Protein 3PVJ (pdb70)

Structure (mmCIF, N/CA/C/O backbone):
data_3PVJ
#
_entry.id   3PVJ
#
_cell.length_a   75.249
_cell.length_b   105.339
_cell.length_c   171.430
_cell.angle_alpha   90.00
_cell.angle_beta   90.00
_cell.angle_gamma   90.00
#
_symmetry.space_group_name_H-M   'P 21 21 21'
#
loop_
_entity.id
_entity.type
_entity.pdbx_description
1 polymer 'Alpha-ketoglutarate-dependent taurine dioxygenase'
2 non-polymer 'CHLORIDE ION'
3 water water
#
loop_
_atom_site.group_PDB
_atom_site.id
_atom_site.type_symbol
_atom_site.label_atom_id
_atom_site.label_alt_id
_atom_site.label_comp_id
_atom_site.label_asym_id
_atom_site.label_entity_id
_atom_site.label_seq_id
_atom_site.pdbx_PDB_ins_code
_atom_site.Cartn_x
_atom_site.Cartn_y
_atom_site.Cartn_z
_atom_site.occupancy
_atom_site.B_iso_or_equiv
_atom_site.auth_seq_id
_atom_site.auth_comp_id
_atom_site.auth_asym_id
_atom_site.auth_atom_id
_atom_site.pdbx_PDB_model_num
ATOM 1 N N . LEU A 1 3 ? 19.640 22.269 52.223 1.00 43.95 3 LEU A N 1
ATOM 2 C CA . LEU A 1 3 ? 19.298 23.595 52.744 1.00 44.19 3 LEU A CA 1
ATOM 3 C C . LEU A 1 3 ? 17.787 23.831 52.714 1.00 39.20 3 LEU A C 1
ATOM 4 O O . LEU A 1 3 ? 17.168 23.779 51.660 1.00 42.26 3 LEU A O 1
ATOM 19 N N . THR A 1 4 ? 17.197 24.079 53.881 1.00 27.10 4 THR A N 1
ATOM 20 C CA . THR A 1 4 ? 15.751 24.257 54.009 1.00 24.67 4 THR A CA 1
ATOM 21 C C . THR A 1 4 ? 15.433 25.662 54.491 1.00 28.16 4 THR A C 1
ATOM 22 O O . THR A 1 4 ? 16.120 26.198 55.358 1.00 26.37 4 THR A O 1
ATOM 33 N N . ILE A 1 5 ? 14.381 26.252 53.947 1.00 30.00 5 ILE A N 1
ATOM 34 C CA . ILE A 1 5 ? 13.990 27.604 54.325 1.00 32.99 5 ILE A CA 1
ATOM 35 C C . ILE A 1 5 ? 12.566 27.592 54.853 1.00 31.46 5 ILE A C 1
ATOM 36 O O . ILE A 1 5 ? 11.634 27.279 54.117 1.00 37.17 5 ILE A O 1
ATOM 52 N N . THR A 1 6 ? 12.393 27.920 56.133 1.00 16.23 6 THR A N 1
ATOM 53 C CA . THR A 1 6 ? 11.068 27.912 56.749 1.00 17.39 6 THR A CA 1
ATOM 54 C C . THR A 1 6 ? 10.582 29.301 57.164 1.00 27.69 6 THR A C 1
ATOM 55 O O . THR A 1 6 ? 11.156 29.916 58.065 1.00 22.50 6 THR A O 1
ATOM 66 N N . PRO A 1 7 ? 9.501 29.795 56.534 1.00 26.09 7 PRO A N 1
ATOM 67 C CA . PRO A 1 7 ? 9.013 31.134 56.868 1.00 27.51 7 PRO A CA 1
ATOM 68 C C . PRO A 1 7 ? 8.393 31.221 58.258 1.00 29.61 7 PRO A C 1
ATOM 69 O O . PRO A 1 7 ? 7.653 30.340 58.678 1.00 29.55 7 PRO A O 1
ATOM 80 N N . LEU A 1 8 ? 8.685 32.305 58.959 1.00 27.07 8 LEU A N 1
ATOM 81 C CA . LEU A 1 8 ? 8.203 32.498 60.312 1.00 30.76 8 LEU A CA 1
ATOM 82 C C . LEU A 1 8 ? 6.957 33.377 60.369 1.00 30.16 8 LEU A C 1
ATOM 83 O O . LEU A 1 8 ? 6.187 33.315 61.316 1.00 31.47 8 LEU A O 1
ATOM 99 N N A SER A 1 9 ? 6.763 34.198 59.344 0.50 17.73 9 SER A N 1
ATOM 100 N N B SER A 1 9 ? 6.772 34.208 59.353 0.50 17.79 9 SER A N 1
ATOM 101 C CA A SER A 1 9 ? 5.662 35.151 59.329 0.50 19.05 9 SER A CA 1
ATOM 102 C CA B SER A 1 9 ? 5.627 35.101 59.312 0.50 17.20 9 SER A CA 1
ATOM 103 C C A SER A 1 9 ? 5.461 35.646 57.910 0.50 16.54 9 SER A C 1
ATOM 104 C C B SER A 1 9 ? 5.443 35.587 57.894 0.50 16.51 9 SER A C 1
ATOM 105 O O A SER A 1 9 ? 6.417 35.725 57.151 0.50 17.15 9 SER A O 1
ATOM 106 O O B SER A 1 9 ? 6.390 35.605 57.120 0.50 17.69 9 SER A O 1
ATOM 121 N N . PRO A 1 10 ? 4.219 35.982 57.547 1.00 23.45 10 PRO A N 1
ATOM 122 C CA . PRO A 1 10 ? 3.966 36.481 56.195 1.00 22.05 10 PRO A CA 1
ATOM 123 C C . PRO A 1 10 ? 4.781 37.725 55.847 1.00 18.95 10 PRO A C 1
ATOM 124 O O . PRO A 1 10 ? 5.190 37.885 54.701 1.00 21.25 10 PRO A O 1
ATOM 135 N N . ALA A 1 11 ? 4.977 38.626 56.799 1.00 17.33 11 ALA A N 1
ATOM 136 C CA . ALA A 1 11 ? 5.614 39.906 56.479 1.00 16.95 11 ALA A CA 1
ATOM 137 C C . ALA A 1 11 ? 7.115 39.773 56.301 1.00 16.39 11 ALA A C 1
ATOM 138 O O . ALA A 1 11 ? 7.704 40.469 55.467 1.00 12.17 11 ALA A O 1
ATOM 145 N N . LEU A 1 12 ? 7.741 38.942 57.136 1.00 13.67 12 LEU A N 1
ATOM 146 C CA . LEU A 1 12 ? 9.186 38.784 57.121 1.00 14.46 12 LEU A CA 1
ATOM 147 C C . LEU A 1 12 ? 9.614 37.650 58.037 1.00 13.82 12 LEU A C 1
ATOM 148 O O . LEU A 1 12 ? 8.843 37.174 58.863 1.00 14.04 12 LEU A O 1
ATOM 164 N N . GLY A 1 13 ? 10.851 37.208 57.864 1.00 12.37 13 GLY A N 1
ATOM 165 C CA . GLY A 1 13 ? 11.433 36.235 58.768 1.00 13.09 13 GLY A CA 1
ATOM 166 C C . GLY A 1 13 ? 11.391 34.833 58.204 1.00 13.85 13 GLY A C 1
ATOM 167 O O . GLY A 1 13 ? 10.349 34.366 57.770 1.00 15.34 13 GLY A O 1
ATOM 171 N N . ALA A 1 14 ? 12.537 34.166 58.219 1.00 12.73 14 ALA A N 1
ATOM 172 C CA . ALA A 1 14 ? 12.585 32.758 57.899 1.00 16.51 14 ALA A CA 1
ATOM 173 C C . ALA A 1 14 ? 13.726 32.107 58.673 1.00 19.04 14 ALA A C 1
ATOM 174 O O . ALA A 1 14 ? 14.727 32.749 58.973 1.00 16.17 14 ALA A O 1
ATOM 181 N N . GLN A 1 15 ? 13.541 30.843 59.026 1.00 15.36 15 GLN A N 1
ATOM 182 C CA . GLN A 1 15 ? 14.590 30.044 59.630 1.00 16.22 15 GLN A CA 1
ATOM 183 C C . GLN A 1 15 ? 15.248 29.170 58.562 1.00 25.18 15 GLN A C 1
ATOM 184 O O . GLN A 1 15 ? 14.572 28.539 57.748 1.00 25.52 15 GLN A O 1
ATOM 198 N N . ILE A 1 16 ? 16.573 29.158 58.558 1.00 17.72 16 ILE A N 1
ATOM 199 C CA . ILE A 1 16 ? 17.361 28.346 57.630 1.00 20.72 16 ILE A CA 1
ATOM 200 C C . ILE A 1 16 ? 17.947 27.145 58.364 1.00 19.79 16 ILE A C 1
ATOM 201 O O . ILE A 1 16 ? 18.461 27.287 59.461 1.00 22.68 16 ILE A O 1
ATOM 217 N N . SER A 1 17 ? 17.882 25.964 57.763 1.00 18.39 17 SER A N 1
ATOM 218 C CA . SER A 1 17 ? 18.535 24.800 58.353 1.00 17.81 17 SER A CA 1
ATOM 219 C C . SER A 1 17 ? 19.126 23.944 57.241 1.00 23.63 17 SER A C 1
ATOM 220 O O . SER A 1 17 ? 18.869 24.191 56.064 1.00 21.42 17 SER A O 1
ATOM 228 N N . GLY A 1 18 ? 19.933 22.955 57.605 1.00 24.99 18 GLY A N 1
ATOM 229 C CA . GLY A 1 18 ? 20.485 22.039 56.617 1.00 30.87 18 GLY A CA 1
ATOM 230 C C . GLY A 1 18 ? 21.693 22.592 55.881 1.00 38.24 18 GLY A C 1
ATOM 231 O O . GLY A 1 18 ? 22.057 22.107 54.808 1.00 33.98 18 GLY A O 1
ATOM 235 N N . VAL A 1 19 ? 22.320 23.616 56.450 1.00 29.01 19 VAL A N 1
ATOM 236 C CA . VAL A 1 19 ? 23.571 24.134 55.912 1.00 25.48 19 VAL A CA 1
ATOM 237 C C . VAL A 1 19 ? 24.476 24.546 57.073 1.00 30.07 19 VAL A C 1
ATOM 238 O O . VAL A 1 19 ? 24.051 25.275 57.967 1.00 30.56 19 VAL A O 1
ATOM 251 N N . ASP A 1 20 ? 25.709 24.043 57.069 1.00 28.70 20 ASP A N 1
ATOM 252 C CA . ASP A 1 20 ? 26.671 24.314 58.135 1.00 24.55 20 ASP A CA 1
ATOM 253 C C . ASP A 1 20 ? 27.485 25.549 57.787 1.00 24.21 20 ASP A C 1
ATOM 254 O O . ASP A 1 20 ? 28.401 25.482 56.979 1.00 25.60 20 ASP A O 1
ATOM 263 N N . ILE A 1 21 ? 27.161 26.688 58.383 1.00 25.03 21 ILE A N 1
ATOM 264 C CA . ILE A 1 21 ? 27.823 27.919 57.959 1.00 22.11 21 ILE A CA 1
ATOM 265 C C . ILE A 1 21 ? 29.126 28.160 58.701 1.00 27.84 21 ILE A C 1
ATOM 266 O O . ILE A 1 21 ? 29.811 29.148 58.451 1.00 25.53 21 ILE A O 1
ATOM 282 N N . SER A 1 22 ? 29.493 27.246 59.591 1.00 23.57 22 SER A N 1
ATOM 283 C CA . SER A 1 22 ? 30.836 27.275 60.165 1.00 28.77 22 SER A CA 1
ATOM 284 C C . SER A 1 22 ? 31.881 26.790 59.152 1.00 26.96 22 SER A C 1
ATOM 285 O O . SER A 1 22 ? 33.065 26.939 59.379 1.00 26.23 22 SER A O 1
ATOM 293 N N . ARG A 1 23 ? 31.438 26.217 58.034 1.00 24.36 23 ARG A N 1
ATOM 294 C CA . ARG A 1 23 ? 32.359 25.857 56.950 1.00 28.09 23 ARG A CA 1
ATOM 295 C C . ARG A 1 23 ? 32.046 26.690 55.716 1.00 26.09 23 ARG A C 1
ATOM 296 O O . ARG A 1 23 ? 31.034 27.364 55.673 1.00 18.99 23 ARG A O 1
ATOM 317 N N . ASP A 1 24 ? 32.909 26.644 54.708 1.00 22.27 24 ASP A N 1
ATOM 318 C CA . ASP A 1 24 ? 32.663 27.395 53.486 1.00 27.12 24 ASP A CA 1
ATOM 319 C C . ASP A 1 24 ? 31.430 26.812 52.806 1.00 33.08 24 ASP A C 1
ATOM 320 O O . ASP A 1 24 ? 31.229 25.603 52.803 1.00 24.92 24 ASP A O 1
ATOM 329 N N . ILE A 1 25 ? 30.572 27.674 52.274 1.00 27.49 25 ILE A N 1
ATOM 330 C CA . ILE A 1 25 ? 29.361 27.198 51.618 1.00 21.92 25 ILE A CA 1
ATOM 331 C C . ILE A 1 25 ? 29.564 27.247 50.104 1.00 18.92 25 ILE A C 1
ATOM 332 O O . ILE A 1 25 ? 30.411 27.990 49.615 1.00 17.25 25 ILE A O 1
ATOM 348 N N . SER A 1 26 ? 28.800 26.448 49.368 1.00 21.34 26 SER A N 1
ATOM 349 C CA . SER A 1 26 ? 28.916 26.415 47.909 1.00 18.17 26 SER A CA 1
ATOM 350 C C . SER A 1 26 ? 28.341 27.686 47.291 1.00 19.73 26 SER A C 1
ATOM 351 O O . SER A 1 26 ? 27.636 28.442 47.955 1.00 16.61 26 SER A O 1
ATOM 359 N N . ALA A 1 27 ? 28.621 27.904 46.011 1.00 16.93 27 ALA A N 1
ATOM 360 C CA . ALA A 1 27 ? 28.055 29.042 45.299 1.00 17.96 27 ALA A CA 1
ATOM 361 C C . ALA A 1 27 ? 26.538 28.937 45.315 1.00 18.08 27 ALA A C 1
ATOM 362 O O . ALA A 1 27 ? 25.845 29.930 45.508 1.00 17.92 27 ALA A O 1
ATOM 369 N N . GLU A 1 28 ? 26.024 27.728 45.100 1.00 18.81 28 GLU A N 1
ATOM 370 C CA . GLU A 1 28 ? 24.574 27.522 45.081 1.00 18.25 28 GLU A CA 1
ATOM 371 C C . GLU A 1 28 ? 23.936 27.790 46.454 1.00 17.89 28 GLU A C 1
ATOM 372 O O . GLU A 1 28 ? 22.875 28.423 46.557 1.00 16.33 28 GLU A O 1
ATOM 384 N N . GLU A 1 29 ? 24.574 27.308 47.511 1.00 14.79 29 GLU A N 1
ATOM 385 C CA . GLU A 1 29 ? 24.095 27.598 48.861 1.00 17.66 29 GLU A CA 1
ATOM 386 C C . GLU A 1 29 ? 24.122 29.099 49.157 1.00 17.37 29 GLU A C 1
ATOM 387 O O . GLU A 1 29 ? 23.182 29.642 49.758 1.00 15.05 29 GLU A O 1
ATOM 399 N N . ARG A 1 30 ? 25.200 29.768 48.759 1.00 16.82 30 ARG A N 1
ATOM 400 C CA . ARG A 1 30 ? 25.292 31.219 48.960 1.00 16.35 30 ARG A CA 1
ATOM 401 C C . ARG A 1 30 ? 24.144 31.912 48.234 1.00 13.83 30 ARG A C 1
ATOM 402 O O . ARG A 1 30 ? 23.456 32.749 48.796 1.00 12.97 30 ARG A O 1
ATOM 423 N N . ASP A 1 31 ? 23.919 31.558 46.972 1.00 12.52 31 ASP A N 1
ATOM 424 C CA . ASP A 1 31 ? 22.861 32.213 46.210 1.00 14.01 31 ASP A CA 1
ATOM 425 C C . ASP A 1 31 ? 21.451 31.878 46.733 1.00 14.52 31 ASP A C 1
ATOM 426 O O . ASP A 1 31 ? 20.539 32.716 46.642 1.00 13.31 31 ASP A O 1
ATOM 435 N N . ALA A 1 32 ? 21.281 30.695 47.318 1.00 11.35 32 ALA A N 1
ATOM 436 C CA . ALA A 1 32 ? 20.004 30.314 47.913 1.00 13.50 32 ALA A CA 1
ATOM 437 C C . ALA A 1 32 ? 19.728 31.167 49.150 1.00 17.60 32 ALA A C 1
ATOM 438 O O . ALA A 1 32 ? 18.592 31.589 49.401 1.00 12.04 32 ALA A O 1
ATOM 445 N N . ILE A 1 33 ? 20.770 31.380 49.945 1.00 14.02 33 ILE A N 1
ATOM 446 C CA . ILE A 1 33 ? 20.641 32.221 51.134 1.00 15.07 33 ILE A CA 1
ATOM 447 C C . ILE A 1 33 ? 20.392 33.667 50.699 1.00 18.32 33 ILE A C 1
ATOM 448 O O . ILE A 1 33 ? 19.534 34.359 51.261 1.00 14.13 33 ILE A O 1
ATOM 464 N N . GLU A 1 34 ? 21.108 34.133 49.684 1.00 12.70 34 GLU A N 1
ATOM 465 C CA . GLU A 1 34 ? 20.844 35.485 49.171 1.00 12.79 34 GLU A CA 1
ATOM 466 C C . GLU A 1 34 ? 19.377 35.640 48.733 1.00 14.61 34 GLU A C 1
ATOM 467 O O . GLU A 1 34 ? 18.752 36.664 49.007 1.00 13.17 34 GLU A O 1
ATOM 479 N N . GLN A 1 35 ? 18.825 34.646 48.042 1.00 10.85 35 GLN A N 1
ATOM 480 C CA . GLN A 1 35 ? 17.438 34.750 47.602 1.00 13.41 35 GLN A CA 1
ATOM 481 C C . GLN A 1 35 ? 16.513 34.789 48.813 1.00 12.88 35 GLN A C 1
ATOM 482 O O . GLN A 1 35 ? 15.505 35.516 48.824 1.00 12.70 35 GLN A O 1
ATOM 496 N N . ALA A 1 36 ? 16.824 33.970 49.816 1.00 12.02 36 ALA A N 1
ATOM 497 C CA . ALA A 1 36 ? 16.009 33.937 51.027 1.00 15.71 36 ALA A CA 1
ATOM 498 C C . ALA A 1 36 ? 16.058 35.291 51.748 1.00 15.19 36 ALA A C 1
ATOM 499 O O . ALA A 1 36 ? 15.058 35.746 52.300 1.00 13.00 36 ALA A O 1
ATOM 506 N N . LEU A 1 37 ? 17.213 35.946 51.704 1.00 11.63 37 LEU A N 1
ATOM 507 C CA . LEU A 1 37 ? 17.374 37.254 52.324 1.00 12.16 37 LEU A CA 1
ATOM 508 C C . LEU A 1 37 ? 16.507 38.263 51.588 1.00 15.52 37 LEU A C 1
ATOM 509 O O . LEU A 1 37 ? 15.807 39.086 52.194 1.00 11.11 37 LEU A O 1
ATOM 525 N N . LEU A 1 38 ? 16.539 38.194 50.260 1.00 10.95 38 LEU A N 1
ATOM 526 C CA . LEU A 1 38 ? 15.747 39.125 49.458 1.00 10.88 38 LEU A CA 1
ATOM 527 C C . LEU A 1 38 ? 14.242 38.909 49.614 1.00 15.82 38 LEU A C 1
ATOM 528 O O . LEU A 1 38 ? 13.458 39.859 49.495 1.00 15.52 38 LEU A O 1
ATOM 544 N N . GLN A 1 39 ? 13.820 37.672 49.880 1.00 13.51 39 GLN A N 1
ATOM 545 C CA . GLN A 1 39 ? 12.393 37.429 50.111 1.00 12.88 39 GLN A CA 1
ATOM 546 C C . GLN A 1 39 ? 11.984 37.742 51.556 1.00 15.93 39 GLN A C 1
ATOM 547 O O . GLN A 1 39 ? 11.047 38.521 51.803 1.00 13.68 39 GLN A O 1
ATOM 561 N N . HIS A 1 40 ? 12.692 37.139 52.510 1.00 11.73 40 HIS A N 1
ATOM 562 C CA . HIS A 1 40 ? 12.241 37.138 53.903 1.00 10.35 40 HIS A CA 1
ATOM 563 C C . HIS A 1 40 ? 12.916 38.194 54.757 1.00 11.64 40 HIS A C 1
ATOM 564 O O . HIS A 1 40 ? 12.489 38.404 55.873 1.00 11.76 40 HIS A O 1
ATOM 579 N N . GLN A 1 41 ? 13.977 38.825 54.244 1.00 9.36 41 GLN A N 1
ATOM 580 C CA . GLN A 1 41 ? 14.591 40.010 54.876 1.00 10.64 41 GLN A CA 1
ATOM 581 C C . GLN A 1 41 ? 15.378 39.809 56.169 1.00 10.04 41 GLN A C 1
ATOM 582 O O . GLN A 1 41 ? 16.330 40.551 56.417 1.00 10.94 41 GLN A O 1
ATOM 596 N N . VAL A 1 42 ? 14.965 38.859 56.998 1.00 10.75 42 VAL A N 1
ATOM 597 C CA A VAL A 1 42 ? 15.701 38.483 58.208 0.50 12.17 42 VAL A CA 1
ATOM 598 C CA B VAL A 1 42 ? 15.749 38.477 58.176 0.50 10.08 42 VAL A CA 1
ATOM 599 C C . VAL A 1 42 ? 15.727 36.957 58.301 1.00 12.85 42 VAL A C 1
ATOM 600 O O . VAL A 1 42 ? 14.680 36.327 58.217 1.00 11.98 42 VAL A O 1
ATOM 625 N N . LEU A 1 43 ? 16.917 36.372 58.476 1.00 11.51 43 LEU A N 1
ATOM 626 C CA . LEU A 1 43 ? 17.086 34.927 58.455 1.00 12.68 43 LEU A CA 1
ATOM 627 C C . LEU A 1 43 ? 17.702 34.478 59.761 1.00 13.80 43 LEU A C 1
ATOM 628 O O . LEU A 1 43 ? 18.593 35.152 60.285 1.00 13.14 43 LEU A O 1
ATOM 644 N N . PHE A 1 44 ? 17.239 33.345 60.274 1.00 11.10 44 PHE A N 1
ATOM 645 C CA . PHE A 1 44 ? 17.777 32.821 61.526 1.00 10.40 44 PHE A CA 1
ATOM 646 C C . PHE A 1 44 ? 18.240 31.411 61.325 1.00 16.34 44 PHE A C 1
ATOM 647 O O . PHE A 1 44 ? 17.577 30.633 60.639 1.00 16.73 44 PHE A O 1
ATOM 664 N N . LEU A 1 45 ? 19.350 31.083 61.971 1.00 12.49 45 LEU A N 1
ATOM 665 C CA . LEU A 1 45 ? 19.809 29.703 62.080 1.00 20.70 45 LEU A CA 1
ATOM 666 C C . LEU A 1 45 ? 19.958 29.382 63.554 1.00 18.81 45 LEU A C 1
ATOM 667 O O . LEU A 1 45 ? 20.556 30.165 64.303 1.00 22.69 45 LEU A O 1
ATOM 683 N N . ARG A 1 46 ? 19.407 28.259 63.995 1.00 15.83 46 ARG A N 1
ATOM 684 C CA . ARG A 1 46 ? 19.655 27.826 65.372 1.00 19.91 46 ARG A CA 1
ATOM 685 C C . ARG A 1 46 ? 20.681 26.709 65.435 1.00 19.77 46 ARG A C 1
ATOM 686 O O . ARG A 1 46 ? 20.921 26.020 64.447 1.00 20.74 46 ARG A O 1
ATOM 707 N N . ASP A 1 47 ? 21.260 26.520 66.622 1.00 16.88 47 ASP A N 1
ATOM 708 C CA . ASP A 1 47 ? 22.237 25.470 66.841 1.00 25.87 47 ASP A CA 1
ATOM 709 C C . ASP A 1 47 ? 23.347 25.561 65.803 1.00 24.20 47 ASP A C 1
ATOM 710 O O . ASP A 1 47 ? 23.695 24.576 65.160 1.00 23.50 47 ASP A O 1
ATOM 719 N N . GLN A 1 48 ? 23.897 26.764 65.660 1.00 20.55 48 GLN A N 1
ATOM 720 C CA . GLN A 1 48 ? 24.967 27.043 64.717 1.00 21.64 48 GLN A CA 1
ATOM 721 C C . GLN A 1 48 ? 26.140 27.721 65.429 1.00 25.08 48 GLN A C 1
ATOM 722 O O . GLN A 1 48 ? 26.404 28.911 65.230 1.00 21.17 48 GLN A O 1
ATOM 736 N N . PRO A 1 49 ? 26.855 26.967 66.268 1.00 25.94 49 PRO A N 1
ATOM 737 C CA . PRO A 1 49 ? 28.053 27.566 66.856 1.00 24.83 49 PRO A CA 1
ATOM 738 C C . PRO A 1 49 ? 29.007 27.956 65.745 1.00 22.08 49 PRO A C 1
ATOM 739 O O . PRO A 1 49 ? 29.133 27.242 64.746 1.00 22.67 49 PRO A O 1
ATOM 750 N N . ILE A 1 50 ? 29.657 29.096 65.905 1.00 21.04 50 ILE A N 1
ATOM 751 C CA A ILE A 1 50 ? 30.603 29.590 64.921 0.50 18.57 50 ILE A CA 1
ATOM 752 C CA B ILE A 1 50 ? 30.650 29.546 64.935 0.50 16.63 50 ILE A CA 1
ATOM 753 C C . ILE A 1 50 ? 31.684 30.379 65.657 1.00 25.02 50 ILE A C 1
ATOM 754 O O . ILE A 1 50 ? 31.422 30.925 66.721 1.00 25.00 50 ILE A O 1
ATOM 785 N N . ASN A 1 51 ? 32.896 30.432 65.116 1.00 20.34 51 ASN A N 1
ATOM 786 C CA . ASN A 1 51 ? 33.904 31.296 65.710 1.00 17.68 51 ASN A CA 1
ATOM 787 C C . ASN A 1 51 ? 34.034 32.552 64.863 1.00 18.69 51 ASN A C 1
ATOM 788 O O . ASN A 1 51 ? 33.405 32.657 63.826 1.00 17.77 51 ASN A O 1
ATOM 799 N N . PRO A 1 52 ? 34.794 33.544 65.338 1.00 19.20 52 PRO A N 1
ATOM 800 C CA . PRO A 1 52 ? 34.862 34.809 64.592 1.00 20.41 52 PRO A CA 1
ATOM 801 C C . PRO A 1 52 ? 35.370 34.665 63.160 1.00 22.79 52 PRO A C 1
ATOM 802 O O . PRO A 1 52 ? 34.842 35.328 62.280 1.00 19.46 52 PRO A O 1
ATOM 813 N N . GLU A 1 53 ? 36.389 33.840 62.929 1.00 15.83 53 GLU A N 1
ATOM 814 C CA . GLU A 1 53 ? 36.914 33.705 61.584 1.00 17.01 53 GLU A CA 1
ATOM 815 C C . GLU A 1 53 ? 35.822 33.157 60.648 1.00 14.86 53 GLU A C 1
ATOM 816 O O . GLU A 1 53 ? 35.674 33.610 59.519 1.00 18.32 53 GLU A O 1
ATOM 828 N N . GLN A 1 54 ? 35.064 32.185 61.133 1.00 16.74 54 GLN A N 1
ATOM 829 C CA . GLN A 1 54 ? 34.022 31.541 60.333 1.00 17.00 54 GLN A CA 1
ATOM 830 C C . GLN A 1 54 ? 32.869 32.496 60.090 1.00 17.31 54 GLN A C 1
ATOM 831 O O . GLN A 1 54 ? 32.255 32.500 59.017 1.00 14.55 54 GLN A O 1
ATOM 845 N N . GLN A 1 55 ? 32.557 33.295 61.103 1.00 14.29 55 GLN A N 1
ATOM 846 C CA . GLN A 1 55 ? 31.478 34.268 60.980 1.00 14.32 55 GLN A CA 1
ATOM 847 C C . GLN A 1 55 ? 31.835 35.319 59.931 1.00 14.83 55 GLN A C 1
ATOM 848 O O . GLN A 1 55 ? 30.998 35.679 59.121 1.00 15.77 55 GLN A O 1
ATOM 862 N N . ALA A 1 56 ? 33.069 35.825 59.963 1.00 13.01 56 ALA A N 1
ATOM 863 C CA . ALA A 1 56 ? 33.512 36.801 58.972 1.00 13.13 56 ALA A CA 1
ATOM 864 C C . ALA A 1 56 ? 33.541 36.168 57.573 1.00 20.46 56 ALA A C 1
ATOM 865 O O . ALA A 1 56 ? 33.165 36.797 56.587 1.00 17.62 56 ALA A O 1
ATOM 872 N N . ARG A 1 57 ? 34.021 34.935 57.477 1.00 16.84 57 ARG A N 1
ATOM 873 C CA . ARG A 1 57 ? 34.060 34.270 56.158 1.00 18.04 57 ARG A CA 1
ATOM 874 C C . ARG A 1 57 ? 32.672 34.113 55.551 1.00 20.07 57 ARG A C 1
ATOM 875 O O . ARG A 1 57 ? 32.489 34.298 54.342 1.00 18.72 57 ARG A O 1
ATOM 896 N N . PHE A 1 58 ? 31.700 33.779 56.392 1.00 15.40 58 PHE A N 1
ATOM 897 C CA . PHE A 1 58 ? 30.314 33.645 55.956 1.00 16.72 58 PHE A CA 1
ATOM 898 C C . PHE A 1 58 ? 29.738 35.007 55.561 1.00 14.03 58 PHE A C 1
ATOM 899 O O . PHE A 1 58 ? 29.191 35.173 54.473 1.00 13.83 58 PHE A O 1
ATOM 916 N N . ALA A 1 59 ? 29.878 35.998 56.432 1.00 13.41 59 ALA A N 1
ATOM 917 C CA . ALA A 1 59 ? 29.288 37.308 56.156 1.00 15.22 59 ALA A CA 1
ATOM 918 C C . ALA A 1 59 ? 29.889 37.926 54.886 1.00 13.83 59 ALA A C 1
ATOM 919 O O . ALA A 1 59 ? 29.190 38.589 54.100 1.00 15.15 59 ALA A O 1
ATOM 926 N N . ALA A 1 60 ? 31.179 37.683 54.671 1.00 12.56 60 ALA A N 1
ATOM 927 C CA . ALA A 1 60 ? 31.901 38.252 53.522 1.00 14.33 60 ALA A CA 1
ATOM 928 C C . ALA A 1 60 ? 31.401 37.712 52.186 1.00 17.53 60 ALA A C 1
ATOM 929 O O . ALA A 1 60 ? 31.699 38.282 51.133 1.00 14.68 60 ALA A O 1
ATOM 936 N N . ARG A 1 61 ? 30.636 36.628 52.220 1.00 13.05 61 ARG A N 1
ATOM 937 C CA . ARG A 1 61 ? 30.072 36.062 50.971 1.00 12.77 61 ARG A CA 1
ATOM 938 C C . ARG A 1 61 ? 28.938 36.957 50.466 1.00 17.02 61 ARG A C 1
ATOM 939 O O . ARG A 1 61 ? 28.506 36.850 49.316 1.00 14.60 61 ARG A O 1
ATOM 960 N N . PHE A 1 62 ? 28.466 37.848 51.325 1.00 12.64 62 PHE A N 1
ATOM 961 C CA . PHE A 1 62 ? 27.292 38.665 51.016 1.00 10.86 62 PHE A CA 1
ATOM 962 C C . PHE A 1 62 ? 27.597 40.141 50.851 1.00 15.54 62 PHE A C 1
ATOM 963 O O . PHE A 1 62 ? 26.684 40.953 50.676 1.00 13.64 62 PHE A O 1
ATOM 980 N N . GLY A 1 63 ? 28.887 40.470 50.862 1.00 16.06 63 GLY A N 1
ATOM 981 C CA . GLY A 1 63 ? 29.348 41.838 50.675 1.00 14.22 63 GLY A CA 1
ATOM 982 C C . GLY A 1 63 ? 30.654 42.077 51.427 1.00 16.77 63 GLY A C 1
ATOM 983 O O . GLY A 1 63 ? 31.106 41.212 52.168 1.00 16.33 63 GLY A O 1
ATOM 987 N N . ASP A 1 64 ? 31.256 43.248 51.239 1.00 14.77 64 ASP A N 1
ATOM 988 C CA . ASP A 1 64 ? 32.468 43.598 51.956 1.00 14.70 64 ASP A CA 1
ATOM 989 C C . ASP A 1 64 ? 32.145 43.977 53.388 1.00 17.60 64 ASP A C 1
ATOM 990 O O . ASP A 1 64 ? 31.098 44.571 53.657 1.00 18.09 64 ASP A O 1
ATOM 999 N N . LEU A 1 65 ? 33.060 43.680 54.307 1.00 13.72 65 LEU A N 1
ATOM 1000 C CA . LEU A 1 65 ? 32.769 43.871 55.733 1.00 14.54 65 LEU A CA 1
ATOM 1001 C C . LEU A 1 65 ? 33.409 45.152 56.265 1.00 18.70 65 LEU A C 1
ATOM 1002 O O . LEU A 1 65 ? 34.519 45.507 55.890 1.00 17.82 65 LEU A O 1
ATOM 1018 N N . HIS A 1 66 ? 32.696 45.818 57.160 1.00 13.27 66 HIS A N 1
ATOM 1019 C CA . HIS A 1 66 ? 33.172 47.037 57.807 1.00 11.21 66 HIS A CA 1
ATOM 1020 C C . HIS A 1 66 ? 33.931 46.698 59.076 1.00 17.33 66 HIS A C 1
ATOM 1021 O O . HIS A 1 66 ? 33.523 45.812 59.818 1.00 19.19 66 HIS A O 1
ATOM 1036 N N . ILE A 1 67 ? 35.014 47.421 59.352 1.00 17.42 67 ILE A N 1
ATOM 1037 C CA . ILE A 1 67 ? 35.661 47.329 60.664 1.00 22.12 67 ILE A CA 1
ATOM 1038 C C . ILE A 1 67 ? 35.333 48.603 61.436 1.00 30.63 67 ILE A C 1
ATOM 1039 O O . ILE A 1 67 ? 35.703 49.696 60.995 1.00 24.68 67 ILE A O 1
ATOM 1055 N N . HIS A 1 68 ? 34.612 48.472 62.552 1.00 20.59 68 HIS A N 1
ATOM 1056 C CA . HIS A 1 68 ? 34.143 49.639 63.291 1.00 22.24 68 HIS A CA 1
ATOM 1057 C C . HIS A 1 68 ? 35.320 50.321 63.978 1.00 32.68 68 HIS A C 1
ATOM 1058 O O . HIS A 1 68 ? 36.180 49.650 64.554 1.00 30.43 68 HIS A O 1
ATOM 1073 N N . PRO A 1 69 ? 35.375 51.662 63.906 1.00 29.00 69 PRO A N 1
ATOM 1074 C CA . PRO A 1 69 ? 36.515 52.398 64.490 1.00 34.62 69 PRO A CA 1
ATOM 1075 C C . PRO A 1 69 ? 36.509 52.528 66.020 1.00 43.71 69 PRO A C 1
ATOM 1076 O O . PRO A 1 69 ? 37.523 52.914 66.596 1.00 50.23 69 PRO A O 1
ATOM 1087 N N . ILE A 1 70 ? 35.395 52.207 66.666 1.00 39.27 70 ILE A N 1
ATOM 1088 C CA . ILE A 1 70 ? 35.239 52.469 68.096 1.00 39.24 70 ILE A CA 1
ATOM 1089 C C . ILE A 1 70 ? 35.010 51.213 68.940 1.00 36.59 70 ILE A C 1
ATOM 1090 O O . ILE A 1 70 ? 35.708 50.983 69.928 1.00 31.65 70 ILE A O 1
ATOM 1106 N N . TYR A 1 71 ? 34.026 50.404 68.563 1.00 32.01 71 TYR A N 1
ATOM 1107 C CA . TYR A 1 71 ? 33.618 49.284 69.403 1.00 31.13 71 TYR A CA 1
ATOM 1108 C C . TYR A 1 71 ? 34.652 48.170 69.436 1.00 25.87 71 TYR A C 1
ATOM 1109 O O . TYR A 1 71 ? 35.400 47.980 68.475 1.00 27.53 71 TYR A O 1
ATOM 1127 N N . PRO A 1 72 ? 34.687 47.420 70.550 1.00 28.91 72 PRO A N 1
ATOM 1128 C CA . PRO A 1 72 ? 35.645 46.321 70.703 1.00 28.47 72 PRO A CA 1
ATOM 1129 C C . PRO A 1 72 ? 35.489 45.315 69.571 1.00 23.92 72 PRO A C 1
ATOM 1130 O O . PRO A 1 72 ? 34.371 45.128 69.076 1.00 19.78 72 PRO A O 1
ATOM 1141 N N . ASN A 1 73 ? 36.574 44.675 69.157 1.00 20.02 73 ASN A N 1
ATOM 1142 C CA . ASN A 1 73 ? 36.460 43.640 68.132 1.00 24.86 73 ASN A CA 1
ATOM 1143 C C . ASN A 1 73 ? 37.379 42.489 68.458 1.00 25.21 73 ASN A C 1
ATOM 1144 O O . ASN A 1 73 ? 38.154 42.556 69.407 1.00 21.94 73 ASN A O 1
ATOM 1155 N N . VAL A 1 74 ? 37.282 41.426 67.678 1.00 22.05 74 VAL A N 1
ATOM 1156 C CA . VAL A 1 74 ? 38.178 40.282 67.811 1.00 19.83 74 VAL A CA 1
ATOM 1157 C C . VAL A 1 74 ? 39.482 40.648 67.086 1.00 20.06 74 VAL A C 1
ATOM 1158 O O . VAL A 1 74 ? 39.473 40.862 65.872 1.00 22.16 74 VAL A O 1
ATOM 1171 N N . PRO A 1 75 ? 40.607 40.752 67.820 1.00 27.75 75 PRO A N 1
ATOM 1172 C CA . PRO A 1 75 ? 41.815 41.285 67.159 1.00 33.15 75 PRO A CA 1
ATOM 1173 C C . PRO A 1 75 ? 42.284 40.478 65.929 1.00 28.31 75 PRO A C 1
ATOM 1174 O O . PRO A 1 75 ? 42.704 41.082 64.939 1.00 27.14 75 PRO A O 1
ATOM 1185 N N . ASP A 1 76 ? 42.201 39.151 65.983 1.00 20.77 76 ASP A N 1
ATOM 1186 C CA . ASP A 1 76 ? 42.569 38.315 64.835 1.00 24.83 76 ASP A CA 1
ATOM 1187 C C . ASP A 1 76 ? 41.554 38.370 63.686 1.00 25.59 76 ASP A C 1
ATOM 1188 O O . ASP A 1 76 ? 41.873 37.983 62.552 1.00 24.12 76 ASP A O 1
ATOM 1197 N N . THR A 1 77 ? 40.336 38.823 63.984 1.00 24.92 77 THR A N 1
ATOM 1198 C CA . THR A 1 77 ? 39.272 38.937 62.975 1.00 21.35 77 THR A CA 1
ATOM 1199 C C . THR A 1 77 ? 38.515 40.214 63.276 1.00 20.56 77 THR A C 1
ATOM 1200 O O . THR A 1 77 ? 37.410 40.173 63.793 1.00 23.58 77 THR A O 1
ATOM 1211 N N . PRO A 1 78 ? 39.137 41.368 62.990 1.00 20.41 78 PRO A N 1
ATOM 1212 C CA . PRO A 1 78 ? 38.613 42.645 63.486 1.00 18.10 78 PRO A CA 1
ATOM 1213 C C . PRO A 1 78 ? 37.307 43.051 62.813 1.00 18.01 78 PRO A C 1
ATOM 1214 O O . PRO A 1 78 ? 36.676 44.021 63.240 1.00 17.08 78 PRO A O 1
ATOM 1225 N N . GLN A 1 79 ? 36.892 42.309 61.787 1.00 20.23 79 GLN A N 1
ATOM 1226 C CA . GLN A 1 79 ? 35.580 42.511 61.179 1.00 16.08 79 GLN A CA 1
ATOM 1227 C C . GLN A 1 79 ? 34.464 42.067 62.133 1.00 21.76 79 GLN A C 1
ATOM 1228 O O . GLN A 1 79 ? 33.291 42.418 61.960 1.00 18.76 79 GLN A O 1
ATOM 1242 N N . VAL A 1 80 ? 34.822 41.285 63.144 1.00 13.11 80 VAL A N 1
ATOM 1243 C CA . VAL A 1 80 ? 33.831 40.815 64.103 1.00 17.68 80 VAL A CA 1
ATOM 1244 C C . VAL A 1 80 ? 33.889 41.683 65.352 1.00 22.46 80 VAL A C 1
ATOM 1245 O O . VAL A 1 80 ? 34.872 41.713 66.081 1.00 19.00 80 VAL A O 1
ATOM 1258 N N . LEU A 1 81 ? 32.809 42.411 65.549 1.00 14.11 81 LEU A N 1
ATOM 1259 C CA . LEU A 1 81 ? 32.648 43.348 66.644 1.00 14.32 81 LEU A CA 1
ATOM 1260 C C . LEU A 1 81 ? 32.049 42.590 67.833 1.00 18.34 81 LEU A C 1
ATOM 1261 O O . LEU A 1 81 ? 31.135 41.789 67.667 1.00 17.83 81 LEU A O 1
ATOM 1277 N N . VAL A 1 82 ? 32.578 42.821 69.030 1.00 18.08 82 VAL A N 1
ATOM 1278 C CA . VAL A 1 82 ? 32.083 42.117 70.216 1.00 21.17 82 VAL A CA 1
ATOM 1279 C C . VAL A 1 82 ? 31.163 43.044 71.006 1.00 20.12 82 VAL A C 1
ATOM 1280 O O . VAL A 1 82 ? 31.566 44.122 71.414 1.00 14.86 82 VAL A O 1
ATOM 1293 N N . LEU A 1 83 ? 29.922 42.622 71.195 1.00 14.70 83 LEU A N 1
ATOM 1294 C CA . LEU A 1 83 ? 28.968 43.369 72.003 1.00 15.41 83 LEU A CA 1
ATOM 1295 C C . LEU A 1 83 ? 28.704 42.596 73.283 1.00 19.59 83 LEU A C 1
ATOM 1296 O O . LEU A 1 83 ? 27.866 41.694 73.318 1.00 16.12 83 LEU A O 1
ATOM 1312 N N . ASP A 1 84 ? 29.411 42.983 74.328 1.00 13.22 84 ASP A N 1
ATOM 1313 C CA . ASP A 1 84 ? 29.425 42.247 75.601 1.00 15.33 84 ASP A CA 1
ATOM 1314 C C . ASP A 1 84 ? 28.934 43.223 76.652 1.00 17.17 84 ASP A C 1
ATOM 1315 O O . ASP A 1 84 ? 29.628 44.189 76.947 1.00 20.07 84 ASP A O 1
ATOM 1324 N N . THR A 1 85 ? 27.728 43.025 77.180 1.00 18.72 85 THR A N 1
ATOM 1325 C CA . THR A 1 85 ? 27.156 44.032 78.077 1.00 21.40 85 THR A CA 1
ATOM 1326 C C . THR A 1 85 ? 27.932 44.207 79.382 1.00 26.84 85 THR A C 1
ATOM 1327 O O . THR A 1 85 ? 27.622 45.117 80.145 1.00 26.88 85 THR A O 1
ATOM 1338 N N . ALA A 1 86 ? 28.934 43.367 79.664 1.00 20.34 86 ALA A N 1
ATOM 1339 C CA . ALA A 1 86 ? 29.759 43.624 80.857 1.00 28.39 86 ALA A CA 1
ATOM 1340 C C . ALA A 1 86 ? 30.747 44.747 80.560 1.00 33.74 86 ALA A C 1
ATOM 1341 O O . ALA A 1 86 ? 31.354 45.314 81.469 1.00 28.52 86 ALA A O 1
ATOM 1348 N N . VAL A 1 87 ? 30.894 45.072 79.278 1.00 23.29 87 VAL A N 1
ATOM 1349 C CA . VAL A 1 87 ? 31.884 46.055 78.828 1.00 27.36 87 VAL A CA 1
ATOM 1350 C C . VAL A 1 87 ? 31.246 47.231 78.091 1.00 32.64 87 VAL A C 1
ATOM 1351 O O . VAL A 1 87 ? 31.695 48.370 78.218 1.00 30.73 87 VAL A O 1
ATOM 1364 N N . THR A 1 88 ? 30.203 46.943 77.322 1.00 28.77 88 THR A N 1
ATOM 1365 C CA . THR A 1 88 ? 29.634 47.887 76.365 1.00 28.62 88 THR A CA 1
ATOM 1366 C C . THR A 1 88 ? 28.132 48.038 76.596 1.00 30.21 88 THR A C 1
ATOM 1367 O O . THR A 1 88 ? 27.387 47.044 76.644 1.00 30.02 88 THR A O 1
ATOM 1378 N N . ASP A 1 89 ? 27.677 49.277 76.722 1.00 28.79 89 ASP A N 1
ATOM 1379 C CA . ASP A 1 89 ? 26.257 49.532 76.926 1.00 27.16 89 ASP A CA 1
ATOM 1380 C C . ASP A 1 89 ? 25.521 49.484 75.590 1.00 22.51 89 ASP A C 1
ATOM 1381 O O . ASP A 1 89 ? 25.897 50.159 74.641 1.00 24.85 89 ASP A O 1
ATOM 1390 N N . VAL A 1 90 ? 24.480 48.667 75.512 1.00 21.16 90 VAL A N 1
ATOM 1391 C CA . VAL A 1 90 ? 23.725 48.524 74.266 1.00 25.12 90 VAL A CA 1
ATOM 1392 C C . VAL A 1 90 ? 22.285 49.017 74.408 1.00 25.60 90 VAL A C 1
ATOM 1393 O O . VAL A 1 90 ? 21.409 48.646 73.630 1.00 26.66 90 VAL A O 1
ATOM 1406 N N . ARG A 1 91 ? 22.031 49.861 75.403 1.00 27.56 91 ARG A N 1
ATOM 1407 C CA . ARG A 1 91 ? 20.691 50.434 75.563 1.00 30.24 91 ARG A CA 1
ATOM 1408 C C . ARG A 1 91 ? 20.230 51.205 74.313 1.00 33.58 91 ARG A C 1
ATOM 1409 O O . ARG A 1 91 ? 19.032 51.317 74.057 1.00 35.71 91 ARG A O 1
ATOM 1430 N N . ASP A 1 92 ? 21.175 51.723 73.530 1.00 31.52 92 ASP A N 1
ATOM 1431 C CA . ASP A 1 92 ? 20.849 52.434 72.293 1.00 35.91 92 ASP A CA 1
ATOM 1432 C C . ASP A 1 92 ? 20.061 51.569 71.318 1.00 35.72 92 ASP A C 1
ATOM 1433 O O . ASP A 1 92 ? 19.325 52.083 70.483 1.00 30.69 92 ASP A O 1
ATOM 1442 N N . ASN A 1 93 ? 20.251 50.257 71.396 1.00 25.05 93 ASN A N 1
ATOM 1443 C CA . ASN A 1 93 ? 19.585 49.338 70.478 1.00 20.81 93 ASN A CA 1
ATOM 1444 C C . ASN A 1 93 ? 18.087 49.219 70.772 1.00 21.24 93 ASN A C 1
ATOM 1445 O O . ASN A 1 93 ? 17.345 48.647 69.977 1.00 19.50 93 ASN A O 1
ATOM 1456 N N . ALA A 1 94 ? 17.649 49.756 71.907 1.00 19.16 94 ALA A N 1
ATOM 1457 C CA . ALA A 1 94 ? 16.246 49.632 72.333 1.00 27.32 94 ALA A CA 1
ATOM 1458 C C . ALA A 1 94 ? 15.389 50.803 71.853 1.00 25.23 94 ALA A C 1
ATOM 1459 O O . ALA A 1 94 ? 14.665 51.437 72.627 1.00 19.80 94 ALA A O 1
ATOM 1466 N N . VAL A 1 95 ? 15.494 51.088 70.563 1.00 18.51 95 VAL A N 1
ATOM 1467 C CA . VAL A 1 95 ? 14.651 52.085 69.900 1.00 20.75 95 VAL A CA 1
ATOM 1468 C C . VAL A 1 95 ? 14.498 51.591 68.472 1.00 16.75 95 VAL A C 1
ATOM 1469 O O . VAL A 1 95 ? 15.417 50.953 67.944 1.00 17.80 95 VAL A O 1
ATOM 1482 N N . TRP A 1 96 ? 13.353 51.810 67.830 1.00 15.64 96 TRP A N 1
ATOM 1483 C CA . TRP A 1 96 ? 13.236 51.308 66.457 1.00 14.94 96 TRP A CA 1
ATOM 1484 C C . TRP A 1 96 ? 14.186 52.087 65.563 1.00 17.83 96 TRP A C 1
ATOM 1485 O O . TRP A 1 96 ? 14.095 53.303 65.484 1.00 15.23 96 TRP A O 1
ATOM 1506 N N . HIS A 1 97 ? 15.105 51.396 64.895 1.00 13.08 97 HIS A N 1
ATOM 1507 C CA . HIS A 1 97 ? 16.025 52.091 64.011 1.00 15.50 97 HIS A CA 1
ATOM 1508 C C . HIS A 1 97 ? 16.457 51.223 62.839 1.00 18.30 97 HIS A C 1
ATOM 1509 O O . HIS A 1 97 ? 16.281 50.004 62.850 1.00 14.14 97 HIS A O 1
ATOM 1524 N N . THR A 1 98 ? 16.990 51.883 61.820 1.00 13.16 98 THR A N 1
ATOM 1525 C CA . THR A 1 98 ? 17.708 51.213 60.752 1.00 11.66 98 THR A CA 1
ATOM 1526 C C . THR A 1 98 ? 19.155 51.675 60.900 1.00 14.73 98 THR A C 1
ATOM 1527 O O . THR A 1 98 ? 19.405 52.833 61.238 1.00 10.43 98 THR A O 1
ATOM 1538 N N . ASP A 1 99 ? 20.110 50.761 60.744 1.00 10.75 99 ASP A N 1
ATOM 1539 C CA . ASP A 1 99 ? 21.466 51.074 61.138 1.00 11.36 99 ASP A CA 1
ATOM 1540 C C . ASP A 1 99 ? 22.070 52.146 60.261 1.00 10.35 99 ASP A C 1
ATOM 1541 O O . ASP A 1 99 ? 21.951 52.107 59.034 1.00 10.46 99 ASP A O 1
ATOM 1550 N N . VAL A 1 100 ? 22.709 53.091 60.948 1.00 11.83 100 VAL A N 1
ATOM 1551 C CA . VAL A 1 100 ? 23.492 54.174 60.362 1.00 14.31 100 VAL A CA 1
ATOM 1552 C C . VAL A 1 100 ? 22.879 54.817 59.112 1.00 16.74 100 VAL A C 1
ATOM 1553 O O . VAL A 1 100 ? 23.581 55.086 58.149 1.00 12.11 100 VAL A O 1
ATOM 1566 N N . THR A 1 101 ? 21.590 55.145 59.151 1.00 12.13 101 THR A N 1
ATOM 1567 C CA . THR A 1 101 ? 20.987 55.753 57.952 1.00 11.06 101 THR A CA 1
ATOM 1568 C C . THR A 1 101 ? 21.397 57.230 57.767 1.00 12.63 101 THR A C 1
ATOM 1569 O O . THR A 1 101 ? 21.118 57.812 56.730 1.00 11.77 101 THR A O 1
ATOM 1580 N N . PHE A 1 102 ? 22.049 57.820 58.775 1.00 14.98 102 PHE A N 1
ATOM 1581 C CA . PHE A 1 102 ? 22.610 59.165 58.652 1.00 15.05 102 PHE A CA 1
ATOM 1582 C C . PHE A 1 102 ? 23.859 59.169 57.763 1.00 15.41 102 PHE A C 1
ATOM 1583 O O . PHE A 1 102 ? 24.408 60.229 57.465 1.00 17.27 102 PHE A O 1
ATOM 1600 N N . LEU A 1 103 ? 24.326 57.988 57.360 1.00 14.24 103 LEU A N 1
ATOM 1601 C CA . LEU A 1 103 ? 25.427 57.891 56.395 1.00 15.56 103 LEU A CA 1
ATOM 1602 C C . LEU A 1 103 ? 24.922 57.911 54.949 1.00 11.68 103 LEU A C 1
ATOM 1603 O O . LEU A 1 103 ? 23.794 57.497 54.671 1.00 14.09 103 LEU A O 1
ATOM 1619 N N . PRO A 1 104 ? 25.759 58.383 54.022 1.00 12.54 104 PRO A N 1
ATOM 1620 C CA . PRO A 1 104 ? 25.369 58.327 52.599 1.00 15.40 104 PRO A CA 1
ATOM 1621 C C . PRO A 1 104 ? 25.166 56.911 52.101 1.00 17.89 104 PRO A C 1
ATOM 1622 O O . PRO A 1 104 ? 24.355 56.702 51.197 1.00 14.07 104 PRO A O 1
ATOM 1633 N N . THR A 1 105 ? 25.889 55.957 52.679 1.00 13.84 105 THR A N 1
ATOM 1634 C CA . THR A 1 105 ? 25.747 54.565 52.279 1.00 15.98 105 THR A CA 1
ATOM 1635 C C . THR A 1 105 ? 25.536 53.703 53.530 1.00 15.40 105 THR A C 1
ATOM 1636 O O . THR A 1 105 ? 26.481 53.081 54.029 1.00 16.93 105 THR A O 1
ATOM 1647 N N . PRO A 1 106 ? 24.297 53.660 54.035 1.00 13.49 106 PRO A N 1
ATOM 1648 C CA . PRO A 1 106 ? 24.034 52.850 55.242 1.00 12.87 106 PRO A CA 1
ATOM 1649 C C . PRO A 1 106 ? 24.355 51.372 55.043 1.00 13.85 106 PRO A C 1
ATOM 1650 O O . PRO A 1 106 ? 24.310 50.866 53.917 1.00 11.93 106 PRO A O 1
ATOM 1661 N N . ALA A 1 107 ? 24.642 50.676 56.141 1.00 13.06 107 ALA A N 1
ATOM 1662 C CA . ALA A 1 107 ? 25.019 49.271 56.065 1.00 12.29 107 ALA A CA 1
ATOM 1663 C C . ALA A 1 107 ? 24.033 48.446 55.237 1.00 15.44 107 ALA A C 1
ATOM 1664 O O . ALA A 1 107 ? 22.831 48.667 55.278 1.00 11.92 107 ALA A O 1
ATOM 1671 N N . LEU A 1 108 ? 24.564 47.484 54.486 1.00 9.85 108 LEU A N 1
ATOM 1672 C CA . LEU A 1 108 ? 23.720 46.550 53.749 1.00 9.03 108 LEU A CA 1
ATOM 1673 C C . LEU A 1 108 ? 22.943 45.668 54.711 1.00 10.57 108 LEU A C 1
ATOM 1674 O O . LEU A 1 108 ? 21.762 45.388 54.510 1.00 9.74 108 LEU A O 1
ATOM 1690 N N . GLY A 1 109 ? 23.605 45.241 55.779 1.00 12.10 109 GLY A N 1
ATOM 1691 C CA . GLY A 1 109 ? 23.003 44.254 56.666 1.00 13.31 109 GLY A CA 1
ATOM 1692 C C . GLY A 1 109 ? 24.044 43.813 57.678 1.00 15.47 109 GLY A C 1
ATOM 1693 O O . GLY A 1 109 ? 25.122 44.389 57.772 1.00 13.45 109 GLY A O 1
ATOM 1697 N N . ALA A 1 110 ? 23.723 42.777 58.431 1.00 13.75 110 ALA A N 1
ATOM 1698 C CA . ALA A 1 110 ? 24.616 42.340 59.472 1.00 11.92 110 ALA A CA 1
ATOM 1699 C C . ALA A 1 110 ? 24.341 40.892 59.812 1.00 12.88 110 ALA A C 1
ATOM 1700 O O . ALA A 1 110 ? 23.252 40.396 59.563 1.00 12.05 110 ALA A O 1
ATOM 1707 N N . VAL A 1 111 ? 25.343 40.226 60.378 1.00 12.90 111 VAL A N 1
ATOM 1708 C CA . VAL A 1 111 ? 25.199 38.874 60.883 1.00 12.20 111 VAL A CA 1
ATOM 1709 C C . VAL A 1 111 ? 25.563 38.884 62.355 1.00 16.74 111 VAL A C 1
ATOM 1710 O O . VAL A 1 111 ? 26.672 39.288 62.707 1.00 14.06 111 VAL A O 1
ATOM 1723 N N . LEU A 1 112 ? 24.642 38.439 63.206 1.00 13.77 112 LEU A N 1
ATOM 1724 C CA . LEU A 1 112 ? 24.883 38.362 64.653 1.00 13.97 112 LEU A CA 1
ATOM 1725 C C . LEU A 1 112 ? 24.972 36.909 65.100 1.00 15.30 112 LEU A C 1
ATOM 1726 O O . LEU A 1 112 ? 24.214 36.073 64.634 1.00 18.38 112 LEU A O 1
ATOM 1742 N N . SER A 1 113 ? 25.884 36.611 66.024 1.00 14.96 113 SER A N 1
ATOM 1743 C CA . SER A 1 113 ? 25.988 35.275 66.591 1.00 11.77 113 SER A CA 1
ATOM 1744 C C . SER A 1 113 ? 25.810 35.429 68.113 1.00 15.27 113 SER A C 1
ATOM 1745 O O . SER A 1 113 ? 26.456 36.278 68.713 1.00 15.73 113 SER A O 1
ATOM 1753 N N . ALA A 1 114 ? 24.936 34.638 68.727 1.00 13.83 114 ALA A N 1
ATOM 1754 C CA . ALA A 1 114 ? 24.653 34.801 70.148 1.00 17.16 114 ALA A CA 1
ATOM 1755 C C . ALA A 1 114 ? 25.587 33.902 70.960 1.00 19.05 114 ALA A C 1
ATOM 1756 O O . ALA A 1 114 ? 25.534 32.689 70.827 1.00 15.80 114 ALA A O 1
ATOM 1763 N N . LYS A 1 115 ? 26.456 34.499 71.775 1.00 15.13 115 LYS A N 1
ATOM 1764 C CA . LYS A 1 115 ? 27.473 33.753 72.500 1.00 14.78 115 LYS A CA 1
ATOM 1765 C C . LYS A 1 115 ? 27.052 33.429 73.905 1.00 21.42 115 LYS A C 1
ATOM 1766 O O . LYS A 1 115 ? 27.382 32.375 74.424 1.00 19.07 115 LYS A O 1
ATOM 1785 N N . GLN A 1 116 ? 26.368 34.366 74.546 1.00 14.60 116 GLN A N 1
ATOM 1786 C CA . GLN A 1 116 ? 26.040 34.211 75.960 1.00 15.87 116 GLN A CA 1
ATOM 1787 C C . GLN A 1 116 ? 24.792 35.019 76.218 1.00 18.70 116 GLN A C 1
ATOM 1788 O O . GLN A 1 116 ? 24.738 36.197 75.886 1.00 17.52 116 GLN A O 1
ATOM 1802 N N . LEU A 1 117 ? 23.796 34.396 76.834 1.00 17.51 117 LEU A N 1
ATOM 1803 C CA . LEU A 1 117 ? 22.492 35.034 76.976 1.00 17.31 117 LEU A CA 1
ATOM 1804 C C . LEU A 1 117 ? 21.960 34.892 78.389 1.00 20.00 117 LEU A C 1
ATOM 1805 O O . LEU A 1 117 ? 22.213 33.896 79.046 1.00 21.06 117 LEU A O 1
ATOM 1821 N N . PRO A 1 118 ? 21.213 35.896 78.851 1.00 16.26 118 PRO A N 1
ATOM 1822 C CA . PRO A 1 118 ? 20.390 35.767 80.059 1.00 26.06 118 PRO A CA 1
ATOM 1823 C C . PRO A 1 118 ? 19.346 34.660 79.873 1.00 25.21 118 PRO A C 1
ATOM 1824 O O . PRO A 1 118 ? 19.000 34.353 78.736 1.00 19.39 118 PRO A O 1
ATOM 1835 N N . ALA A 1 119 ? 18.834 34.090 80.965 1.00 26.96 119 ALA A N 1
ATOM 1836 C CA . ALA A 1 119 ? 17.881 32.985 80.866 1.00 33.39 119 ALA A CA 1
ATOM 1837 C C . ALA A 1 119 ? 16.650 33.378 80.063 1.00 35.65 119 ALA A C 1
ATOM 1838 O O . ALA A 1 119 ? 16.102 32.565 79.315 1.00 32.49 119 ALA A O 1
ATOM 1845 N N . TYR A 1 120 ? 16.207 34.624 80.229 1.00 29.83 120 TYR A N 1
ATOM 1846 C CA . TYR A 1 120 ? 15.170 35.186 79.369 1.00 27.98 120 TYR A CA 1
ATOM 1847 C C . TYR A 1 120 ? 15.297 36.720 79.335 1.00 19.76 120 TYR A C 1
ATOM 1848 O O . TYR A 1 120 ? 16.156 37.302 80.012 1.00 21.87 120 TYR A O 1
ATOM 1866 N N . GLY A 1 121 ? 14.462 37.375 78.543 1.00 20.05 121 GLY A N 1
ATOM 1867 C CA . GLY A 1 121 ? 14.650 38.782 78.263 1.00 17.72 121 GLY A CA 1
ATOM 1868 C C . GLY A 1 121 ? 15.645 38.926 77.114 1.00 21.61 121 GLY A C 1
ATOM 1869 O O . GLY A 1 121 ? 16.296 37.955 76.719 1.00 22.76 121 GLY A O 1
ATOM 1873 N N . GLY A 1 122 ? 15.738 40.128 76.568 1.00 18.58 122 GLY A N 1
ATOM 1874 C CA . GLY A 1 122 ? 16.687 40.437 75.506 1.00 18.44 122 GLY A CA 1
ATOM 1875 C C . GLY A 1 122 ? 16.199 40.078 74.103 1.00 20.87 122 GLY A C 1
ATOM 1876 O O . GLY A 1 122 ? 17.002 39.947 73.183 1.00 16.66 122 GLY A O 1
ATOM 1880 N N . ASP A 1 123 ? 14.895 39.906 73.918 1.00 15.62 123 ASP A N 1
ATOM 1881 C CA . ASP A 1 123 ? 14.388 39.616 72.569 1.00 15.47 123 ASP A CA 1
ATOM 1882 C C . ASP A 1 123 ? 14.777 40.730 71.588 1.00 16.81 123 ASP A C 1
ATOM 1883 O O . ASP A 1 123 ? 14.973 41.873 71.976 1.00 12.39 123 ASP A O 1
ATOM 1892 N N . THR A 1 124 ? 14.828 40.402 70.306 1.00 12.98 124 THR A N 1
ATOM 1893 C CA . THR A 1 124 ? 15.067 41.425 69.288 1.00 15.48 124 THR A CA 1
ATOM 1894 C C . THR A 1 124 ? 13.939 41.327 68.291 1.00 14.06 124 THR A C 1
ATOM 1895 O O . THR A 1 124 ? 13.553 40.224 67.906 1.00 13.42 124 THR A O 1
ATOM 1906 N N . LEU A 1 125 ? 13.370 42.477 67.934 1.00 13.29 125 LEU A N 1
ATOM 1907 C CA . LEU A 1 125 ? 12.285 42.546 66.963 1.00 11.52 125 LEU A CA 1
ATOM 1908 C C . LEU A 1 125 ? 12.831 43.101 65.640 1.00 12.93 125 LEU A C 1
ATOM 1909 O O . LEU A 1 125 ? 13.775 43.902 65.633 1.00 12.06 125 LEU A O 1
ATOM 1925 N N . TRP A 1 126 ? 12.247 42.665 64.523 1.00 10.38 126 TRP A N 1
ATOM 1926 C CA . TRP A 1 126 ? 12.541 43.294 63.241 1.00 11.97 126 TRP A CA 1
ATOM 1927 C C . TRP A 1 126 ? 11.214 43.722 62.606 1.00 12.09 126 TRP A C 1
ATOM 1928 O O . TRP A 1 126 ? 10.192 43.110 62.840 1.00 9.25 126 TRP A O 1
ATOM 1949 N N . ALA A 1 127 ? 11.240 44.762 61.785 1.00 11.78 127 ALA A N 1
ATOM 1950 C CA . ALA A 1 127 ? 10.040 45.181 61.068 1.00 13.03 127 ALA A CA 1
ATOM 1951 C C . ALA A 1 127 ? 10.368 45.352 59.587 1.00 13.32 127 ALA A C 1
ATOM 1952 O O . ALA A 1 127 ? 11.463 45.790 59.245 1.00 11.58 127 ALA A O 1
ATOM 1959 N N . SER A 1 128 ? 9.430 44.988 58.721 1.00 10.00 128 SER A N 1
ATOM 1960 C CA . SER A 1 128 ? 9.665 45.025 57.270 1.00 11.93 128 SER A CA 1
ATOM 1961 C C . SER A 1 128 ? 9.174 46.329 56.644 1.00 13.82 128 SER A C 1
ATOM 1962 O O . SER A 1 128 ? 7.987 46.602 56.645 1.00 10.46 128 SER A O 1
ATOM 1970 N N . GLY A 1 129 ? 10.082 47.118 56.076 1.00 11.56 129 GLY A N 1
ATOM 1971 C CA . GLY A 1 129 ? 9.671 48.292 55.324 1.00 10.77 129 GLY A CA 1
ATOM 1972 C C . GLY A 1 129 ? 8.897 47.945 54.055 1.00 13.30 129 GLY A C 1
ATOM 1973 O O . GLY A 1 129 ? 8.094 48.738 53.557 1.00 10.22 129 GLY A O 1
ATOM 1977 N N . ILE A 1 130 ? 9.155 46.770 53.503 1.00 11.66 130 ILE A N 1
ATOM 1978 C CA . ILE A 1 130 ? 8.428 46.339 52.312 1.00 13.79 130 ILE A CA 1
ATOM 1979 C C . ILE A 1 130 ? 6.976 46.058 52.658 1.00 10.27 130 ILE A C 1
ATOM 1980 O O . ILE A 1 130 ? 6.076 46.641 52.073 1.00 12.85 130 ILE A O 1
ATOM 1996 N N . ALA A 1 131 ? 6.729 45.191 53.625 1.00 9.32 131 ALA A N 1
ATOM 1997 C CA . ALA A 1 131 ? 5.350 44.900 54.026 1.00 12.41 131 ALA A CA 1
ATOM 1998 C C . ALA A 1 131 ? 4.625 46.182 54.467 1.00 17.30 131 ALA A C 1
ATOM 1999 O O . ALA A 1 131 ? 3.452 46.394 54.137 1.00 10.60 131 ALA A O 1
ATOM 2006 N N . ALA A 1 132 ? 5.318 47.056 55.194 1.00 13.28 132 ALA A N 1
ATOM 2007 C CA . ALA A 1 132 ? 4.676 48.289 55.651 1.00 14.78 132 ALA A CA 1
ATOM 2008 C C . ALA A 1 132 ? 4.334 49.221 54.480 1.00 13.49 132 ALA A C 1
ATOM 2009 O O . ALA A 1 132 ? 3.271 49.825 54.461 1.00 11.60 132 ALA A O 1
ATOM 2016 N N . PHE A 1 133 ? 5.245 49.377 53.528 1.00 10.91 133 PHE A N 1
ATOM 2017 C CA . PHE A 1 133 ? 4.924 50.203 52.344 1.00 10.14 133 PHE A CA 1
ATOM 2018 C C . PHE A 1 133 ? 3.690 49.652 51.613 1.00 16.95 133 PHE A C 1
ATOM 2019 O O . PHE A 1 133 ? 2.748 50.386 51.279 1.00 13.34 133 PHE A O 1
ATOM 2036 N N . GLU A 1 134 ? 3.679 48.349 51.375 1.00 16.60 134 GLU A N 1
ATOM 2037 C CA . GLU A 1 134 ? 2.604 47.756 50.564 1.00 14.66 134 GLU A CA 1
ATOM 2038 C C . GLU A 1 134 ? 1.236 47.845 51.241 1.00 16.84 134 GLU A C 1
ATOM 2039 O O . GLU A 1 134 ? 0.202 47.875 50.565 1.00 15.44 134 GLU A O 1
ATOM 2051 N N . ALA A 1 135 ? 1.240 47.955 52.566 1.00 15.81 135 ALA A N 1
ATOM 2052 C CA . ALA A 1 135 ? 0.009 48.040 53.348 1.00 17.81 135 ALA A CA 1
ATOM 2053 C C . ALA A 1 135 ? -0.555 49.458 53.397 1.00 18.30 135 ALA A C 1
ATOM 2054 O O . ALA A 1 135 ? -1.688 49.632 53.769 1.00 15.50 135 ALA A O 1
ATOM 2061 N N . LEU A 1 136 ? 0.227 50.475 53.063 1.00 14.97 136 LEU A N 1
ATOM 2062 C CA . LEU A 1 136 ? -0.334 51.827 52.990 1.00 18.62 136 LEU A CA 1
ATOM 2063 C C . LEU A 1 136 ? -1.383 51.902 51.883 1.00 19.55 136 LEU A C 1
ATOM 2064 O O . LEU A 1 136 ? -1.259 51.191 50.870 1.00 15.27 136 LEU A O 1
ATOM 2080 N N . SER A 1 137 ? -2.400 52.757 52.054 1.00 14.78 137 SER A N 1
ATOM 2081 C CA A SER A 1 137 ? -3.395 52.966 51.009 0.50 14.28 137 SER A CA 1
ATOM 2082 C CA B SER A 1 137 ? -3.400 52.985 51.011 0.50 14.58 137 SER A CA 1
ATOM 2083 C C . SER A 1 137 ? -2.734 53.562 49.775 1.00 15.00 137 SER A C 1
ATOM 2084 O O . SER A 1 137 ? -1.696 54.212 49.868 1.00 13.08 137 SER A O 1
ATOM 2099 N N . ALA A 1 138 ? -3.344 53.345 48.611 1.00 14.82 138 ALA A N 1
ATOM 2100 C CA . ALA A 1 138 ? -2.721 53.782 47.372 1.00 15.57 138 ALA A CA 1
ATOM 2101 C C . ALA A 1 138 ? -2.424 55.289 47.308 1.00 19.60 138 ALA A C 1
ATOM 2102 O O . ALA A 1 138 ? -1.394 55.690 46.804 1.00 16.70 138 ALA A O 1
ATOM 2109 N N . PRO A 1 139 ? -3.322 56.136 47.819 1.00 16.41 139 PRO A N 1
ATOM 2110 C CA . PRO A 1 139 ? -3.003 57.572 47.735 1.00 17.95 139 PRO A CA 1
ATOM 2111 C C . PRO A 1 139 ? -1.767 57.953 48.519 1.00 17.24 139 PRO A C 1
ATOM 2112 O O . PRO A 1 139 ? -1.002 58.834 48.112 1.00 14.02 139 PRO A O 1
ATOM 2123 N N . LEU A 1 140 ? -1.569 57.292 49.656 1.00 15.52 140 LEU A N 1
ATOM 2124 C CA . LEU A 1 140 ? -0.433 57.588 50.501 1.00 20.97 140 LEU A CA 1
ATOM 2125 C C . LEU A 1 140 ? 0.851 57.027 49.898 1.00 16.95 140 LEU A C 1
ATOM 2126 O O . LEU A 1 140 ? 1.884 57.696 49.916 1.00 13.41 140 LEU A O 1
ATOM 2142 N N . ARG A 1 141 ? 0.796 55.814 49.336 1.00 12.35 141 ARG A N 1
ATOM 2143 C CA . ARG A 1 141 ? 1.958 55.273 48.633 1.00 14.86 141 ARG A CA 1
ATOM 2144 C C . ARG A 1 141 ? 2.366 56.226 47.502 1.00 18.43 141 ARG A C 1
ATOM 2145 O O . ARG A 1 141 ? 3.548 56.524 47.323 1.00 15.22 141 ARG A O 1
ATOM 2166 N N . GLU A 1 142 ? 1.383 56.710 46.749 1.00 14.42 142 GLU A N 1
ATOM 2167 C CA A GLU A 1 142 ? 1.663 57.563 45.595 0.50 15.98 142 GLU A CA 1
ATOM 2168 C CA B GLU A 1 142 ? 1.668 57.555 45.595 0.50 16.01 142 GLU A CA 1
ATOM 2169 C C . GLU A 1 142 ? 2.275 58.892 46.033 1.00 19.01 142 GLU A C 1
ATOM 2170 O O . GLU A 1 142 ? 3.198 59.401 45.405 1.00 16.49 142 GLU A O 1
ATOM 2193 N N . MET A 1 143 ? 1.770 59.461 47.119 1.00 12.05 143 MET A N 1
ATOM 2194 C CA . MET A 1 143 ? 2.355 60.705 47.611 1.00 13.01 143 MET A CA 1
ATOM 2195 C C . MET A 1 143 ? 3.809 60.515 48.090 1.00 12.99 143 MET A C 1
ATOM 2196 O O . MET A 1 143 ? 4.667 61.372 47.838 1.00 15.39 143 MET A O 1
ATOM 2210 N N . LEU A 1 144 ? 4.074 59.436 48.831 1.00 11.78 144 LEU A N 1
ATOM 2211 C CA . LEU A 1 144 ? 5.395 59.271 49.480 1.00 13.08 144 LEU A CA 1
ATOM 2212 C C . LEU A 1 144 ? 6.473 58.825 48.508 1.00 17.19 144 LEU A C 1
ATOM 2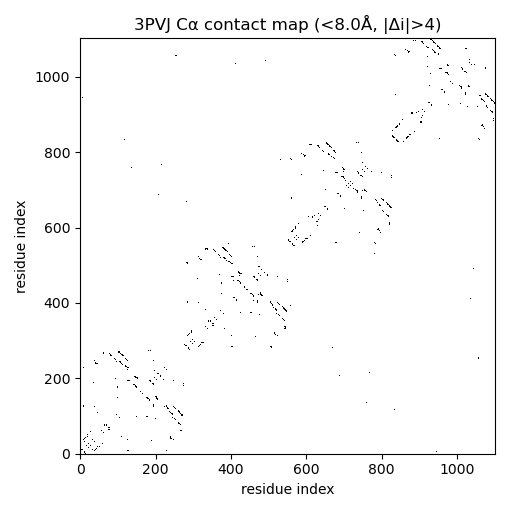213 O O . LEU A 1 144 ? 7.653 59.174 48.664 1.00 11.69 144 LEU A O 1
ATOM 2229 N N . ASP A 1 145 ? 6.078 58.051 47.499 1.00 12.01 145 ASP A N 1
ATOM 2230 C CA . ASP A 1 145 ? 7.053 57.497 46.558 1.00 13.25 145 ASP A CA 1
ATOM 2231 C C . ASP A 1 145 ? 7.619 58.615 45.682 1.00 17.77 145 ASP A C 1
ATOM 2232 O O . ASP A 1 145 ? 6.920 59.193 44.850 1.00 18.89 145 ASP A O 1
ATOM 2241 N N . GLY A 1 146 ? 8.886 58.931 45.884 1.00 14.71 146 GLY A N 1
ATOM 2242 C CA . GLY A 1 146 ? 9.488 60.076 45.238 1.00 16.14 146 GLY A CA 1
ATOM 2243 C C . GLY A 1 146 ? 9.941 61.156 46.218 1.00 23.38 146 GLY A C 1
ATOM 2244 O O . GLY A 1 146 ? 10.774 61.963 45.860 1.00 18.90 146 GLY A O 1
ATOM 2248 N N . LEU A 1 147 ? 9.384 61.203 47.431 1.00 15.21 147 LEU A N 1
ATOM 2249 C CA . LEU A 1 147 ? 9.830 62.187 48.431 1.00 14.23 147 LEU A CA 1
ATOM 2250 C C . LEU A 1 147 ? 11.159 61.762 49.072 1.00 14.95 147 LEU A C 1
ATOM 2251 O O . LEU A 1 147 ? 11.581 60.619 48.937 1.00 14.03 147 LEU A O 1
ATOM 2267 N N . THR A 1 148 ? 11.816 62.689 49.763 1.00 15.24 148 THR A N 1
ATOM 2268 C CA . THR A 1 148 ? 13.070 62.391 50.426 1.00 15.49 148 THR A CA 1
ATOM 2269 C C . THR A 1 148 ? 12.986 62.873 51.869 1.00 15.40 148 THR A C 1
ATOM 2270 O O . THR A 1 148 ? 12.143 63.692 52.202 1.00 12.84 148 THR A O 1
ATOM 2281 N N . ALA A 1 149 ? 13.846 62.345 52.723 1.00 10.23 149 ALA A N 1
ATOM 2282 C CA . ALA A 1 149 ? 13.830 62.724 54.145 1.00 11.71 149 ALA A CA 1
ATOM 2283 C C . ALA A 1 149 ? 15.258 62.888 54.649 1.00 15.80 149 ALA A C 1
ATOM 2284 O O . ALA A 1 149 ? 16.165 62.181 54.205 1.00 13.08 149 ALA A O 1
ATOM 2291 N N . THR A 1 150 ? 15.446 63.816 55.586 1.00 13.62 150 THR A N 1
ATOM 2292 C CA . THR A 1 150 ? 16.725 64.018 56.229 1.00 14.74 150 THR A CA 1
ATOM 2293 C C . THR A 1 150 ? 16.942 62.992 57.344 1.00 15.11 150 THR A C 1
ATOM 2294 O O . THR A 1 150 ? 16.030 62.697 58.125 1.00 15.40 150 THR A O 1
ATOM 2305 N N . HIS A 1 151 ? 18.156 62.461 57.402 1.00 11.19 151 HIS A N 1
ATOM 2306 C CA . HIS A 1 151 ? 18.577 61.578 58.494 1.00 13.72 151 HIS A CA 1
ATOM 2307 C C . HIS A 1 151 ? 19.730 62.251 59.185 1.00 16.76 151 HIS A C 1
ATOM 2308 O O . HIS A 1 151 ? 20.565 62.849 58.529 1.00 13.44 151 HIS A O 1
ATOM 2323 N N . ASP A 1 152 ? 19.782 62.170 60.511 1.00 15.21 152 ASP A N 1
ATOM 2324 C CA . ASP A 1 152 ? 20.724 63.009 61.253 1.00 17.18 152 ASP A CA 1
ATOM 2325 C C . ASP A 1 152 ? 21.151 62.218 62.465 1.00 19.72 152 ASP A C 1
ATOM 2326 O O . ASP A 1 152 ? 20.304 61.846 63.262 1.00 15.65 152 ASP A O 1
ATOM 2335 N N . PHE A 1 153 ? 22.447 61.935 62.606 1.00 17.25 153 PHE A N 1
ATOM 2336 C CA . PHE A 1 153 ? 22.901 61.134 63.745 1.00 19.99 153 PHE A CA 1
ATOM 2337 C C . PHE A 1 153 ? 22.560 61.817 65.063 1.00 15.94 153 PHE A C 1
ATOM 2338 O O . PHE A 1 153 ? 22.382 61.146 66.072 1.00 19.55 153 PHE A O 1
ATOM 2355 N N . THR A 1 154 ? 22.464 63.145 65.050 1.00 16.81 154 THR A N 1
ATOM 2356 C CA . THR A 1 154 ? 22.212 63.868 66.298 1.00 20.29 154 THR A CA 1
ATOM 2357 C C . THR A 1 154 ? 20.811 63.590 66.838 1.00 24.16 154 THR A C 1
ATOM 2358 O O . THR A 1 154 ? 20.545 63.846 68.003 1.00 25.63 154 THR A O 1
ATOM 2369 N N . LYS A 1 155 ? 19.919 63.039 66.019 1.00 16.94 155 LYS A N 1
ATOM 2370 C CA . LYS A 1 155 ? 18.611 62.684 66.546 1.00 16.22 155 LYS A CA 1
ATOM 2371 C C . LYS A 1 155 ? 18.756 61.625 67.645 1.00 21.48 155 LYS A C 1
ATOM 2372 O O . LYS A 1 155 ? 18.044 61.664 68.642 1.00 24.81 155 LYS A O 1
ATOM 2391 N N . SER A 1 156 ? 19.666 60.675 67.468 1.00 25.82 156 SER A N 1
ATOM 2392 C CA . SER A 1 156 ? 19.885 59.670 68.512 1.00 29.81 156 SER A CA 1
ATOM 2393 C C . SER A 1 156 ? 21.059 60.038 69.436 1.00 30.06 156 SER A C 1
ATOM 2394 O O . SER A 1 156 ? 21.183 59.496 70.525 1.00 31.92 156 SER A O 1
ATOM 2402 N N . PHE A 1 157 ? 21.905 60.967 69.006 1.00 23.43 157 PHE A N 1
ATOM 2403 C CA . PHE A 1 157 ? 23.062 61.368 69.808 1.00 30.85 157 PHE A CA 1
ATOM 2404 C C . PHE A 1 157 ? 23.150 62.877 69.937 1.00 22.25 157 PHE A C 1
ATOM 2405 O O . PHE A 1 157 ? 23.990 63.509 69.307 1.00 25.24 157 PHE A O 1
ATOM 2422 N N . PRO A 1 158 ? 22.261 63.465 70.747 1.00 27.88 158 PRO A N 1
ATOM 2423 C CA . PRO A 1 158 ? 22.243 64.922 70.902 1.00 32.29 158 PRO A CA 1
ATOM 2424 C C . PRO A 1 158 ? 23.408 65.380 71.778 1.00 31.58 158 PRO A C 1
ATOM 2425 O O . PRO A 1 158 ? 24.064 64.548 72.400 1.00 27.04 158 PRO A O 1
ATOM 2436 N N . LEU A 1 159 ? 23.660 66.681 71.815 1.00 26.67 159 LEU A N 1
ATOM 2437 C CA . LEU A 1 159 ? 24.795 67.212 72.559 1.00 42.92 159 LEU A CA 1
ATOM 2438 C C . LEU A 1 159 ? 24.869 66.611 73.960 1.00 43.36 159 LEU A C 1
ATOM 2439 O O . LEU A 1 159 ? 25.917 66.130 74.378 1.00 37.81 159 LEU A O 1
ATOM 2455 N N . GLU A 1 160 ? 23.747 66.622 74.669 1.00 38.37 160 GLU A N 1
ATOM 2456 C CA . GLU A 1 160 ? 23.727 66.201 76.065 1.00 52.18 160 GLU A CA 1
ATOM 2457 C C . GLU A 1 160 ? 24.236 64.771 76.224 1.00 48.71 160 GLU A C 1
ATOM 2458 O O . GLU A 1 160 ? 24.653 64.370 77.303 1.00 44.30 160 GLU A O 1
ATOM 2470 N N . ARG A 1 161 ? 24.203 64.004 75.145 1.00 52.57 161 ARG A N 1
ATOM 2471 C CA . ARG A 1 161 ? 24.660 62.622 75.181 1.00 58.06 161 ARG A CA 1
ATOM 2472 C C . ARG A 1 161 ? 26.184 62.506 75.061 1.00 53.05 161 ARG A C 1
ATOM 2473 O O . ARG A 1 161 ? 26.755 61.448 75.313 1.00 49.70 161 ARG A O 1
ATOM 2494 N N . PHE A 1 162 ? 26.840 63.588 74.655 1.00 37.18 162 PHE A N 1
ATOM 2495 C CA . PHE A 1 162 ? 28.294 63.602 74.574 1.00 36.98 162 PHE A CA 1
ATOM 2496 C C . PHE A 1 162 ? 28.902 64.124 75.878 1.00 40.92 162 PHE A C 1
ATOM 2497 O O . PHE A 1 162 ? 30.018 63.758 76.238 1.00 42.61 162 PHE A O 1
ATOM 2514 N N . GLY A 1 163 ? 28.162 64.976 76.580 1.00 35.91 163 GLY A N 1
ATOM 2515 C CA . GLY A 1 163 ? 28.632 65.543 77.831 1.00 32.46 163 GLY A CA 1
ATOM 2516 C C . GLY A 1 163 ? 28.417 67.043 77.875 1.00 47.24 163 GLY A C 1
ATOM 2517 O O . GLY A 1 163 ? 27.870 67.628 76.946 1.00 42.36 163 GLY A O 1
ATOM 2521 N N . THR A 1 164 ? 28.862 67.677 78.953 1.00 50.56 164 THR A N 1
ATOM 2522 C CA . THR A 1 164 ? 28.649 69.105 79.120 1.00 55.17 164 THR A CA 1
ATOM 2523 C C . THR A 1 164 ? 29.948 69.899 79.146 1.00 48.76 164 THR A C 1
ATOM 2524 O O . THR A 1 164 ? 29.914 71.121 79.257 1.00 46.16 164 THR A O 1
ATOM 2535 N N . THR A 1 165 ? 31.088 69.220 79.048 1.00 42.33 165 THR A N 1
ATOM 2536 C CA . THR A 1 165 ? 32.367 69.925 79.087 1.00 37.93 165 THR A CA 1
ATOM 2537 C C . THR A 1 165 ? 32.693 70.503 77.716 1.00 36.94 165 THR A C 1
ATOM 2538 O O . THR A 1 165 ? 32.118 70.095 76.710 1.00 30.13 165 THR A O 1
ATOM 2549 N N . PRO A 1 166 ? 33.609 71.474 77.672 1.00 31.71 166 PRO A N 1
ATOM 2550 C CA . PRO A 1 166 ? 33.985 72.060 76.383 1.00 31.00 166 PRO A CA 1
ATOM 2551 C C . PRO A 1 166 ? 34.664 71.044 75.480 1.00 29.24 166 PRO A C 1
ATOM 2552 O O . PRO A 1 166 ? 34.583 71.159 74.258 1.00 32.00 166 PRO A O 1
ATOM 2563 N N . GLN 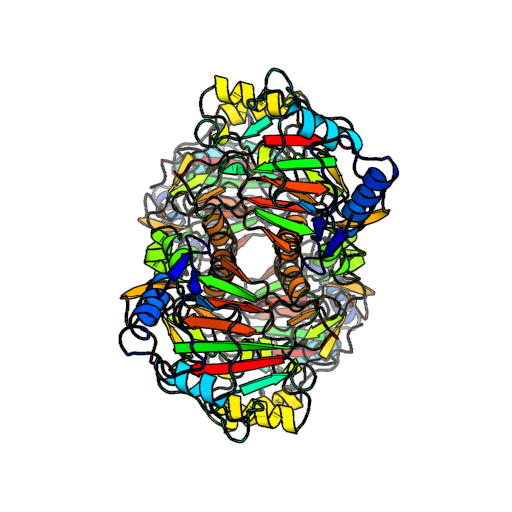A 1 167 ? 35.329 70.064 76.082 1.00 29.00 167 GLN A N 1
ATOM 2564 C CA . GLN A 1 167 ? 35.957 68.968 75.342 1.00 35.44 167 GLN A CA 1
ATOM 2565 C C . GLN A 1 167 ? 34.877 68.096 74.704 1.00 36.33 167 GLN A C 1
ATOM 2566 O O . GLN A 1 167 ? 35.018 67.640 73.565 1.00 30.97 167 GLN A O 1
ATOM 2580 N N . ASP A 1 168 ? 33.787 67.873 75.430 1.00 32.82 168 ASP A N 1
ATOM 2581 C CA . ASP A 1 168 ? 32.665 67.110 74.882 1.00 34.30 168 ASP A CA 1
ATOM 2582 C C . ASP A 1 168 ? 31.999 67.884 73.749 1.00 31.51 168 ASP A C 1
ATOM 2583 O O . ASP A 1 168 ? 31.660 67.317 72.703 1.00 31.73 168 ASP A O 1
ATOM 2592 N N . LEU A 1 169 ? 31.792 69.179 73.957 1.00 31.05 169 LEU A N 1
ATOM 2593 C CA . LEU A 1 169 ? 31.221 70.021 72.910 1.00 30.87 169 LEU A CA 1
ATOM 2594 C C . LEU A 1 169 ? 32.066 69.940 71.627 1.00 46.89 169 LEU A C 1
ATOM 2595 O O . LEU A 1 169 ? 31.531 69.794 70.522 1.00 38.60 169 LEU A O 1
ATOM 2611 N N . ALA A 1 170 ? 33.386 70.012 71.775 1.00 43.76 170 ALA A N 1
ATOM 2612 C CA . ALA A 1 170 ? 34.271 70.042 70.616 1.00 40.90 170 ALA A CA 1
ATOM 2613 C C . ALA A 1 170 ? 34.200 68.726 69.856 1.00 39.57 170 ALA A C 1
ATOM 2614 O O . ALA A 1 170 ? 34.119 68.721 68.632 1.00 38.94 170 ALA A O 1
ATOM 2621 N N . ARG A 1 171 ? 34.224 67.612 70.579 1.00 32.11 171 ARG A N 1
ATOM 2622 C CA . ARG A 1 171 ? 34.138 66.305 69.942 1.00 34.63 171 ARG A CA 1
ATOM 2623 C C . ARG A 1 171 ? 32.814 66.144 69.209 1.00 38.71 171 ARG A C 1
ATOM 2624 O O . ARG A 1 171 ? 32.764 65.573 68.129 1.00 30.13 171 ARG A O 1
ATOM 2645 N N . TRP A 1 172 ? 31.739 66.638 69.803 1.00 37.94 172 TRP A N 1
ATOM 2646 C CA . TRP A 1 172 ? 30.417 66.501 69.212 1.00 40.74 172 TRP A CA 1
ATOM 2647 C C . TRP A 1 172 ? 30.351 67.332 67.935 1.00 37.63 172 TRP A C 1
ATOM 2648 O O . TRP A 1 172 ? 29.808 66.898 66.918 1.00 27.27 172 TRP A O 1
ATOM 2669 N N . GLU A 1 173 ? 30.947 68.516 67.975 1.00 33.63 173 GLU A N 1
ATOM 2670 C CA . GLU A 1 173 ? 30.913 69.409 66.828 1.00 42.86 173 GLU A CA 1
ATOM 2671 C C . GLU A 1 173 ? 31.725 68.844 65.671 1.00 40.48 173 GLU A C 1
ATOM 2672 O O . GLU A 1 173 ? 31.315 68.955 64.516 1.00 31.40 173 GLU A O 1
ATOM 2684 N N . ALA A 1 174 ? 32.858 68.220 65.983 1.00 32.68 174 ALA A N 1
ATOM 2685 C CA . ALA A 1 174 ? 33.641 67.532 64.967 1.00 38.00 174 ALA A CA 1
ATOM 2686 C C . ALA A 1 174 ? 32.850 66.360 64.399 1.00 35.67 174 ALA A C 1
ATOM 2687 O O . ALA A 1 174 ? 32.910 66.087 63.204 1.00 30.85 174 ALA A O 1
ATOM 2694 N N . THR A 1 175 ? 32.108 65.655 65.247 1.00 24.40 175 THR A N 1
ATOM 2695 C CA . THR A 1 175 ? 31.356 64.503 64.761 1.00 27.03 175 THR A CA 1
ATOM 2696 C C . THR A 1 175 ? 30.229 64.975 63.844 1.00 28.84 175 THR A C 1
ATOM 2697 O O . THR A 1 175 ? 29.929 64.340 62.828 1.00 31.34 175 THR A O 1
ATOM 2708 N N . ARG A 1 176 ? 29.617 66.099 64.184 1.00 19.78 176 ARG A N 1
ATOM 2709 C CA . ARG A 1 176 ? 28.622 66.707 63.314 1.00 28.82 176 ARG A CA 1
ATOM 2710 C C . ARG A 1 176 ? 29.211 67.044 61.955 1.00 35.31 176 ARG A C 1
ATOM 2711 O O . ARG A 1 176 ? 28.613 66.731 60.926 1.00 29.99 176 ARG A O 1
ATOM 2732 N N . ARG A 1 177 ? 30.369 67.700 61.945 1.00 26.89 177 ARG A N 1
ATOM 2733 C CA . ARG A 1 177 ? 30.986 68.106 60.680 1.00 31.28 177 ARG A CA 1
ATOM 2734 C C . ARG A 1 177 ? 31.302 66.888 59.825 1.00 28.90 177 ARG A C 1
ATOM 2735 O O . ARG A 1 177 ? 31.174 66.925 58.592 1.00 28.59 177 ARG A O 1
ATOM 2756 N N . ASN A 1 178 ? 31.704 65.800 60.471 1.00 24.78 178 ASN A N 1
ATOM 2757 C CA . ASN A 1 178 ? 32.030 64.577 59.739 1.00 29.75 178 ASN A CA 1
ATOM 2758 C C . ASN A 1 178 ? 30.789 63.797 59.308 1.00 30.85 178 ASN A C 1
ATOM 2759 O O . ASN A 1 178 ? 30.853 63.017 58.361 1.00 24.43 178 ASN A O 1
ATOM 2770 N N . ASN A 1 179 ? 29.670 64.012 59.997 1.00 22.27 179 ASN A N 1
ATOM 2771 C CA . ASN A 1 179 ? 28.428 63.282 59.707 1.00 23.74 179 ASN A CA 1
ATOM 2772 C C . ASN A 1 179 ? 27.262 64.241 59.633 1.00 22.15 179 ASN A C 1
ATOM 2773 O O . ASN A 1 179 ? 26.389 64.234 60.499 1.00 21.70 179 ASN A O 1
ATOM 2784 N N . PRO A 1 180 ? 27.243 65.083 58.600 1.00 20.76 180 PRO A N 1
ATOM 2785 C CA . PRO A 1 180 ? 26.198 66.101 58.559 1.00 19.52 180 PRO A CA 1
ATOM 2786 C C . PRO A 1 180 ? 24.871 65.471 58.188 1.00 21.11 180 PRO A C 1
ATOM 2787 O O . PRO A 1 180 ? 24.863 64.383 57.622 1.00 21.52 180 PRO A O 1
ATOM 2798 N N . PRO A 1 181 ? 23.765 66.160 58.481 1.00 21.78 181 PRO A N 1
ATOM 2799 C CA . PRO A 1 181 ? 22.461 65.677 58.026 1.00 19.53 181 PRO A CA 1
ATOM 2800 C C . PRO A 1 181 ? 22.486 65.492 56.509 1.00 22.64 181 PRO A C 1
ATOM 2801 O O . PRO A 1 181 ? 23.118 66.271 55.786 1.00 18.21 181 PRO A O 1
ATOM 2812 N N . LEU A 1 182 ? 21.827 64.453 56.028 1.00 16.33 182 LEU A N 1
ATOM 2813 C CA . LEU A 1 182 ? 21.756 64.236 54.594 1.00 19.29 182 LEU A CA 1
ATOM 2814 C C . LEU A 1 182 ? 20.440 63.557 54.264 1.00 16.91 182 LEU A C 1
ATOM 2815 O O . LEU A 1 182 ? 19.678 63.227 55.152 1.00 15.08 182 LEU A O 1
ATOM 2831 N N . SER A 1 183 ? 20.185 63.319 52.985 1.00 12.93 183 SER A N 1
ATOM 2832 C CA . SER A 1 183 ? 18.877 62.834 52.584 1.00 16.04 183 SER A CA 1
ATOM 2833 C C . SER A 1 183 ? 18.881 61.458 51.934 1.00 15.50 183 SER A C 1
ATOM 2834 O O . SER A 1 183 ? 19.822 61.087 51.243 1.00 12.52 183 SER A O 1
ATOM 2842 N N . HIS A 1 184 ? 17.777 60.737 52.125 1.00 11.57 184 HIS A N 1
ATOM 2843 C CA . HIS A 1 184 ? 17.520 59.481 51.418 1.00 14.12 184 HIS A CA 1
ATOM 2844 C C . HIS A 1 184 ? 16.062 59.453 50.967 1.00 11.07 184 HIS A C 1
ATOM 2845 O O . HIS A 1 184 ? 15.212 60.142 51.537 1.00 12.95 184 HIS A O 1
ATOM 2860 N N . PRO A 1 185 ? 15.770 58.648 49.939 1.00 13.04 185 PRO A N 1
ATOM 2861 C CA . PRO A 1 185 ? 14.383 58.509 49.488 1.00 14.52 185 PRO A CA 1
ATOM 2862 C C . PRO A 1 185 ? 13.520 58.037 50.652 1.00 15.82 185 PRO A C 1
ATOM 2863 O O . PRO A 1 185 ? 13.963 57.202 51.426 1.00 12.14 185 PRO A O 1
ATOM 2874 N N . VAL A 1 186 ? 12.312 58.571 50.779 1.00 10.92 186 VAL A N 1
ATOM 2875 C CA . VAL A 1 186 ? 11.356 58.042 51.735 1.00 13.04 186 VAL A CA 1
ATOM 2876 C C . VAL A 1 186 ? 10.937 56.627 51.356 1.00 16.93 186 VAL A C 1
ATOM 2877 O O . VAL A 1 186 ? 10.714 55.780 52.210 1.00 12.44 186 VAL A O 1
ATOM 2890 N N . VAL A 1 187 ? 10.822 56.378 50.061 1.00 13.48 187 VAL A N 1
ATOM 2891 C CA . VAL A 1 187 ? 10.477 55.036 49.607 1.00 14.36 187 VAL A CA 1
ATOM 2892 C C . VAL A 1 187 ? 11.676 54.510 48.843 1.00 18.29 187 VAL A C 1
ATOM 2893 O O . VAL A 1 187 ? 11.995 55.011 47.769 1.00 12.02 187 VAL A O 1
ATOM 2906 N N . ARG A 1 188 ? 12.372 53.536 49.417 1.00 10.42 188 ARG A N 1
ATOM 2907 C CA . ARG A 1 188 ? 13.604 53.045 48.828 1.00 10.88 188 ARG A CA 1
ATOM 2908 C C . ARG A 1 188 ? 13.347 51.864 47.914 1.00 13.21 188 ARG A C 1
ATOM 2909 O O . ARG A 1 188 ? 12.593 50.968 48.246 1.00 11.67 188 ARG A O 1
ATOM 2930 N N . THR A 1 189 ? 13.969 51.877 46.750 1.00 13.01 189 THR A N 1
ATOM 2931 C CA . THR A 1 189 ? 13.924 50.731 45.853 1.00 12.88 189 THR A CA 1
ATOM 2932 C C . THR A 1 189 ? 15.120 49.845 46.205 1.00 11.60 189 THR A C 1
ATOM 2933 O O . THR A 1 189 ? 16.267 50.277 46.135 1.00 15.00 189 THR A O 1
ATOM 2944 N N . HIS A 1 190 ? 14.841 48.618 46.621 1.00 10.61 190 HIS A N 1
ATOM 2945 C CA . HIS A 1 190 ? 15.908 47.700 47.043 1.00 12.99 190 HIS A CA 1
ATOM 2946 C C . HIS A 1 190 ? 16.851 47.496 45.843 1.00 13.50 190 HIS A C 1
ATOM 2947 O O . HIS A 1 190 ? 16.404 47.191 44.742 1.00 15.07 190 HIS A O 1
ATOM 2962 N N . PRO A 1 191 ? 18.152 47.706 46.044 1.00 14.74 191 PRO A N 1
ATOM 2963 C CA . PRO A 1 191 ? 19.069 47.789 44.888 1.00 18.36 191 PRO A CA 1
ATOM 2964 C C . PRO A 1 191 ? 19.275 46.443 44.188 1.00 21.49 191 PRO A C 1
ATOM 2965 O O . PRO A 1 191 ? 19.834 46.395 43.093 1.00 18.38 191 PRO A O 1
ATOM 2976 N N . VAL A 1 192 ? 18.842 45.357 44.822 1.00 12.19 192 VAL A N 1
ATOM 2977 C CA . VAL A 1 192 ? 19.003 44.025 44.232 1.00 13.05 192 VAL A CA 1
ATOM 2978 C C . VAL A 1 192 ? 17.673 43.419 43.770 1.00 18.20 192 VAL A C 1
ATOM 2979 O O . VAL A 1 192 ? 17.570 42.923 42.648 1.00 18.10 192 VAL A O 1
ATOM 2992 N N . SER A 1 193 ? 16.662 43.453 44.632 1.00 15.96 193 SER A N 1
ATOM 2993 C CA . SER A 1 193 ? 15.372 42.828 44.337 1.00 15.45 193 SER A CA 1
ATOM 2994 C C . SER A 1 193 ? 14.382 43.789 43.682 1.00 14.77 193 SER A C 1
ATOM 2995 O O . SER A 1 193 ? 13.376 43.346 43.142 1.00 15.18 193 SER A O 1
ATOM 3003 N N . GLY A 1 194 ? 14.644 45.086 43.800 1.00 12.55 194 GLY A N 1
ATOM 3004 C CA . GLY A 1 194 ? 13.764 46.121 43.283 1.00 12.39 194 GLY A CA 1
ATOM 3005 C C . GLY A 1 194 ? 12.482 46.316 44.077 1.00 16.62 194 GLY A C 1
ATOM 3006 O O . GLY A 1 194 ? 11.599 47.098 43.686 1.00 14.49 194 GLY A O 1
ATOM 3010 N N . ARG A 1 195 ? 12.346 45.615 45.197 1.00 13.43 195 ARG A N 1
ATOM 3011 C CA . ARG A 1 195 ? 11.115 45.731 45.995 1.00 15.95 195 ARG A CA 1
ATOM 3012 C C . ARG A 1 195 ? 11.128 47.077 46.710 1.00 15.46 195 ARG A C 1
ATOM 3013 O O . ARG A 1 195 ? 12.149 47.487 47.235 1.00 14.26 195 ARG A O 1
ATOM 3034 N N . LYS A 1 196 ? 10.000 47.771 46.736 1.00 12.72 196 LYS A N 1
ATOM 3035 C CA . LYS A 1 196 ? 9.985 49.082 47.396 1.00 13.33 196 LYS A CA 1
ATOM 3036 C C . LYS A 1 196 ? 9.651 48.955 48.876 1.00 11.91 196 LYS A C 1
ATOM 3037 O O . LYS A 1 196 ? 8.808 48.143 49.280 1.00 10.99 196 LYS A O 1
ATOM 3056 N N . ALA A 1 197 ? 10.304 49.790 49.672 1.00 9.61 197 ALA A N 1
ATOM 3057 C CA . ALA A 1 197 ? 10.150 49.761 51.119 1.00 12.28 197 ALA A CA 1
ATOM 3058 C C . ALA A 1 197 ? 10.098 51.182 51.690 1.00 9.30 197 ALA A C 1
ATOM 3059 O O . ALA A 1 197 ? 10.767 52.096 51.186 1.00 10.94 197 ALA A O 1
ATOM 3066 N N . LEU A 1 198 ? 9.324 51.365 52.759 1.00 12.38 198 LEU A N 1
ATOM 3067 C CA . LEU A 1 198 ? 9.465 52.581 53.540 1.00 9.64 198 LEU A CA 1
ATOM 3068 C C . LEU A 1 198 ? 10.877 52.590 54.075 1.00 15.49 198 LEU A C 1
ATOM 3069 O O . LEU A 1 198 ? 11.396 51.552 54.497 1.00 13.96 198 LEU A O 1
ATOM 3085 N N . PHE A 1 199 ? 11.497 53.760 54.074 1.00 11.22 199 PHE A N 1
ATOM 3086 C CA . PHE A 1 199 ? 12.886 53.858 54.475 1.00 10.61 199 PHE A CA 1
ATOM 3087 C C . PHE A 1 199 ? 13.050 55.067 55.382 1.00 15.94 199 PHE A C 1
ATOM 3088 O O . PHE A 1 199 ? 13.931 55.888 55.183 1.00 13.25 199 PHE A O 1
ATOM 3105 N N . VAL A 1 200 ? 12.171 55.173 56.371 1.00 10.52 200 VAL A N 1
ATOM 3106 C CA . VAL A 1 200 ? 12.368 56.142 57.460 1.00 12.02 200 VAL A CA 1
ATOM 3107 C C . VAL A 1 200 ? 12.454 55.364 58.782 1.00 14.74 200 VAL A C 1
ATOM 3108 O O . VAL A 1 200 ? 11.964 54.245 58.883 1.00 14.70 200 VAL A O 1
ATOM 3121 N N . ASN A 1 201 ? 13.070 55.941 59.804 1.00 13.07 201 ASN A N 1
ATOM 3122 C CA . ASN A 1 201 ? 13.103 55.255 61.095 1.00 10.65 201 ASN A CA 1
ATOM 3123 C C . ASN A 1 201 ? 13.165 56.270 62.225 1.00 11.15 201 ASN A C 1
ATOM 3124 O O . ASN A 1 201 ? 13.727 57.330 62.072 1.00 11.28 201 ASN A O 1
ATOM 3135 N N . GLU A 1 202 ? 12.578 55.929 63.365 1.00 11.37 202 GLU A N 1
ATOM 3136 C CA . GLU A 1 202 ? 12.501 56.894 64.457 1.00 13.32 202 GLU A CA 1
ATOM 3137 C C . GLU A 1 202 ? 13.892 57.259 64.975 1.00 17.31 202 GLU A C 1
ATOM 3138 O O . GLU A 1 202 ? 14.104 58.351 65.448 1.00 17.27 202 GLU A O 1
ATOM 3150 N N . GLY A 1 203 ? 14.840 56.341 64.892 1.00 15.66 203 GLY A N 1
ATOM 3151 C CA . GLY A 1 203 ? 16.182 56.625 65.376 1.00 12.11 203 GLY A CA 1
ATOM 3152 C C . GLY A 1 203 ? 16.889 57.807 64.716 1.00 17.99 203 GLY A C 1
ATOM 3153 O O . GLY A 1 203 ? 17.587 58.561 65.392 1.00 15.15 203 GLY A O 1
ATOM 3157 N N . PHE A 1 204 ? 16.739 57.973 63.403 1.00 12.62 204 PHE A N 1
ATOM 3158 C CA . PHE A 1 204 ? 17.532 58.978 62.684 1.00 10.63 204 PHE A CA 1
ATOM 3159 C C . PHE A 1 204 ? 16.772 59.944 61.776 1.00 12.00 204 PHE A C 1
ATOM 3160 O O . PHE A 1 204 ? 17.323 60.974 61.406 1.00 12.83 204 PHE A O 1
ATOM 3177 N N . THR A 1 205 ? 15.536 59.623 61.411 1.00 12.77 205 THR A N 1
ATOM 3178 C CA . THR A 1 205 ? 14.825 60.447 60.418 1.00 14.96 205 THR A CA 1
ATOM 3179 C C . THR A 1 205 ? 14.142 61.630 61.080 1.00 14.54 205 THR A C 1
ATOM 3180 O O . THR A 1 205 ? 13.302 61.436 61.952 1.00 15.37 205 THR A O 1
ATOM 3191 N N . THR A 1 206 ? 14.499 62.845 60.662 1.00 14.05 206 THR A N 1
ATOM 3192 C CA . THR A 1 206 ? 14.021 64.065 61.315 1.00 15.80 206 THR A CA 1
ATOM 3193 C C . THR A 1 206 ? 12.980 64.846 60.519 1.00 17.39 206 THR A C 1
ATOM 3194 O O . THR A 1 206 ? 12.203 65.618 61.085 1.00 15.00 206 THR A O 1
ATOM 3205 N N . ARG A 1 207 ? 12.960 64.665 59.207 1.00 11.63 207 ARG A N 1
ATOM 3206 C CA . ARG A 1 207 ? 12.171 65.565 58.364 1.00 13.87 207 ARG A CA 1
ATOM 3207 C C . ARG A 1 207 ? 11.944 64.947 56.990 1.00 13.77 207 ARG A C 1
ATOM 3208 O O . ARG A 1 207 ? 12.866 64.410 56.387 1.00 17.01 207 ARG A O 1
ATOM 3229 N N . ILE A 1 208 ? 10.707 64.994 56.517 1.00 9.89 208 ILE A N 1
ATOM 3230 C CA . ILE A 1 208 ? 10.415 64.735 55.098 1.00 11.37 208 ILE A CA 1
ATOM 3231 C C . ILE A 1 208 ? 10.552 66.087 54.406 1.00 15.70 208 ILE A C 1
ATOM 3232 O O . ILE A 1 208 ? 9.867 67.043 54.751 1.00 15.84 208 ILE A O 1
ATOM 3248 N N . ASN A 1 209 ? 11.471 66.163 53.453 1.00 11.79 209 ASN A N 1
ATOM 3249 C CA . ASN A 1 209 ? 11.983 67.442 52.981 1.00 15.39 209 ASN A CA 1
ATOM 3250 C C . ASN A 1 209 ? 10.994 68.255 52.175 1.00 19.51 209 ASN A C 1
ATOM 3251 O O . ASN A 1 209 ? 11.022 69.479 52.224 1.00 16.32 209 ASN A O 1
ATOM 3262 N N . GLU A 1 210 ? 10.136 67.581 51.419 1.00 12.68 210 GLU A N 1
ATOM 3263 C CA . GLU A 1 210 ? 9.231 68.311 50.525 1.00 15.22 210 GLU A CA 1
ATOM 3264 C C . GLU A 1 210 ? 7.919 68.708 51.214 1.00 22.63 210 GLU A C 1
ATOM 3265 O O . GLU A 1 210 ? 7.066 69.368 50.612 1.00 18.74 210 GLU A O 1
ATOM 3277 N N . LEU A 1 211 ? 7.756 68.307 52.471 1.00 18.05 211 LEU A N 1
ATOM 3278 C CA . LEU A 1 211 ? 6.604 68.737 53.268 1.00 16.19 211 LEU A CA 1
ATOM 3279 C C . LEU A 1 211 ? 7.017 69.850 54.215 1.00 20.39 211 LEU A C 1
ATOM 3280 O O . LEU A 1 211 ? 8.186 70.003 54.498 1.00 18.18 211 LEU A O 1
ATOM 3296 N N . SER A 1 212 ? 6.061 70.629 54.719 1.00 17.59 212 SER A N 1
ATOM 3297 C CA . SER A 1 212 ? 6.368 71.634 55.729 1.00 19.32 212 SER A CA 1
ATOM 3298 C C . SER A 1 212 ? 6.735 70.938 57.025 1.00 21.16 212 SER A C 1
ATOM 3299 O O . SER A 1 212 ? 6.510 69.750 57.167 1.00 15.03 212 SER A O 1
ATOM 3307 N N . GLU A 1 213 ? 7.278 71.675 57.984 1.00 24.28 213 GLU A N 1
ATOM 3308 C CA . GLU A 1 213 ? 7.636 71.070 59.258 1.00 27.48 213 GLU A CA 1
ATOM 3309 C C . GLU A 1 213 ? 6.405 70.484 59.950 1.00 19.23 213 GLU A C 1
ATOM 3310 O O . GLU A 1 213 ? 6.467 69.386 60.492 1.00 16.22 213 GLU A O 1
ATOM 3322 N N . LEU A 1 214 ? 5.284 71.199 59.922 1.00 17.25 214 LEU A N 1
ATOM 3323 C CA . LEU A 1 214 ? 4.062 70.700 60.573 1.00 20.51 214 LEU A CA 1
ATOM 3324 C C . LEU A 1 214 ? 3.579 69.410 59.903 1.00 16.84 214 LEU A C 1
ATOM 3325 O O . LEU A 1 214 ? 3.195 68.437 60.575 1.00 15.44 214 LEU A O 1
ATOM 3341 N N . GLU A 1 215 ? 3.547 69.425 58.578 1.00 15.09 215 GLU A N 1
ATOM 3342 C CA . GLU A 1 215 ? 3.071 68.283 57.801 1.00 10.59 215 GLU A CA 1
ATOM 3343 C C . GLU A 1 215 ? 3.994 67.096 58.003 1.00 14.22 215 GLU A C 1
ATOM 3344 O O . GLU A 1 215 ? 3.548 65.958 58.154 1.00 10.70 215 GLU A O 1
ATOM 3356 N N . SER A 1 216 ? 5.290 67.371 57.977 1.00 12.79 216 SER A N 1
ATOM 3357 C CA . SER A 1 216 ? 6.297 66.320 58.099 1.00 15.69 216 SER A CA 1
ATOM 3358 C C . SER A 1 216 ? 6.177 65.682 59.447 1.00 15.01 216 SER A C 1
ATOM 3359 O O . SER A 1 216 ? 6.251 64.475 59.579 1.00 15.15 216 SER A O 1
ATOM 3367 N N . ASP A 1 217 ? 6.015 66.508 60.474 1.00 13.11 217 ASP A N 1
ATOM 3368 C CA . ASP A 1 217 ? 5.924 65.974 61.829 1.00 12.43 217 ASP A CA 1
ATOM 3369 C C . ASP A 1 217 ? 4.771 64.978 61.908 1.00 15.48 217 ASP A C 1
ATOM 3370 O O . ASP A 1 217 ? 4.928 63.884 62.433 1.00 15.64 217 ASP A O 1
ATOM 3379 N N . ALA A 1 218 ? 3.612 65.358 61.385 1.00 11.74 218 ALA A N 1
ATOM 3380 C CA . ALA A 1 218 ? 2.449 64.480 61.420 1.00 14.69 218 ALA A CA 1
ATOM 3381 C C . ALA A 1 218 ? 2.666 63.205 60.586 1.00 17.31 218 ALA A C 1
ATOM 3382 O O . ALA A 1 218 ? 2.289 62.106 61.003 1.00 14.28 218 ALA A O 1
ATOM 3389 N N . LEU A 1 219 ? 3.240 63.347 59.393 1.00 13.59 219 LEU A N 1
ATOM 3390 C CA . LEU A 1 219 ? 3.396 62.190 58.527 1.00 13.17 219 LEU A CA 1
ATOM 3391 C C . LEU A 1 219 ? 4.416 61.216 59.110 1.00 11.81 219 LEU A C 1
ATOM 3392 O O . LEU A 1 219 ? 4.235 60.017 59.033 1.00 12.14 219 LEU A O 1
ATOM 3408 N N . LEU A 1 220 ? 5.514 61.729 59.655 1.00 14.17 220 LEU A N 1
ATOM 3409 C CA . LEU A 1 220 ? 6.519 60.841 60.245 1.00 14.04 220 LEU A CA 1
ATOM 3410 C C . LEU A 1 220 ? 5.946 60.123 61.466 1.00 16.16 220 LEU A C 1
ATOM 3411 O O . LEU A 1 220 ? 6.189 58.943 61.653 1.00 13.43 220 LEU A O 1
ATOM 3427 N N . ARG A 1 221 ? 5.201 60.819 62.310 1.00 12.92 221 ARG A N 1
ATOM 3428 C CA A ARG A 1 221 ? 4.593 60.158 63.461 0.20 15.70 221 ARG A CA 1
ATOM 3429 C CA B ARG A 1 221 ? 4.581 60.159 63.466 0.80 13.45 221 ARG A CA 1
ATOM 3430 C C . ARG A 1 221 ? 3.663 59.025 63.006 1.00 15.03 221 ARG A C 1
ATOM 3431 O O . ARG A 1 221 ? 3.645 57.943 63.608 1.00 13.90 221 ARG A O 1
ATOM 3471 N N . LEU A 1 222 ? 2.914 59.254 61.924 1.00 14.50 222 LEU A N 1
ATOM 3472 C CA . LEU A 1 222 ? 2.054 58.212 61.368 1.00 12.71 222 LEU A CA 1
ATOM 3473 C C . LEU A 1 222 ? 2.908 57.037 60.875 1.00 12.12 222 LEU A C 1
ATOM 3474 O O . LEU A 1 222 ? 2.608 55.887 61.165 1.00 11.30 222 LEU A O 1
ATOM 3490 N N . LEU A 1 223 ? 3.949 57.341 60.106 1.00 12.40 223 LEU A N 1
ATOM 3491 C CA . LEU A 1 223 ? 4.776 56.302 59.507 1.00 15.08 223 LEU A CA 1
ATOM 3492 C C . LEU A 1 223 ? 5.567 55.524 60.564 1.00 16.52 223 LEU A C 1
ATOM 3493 O O . LEU A 1 223 ? 5.735 54.332 60.447 1.00 12.45 223 LEU A O 1
ATOM 3509 N N . PHE A 1 224 ? 6.080 56.201 61.581 1.00 13.57 224 PHE A N 1
ATOM 3510 C CA . PHE A 1 224 ? 6.817 55.488 62.610 1.00 12.91 224 PHE A CA 1
ATOM 3511 C C . PHE A 1 224 ? 5.875 54.493 63.298 1.00 14.08 224 PHE A C 1
ATOM 3512 O O . PHE A 1 224 ? 6.260 53.350 63.548 1.00 13.42 224 PHE A O 1
ATOM 3529 N N . ALA A 1 225 ? 4.660 54.931 63.619 1.00 12.88 225 ALA A N 1
ATOM 3530 C CA . ALA A 1 225 ? 3.676 54.024 64.237 1.00 19.63 225 ALA A CA 1
ATOM 3531 C C . ALA A 1 225 ? 3.250 52.903 63.286 1.00 18.20 225 ALA A C 1
ATOM 3532 O O . ALA A 1 225 ? 3.228 51.719 63.657 1.00 16.38 225 ALA A O 1
ATOM 3539 N N . HIS A 1 226 ? 2.922 53.271 62.053 1.00 14.38 226 HIS A N 1
ATOM 3540 C CA . HIS A 1 226 ? 2.465 52.297 61.066 1.00 15.07 226 HIS A CA 1
ATOM 3541 C C . HIS A 1 226 ? 3.514 51.197 60.849 1.00 17.64 226 HIS A C 1
ATOM 3542 O O . HIS A 1 226 ? 3.203 50.012 60.848 1.00 15.33 226 HIS A O 1
ATOM 3557 N N . ALA A 1 227 ? 4.756 51.606 60.628 1.00 14.14 227 ALA A N 1
ATOM 3558 C CA . ALA A 1 227 ? 5.791 50.675 60.196 1.00 11.19 227 ALA A CA 1
ATOM 3559 C C . ALA A 1 227 ? 6.125 49.644 61.279 1.00 13.03 227 ALA A C 1
ATOM 3560 O O . ALA A 1 227 ? 6.717 48.616 60.984 1.00 14.71 227 ALA A O 1
ATOM 3567 N N . THR A 1 228 ? 5.752 49.928 62.521 1.00 14.39 228 THR A N 1
ATOM 3568 C CA . THR A 1 228 ? 6.136 49.079 63.646 1.00 12.68 228 THR A CA 1
ATOM 3569 C C . THR A 1 228 ? 4.940 48.335 64.236 1.00 17.72 228 THR A C 1
ATOM 3570 O O . THR A 1 228 ? 5.030 47.750 65.322 1.00 16.98 228 THR A O 1
ATOM 3581 N N . ARG A 1 229 ? 3.825 48.336 63.512 1.00 15.15 229 ARG A N 1
ATOM 3582 C CA . ARG A 1 229 ? 2.676 47.522 63.909 1.00 15.99 229 ARG A CA 1
ATOM 3583 C C . ARG A 1 229 ? 3.028 46.046 63.877 1.00 13.11 229 ARG A C 1
ATOM 3584 O O . ARG A 1 229 ? 3.911 45.629 63.126 1.00 15.49 229 ARG A O 1
ATOM 3605 N N . PRO A 1 230 ? 2.294 45.236 64.656 1.00 16.42 230 PRO A N 1
ATOM 3606 C CA . PRO A 1 230 ? 2.568 43.797 64.741 1.00 15.98 230 PRO A CA 1
ATOM 3607 C C . PRO A 1 230 ? 2.485 43.112 63.388 1.00 16.79 230 PRO A C 1
ATOM 3608 O O . PRO A 1 230 ? 3.250 42.178 63.162 1.00 12.17 230 PRO A O 1
ATOM 3619 N N . GLU A 1 231 ? 1.592 43.577 62.508 1.00 14.38 231 GLU A N 1
ATOM 3620 C CA . GLU A 1 231 ? 1.437 42.974 61.187 1.00 17.11 231 GLU A CA 1
ATOM 3621 C C . GLU A 1 231 ? 2.750 42.942 60.404 1.00 15.57 231 GLU A C 1
ATOM 3622 O O . GLU A 1 231 ? 2.910 42.103 59.523 1.00 16.45 231 GLU A O 1
ATOM 3634 N N . PHE A 1 232 ? 3.651 43.892 60.658 1.00 14.19 232 PHE A N 1
ATOM 3635 C CA . PHE A 1 232 ? 4.852 44.002 59.833 1.00 13.06 232 PHE A CA 1
ATOM 3636 C C . PHE A 1 232 ? 6.114 43.593 60.572 1.00 17.69 232 PHE A C 1
ATOM 3637 O O . PHE A 1 232 ? 7.206 43.847 60.088 1.00 11.22 232 PHE A O 1
ATOM 3654 N N . SER A 1 233 ? 5.974 42.958 61.732 1.00 15.83 233 SER A N 1
ATOM 3655 C CA . SER A 1 233 ? 7.150 42.678 62.528 1.00 14.19 233 SER A CA 1
ATOM 3656 C C . SER A 1 233 ? 7.205 41.238 62.995 1.00 12.31 233 SER A C 1
ATOM 3657 O O . SER A 1 233 ? 6.235 40.478 62.870 1.00 11.38 233 SER A O 1
ATOM 3665 N N . ILE A 1 234 ? 8.365 40.866 63.522 1.00 15.04 234 ILE A N 1
ATOM 3666 C CA . ILE A 1 234 ? 8.546 39.580 64.176 1.00 12.77 234 ILE A CA 1
ATOM 3667 C C . ILE A 1 234 ? 9.356 39.801 65.445 1.00 17.16 234 ILE A C 1
ATOM 3668 O O . ILE A 1 234 ? 10.029 40.815 65.599 1.00 16.09 234 ILE A O 1
ATOM 3684 N N . ARG A 1 235 ? 9.299 38.845 66.355 1.00 13.91 235 ARG A N 1
ATOM 3685 C CA . ARG A 1 235 ? 10.012 38.998 67.614 1.00 11.50 235 ARG A CA 1
ATOM 3686 C C . ARG A 1 235 ? 10.827 37.729 67.868 1.00 12.63 235 ARG A C 1
ATOM 3687 O O . ARG A 1 235 ? 10.269 36.652 68.001 1.00 14.07 235 ARG A O 1
ATOM 3708 N N . TRP A 1 236 ? 12.142 37.851 67.946 1.00 12.02 236 TRP A N 1
ATOM 3709 C CA . TRP A 1 236 ? 12.984 36.656 68.105 1.00 10.50 236 TRP A CA 1
ATOM 3710 C C . TRP A 1 236 ? 13.369 36.488 69.560 1.00 15.76 236 TRP A C 1
ATOM 3711 O O . TRP A 1 236 ? 13.832 37.426 70.181 1.00 15.65 236 TRP A O 1
ATOM 3732 N N . ARG A 1 237 ? 13.176 35.278 70.085 1.00 14.08 237 ARG A N 1
ATOM 3733 C CA A ARG A 1 237 ? 13.641 34.918 71.417 0.50 16.26 237 ARG A CA 1
ATOM 3734 C CA B ARG A 1 237 ? 13.650 34.933 71.420 0.50 15.96 237 ARG A CA 1
ATOM 3735 C C . ARG A 1 237 ? 14.932 34.131 71.254 1.00 17.14 237 ARG A C 1
ATOM 3736 O O . ARG A 1 237 ? 14.923 33.034 70.703 1.00 19.85 237 ARG A O 1
ATOM 3777 N N . TRP A 1 238 ? 16.044 34.711 71.692 1.00 16.72 238 TRP A N 1
ATOM 3778 C CA . TRP A 1 238 ? 17.348 34.139 71.407 1.00 17.82 238 TRP A CA 1
ATOM 3779 C C . TRP A 1 238 ? 17.675 32.873 72.183 1.00 20.33 238 TRP A C 1
ATOM 3780 O O . TRP A 1 238 ? 17.246 32.691 73.318 1.00 18.09 238 TRP A O 1
ATOM 3801 N N . GLN A 1 239 ? 18.486 32.035 71.548 1.00 17.53 239 GLN A N 1
ATOM 3802 C CA A GLN A 1 239 ? 19.082 30.860 72.168 0.50 22.43 239 GLN A CA 1
ATOM 3803 C CA B GLN A 1 239 ? 19.106 30.904 72.226 0.50 22.14 239 GLN A CA 1
ATOM 3804 C C . GLN A 1 239 ? 20.577 30.889 71.846 1.00 22.12 239 GLN A C 1
ATOM 3805 O O . GLN A 1 239 ? 20.967 31.329 70.765 1.00 16.48 239 GLN A O 1
ATOM 3832 N N . GLU A 1 240 ? 21.419 30.418 72.753 1.00 17.60 240 GLU A N 1
ATOM 3833 C CA . GLU A 1 240 ? 22.848 30.398 72.471 1.00 15.97 240 GLU A CA 1
ATOM 3834 C C . GLU A 1 240 ? 23.160 29.630 71.171 1.00 17.49 240 GLU A C 1
ATOM 3835 O O . GLU A 1 240 ? 22.543 28.622 70.868 1.00 16.83 240 GLU A O 1
ATOM 3847 N N . ASN A 1 241 ? 24.099 30.171 70.399 1.00 17.07 241 ASN A N 1
ATOM 3848 C CA . ASN A 1 241 ? 24.469 29.651 69.084 1.00 15.07 241 ASN A CA 1
ATOM 3849 C C . ASN A 1 241 ? 23.461 29.928 67.979 1.00 12.67 241 ASN A C 1
ATOM 3850 O O . ASN A 1 241 ? 23.563 29.362 66.900 1.00 16.68 241 ASN A O 1
ATOM 3861 N N . ASP A 1 242 ? 22.499 30.811 68.221 1.00 11.47 242 ASP A N 1
ATOM 3862 C CA . ASP A 1 242 ? 21.692 31.320 67.117 1.00 13.34 242 ASP A CA 1
ATOM 3863 C C . ASP A 1 242 ? 22.567 32.198 66.218 1.00 12.88 242 ASP A C 1
ATOM 3864 O O . ASP A 1 242 ? 23.558 32.780 66.668 1.00 13.87 242 ASP A O 1
ATOM 3873 N N . VAL A 1 243 ? 22.160 32.339 64.958 1.00 12.93 243 VAL A N 1
ATOM 3874 C CA . VAL A 1 243 ? 22.757 33.339 64.082 1.00 16.02 243 VAL A CA 1
ATOM 3875 C C . VAL A 1 243 ? 21.590 34.098 63.461 1.00 16.10 243 VAL A C 1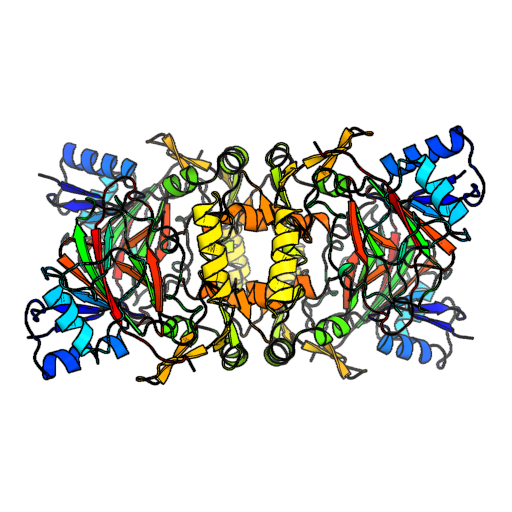
ATOM 3876 O O . VAL A 1 243 ? 20.577 33.494 63.071 1.00 15.54 243 VAL A O 1
ATOM 3889 N N . ALA A 1 244 ? 21.686 35.419 63.412 1.00 12.90 244 ALA A N 1
ATOM 3890 C CA . ALA A 1 244 ? 20.714 36.193 62.646 1.00 13.31 244 ALA A CA 1
ATOM 3891 C C . ALA A 1 244 ? 21.469 36.941 61.555 1.00 12.69 244 ALA A C 1
ATOM 3892 O O . ALA A 1 244 ? 22.545 37.475 61.796 1.00 14.13 244 ALA A O 1
ATOM 3899 N N . PHE A 1 245 ? 20.902 36.930 60.355 1.00 12.61 245 PHE A N 1
ATOM 3900 C CA . PHE A 1 245 ? 21.455 37.601 59.191 1.00 11.70 245 PHE A CA 1
ATOM 3901 C C . PHE A 1 245 ? 20.301 38.424 58.620 1.00 11.46 245 PHE A C 1
ATOM 3902 O O . PHE A 1 245 ? 19.304 37.854 58.177 1.00 11.68 245 PHE A O 1
ATOM 3919 N N . TRP A 1 246 ? 20.403 39.747 58.640 1.00 13.59 246 TRP A N 1
ATOM 3920 C CA . TRP A 1 246 ? 19.289 40.547 58.114 1.00 15.25 246 TRP A CA 1
ATOM 3921 C C . TRP A 1 246 ? 19.739 41.636 57.175 1.00 11.64 246 TRP A C 1
ATOM 3922 O O . TRP A 1 246 ? 20.912 42.000 57.158 1.00 9.34 246 TRP A O 1
ATOM 3943 N N . ASP A 1 247 ? 18.771 42.117 56.397 1.00 10.08 247 ASP A N 1
ATOM 3944 C CA . ASP A 1 247 ? 18.971 43.091 55.335 1.00 12.91 247 ASP A CA 1
ATOM 3945 C C . ASP A 1 247 ? 18.563 44.460 55.884 1.00 11.30 247 ASP A C 1
ATOM 3946 O O . ASP A 1 247 ? 17.385 44.741 56.054 1.00 11.83 247 ASP A O 1
ATOM 3955 N N . ASN A 1 248 ? 19.561 45.278 56.188 1.00 7.77 248 ASN A N 1
ATOM 3956 C CA . ASN A 1 248 ? 19.377 46.604 56.759 1.00 14.21 248 ASN A CA 1
ATOM 3957 C C . ASN A 1 248 ? 18.894 47.618 55.720 1.00 17.73 248 ASN A C 1
ATOM 3958 O O . ASN A 1 248 ? 18.691 48.784 56.036 1.00 11.61 248 ASN A O 1
ATOM 3969 N N . ARG A 1 249 ? 18.700 47.183 54.479 1.00 12.18 249 ARG A N 1
ATOM 3970 C CA . ARG A 1 249 ? 18.258 48.126 53.450 1.00 12.55 249 ARG A CA 1
ATOM 3971 C C . ARG A 1 249 ? 16.748 48.366 53.484 1.00 13.07 249 ARG A C 1
ATOM 3972 O O . ARG A 1 249 ? 16.265 49.349 52.931 1.00 12.34 249 ARG A O 1
ATOM 3993 N N . VAL A 1 250 ? 16.006 47.465 54.121 1.00 9.76 250 VAL A N 1
ATOM 3994 C CA . VAL A 1 250 ? 14.544 47.507 54.058 1.00 9.65 250 VAL A CA 1
ATOM 3995 C C . VAL A 1 250 ? 13.892 47.019 55.351 1.00 11.25 250 VAL A C 1
ATOM 3996 O O . VAL A 1 250 ? 12.720 46.632 55.351 1.00 11.22 250 VAL A O 1
ATOM 4009 N N . THR A 1 251 ? 14.638 47.072 56.452 1.00 11.79 251 THR A N 1
ATOM 4010 C CA . THR A 1 251 ? 14.068 46.700 57.751 1.00 10.02 251 THR A CA 1
ATOM 4011 C C . THR A 1 251 ? 14.469 47.694 58.821 1.00 11.59 251 THR A C 1
ATOM 4012 O O . THR A 1 251 ? 15.352 48.534 58.628 1.00 11.90 251 THR A O 1
ATOM 4023 N N . GLN A 1 252 ? 13.806 47.576 59.957 1.00 8.87 252 GLN A N 1
ATOM 4024 C CA . GLN A 1 252 ? 14.236 48.226 61.185 1.00 9.40 252 GLN A CA 1
ATOM 4025 C C . GLN A 1 252 ? 14.339 47.130 62.218 1.00 11.44 252 GLN A C 1
ATOM 4026 O O . GLN A 1 252 ? 13.769 46.045 62.032 1.00 10.89 252 GLN A O 1
ATOM 4040 N N . HIS A 1 253 ? 15.019 47.412 63.328 1.00 9.44 253 HIS A N 1
ATOM 4041 C CA . HIS A 1 253 ? 15.026 46.440 64.423 1.00 10.20 253 HIS A CA 1
ATOM 4042 C C . HIS A 1 253 ? 15.056 47.150 65.766 1.00 18.46 253 HIS A C 1
ATOM 4043 O O . HIS A 1 253 ? 15.295 48.360 65.839 1.00 12.39 253 HIS A O 1
ATOM 4058 N N . PHE A 1 254 ? 14.798 46.384 66.822 1.00 13.76 254 PHE A N 1
ATOM 4059 C CA . PHE A 1 254 ? 14.576 46.943 68.166 1.00 14.14 254 PHE A CA 1
ATOM 4060 C C . PHE A 1 254 ? 15.043 45.854 69.095 1.00 12.97 254 PHE A C 1
ATOM 4061 O O . PHE A 1 254 ? 14.506 44.748 69.062 1.00 13.00 254 PHE A O 1
ATOM 4078 N N . ALA A 1 255 ? 16.045 46.143 69.914 1.00 16.18 255 ALA A N 1
ATOM 4079 C CA . ALA A 1 255 ? 16.531 45.150 70.856 1.00 17.10 255 ALA A CA 1
ATOM 4080 C C . ALA A 1 255 ? 16.071 45.543 72.249 1.00 16.10 255 ALA A C 1
ATOM 4081 O O . ALA A 1 255 ? 16.458 46.588 72.776 1.00 18.80 255 ALA A O 1
ATOM 4088 N N . VAL A 1 256 ? 15.233 44.699 72.823 1.00 15.02 256 VAL A N 1
ATOM 4089 C CA . VAL A 1 256 ? 14.591 44.980 74.111 1.00 15.11 256 VAL A CA 1
ATOM 4090 C C . VAL A 1 256 ? 15.616 44.971 75.231 1.00 16.21 256 VAL A C 1
ATOM 4091 O O . VAL A 1 256 ? 16.389 44.026 75.372 1.00 15.57 256 VAL A O 1
ATOM 4104 N N . ASP A 1 257 ? 15.598 46.017 76.046 1.00 15.86 257 ASP A N 1
ATOM 4105 C CA . ASP A 1 257 ? 16.583 46.165 77.104 1.00 20.25 257 ASP A CA 1
ATOM 4106 C C . ASP A 1 257 ? 15.935 45.851 78.457 1.00 22.80 257 ASP A C 1
ATOM 4107 O O . ASP A 1 257 ? 15.664 46.751 79.254 1.00 21.95 257 ASP A O 1
ATOM 4116 N N . ASP A 1 258 ? 15.683 44.569 78.703 1.00 18.97 258 ASP A N 1
ATOM 4117 C CA . ASP A 1 258 ? 14.888 44.164 79.867 1.00 21.96 258 ASP A CA 1
ATOM 4118 C C . ASP A 1 258 ? 15.574 43.088 80.694 1.00 27.03 258 ASP A C 1
ATOM 4119 O O . ASP A 1 258 ? 14.916 42.380 81.456 1.00 25.14 258 ASP A O 1
ATOM 4128 N N . TYR A 1 259 ? 16.895 42.968 80.573 1.00 18.05 259 TYR A N 1
ATOM 4129 C CA . TYR A 1 259 ? 17.589 41.840 81.204 1.00 19.66 259 TYR A CA 1
ATOM 4130 C C . TYR A 1 259 ? 18.748 42.277 82.100 1.00 22.82 259 TYR A C 1
ATOM 4131 O O . TYR A 1 259 ? 19.421 41.436 82.685 1.00 21.28 259 TYR A O 1
ATOM 4149 N N . ARG A 1 260 ? 19.011 43.578 82.199 1.00 23.09 260 ARG A N 1
ATOM 4150 C CA . ARG A 1 260 ? 20.150 44.023 82.992 1.00 27.57 260 ARG A CA 1
ATOM 4151 C C . ARG A 1 260 ? 19.886 43.622 84.445 1.00 26.65 260 ARG A C 1
ATOM 4152 O O . ARG A 1 260 ? 18.731 43.587 84.874 1.00 24.93 260 ARG A O 1
ATOM 4173 N N . PRO A 1 261 ? 20.944 43.275 85.197 1.00 29.43 261 PRO A N 1
ATOM 4174 C CA . PRO A 1 261 ? 22.354 43.344 84.812 1.00 24.00 261 PRO A CA 1
ATOM 4175 C C . PRO A 1 261 ? 22.923 42.033 84.267 1.00 27.21 261 PRO A C 1
ATOM 4176 O O . PRO A 1 261 ? 24.143 41.909 84.173 1.00 32.08 261 PRO A O 1
ATOM 4187 N N . ASN A 1 262 ? 22.079 41.066 83.928 1.00 25.95 262 ASN A N 1
ATOM 4188 C CA . ASN A 1 262 ? 22.574 39.810 83.363 1.00 25.41 262 ASN A CA 1
ATOM 4189 C C . ASN A 1 262 ? 23.467 40.041 82.140 1.00 24.43 262 ASN A C 1
ATOM 4190 O O . ASN A 1 262 ? 23.164 40.863 81.283 1.00 20.21 262 ASN A O 1
ATOM 4201 N N . ARG A 1 263 ? 24.546 39.281 82.041 1.00 18.69 263 ARG A N 1
ATOM 4202 C CA . ARG A 1 263 ? 25.517 39.488 80.961 1.00 21.51 263 ARG A CA 1
ATOM 4203 C C . ARG A 1 263 ? 24.968 38.932 79.649 1.00 20.85 263 ARG A C 1
ATOM 4204 O O . ARG A 1 263 ? 24.340 37.872 79.623 1.00 17.31 263 ARG A O 1
ATOM 4225 N N . ARG A 1 264 ? 25.183 39.661 78.564 1.00 14.06 264 ARG A N 1
ATOM 4226 C CA . ARG A 1 264 ? 24.704 39.229 77.250 1.00 16.74 264 ARG A CA 1
ATOM 4227 C C . ARG A 1 264 ? 25.805 39.545 76.275 1.00 16.33 264 ARG A C 1
ATOM 4228 O O . ARG A 1 264 ? 26.348 40.652 76.313 1.00 17.55 264 ARG A O 1
ATOM 4249 N N . VAL A 1 265 ? 26.185 38.572 75.447 1.00 16.98 265 VAL A N 1
ATOM 4250 C CA . VAL A 1 265 ? 27.331 38.745 74.550 1.00 16.11 265 VAL A CA 1
ATOM 4251 C C . VAL A 1 265 ? 26.946 38.284 73.142 1.00 15.37 265 VAL A C 1
ATOM 4252 O O . VAL A 1 265 ? 26.528 37.134 72.956 1.00 15.88 265 VAL A O 1
ATOM 4265 N N A MET A 1 266 ? 27.071 39.198 72.179 0.50 14.89 266 MET A N 1
ATOM 4266 N N B MET A 1 266 ? 27.077 39.183 72.169 0.50 15.08 266 MET A N 1
ATOM 4267 C CA A MET A 1 266 ? 26.854 38.923 70.753 0.50 13.93 266 MET A CA 1
ATOM 4268 C CA B MET A 1 266 ? 26.853 38.860 70.757 0.50 13.73 266 MET A CA 1
ATOM 4269 C C A MET A 1 266 ? 28.136 39.229 69.982 0.50 16.76 266 MET A C 1
ATOM 4270 C C B MET A 1 266 ? 28.093 39.253 69.957 0.50 16.73 266 MET A C 1
ATOM 4271 O O A MET A 1 266 ? 28.922 40.083 70.395 0.50 16.00 266 MET A O 1
ATOM 4272 O O B MET A 1 266 ? 28.808 40.182 70.329 0.50 16.48 266 MET A O 1
ATOM 4299 N N . HIS A 1 267 ? 28.341 38.552 68.857 1.00 15.76 267 HIS A N 1
ATOM 4300 C CA . HIS A 1 267 ? 29.403 38.923 67.931 1.00 12.26 267 HIS A CA 1
ATOM 4301 C C . HIS A 1 267 ? 28.709 39.377 66.659 1.00 13.94 267 HIS A C 1
ATOM 4302 O O . HIS A 1 267 ? 27.779 38.713 66.199 1.00 12.04 267 HIS A O 1
ATOM 4318 N N . ARG A 1 268 ? 29.195 40.460 66.062 1.00 13.57 268 ARG A N 1
ATOM 4319 C CA . ARG A 1 268 ? 28.509 41.055 64.909 1.00 13.42 268 ARG A CA 1
ATOM 4320 C C . ARG A 1 268 ? 29.449 41.321 63.748 1.00 12.19 268 ARG A C 1
ATOM 4321 O O . ARG A 1 268 ? 30.516 41.889 63.921 1.00 15.75 268 ARG A O 1
ATOM 4342 N N . ALA A 1 269 ? 29.043 40.910 62.554 1.00 12.44 269 ALA A N 1
ATOM 4343 C CA . ALA A 1 269 ? 29.739 41.319 61.342 1.00 15.04 269 ALA A CA 1
ATOM 4344 C C . ALA A 1 269 ? 28.802 42.250 60.588 1.00 14.91 269 ALA A C 1
ATOM 4345 O O . ALA A 1 269 ? 27.605 41.988 60.499 1.00 18.40 269 ALA A O 1
ATOM 4352 N N . THR A 1 270 ? 29.332 43.353 60.077 1.00 12.81 270 THR A N 1
ATOM 4353 C CA . THR A 1 270 ? 28.499 44.357 59.424 1.00 13.97 270 THR A CA 1
ATOM 4354 C C . THR A 1 270 ? 28.933 44.506 57.972 1.00 14.85 270 THR A C 1
ATOM 4355 O O . THR A 1 270 ? 30.117 44.680 57.691 1.00 15.95 270 THR A O 1
ATOM 4366 N N . ILE A 1 271 ? 27.970 44.408 57.057 1.00 12.65 271 ILE A N 1
ATOM 4367 C CA . ILE A 1 271 ? 28.253 44.409 55.628 1.00 14.33 271 ILE A CA 1
ATOM 4368 C C . ILE A 1 271 ? 28.031 45.814 55.055 1.00 12.85 271 ILE A C 1
ATOM 4369 O O . ILE A 1 271 ? 27.013 46.425 55.316 1.00 10.60 271 ILE A O 1
ATOM 4385 N N . LEU A 1 272 ? 28.975 46.302 54.264 1.00 12.81 272 LEU A N 1
ATOM 4386 C CA . LEU A 1 272 ? 28.912 47.659 53.723 1.00 12.99 272 LEU A CA 1
ATOM 4387 C C . LEU A 1 272 ? 27.816 47.788 52.685 1.00 15.72 272 LEU A C 1
ATOM 4388 O O . LEU A 1 272 ? 27.656 46.910 51.842 1.00 15.66 272 LEU A O 1
ATOM 4404 N N . GLY A 1 273 ? 27.090 48.901 52.719 1.00 16.31 273 GLY A N 1
ATOM 4405 C CA . GLY A 1 273 ? 26.016 49.112 51.754 1.00 15.93 273 GLY A CA 1
ATOM 4406 C C . GLY A 1 273 ? 26.358 50.168 50.719 1.00 17.10 273 GLY A C 1
ATOM 4407 O O . GLY A 1 273 ? 27.455 50.738 50.728 1.00 13.31 273 GLY A O 1
ATOM 4411 N N . ASP A 1 274 ? 25.404 50.445 49.841 1.00 15.18 274 ASP A N 1
ATOM 4412 C CA . ASP A 1 274 ? 25.577 51.445 48.791 1.00 16.29 274 ASP A CA 1
ATOM 4413 C C . ASP A 1 274 ? 24.585 52.592 48.981 1.00 15.23 274 ASP A C 1
ATOM 4414 O O . ASP A 1 274 ? 23.872 52.631 49.976 1.00 15.21 274 ASP A O 1
ATOM 4423 N N . ALA A 1 275 ? 24.555 53.538 48.046 1.00 13.31 275 ALA A N 1
ATOM 4424 C CA . ALA A 1 275 ? 23.688 54.716 48.190 1.00 13.04 275 ALA A CA 1
ATOM 4425 C C . ALA A 1 275 ? 22.232 54.330 47.945 1.00 16.41 275 ALA A C 1
ATOM 4426 O O . ALA A 1 275 ? 21.900 53.793 46.892 1.00 13.17 275 ALA A O 1
ATOM 4433 N N . PRO A 1 276 ? 21.342 54.608 48.912 1.00 14.87 276 PRO A N 1
ATOM 4434 C CA . PRO A 1 276 ? 19.919 54.310 48.677 1.00 12.97 276 PRO A CA 1
ATOM 4435 C C . PRO A 1 276 ? 19.328 55.165 47.538 1.00 15.09 276 PRO A C 1
ATOM 4436 O O . PRO A 1 276 ? 19.731 56.316 47.361 1.00 12.28 276 PRO A O 1
ATOM 4447 N N . PHE A 1 277 ? 18.397 54.592 46.784 1.00 13.94 277 PHE A N 1
ATOM 4448 C CA . PHE A 1 277 ? 17.690 55.332 45.740 1.00 14.45 277 PHE A CA 1
ATOM 4449 C C . PHE A 1 277 ? 16.273 54.796 45.669 1.00 18.26 277 PHE A C 1
ATOM 4450 O O . PHE A 1 277 ? 15.939 53.803 46.345 1.00 11.68 277 PHE A O 1
ATOM 4468 N N . SER B 1 2 ? -8.194 111.309 82.980 1.00 66.60 2 SER B N 1
ATOM 4469 C CA . SER B 1 2 ? -9.199 110.671 82.137 1.00 66.74 2 SER B CA 1
ATOM 4470 C C . SER B 1 2 ? -8.673 109.355 81.547 1.00 54.01 2 SER B C 1
ATOM 4471 O O . SER B 1 2 ? -9.127 108.911 80.492 1.00 47.54 2 SER B O 1
ATOM 4478 N N . LEU B 1 3 ? -7.722 108.731 82.237 1.00 58.82 3 LEU B N 1
ATOM 4479 C CA . LEU B 1 3 ? -7.163 107.452 81.795 1.00 57.04 3 LEU B CA 1
ATOM 4480 C C . LEU B 1 3 ? -8.216 106.343 81.857 1.00 55.85 3 LEU B C 1
ATOM 4481 O O . LEU B 1 3 ? -8.763 106.058 82.919 1.00 62.44 3 LEU B O 1
ATOM 4497 N N . THR B 1 4 ? -8.476 105.711 80.716 1.00 39.13 4 THR B N 1
ATOM 4498 C CA . THR B 1 4 ? -9.575 104.760 80.569 1.00 42.32 4 THR B CA 1
ATOM 4499 C C . THR B 1 4 ? -9.064 103.387 80.126 1.00 41.37 4 THR B C 1
ATOM 4500 O O . THR B 1 4 ? -8.334 103.287 79.141 1.00 33.65 4 THR B O 1
ATOM 4511 N N . ILE B 1 5 ? -9.470 102.340 80.842 1.00 37.24 5 ILE B N 1
ATOM 4512 C CA . ILE B 1 5 ? -9.041 100.971 80.551 1.00 36.19 5 ILE B CA 1
ATOM 4513 C C . ILE B 1 5 ? -10.233 100.127 80.111 1.00 33.75 5 ILE B C 1
ATOM 4514 O O . ILE B 1 5 ? -11.185 99.953 80.864 1.00 42.63 5 ILE B O 1
ATOM 4530 N N . THR B 1 6 ? -10.186 99.613 78.888 1.00 31.90 6 THR B N 1
ATOM 4531 C CA . THR B 1 6 ? -11.291 98.838 78.327 1.00 41.89 6 THR B CA 1
ATOM 4532 C C . THR B 1 6 ? -10.880 97.391 78.020 1.00 40.01 6 THR B C 1
ATOM 4533 O O . THR B 1 6 ? -10.180 97.120 77.051 1.00 29.48 6 THR B O 1
ATOM 4544 N N . PRO B 1 7 ? -11.336 96.445 78.835 1.00 35.54 7 PRO B N 1
ATOM 4545 C CA . PRO B 1 7 ? -10.927 95.065 78.577 1.00 28.55 7 PRO B CA 1
ATOM 4546 C C . PRO B 1 7 ? -11.376 94.602 77.200 1.00 32.91 7 PRO B C 1
ATOM 4547 O O . PRO B 1 7 ? -12.472 94.928 76.767 1.00 41.28 7 PRO B O 1
ATOM 4558 N N . LEU B 1 8 ? -10.535 93.841 76.522 1.00 26.73 8 LEU B N 1
ATOM 4559 C CA . LEU B 1 8 ? -10.844 93.397 75.178 1.00 32.87 8 LEU B CA 1
ATOM 4560 C C . LEU B 1 8 ? -11.401 91.991 75.188 1.00 32.13 8 LEU B C 1
ATOM 4561 O O . LEU B 1 8 ? -12.104 91.583 74.266 1.00 27.69 8 LEU B O 1
ATOM 4577 N N . SER B 1 9 ? -11.086 91.246 76.239 1.00 22.20 9 SER B N 1
ATOM 4578 C CA . SER B 1 9 ? -11.434 89.846 76.285 1.00 20.23 9 SER B CA 1
ATOM 4579 C C . SER B 1 9 ? -11.355 89.355 77.698 1.00 19.74 9 SER B C 1
ATOM 4580 O O . SER B 1 9 ? -10.553 89.853 78.474 1.00 23.31 9 SER B O 1
ATOM 4588 N N . PRO B 1 10 ? -12.168 88.353 78.031 1.00 20.62 10 PRO B N 1
ATOM 4589 C CA . PRO B 1 10 ? -12.167 87.834 79.395 1.00 23.26 10 PRO B CA 1
ATOM 4590 C C . PRO B 1 10 ? -10.802 87.277 79.801 1.00 26.90 10 PRO B C 1
ATOM 4591 O O . PRO B 1 10 ? -10.405 87.457 80.947 1.00 22.02 10 PRO B O 1
ATOM 4602 N N . ALA B 1 11 ? -10.085 86.632 78.884 1.00 21.51 11 ALA B N 1
ATOM 4603 C CA . ALA B 1 11 ? -8.821 85.982 79.234 1.00 26.98 11 ALA B CA 1
ATOM 4604 C C . ALA B 1 11 ? -7.668 86.984 79.431 1.00 22.63 11 ALA B C 1
ATOM 4605 O O . ALA B 1 11 ? -6.828 86.816 80.324 1.00 18.31 11 ALA B O 1
ATOM 4612 N N . LEU B 1 12 ? -7.611 88.003 78.574 1.00 17.03 12 LEU B N 1
ATOM 4613 C CA . LEU B 1 12 ? -6.520 88.967 78.614 1.00 18.61 12 LEU B CA 1
ATOM 4614 C C . LEU B 1 12 ? -6.765 90.108 77.641 1.00 20.85 12 LEU B C 1
ATOM 4615 O O . LEU B 1 12 ? -7.611 90.015 76.762 1.00 18.13 12 LEU B O 1
ATOM 4631 N N . GLY B 1 13 ? -6.025 91.193 77.830 1.00 17.00 13 GLY B N 1
ATOM 4632 C CA . GLY B 1 13 ? -5.997 92.285 76.875 1.00 18.07 13 GLY B CA 1
ATOM 4633 C C . GLY B 1 13 ? -6.839 93.458 77.343 1.00 22.10 13 GLY B C 1
ATOM 4634 O O . GLY B 1 13 ? -7.954 93.277 77.795 1.00 22.09 13 GLY B O 1
ATOM 4638 N N . ALA B 1 14 ? -6.298 94.662 77.251 1.00 22.89 14 ALA B N 1
ATOM 4639 C CA . ALA B 1 14 ? -7.102 95.855 77.476 1.00 24.22 14 ALA B CA 1
ATOM 4640 C C . ALA B 1 14 ? -6.566 96.976 76.615 1.00 25.61 14 ALA B C 1
ATOM 4641 O O . ALA B 1 14 ? -5.386 96.996 76.278 1.00 20.38 14 ALA B O 1
ATOM 4648 N N . GLN B 1 15 ? -7.436 97.908 76.257 1.00 28.18 15 GLN B N 1
ATOM 4649 C CA . GLN B 1 15 ? -7.015 99.088 75.534 1.00 31.85 15 GLN B CA 1
ATOM 4650 C C . GLN B 1 15 ? -7.051 100.273 76.473 1.00 31.94 15 GLN B C 1
ATOM 4651 O O . GLN B 1 15 ? -8.031 100.484 77.181 1.00 34.50 15 GLN B O 1
ATOM 4665 N N . ILE B 1 16 ? -5.967 101.038 76.481 1.00 25.36 16 ILE B N 1
ATOM 4666 C CA . ILE B 1 16 ? -5.865 102.231 77.301 1.00 31.54 16 ILE B CA 1
ATOM 4667 C C . ILE B 1 16 ? -6.011 103.486 76.441 1.00 34.57 16 ILE B C 1
ATOM 4668 O O . ILE B 1 16 ? -5.435 103.588 75.365 1.00 29.88 16 ILE B O 1
ATOM 4684 N N . SER B 1 17 ? -6.796 104.440 76.920 1.00 35.53 17 SER B N 1
ATOM 4685 C CA . SER B 1 17 ? -6.916 105.729 76.255 1.00 31.50 17 SER B CA 1
ATOM 4686 C C . SER B 1 17 ? -6.966 106.813 77.318 1.00 34.76 17 SER B C 1
ATOM 4687 O O . SER B 1 17 ? -7.063 106.512 78.497 1.00 33.88 17 SER B O 1
ATOM 4695 N N . GLY B 1 18 ? -6.895 108.072 76.904 1.00 40.07 18 GLY B N 1
ATOM 4696 C CA . GLY B 1 18 ? -6.983 109.171 77.845 1.00 49.26 18 GLY B CA 1
ATOM 4697 C C . GLY B 1 18 ? -5.653 109.482 78.503 1.00 51.90 18 GLY B C 1
ATOM 4698 O O . GLY B 1 18 ? -5.598 110.192 79.508 1.00 48.59 18 GLY B O 1
ATOM 4702 N N . VAL B 1 19 ? -4.576 108.948 77.939 1.00 46.18 19 VAL B N 1
ATOM 4703 C CA . VAL B 1 19 ? -3.238 109.256 78.428 1.00 43.76 19 VAL B CA 1
ATOM 4704 C C . VAL B 1 19 ? -2.304 109.471 77.252 1.00 44.09 19 VAL B C 1
ATOM 4705 O O . VAL B 1 19 ? -2.387 108.767 76.250 1.00 49.42 19 VAL B O 1
ATOM 4718 N N . ASP B 1 20 ? -1.417 110.449 77.382 1.00 41.12 20 ASP B N 1
ATOM 4719 C CA . ASP B 1 20 ? -0.452 110.765 76.337 1.00 40.41 20 ASP B CA 1
ATOM 4720 C C . ASP B 1 20 ? 0.942 110.345 76.805 1.00 43.12 20 ASP B C 1
ATOM 4721 O O . ASP B 1 20 ? 1.516 110.940 77.713 1.00 42.69 20 ASP B O 1
ATOM 4730 N N . ILE B 1 21 ? 1.483 109.302 76.191 1.00 42.69 21 ILE B N 1
ATOM 4731 C CA . ILE B 1 21 ? 2.770 108.767 76.614 1.00 36.52 21 ILE B CA 1
ATOM 4732 C C . ILE B 1 21 ? 3.932 109.305 75.785 1.00 41.47 21 ILE B C 1
ATOM 4733 O O . ILE B 1 21 ? 5.052 108.815 75.901 1.00 48.60 21 ILE B O 1
ATOM 4749 N N . SER B 1 22 ? 3.672 110.305 74.949 1.00 48.34 22 SER B N 1
ATOM 4750 C CA . SER B 1 22 ? 4.757 111.012 74.283 1.00 51.51 22 SER B CA 1
ATOM 4751 C C . SER B 1 22 ? 5.476 111.889 75.312 1.00 56.22 22 SER B C 1
ATOM 4752 O O . SER B 1 22 ? 6.608 112.320 75.093 1.00 60.28 22 SER B O 1
ATOM 4760 N N . ARG B 1 23 ? 4.811 112.139 76.438 1.00 42.35 23 ARG B N 1
ATOM 4761 C CA . ARG B 1 23 ? 5.420 112.874 77.542 1.00 50.94 23 ARG B CA 1
ATOM 4762 C C . ARG B 1 23 ? 5.407 112.041 78.818 1.00 50.46 23 ARG B C 1
ATOM 4763 O O . ARG B 1 23 ? 4.798 110.966 78.870 1.00 40.43 23 ARG B O 1
ATOM 4784 N N . ASP B 1 24 ? 6.086 112.534 79.847 1.00 48.47 24 ASP B N 1
ATOM 4785 C CA . ASP B 1 24 ? 6.198 111.789 81.100 1.00 46.42 24 ASP B CA 1
ATOM 4786 C C . ASP B 1 24 ? 4.835 111.629 81.745 1.00 49.89 24 ASP B C 1
ATOM 4787 O O . ASP B 1 24 ? 4.104 112.605 81.905 1.00 53.71 24 ASP B O 1
ATOM 4796 N N . ILE B 1 25 ? 4.483 110.399 82.109 1.00 39.77 25 ILE B N 1
ATOM 4797 C CA . ILE B 1 25 ? 3.185 110.169 82.723 1.00 38.92 25 ILE B CA 1
ATOM 4798 C C . ILE B 1 25 ? 3.265 110.458 84.211 1.00 39.40 25 ILE B C 1
ATOM 4799 O O . ILE B 1 25 ? 4.344 110.451 84.800 1.00 40.23 25 ILE B O 1
ATOM 4815 N N . SER B 1 26 ? 2.117 110.732 84.812 1.00 47.95 26 SER B N 1
ATOM 4816 C CA . SER B 1 26 ? 2.065 111.057 86.228 1.00 50.79 26 SER B CA 1
ATOM 4817 C C . SER B 1 26 ? 2.278 109.787 87.040 1.00 50.98 26 SER B C 1
ATOM 4818 O O . SER B 1 26 ? 2.213 108.679 86.506 1.00 45.39 26 SER B O 1
ATOM 4826 N N . ALA B 1 27 ? 2.540 109.954 88.329 1.00 40.77 27 ALA B N 1
ATOM 4827 C CA . ALA B 1 27 ? 2.718 108.824 89.225 1.00 44.00 27 ALA B CA 1
ATOM 4828 C C . ALA B 1 27 ? 1.451 107.975 89.266 1.00 39.86 27 ALA B C 1
ATOM 4829 O O . ALA B 1 27 ? 1.517 106.748 89.354 1.00 40.28 27 ALA B O 1
ATOM 4836 N N . GLU B 1 28 ? 0.300 108.638 89.204 1.00 43.53 28 GLU B N 1
ATOM 4837 C CA . GLU B 1 28 ? -0.992 107.960 89.279 1.00 48.24 28 GLU B CA 1
ATOM 4838 C C . GLU B 1 28 ? -1.280 107.173 88.003 1.00 44.07 28 GLU B C 1
ATOM 4839 O O . GLU B 1 28 ? -1.833 106.075 88.052 1.00 36.09 28 GLU B O 1
ATOM 4851 N N . GLU B 1 29 ? -0.929 107.761 86.865 1.00 41.81 29 GLU B N 1
ATOM 4852 C CA . GLU B 1 29 ? -1.124 107.115 85.577 1.00 38.49 29 GLU B CA 1
ATOM 4853 C C . GLU B 1 29 ? -0.232 105.881 85.496 1.00 37.48 29 GLU B C 1
ATOM 4854 O O . GLU B 1 29 ? -0.637 104.829 84.996 1.00 32.83 29 GLU B O 1
ATOM 4866 N N . ARG B 1 30 ? 0.984 106.017 86.008 1.00 34.78 30 ARG B N 1
ATOM 4867 C CA . ARG B 1 30 ? 1.953 104.932 85.966 1.00 35.18 30 ARG B CA 1
ATOM 4868 C C . ARG B 1 30 ? 1.485 103.752 86.811 1.00 33.76 30 ARG B C 1
ATOM 4869 O O . ARG B 1 30 ? 1.611 102.590 86.410 1.00 33.86 30 ARG B O 1
ATOM 4890 N N . ASP B 1 31 ? 0.951 104.044 87.991 1.00 31.00 31 ASP B N 1
ATOM 4891 C CA . ASP B 1 31 ? 0.452 102.986 88.856 1.00 34.25 31 ASP B CA 1
ATOM 4892 C C . ASP B 1 31 ? -0.796 102.352 88.260 1.00 34.06 31 ASP B C 1
ATOM 4893 O O . ASP B 1 31 ? -1.026 101.161 88.435 1.00 33.71 31 ASP B O 1
ATOM 4902 N N . ALA B 1 32 ? -1.593 103.146 87.549 1.00 34.81 32 ALA B N 1
ATOM 4903 C CA . ALA B 1 32 ? -2.819 102.641 86.943 1.00 35.73 32 ALA B CA 1
ATOM 4904 C C . ALA B 1 32 ? -2.473 101.691 85.800 1.00 33.45 32 ALA B C 1
ATOM 4905 O O . ALA B 1 32 ? -3.145 100.687 85.590 1.00 28.32 32 ALA B O 1
ATOM 4912 N N . ILE B 1 33 ? -1.420 102.014 85.061 1.00 27.32 33 ILE B N 1
ATOM 4913 C CA . ILE B 1 33 ? -1.022 101.180 83.931 1.00 27.33 33 ILE B CA 1
ATOM 4914 C C . ILE B 1 33 ? -0.377 99.887 84.426 1.00 29.09 33 ILE B C 1
ATOM 4915 O O . ILE B 1 33 ? -0.671 98.817 83.917 1.00 27.87 33 ILE B O 1
ATOM 4931 N N . GLU B 1 34 ? 0.481 99.991 85.437 1.00 24.94 34 GLU B N 1
ATOM 4932 C CA . GLU B 1 34 ? 1.045 98.814 86.087 1.00 24.21 34 GLU B CA 1
ATOM 4933 C C . GLU B 1 34 ? -0.057 97.858 86.583 1.00 25.07 34 GLU B C 1
ATOM 4934 O O . GLU B 1 34 ? 0.011 96.652 86.360 1.00 21.66 34 GLU B O 1
ATOM 4946 N N A GLN B 1 35 ? -1.058 98.403 87.268 0.50 27.83 35 GLN B N 1
ATOM 4947 N N B GLN B 1 35 ? -1.071 98.396 87.253 0.50 27.83 35 GLN B N 1
ATOM 4948 C CA A GLN B 1 35 ? -2.186 97.603 87.731 0.50 27.76 35 GLN B CA 1
ATOM 4949 C CA B GLN B 1 35 ? -2.175 97.570 87.738 0.50 26.27 35 GLN B CA 1
ATOM 4950 C C A GLN B 1 35 ? -2.858 96.930 86.541 0.50 22.54 35 GLN B C 1
ATOM 4951 C C B GLN B 1 35 ? -2.951 96.952 86.575 0.50 22.71 35 GLN B C 1
ATOM 4952 O O A GLN B 1 35 ? -3.144 95.736 86.576 0.50 21.90 35 GLN B O 1
ATOM 4953 O O B GLN B 1 35 ? -3.408 95.815 86.667 0.50 21.08 35 GLN B O 1
ATOM 4980 N N . ALA B 1 36 ? -3.109 97.707 85.489 1.00 24.62 36 ALA B N 1
ATOM 4981 C CA . ALA B 1 36 ? -3.715 97.180 84.272 1.00 25.52 36 ALA B CA 1
ATOM 4982 C C . ALA B 1 36 ? -2.853 96.059 83.695 1.00 21.09 36 ALA B C 1
ATOM 4983 O O . ALA B 1 36 ? -3.360 95.071 83.193 1.00 21.65 36 ALA B O 1
ATOM 4991 N N . LEU B 1 37 ? -1.543 96.214 83.741 1.00 19.12 37 LEU B N 1
ATOM 4992 C CA . LEU B 1 37 ? -0.677 95.129 83.268 1.00 21.28 37 LEU B CA 1
ATOM 4993 C C . LEU B 1 37 ? -0.868 93.861 84.091 1.00 23.33 37 LEU B C 1
ATOM 4994 O O . LEU B 1 37 ? -0.937 92.763 83.543 1.00 18.32 37 LEU B O 1
ATOM 5010 N N . LEU B 1 38 ? -0.937 94.014 85.410 1.00 21.37 38 LEU B N 1
ATOM 5011 C CA . LEU B 1 38 ? -1.038 92.863 86.306 1.00 22.93 38 LEU B CA 1
ATOM 5012 C C . LEU B 1 38 ? -2.366 92.130 86.119 1.00 22.18 38 LEU B C 1
ATOM 5013 O O . LEU B 1 38 ? -2.429 90.916 86.268 1.00 21.98 38 LEU B O 1
ATOM 5029 N N . GLN B 1 39 ? -3.422 92.866 85.784 1.00 22.82 39 GLN B N 1
ATOM 5030 C CA . GLN B 1 39 ? -4.734 92.257 85.595 1.00 23.86 39 GLN B CA 1
ATOM 5031 C C . GLN B 1 39 ? -4.924 91.754 84.177 1.00 20.28 39 GLN B C 1
ATOM 5032 O O . GLN B 1 39 ? -5.409 90.648 83.978 1.00 23.51 39 GLN B O 1
ATOM 5046 N N . HIS B 1 40 ? -4.543 92.565 83.189 1.00 17.86 40 HIS B N 1
ATOM 5047 C CA . HIS B 1 40 ? -4.912 92.282 81.797 1.00 17.77 40 HIS B CA 1
ATOM 5048 C C . HIS B 1 40 ? -3.784 91.736 80.903 1.00 19.53 40 HIS B C 1
ATOM 5049 O O . HIS B 1 40 ? -4.050 91.263 79.800 1.00 17.26 40 HIS B O 1
ATOM 5064 N N . GLN B 1 41 ? -2.541 91.865 81.361 1.00 19.11 41 GLN B N 1
ATOM 5065 C CA . GLN B 1 41 ? -1.390 91.152 80.792 1.00 16.93 41 GLN B CA 1
ATOM 5066 C C . GLN B 1 41 ? -0.844 91.720 79.494 1.00 18.62 41 GLN B C 1
ATOM 5067 O O . GLN B 1 41 ? 0.359 91.679 79.266 1.00 18.19 41 GLN B O 1
ATOM 5081 N N . VAL B 1 42 ? -1.713 92.226 78.631 1.00 16.95 42 VAL B N 1
ATOM 5082 C CA . VAL B 1 42 ? -1.243 92.901 77.430 1.00 15.52 42 VAL B CA 1
ATOM 5083 C C . VAL B 1 42 ? -2.104 94.122 77.196 1.00 23.77 42 VAL B C 1
ATOM 5084 O O . VAL B 1 42 ? -3.328 94.036 77.228 1.00 21.14 42 VAL B O 1
ATOM 5097 N N . LEU B 1 43 ? -1.448 95.258 76.975 1.00 19.85 43 LEU B N 1
ATOM 5098 C CA . LEU B 1 43 ? -2.137 96.556 76.915 1.00 17.24 43 LEU B CA 1
ATOM 5099 C C . LEU B 1 43 ? -1.853 97.212 75.576 1.00 22.35 43 LEU B C 1
ATOM 5100 O O . LEU B 1 43 ? -0.742 97.109 75.073 1.00 20.87 43 LEU B O 1
ATOM 5116 N N . PHE B 1 44 ? -2.853 97.892 75.014 1.00 19.22 44 PHE B N 1
ATOM 5117 C CA . PHE B 1 44 ? -2.711 98.530 73.705 1.00 17.82 44 PHE B CA 1
ATOM 5118 C C . PHE B 1 44 ? -3.127 99.975 73.812 1.00 23.22 44 PHE B C 1
ATOM 5119 O O . PHE B 1 44 ? -4.125 100.277 74.451 1.00 23.27 44 PHE B O 1
ATOM 5136 N N . LEU B 1 45 ? -2.356 100.865 73.198 1.00 21.77 45 LEU B N 1
ATOM 5137 C CA . LEU B 1 45 ? -2.766 102.254 73.047 1.00 26.11 45 LEU B CA 1
ATOM 5138 C C . LEU B 1 45 ? -2.804 102.548 71.558 1.00 24.78 45 LEU B C 1
ATOM 5139 O O . LEU B 1 45 ? -1.893 102.159 70.833 1.00 31.90 45 LEU B O 1
ATOM 5155 N N . ARG B 1 46 ? -3.874 103.177 71.086 1.00 27.81 46 ARG B N 1
ATOM 5156 C CA . ARG B 1 46 ? -3.941 103.589 69.683 1.00 30.01 46 ARG B CA 1
ATOM 5157 C C . ARG B 1 46 ? -3.674 105.083 69.567 1.00 29.69 46 ARG B C 1
ATOM 5158 O O . ARG B 1 46 ? -3.807 105.813 70.543 1.00 29.36 46 ARG B O 1
ATOM 5179 N N . ASP B 1 47 ? -3.300 105.516 68.369 1.00 26.76 47 ASP B N 1
ATOM 5180 C CA . ASP B 1 47 ? -3.093 106.929 68.067 1.00 31.46 47 ASP B CA 1
ATOM 5181 C C . ASP B 1 47 ? -2.162 107.541 69.092 1.00 34.00 47 ASP B C 1
ATOM 5182 O O . ASP B 1 47 ? -2.464 108.566 69.692 1.00 33.42 47 ASP B O 1
ATOM 5191 N N . GLN B 1 48 ? -1.027 106.886 69.286 1.00 30.12 48 GLN B N 1
ATOM 5192 C CA . GLN B 1 48 ? -0.025 107.336 70.227 1.00 30.08 48 GLN B CA 1
ATOM 5193 C C . GLN B 1 48 ? 1.325 107.440 69.513 1.00 34.76 48 GLN B C 1
ATOM 5194 O O . GLN B 1 48 ? 2.216 106.618 69.721 1.00 31.33 48 GLN B O 1
ATOM 5208 N N . PRO B 1 49 ? 1.478 108.447 68.640 1.00 41.55 49 PRO B N 1
ATOM 5209 C CA . PRO B 1 49 ? 2.792 108.628 68.018 1.00 34.10 49 PRO B CA 1
ATOM 5210 C C . PRO B 1 49 ? 3.833 108.925 69.085 1.00 40.26 49 PRO B C 1
ATOM 5211 O O . PRO B 1 49 ? 3.525 109.635 70.041 1.00 43.68 49 PRO B O 1
ATOM 5222 N N . ILE B 1 50 ? 5.032 108.374 68.936 1.00 38.39 50 ILE B N 1
ATOM 5223 C CA . ILE B 1 50 ? 6.106 108.581 69.908 1.00 36.11 50 ILE B CA 1
ATOM 5224 C C . ILE B 1 50 ? 7.449 108.410 69.218 1.00 42.95 50 ILE B C 1
ATOM 5225 O O . ILE B 1 50 ? 7.536 107.746 68.191 1.00 38.84 50 ILE B O 1
ATOM 5241 N N . ASN B 1 51 ? 8.501 109.009 69.765 1.00 37.13 51 ASN B N 1
ATOM 5242 C CA . ASN B 1 51 ? 9.833 108.759 69.232 1.00 35.83 51 ASN B CA 1
ATOM 5243 C C . ASN B 1 51 ? 10.572 107.828 70.175 1.00 30.77 51 ASN B C 1
ATOM 5244 O O . ASN B 1 51 ? 10.070 107.516 71.267 1.00 34.66 51 ASN B O 1
ATOM 5255 N N . PRO B 1 52 ? 11.749 107.339 69.755 1.00 37.36 52 PRO B N 1
ATOM 5256 C CA . PRO B 1 52 ? 12.491 106.409 70.609 1.00 34.57 52 PRO B CA 1
ATOM 5257 C C . PRO B 1 52 ? 12.752 106.919 72.024 1.00 39.89 52 PRO B C 1
ATOM 5258 O O . PRO B 1 52 ? 12.607 106.138 72.967 1.00 33.34 52 PRO B O 1
ATOM 5269 N N . GLU B 1 53 ? 13.129 108.185 72.188 1.00 31.30 53 GLU B N 1
ATOM 5270 C CA . GLU B 1 53 ? 13.450 108.666 73.528 1.00 36.11 53 GLU B CA 1
ATOM 5271 C C . GLU B 1 53 ? 12.213 108.613 74.413 1.00 29.00 53 GLU B C 1
ATOM 5272 O O . GLU B 1 53 ? 12.298 108.240 75.576 1.00 32.78 53 GLU B O 1
ATOM 5284 N N . GLN B 1 54 ? 11.060 108.970 73.851 1.00 33.48 54 GLN B N 1
ATOM 5285 C CA . GLN B 1 54 ? 9.816 108.959 74.612 1.00 36.87 54 GLN B CA 1
ATOM 5286 C C . GLN B 1 54 ? 9.388 107.536 74.923 1.00 30.25 54 GLN B C 1
ATOM 5287 O O . GLN B 1 54 ? 8.868 107.258 76.002 1.00 30.01 54 GLN B O 1
ATOM 5301 N N . GLN B 1 55 ? 9.602 106.636 73.973 1.00 31.41 55 GLN B N 1
ATOM 5302 C CA . GLN B 1 55 ? 9.239 105.238 74.162 1.00 32.21 55 GLN B CA 1
ATOM 5303 C C . GLN B 1 55 ? 10.054 104.657 75.306 1.00 34.06 55 GLN B C 1
ATOM 5304 O O . GLN B 1 55 ? 9.539 103.917 76.146 1.00 27.77 55 GLN B O 1
ATOM 5318 N N . ALA B 1 56 ? 11.329 105.019 75.345 1.00 34.86 56 ALA B N 1
ATOM 5319 C CA . ALA B 1 56 ? 12.237 104.510 76.360 1.00 39.76 56 ALA B CA 1
ATOM 5320 C C . ALA B 1 56 ? 11.871 105.069 77.733 1.00 35.64 56 ALA B C 1
ATOM 5321 O O . ALA B 1 56 ? 11.832 104.340 78.713 1.00 30.51 56 ALA B O 1
ATOM 5328 N N . ARG B 1 57 ? 11.605 106.367 77.805 1.00 33.27 57 ARG B N 1
ATOM 5329 C CA . ARG B 1 57 ? 11.263 106.975 79.080 1.00 36.30 57 ARG B CA 1
ATOM 5330 C C . ARG B 1 57 ? 9.976 106.350 79.626 1.00 32.11 57 ARG B C 1
ATOM 5331 O O . ARG B 1 57 ? 9.853 106.124 80.827 1.00 35.28 57 ARG B O 1
ATOM 5352 N N . PHE B 1 58 ? 9.028 106.050 78.742 1.00 31.93 58 PHE B N 1
ATOM 5353 C CA . PHE B 1 58 ? 7.791 105.404 79.172 1.00 28.81 58 PHE B CA 1
ATOM 5354 C C . PHE B 1 58 ? 8.052 103.985 79.688 1.00 28.23 58 PHE B C 1
ATOM 5355 O O . PHE B 1 58 ? 7.613 103.620 80.779 1.00 28.32 58 PHE B O 1
ATOM 5372 N N . ALA B 1 59 ? 8.756 103.182 78.899 1.00 29.56 59 ALA B N 1
ATOM 5373 C CA . ALA B 1 59 ? 9.021 101.790 79.267 1.00 30.40 59 ALA B CA 1
ATOM 5374 C C . ALA B 1 59 ? 9.823 101.705 80.569 1.00 33.24 59 ALA B C 1
ATOM 5375 O O . ALA B 1 59 ? 9.615 100.802 81.382 1.00 27.37 59 ALA B O 1
ATOM 5382 N N . ALA B 1 60 ? 10.726 102.658 80.770 1.00 33.77 60 ALA B N 1
ATOM 5383 C CA . ALA B 1 60 ? 11.618 102.628 81.928 1.00 35.28 60 ALA B CA 1
ATOM 5384 C C . ALA B 1 60 ? 10.871 102.894 83.236 1.00 35.30 60 ALA B C 1
ATOM 5385 O O . ALA B 1 60 ? 11.409 102.677 84.331 1.00 33.13 60 ALA B O 1
ATOM 5392 N N . ARG B 1 61 ? 9.637 103.380 83.134 1.00 28.82 61 ARG B N 1
ATOM 5393 C CA . ARG B 1 61 ? 8.816 103.567 84.325 1.00 36.00 61 ARG B CA 1
ATOM 5394 C C . ARG B 1 61 ? 8.345 102.221 84.898 1.00 34.39 61 ARG B C 1
ATOM 5395 O O . ARG B 1 61 ? 7.806 102.158 86.008 1.00 28.86 61 ARG B O 1
ATOM 5416 N N . PHE B 1 62 ? 8.573 101.136 84.166 1.00 31.67 62 PHE B N 1
ATOM 5417 C CA . PHE B 1 62 ? 8.028 99.843 84.573 1.00 30.48 62 PHE B CA 1
ATOM 5418 C C . PHE B 1 62 ? 9.112 98.817 84.882 1.00 34.15 62 PHE B C 1
ATOM 5419 O O . PHE B 1 62 ? 8.812 97.677 85.224 1.00 30.11 62 PHE B O 1
ATOM 5436 N N . GLY B 1 63 ? 10.371 99.246 84.804 1.00 30.74 63 GLY B N 1
ATOM 5437 C CA . GLY B 1 63 ? 11.508 98.376 85.067 1.00 25.62 63 GLY B CA 1
ATOM 5438 C C . GLY B 1 63 ? 12.756 98.898 84.377 1.00 29.68 63 GLY B C 1
ATOM 5439 O O . GLY B 1 63 ? 12.724 99.967 83.787 1.00 32.62 63 GLY B O 1
ATOM 5443 N N . ASP B 1 64 ? 13.860 98.165 84.474 1.00 31.80 64 ASP B N 1
ATOM 5444 C CA . ASP B 1 64 ? 15.094 98.547 83.788 1.00 34.82 64 ASP B CA 1
ATOM 5445 C C . ASP B 1 64 ? 15.076 98.022 82.361 1.00 33.46 64 ASP B C 1
ATOM 5446 O O . ASP B 1 64 ? 14.479 96.986 82.097 1.00 28.89 64 ASP B O 1
ATOM 5455 N N . LEU B 1 65 ? 15.741 98.729 81.451 1.00 25.67 65 LEU B N 1
ATOM 5456 C CA . LEU B 1 65 ? 15.694 98.378 80.040 1.00 31.04 65 LEU B CA 1
ATOM 5457 C C . LEU B 1 65 ? 16.948 97.642 79.586 1.00 30.17 65 LEU B C 1
ATOM 5458 O O . LEU B 1 65 ? 18.045 97.907 80.051 1.00 32.98 65 LEU B O 1
ATOM 5474 N N . HIS B 1 66 ? 16.755 96.710 78.663 1.00 27.67 66 HIS B N 1
ATOM 5475 C CA . HIS B 1 66 ? 17.842 95.960 78.059 1.00 36.02 66 HIS B CA 1
ATOM 5476 C C . HIS B 1 66 ? 18.421 96.748 76.895 1.00 45.54 66 HIS B C 1
ATOM 5477 O O . HIS B 1 66 ? 17.688 97.420 76.168 1.00 49.01 66 HIS B O 1
ATOM 5492 N N . ILE B 1 67 ? 19.733 96.663 76.716 1.00 46.09 67 ILE B N 1
ATOM 5493 C CA . ILE B 1 67 ? 20.360 97.132 75.484 1.00 58.29 67 ILE B CA 1
ATOM 5494 C C . ILE B 1 67 ? 20.909 95.932 74.717 1.00 62.52 67 ILE B C 1
ATOM 5495 O O . ILE B 1 67 ? 21.870 95.298 75.144 1.00 57.83 67 ILE B O 1
ATOM 5511 N N . HIS B 1 68 ? 20.280 95.609 73.593 1.00 82.75 68 HIS B N 1
ATOM 5512 C CA . HIS B 1 68 ? 20.708 94.472 72.791 1.00 94.87 68 HIS B CA 1
ATOM 5513 C C . HIS B 1 68 ? 22.079 94.749 72.175 1.00 104.64 68 HIS B C 1
ATOM 5514 O O . HIS B 1 68 ? 22.337 95.857 71.705 1.00 107.11 68 HIS B O 1
ATOM 5529 N N . PRO B 1 69 ? 22.973 93.747 72.194 1.00 105.40 69 PRO B N 1
ATOM 5530 C CA . PRO B 1 69 ? 24.309 93.924 71.612 1.00 109.29 69 PRO B CA 1
ATOM 5531 C C . PRO B 1 69 ? 24.360 93.689 70.101 1.00 112.98 69 PRO B C 1
ATOM 5532 O O . PRO B 1 69 ? 25.281 94.177 69.446 1.00 113.52 69 PRO B O 1
ATOM 5543 N N . ILE B 1 70 ? 23.388 92.960 69.560 1.00 116.43 70 ILE B N 1
ATOM 5544 C CA . ILE B 1 70 ? 23.451 92.508 68.170 1.00 115.67 70 ILE B CA 1
ATOM 5545 C C . ILE B 1 70 ? 22.409 93.165 67.262 1.00 112.07 70 ILE B C 1
ATOM 5546 O O . ILE B 1 70 ? 22.741 93.636 66.175 1.00 121.23 70 ILE B O 1
ATOM 5562 N N . TYR B 1 71 ? 21.155 93.197 67.702 1.00 91.44 71 TYR B N 1
ATOM 5563 C CA . TYR B 1 71 ? 20.073 93.733 66.879 1.00 77.08 71 TYR B CA 1
ATOM 5564 C C . TYR B 1 71 ? 20.247 95.224 66.590 1.00 61.64 71 TYR B C 1
ATOM 5565 O O . TYR B 1 71 ? 20.755 95.969 67.433 1.00 47.20 71 TYR B O 1
ATOM 5583 N N . PRO B 1 72 ? 19.805 95.667 65.397 1.00 55.32 72 PRO B N 1
ATOM 5584 C CA . PRO B 1 72 ? 19.863 97.082 65.007 1.00 57.32 72 PRO B CA 1
ATOM 5585 C C . PRO B 1 72 ? 19.172 97.981 66.021 1.00 54.50 72 PRO B C 1
ATOM 5586 O O . PRO B 1 72 ? 18.136 97.623 66.583 1.00 52.85 72 PRO B O 1
ATOM 5597 N N . ASN B 1 73 ? 19.735 99.163 66.212 1.00 47.28 73 ASN B N 1
ATOM 5598 C CA . ASN B 1 73 ? 19.416 100.000 67.352 1.00 57.05 73 ASN B CA 1
ATOM 5599 C C . ASN B 1 73 ? 19.196 101.463 66.959 1.00 55.75 73 ASN B C 1
ATOM 5600 O O . ASN B 1 73 ? 19.665 101.906 65.914 1.00 54.40 73 ASN B O 1
ATOM 5611 N N . VAL B 1 74 ? 18.480 102.211 67.794 1.00 54.12 74 VAL B N 1
ATOM 5612 C CA . VAL B 1 74 ? 18.374 103.654 67.606 1.00 61.39 74 VAL B CA 1
ATOM 5613 C C . VAL B 1 74 ? 19.575 104.306 68.300 1.00 71.94 74 VAL B C 1
ATOM 5614 O O . VAL B 1 74 ? 19.663 104.297 69.525 1.00 60.67 74 VAL B O 1
ATOM 5627 N N . PRO B 1 75 ? 20.509 104.865 67.513 1.00 81.17 75 PRO B N 1
ATOM 5628 C CA . PRO B 1 75 ? 21.798 105.374 68.008 1.00 84.60 75 PRO B CA 1
ATOM 5629 C C . PRO B 1 75 ? 21.724 106.252 69.266 1.00 70.88 75 PRO B C 1
ATOM 5630 O O . PRO B 1 75 ? 22.501 106.028 70.197 1.00 60.54 75 PRO B O 1
ATOM 5641 N N . ASP B 1 76 ? 20.820 107.228 69.291 1.00 73.51 76 ASP B N 1
ATOM 5642 C CA . ASP B 1 76 ? 20.717 108.149 70.423 1.00 81.03 76 ASP B CA 1
ATOM 5643 C C . ASP B 1 76 ? 19.922 107.563 71.590 1.00 66.37 76 ASP B C 1
ATOM 5644 O O . ASP B 1 76 ? 19.982 108.067 72.712 1.00 51.08 76 ASP B O 1
ATOM 5653 N N . THR B 1 77 ? 19.168 106.506 71.316 1.00 73.58 77 THR B N 1
ATOM 5654 C CA . THR B 1 77 ? 18.392 105.825 72.338 1.00 64.67 77 THR B CA 1
ATOM 5655 C C . THR B 1 77 ? 18.584 104.328 72.156 1.00 58.46 77 THR B C 1
ATOM 5656 O O . THR B 1 77 ? 17.745 103.662 71.563 1.00 51.32 77 THR B O 1
ATOM 5667 N N . PRO B 1 78 ? 19.710 103.797 72.652 1.00 51.38 78 PRO B N 1
ATOM 5668 C CA . PRO B 1 78 ? 20.083 102.405 72.394 1.00 56.15 78 PRO B CA 1
ATOM 5669 C C . PRO B 1 78 ? 19.168 101.376 73.075 1.00 43.78 78 PRO B C 1
ATOM 5670 O O . PRO B 1 78 ? 19.268 100.182 72.789 1.00 35.91 78 PRO B O 1
ATOM 5681 N N . GLN B 1 79 ? 18.278 101.836 73.946 1.00 40.79 79 GLN B N 1
ATOM 5682 C CA . GLN B 1 79 ? 17.293 100.957 74.556 1.00 39.88 79 GLN B CA 1
ATOM 5683 C C . GLN B 1 79 ? 16.189 100.589 73.556 1.00 34.77 79 GLN B C 1
ATOM 5684 O O . GLN B 1 79 ? 15.435 99.648 73.783 1.00 28.69 79 GLN B O 1
ATOM 5698 N N . VAL B 1 80 ? 16.098 101.325 72.448 1.00 28.45 80 VAL B N 1
ATOM 5699 C CA . VAL B 1 80 ? 15.067 101.061 71.445 1.00 33.23 80 VAL B CA 1
ATOM 5700 C C . VAL B 1 80 ? 15.625 100.352 70.218 1.00 29.56 80 VAL B C 1
ATOM 5701 O O . VAL B 1 80 ? 16.422 100.897 69.469 1.00 34.73 80 VAL B O 1
ATOM 5714 N N . LEU B 1 81 ? 15.164 99.128 70.024 1.00 29.82 81 LEU B N 1
ATOM 5715 C CA . LEU B 1 81 ? 15.622 98.249 68.971 1.00 44.12 81 LEU B CA 1
ATOM 5716 C C . LEU B 1 81 ? 14.745 98.487 67.755 1.00 37.61 81 LEU B C 1
ATOM 5717 O O . LEU B 1 81 ? 13.532 98.573 67.879 1.00 29.58 81 LEU B O 1
ATOM 5733 N N . VAL B 1 82 ? 15.355 98.624 66.584 1.00 30.63 82 VAL B N 1
ATOM 5734 C CA . VAL B 1 82 ? 14.609 98.838 65.348 1.00 38.27 82 VAL B CA 1
ATOM 5735 C C . VAL B 1 82 ? 14.403 97.520 64.613 1.00 37.36 82 VAL B C 1
ATOM 5736 O O . VAL B 1 82 ? 15.361 96.831 64.277 1.00 35.78 82 VAL B O 1
ATOM 5749 N N . LEU B 1 83 ? 13.143 97.168 64.389 1.00 34.92 83 LEU B N 1
ATOM 5750 C CA . LEU B 1 83 ? 12.774 95.927 63.711 1.00 34.21 83 LEU B CA 1
ATOM 5751 C C . LEU B 1 83 ? 12.186 96.247 62.342 1.00 39.12 83 LEU B C 1
ATOM 5752 O O . LEU B 1 83 ? 10.984 96.458 62.207 1.00 31.51 83 LEU B O 1
ATOM 5768 N N . ASP B 1 84 ? 13.051 96.269 61.332 1.00 34.09 84 ASP B N 1
ATOM 5769 C CA . ASP B 1 84 ? 12.689 96.702 59.986 1.00 43.94 84 ASP B CA 1
ATOM 5770 C C . ASP B 1 84 ? 12.872 95.521 59.045 1.00 37.42 84 ASP B C 1
ATOM 5771 O O . ASP B 1 84 ? 13.993 95.076 58.833 1.00 37.76 84 ASP B O 1
ATOM 5780 N N . THR B 1 85 ? 11.771 95.006 58.505 1.00 36.16 85 THR B N 1
ATOM 5781 C CA . THR B 1 85 ? 11.798 93.783 57.704 1.00 41.70 85 THR B CA 1
ATOM 5782 C C . THR B 1 85 ? 12.658 93.900 56.441 1.00 51.03 85 THR B C 1
ATOM 5783 O O . THR B 1 85 ? 13.079 92.890 55.883 1.00 60.92 85 THR B O 1
ATOM 5794 N N . ALA B 1 86 ? 12.916 95.126 55.995 1.00 42.57 86 ALA B N 1
ATOM 5795 C CA . ALA B 1 86 ? 13.786 95.357 54.843 1.00 51.67 86 ALA B CA 1
ATOM 5796 C C . ALA B 1 86 ? 15.247 95.098 55.191 1.00 67.46 86 ALA B C 1
ATOM 5797 O O . ALA B 1 86 ? 16.098 95.010 54.306 1.00 79.05 86 ALA B O 1
ATOM 5804 N N . VAL B 1 87 ? 15.526 94.979 56.486 1.00 59.13 87 VAL B N 1
ATOM 5805 C CA . VAL B 1 87 ? 16.891 94.938 56.989 1.00 57.73 87 VAL B CA 1
ATOM 5806 C C . VAL B 1 87 ? 17.185 93.672 57.781 1.00 61.42 87 VAL B C 1
ATOM 5807 O O . VAL B 1 87 ? 18.307 93.170 57.752 1.00 68.46 87 VAL B O 1
ATOM 5820 N N . THR B 1 88 ? 16.184 93.152 58.485 1.00 63.94 88 THR B N 1
ATOM 5821 C CA . THR B 1 88 ? 16.423 92.089 59.455 1.00 70.38 88 THR B CA 1
ATOM 5822 C C . THR B 1 88 ? 15.483 90.890 59.310 1.00 79.92 88 THR B C 1
ATOM 5823 O O . THR B 1 88 ? 14.311 91.031 58.956 1.00 67.95 88 THR B O 1
ATOM 5834 N N . ASP B 1 89 ? 16.018 89.709 59.599 1.00 108.81 89 ASP B N 1
ATOM 5835 C CA . ASP B 1 89 ? 15.233 88.483 59.629 1.00 126.05 89 ASP B CA 1
ATOM 5836 C C . ASP B 1 89 ? 14.283 88.525 60.821 1.00 125.17 89 ASP B C 1
ATOM 5837 O O . ASP B 1 89 ? 14.595 89.135 61.844 1.00 129.95 89 ASP B O 1
ATOM 5846 N N . VAL B 1 90 ? 13.127 87.878 60.694 1.00 118.38 90 VAL B N 1
ATOM 5847 C CA . VAL B 1 90 ? 12.124 87.902 61.755 1.00 109.35 90 VAL B CA 1
ATOM 5848 C C . VAL B 1 90 ? 11.526 86.517 62.038 1.00 99.67 90 VAL B C 1
ATOM 5849 O O . VAL B 1 90 ? 10.601 86.386 62.835 1.00 95.66 90 VAL B O 1
ATOM 5862 N N . ARG B 1 91 ? 12.084 85.486 61.410 1.00 92.65 91 ARG B N 1
ATOM 5863 C CA . ARG B 1 91 ? 11.490 84.145 61.420 1.00 83.37 91 ARG B CA 1
ATOM 5864 C C . ARG B 1 91 ? 11.011 83.651 62.786 1.00 66.62 91 ARG B C 1
ATOM 5865 O O . ARG B 1 91 ? 9.931 83.058 62.892 1.00 53.29 91 ARG B O 1
ATOM 5886 N N . ASP B 1 92 ? 11.804 83.890 63.825 1.00 55.88 92 ASP B N 1
ATOM 5887 C CA . ASP B 1 92 ? 11.493 83.371 65.155 1.00 63.88 92 ASP B CA 1
ATOM 5888 C C . ASP B 1 92 ? 10.152 83.877 65.696 1.00 60.53 92 ASP B C 1
ATOM 5889 O O . ASP B 1 92 ? 9.688 83.416 66.745 1.00 52.02 92 ASP B O 1
ATOM 5898 N N . ASN B 1 93 ? 9.524 84.806 64.979 1.00 56.63 93 ASN B N 1
ATOM 5899 C CA . ASN B 1 93 ? 8.304 85.444 65.462 1.00 50.99 93 ASN B CA 1
ATOM 5900 C C . ASN B 1 93 ? 7.018 84.712 65.066 1.00 41.09 93 ASN B C 1
ATOM 5901 O O . ASN B 1 93 ? 6.034 84.732 65.829 1.00 35.21 93 ASN B O 1
ATOM 5912 N N . ALA B 1 94 ? 7.032 84.048 63.908 1.00 40.92 94 ALA B N 1
ATOM 5913 C CA . ALA B 1 94 ? 5.853 83.317 63.403 1.00 49.53 94 ALA B CA 1
ATOM 5914 C C . ALA B 1 94 ? 5.676 81.899 63.995 1.00 46.48 94 ALA B C 1
ATOM 5915 O O . ALA B 1 94 ? 5.341 80.942 63.291 1.00 40.04 94 ALA B O 1
ATOM 5922 N N . VAL B 1 95 ? 5.895 81.776 65.296 1.00 34.70 95 VAL B N 1
ATOM 5923 C CA . VAL B 1 95 ? 5.660 80.528 66.017 1.00 26.70 95 VAL B CA 1
ATOM 5924 C C . VAL B 1 95 ? 5.326 80.982 67.415 1.00 17.57 95 VAL B C 1
ATOM 5925 O O . VAL B 1 95 ? 5.829 82.010 67.841 1.00 21.86 95 VAL B O 1
ATOM 5938 N N . TRP B 1 96 ? 4.462 80.257 68.133 1.00 20.43 96 TRP B N 1
ATOM 5939 C CA . TRP B 1 96 ? 4.098 80.702 69.477 1.00 15.70 96 TRP B CA 1
ATOM 5940 C C . TRP B 1 96 ? 5.318 80.645 70.386 1.00 20.16 96 TRP B C 1
ATOM 5941 O O . TRP B 1 96 ? 5.959 79.597 70.529 1.00 16.07 96 TRP B O 1
ATOM 5962 N N . HIS B 1 97 ? 5.650 81.766 71.014 1.00 19.28 97 HIS B N 1
ATOM 5963 C CA . HIS B 1 97 ? 6.802 81.779 71.905 1.00 19.85 97 HIS B CA 1
ATOM 5964 C C . HIS B 1 97 ? 6.651 82.784 73.030 1.00 17.10 97 HIS B C 1
ATOM 5965 O O . HIS B 1 97 ? 5.817 83.700 72.980 1.00 16.32 97 HIS B O 1
ATOM 5980 N N . THR B 1 98 ? 7.439 82.566 74.067 1.00 14.45 98 THR B N 1
ATOM 5981 C CA . THR B 1 98 ? 7.613 83.560 75.108 1.00 18.27 98 THR B CA 1
ATOM 5982 C C . THR B 1 98 ? 9.044 84.015 74.920 1.00 16.38 98 THR B C 1
ATOM 5983 O O . THR B 1 98 ? 9.918 83.185 74.634 1.00 17.83 98 THR B O 1
ATOM 5994 N N . ASP B 1 99 ? 9.288 85.318 75.023 1.00 14.48 99 ASP B N 1
ATOM 5995 C CA . ASP B 1 99 ? 10.606 85.870 74.665 1.00 16.36 99 ASP B CA 1
ATOM 5996 C C . ASP B 1 99 ? 11.717 85.343 75.542 1.00 18.76 99 ASP B C 1
ATOM 5997 O O . ASP B 1 99 ? 11.597 85.318 76.764 1.00 16.71 99 ASP B O 1
ATOM 6006 N N . VAL B 1 100 ? 12.782 84.897 74.882 1.00 17.33 100 VAL B N 1
ATOM 6007 C CA . VAL B 1 100 ? 14.046 84.477 75.508 1.00 16.38 100 VAL B CA 1
ATOM 6008 C C . VAL B 1 100 ? 13.898 83.641 76.784 1.00 17.43 100 VAL B C 1
ATOM 6009 O O . VAL B 1 100 ? 14.635 83.847 77.758 1.00 17.39 100 VAL B O 1
ATOM 6022 N N . THR B 1 101 ? 12.990 82.668 76.776 1.00 15.19 101 THR B N 1
ATOM 6023 C CA . THR B 1 101 ? 12.849 81.816 77.968 1.00 14.47 101 THR B CA 1
ATOM 6024 C C . THR B 1 101 ? 14.025 80.857 78.144 1.00 17.17 101 THR B C 1
ATOM 6025 O O . THR B 1 101 ? 14.153 80.233 79.192 1.00 16.02 101 THR B O 1
ATOM 6036 N N . PHE B 1 102 ? 14.891 80.756 77.135 1.00 17.63 102 PHE B N 1
ATOM 6037 C CA . PHE B 1 102 ? 16.135 79.999 77.286 1.00 15.78 102 PHE B CA 1
ATOM 6038 C C . PHE B 1 102 ? 17.132 80.714 78.208 1.00 22.01 102 PHE B C 1
ATOM 6039 O O . PHE B 1 102 ? 18.147 80.137 78.570 1.00 22.17 102 PHE B O 1
ATOM 6056 N N . LEU B 1 103 ? 16.831 81.953 78.600 1.00 20.41 103 LEU B N 1
ATOM 6057 C CA . LEU B 1 103 ? 17.688 82.702 79.539 1.00 22.04 103 LEU B CA 1
ATOM 6058 C C . LEU B 1 103 ? 17.328 82.378 80.986 1.00 21.86 103 LEU B C 1
ATOM 6059 O O . LEU B 1 103 ? 16.188 82.020 81.274 1.00 18.10 103 LEU B O 1
ATOM 6075 N N . PRO B 1 104 ? 18.290 82.528 81.906 1.00 21.61 104 PRO B N 1
ATOM 6076 C CA . PRO B 1 104 ? 17.957 82.344 83.324 1.00 21.23 104 PRO B CA 1
ATOM 6077 C C . PRO B 1 104 ? 16.954 83.384 83.799 1.00 19.59 104 PRO B C 1
ATOM 6078 O O . PRO B 1 104 ? 16.164 83.084 84.671 1.00 20.39 104 PRO B O 1
ATOM 6089 N N . THR B 1 105 ? 16.984 84.583 83.225 1.00 16.66 105 THR B N 1
ATOM 6090 C CA . THR B 1 105 ? 16.042 85.629 83.618 1.00 18.65 105 THR B CA 1
ATOM 6091 C C . THR B 1 105 ? 15.368 86.228 82.377 1.00 22.16 105 THR B C 1
ATOM 6092 O O . THR B 1 105 ? 15.796 87.280 81.879 1.00 22.17 105 THR B O 1
ATOM 6103 N N . PRO B 1 106 ? 14.323 85.547 81.858 1.00 17.64 106 PRO B N 1
ATOM 6104 C CA . PRO B 1 106 ? 13.697 86.021 80.619 1.00 14.84 106 PRO B CA 1
ATOM 6105 C C . PRO B 1 106 ? 13.090 87.414 80.791 1.00 18.56 106 PRO B C 1
ATOM 6106 O O . PRO B 1 106 ? 12.825 87.837 81.918 1.00 18.24 106 PRO B O 1
ATOM 6117 N N . ALA B 1 107 ? 12.876 88.115 79.686 1.00 18.49 107 ALA B N 1
ATOM 6118 C CA . ALA B 1 107 ? 12.396 89.487 79.761 1.00 22.63 107 ALA B CA 1
ATOM 6119 C C . ALA B 1 107 ? 11.127 89.572 80.577 1.00 19.21 107 ALA B C 1
ATOM 6120 O O . ALA B 1 107 ? 10.251 88.692 80.508 1.00 15.78 107 ALA B O 1
ATOM 6127 N N . LEU B 1 108 ? 11.028 90.644 81.347 1.00 19.43 108 LEU B N 1
ATOM 6128 C CA . LEU B 1 108 ? 9.782 91.001 82.016 1.00 21.30 108 LEU B CA 1
ATOM 6129 C C . LEU B 1 108 ? 8.661 91.230 81.002 1.00 23.98 108 LEU B C 1
ATOM 6130 O O . LEU B 1 108 ? 7.550 90.771 81.181 1.00 14.00 108 LEU B O 1
ATOM 6146 N N . GLY B 1 109 ? 8.959 91.967 79.944 1.00 19.23 109 GLY B N 1
ATOM 6147 C CA . GLY B 1 109 ? 7.969 92.273 78.925 1.00 21.91 109 GLY B CA 1
ATOM 6148 C C . GLY B 1 109 ? 8.541 93.310 77.977 1.00 21.07 109 GLY B C 1
ATOM 6149 O O . GLY B 1 109 ? 9.743 93.503 77.941 1.00 19.96 109 GLY B O 1
ATOM 6153 N N . ALA B 1 110 ? 7.692 93.971 77.200 1.00 18.44 110 ALA B N 1
ATOM 6154 C CA . ALA B 1 110 ? 8.198 94.847 76.155 1.00 19.64 110 ALA B CA 1
ATOM 6155 C C . ALA B 1 110 ? 7.166 95.891 75.799 1.00 19.80 110 ALA B C 1
ATOM 6156 O O . ALA B 1 110 ? 5.973 95.682 75.994 1.00 18.40 110 ALA B O 1
ATOM 6163 N N . VAL B 1 111 ? 7.650 96.999 75.248 1.00 19.61 111 VAL B N 1
ATOM 6164 C CA . VAL B 1 111 ? 6.817 98.050 74.693 1.00 21.92 111 VAL B CA 1
ATOM 6165 C C . VAL B 1 111 ? 7.156 98.160 73.199 1.00 19.04 111 VAL B C 1
ATOM 6166 O O . VAL B 1 111 ? 8.294 98.408 72.845 1.00 23.84 111 VAL B O 1
ATOM 6179 N N . LEU B 1 112 ? 6.174 97.873 72.345 1.00 23.06 112 LEU B N 1
ATOM 6180 C CA . LEU B 1 112 ? 6.334 97.890 70.889 1.00 23.04 112 LEU B CA 1
ATOM 6181 C C . LEU B 1 112 ? 5.579 99.074 70.322 1.00 22.41 112 LEU B C 1
ATOM 6182 O O . LEU B 1 112 ? 4.430 99.294 70.679 1.00 29.56 112 LEU B O 1
ATOM 6198 N N . SER B 1 113 ? 6.209 99.804 69.410 1.00 23.29 113 SER B N 1
ATOM 6199 C CA . SER B 1 113 ? 5.588 100.942 68.738 1.00 26.48 113 SER B CA 1
ATOM 6200 C C . SER B 1 113 ? 5.540 100.630 67.234 1.00 27.81 113 SER B C 1
ATOM 6201 O O . SER B 1 113 ? 6.546 100.221 66.660 1.00 28.51 113 SER B O 1
ATOM 6209 N N . ALA B 1 114 ? 4.374 100.778 66.611 1.00 27.88 114 ALA B N 1
ATOM 6210 C CA . ALA B 1 114 ? 4.219 100.472 65.181 1.00 27.26 114 ALA B CA 1
ATOM 6211 C C . ALA B 1 114 ? 4.501 101.718 64.353 1.00 26.18 114 ALA B C 1
ATOM 6212 O O . ALA B 1 114 ? 3.781 102.705 64.457 1.00 26.34 114 ALA B O 1
ATOM 6219 N N . LYS B 1 115 ? 5.555 101.668 63.541 1.00 22.90 115 LYS B N 1
ATOM 6220 C CA . LYS B 1 115 ? 6.021 102.850 62.794 1.00 34.09 115 LYS B CA 1
ATOM 6221 C C . LYS B 1 115 ? 5.518 102.893 61.352 1.00 46.01 115 LYS B C 1
ATOM 6222 O O . LYS B 1 115 ? 4.952 103.891 60.915 1.00 47.79 115 LYS B O 1
ATOM 6241 N N . GLN B 1 116 ? 5.761 101.821 60.608 1.00 36.25 116 GLN B N 1
ATOM 6242 C CA . GLN B 1 116 ? 5.341 101.742 59.211 1.00 40.14 116 GLN B CA 1
ATOM 6243 C C . GLN B 1 116 ? 4.750 100.362 58.978 1.00 27.10 116 GLN B C 1
ATOM 6244 O O . GLN B 1 116 ? 5.402 99.361 59.272 1.00 30.24 116 GLN B O 1
ATOM 6258 N N . LEU B 1 117 ? 3.520 100.299 58.477 1.00 29.20 117 LEU B N 1
ATOM 6259 C CA . LEU B 1 117 ? 2.833 99.012 58.309 1.00 31.45 117 LEU B CA 1
ATOM 6260 C C . LEU B 1 117 ? 2.321 98.790 56.899 1.00 35.77 117 LEU B C 1
ATOM 6261 O O . LEU B 1 117 ? 2.015 99.741 56.196 1.00 34.01 117 LEU B O 1
ATOM 6277 N N . PRO B 1 118 ? 2.185 97.523 56.498 1.00 33.75 118 PRO B N 1
ATOM 6278 C CA . PRO B 1 118 ? 1.413 97.223 55.288 1.00 31.76 118 PRO B CA 1
ATOM 6279 C C . PRO B 1 118 ? -0.052 97.607 55.495 1.00 33.93 118 PRO B C 1
ATOM 6280 O O . PRO B 1 118 ? -0.484 97.760 56.642 1.00 29.83 118 PRO B O 1
ATOM 6291 N N . ALA B 1 119 ? -0.812 97.750 54.412 1.00 39.38 119 ALA B N 1
ATOM 6292 C CA . ALA B 1 119 ? -2.226 98.110 54.513 1.00 46.05 119 ALA B CA 1
ATOM 6293 C C . ALA B 1 119 ? -2.973 97.124 55.409 1.00 43.91 119 ALA B C 1
ATOM 6294 O O . ALA B 1 119 ? -3.914 97.490 56.116 1.00 40.25 119 ALA B O 1
ATOM 6301 N N . TYR B 1 120 ? -2.551 95.866 55.362 1.00 38.54 120 TYR B N 1
ATOM 6302 C CA . TYR B 1 120 ? -3.074 94.839 56.255 1.00 35.01 120 TYR B CA 1
ATOM 6303 C C . TYR B 1 120 ? -2.144 93.617 56.255 1.00 27.74 120 TYR B C 1
ATOM 6304 O O . TYR B 1 120 ? -1.127 93.589 55.550 1.00 27.76 120 TYR B O 1
ATOM 6322 N N . GLY B 1 121 ? -2.499 92.608 57.043 1.00 27.07 121 GLY B N 1
ATOM 6323 C CA . GLY B 1 121 ? -1.607 91.496 57.301 1.00 22.19 121 GLY B CA 1
ATOM 6324 C C . GLY B 1 121 ? -0.722 91.823 58.496 1.00 25.94 121 GLY B C 1
ATOM 6325 O O . GLY B 1 121 ? -0.618 92.971 58.889 1.00 24.18 121 GLY B O 1
ATOM 6329 N N . GLY B 1 122 ? -0.120 90.807 59.102 1.00 20.83 122 GLY B N 1
ATOM 6330 C CA . GLY B 1 122 ? 0.883 91.020 60.133 1.00 20.26 122 GLY B CA 1
ATOM 6331 C C . GLY B 1 122 ? 0.288 91.185 61.515 1.00 20.68 122 GLY B C 1
ATOM 6332 O O . GLY B 1 122 ? 0.897 91.822 62.378 1.00 17.98 122 GLY B O 1
ATOM 6336 N N . ASP B 1 123 ? -0.905 90.635 61.736 1.00 18.83 123 ASP B N 1
ATOM 6337 C CA . ASP B 1 123 ? -1.503 90.679 63.070 1.00 16.64 123 ASP B CA 1
ATOM 6338 C C . ASP B 1 123 ? -0.573 90.013 64.076 1.00 19.19 123 ASP B C 1
ATOM 6339 O O . ASP B 1 123 ? 0.261 89.182 63.717 1.00 14.72 123 ASP B O 1
ATOM 6348 N N . THR B 1 124 ? -0.728 90.361 65.344 1.00 15.36 124 THR B N 1
ATOM 6349 C CA . THR B 1 124 ? 0.020 89.673 66.394 1.00 16.08 124 THR B CA 1
ATOM 6350 C C . THR B 1 124 ? -0.974 89.141 67.405 1.00 17.11 124 THR B C 1
ATOM 6351 O O . THR B 1 124 ? -1.899 89.854 67.798 1.00 17.03 124 THR B O 1
ATOM 6362 N N . LEU B 1 125 ? -0.805 87.881 67.803 1.00 16.11 125 LEU B N 1
ATOM 6363 C CA . LEU B 1 125 ? -1.680 87.277 68.797 1.00 15.61 125 LEU B CA 1
ATOM 6364 C C . LEU B 1 125 ? -0.922 87.118 70.120 1.00 15.12 125 LEU B C 1
ATOM 6365 O O . LEU B 1 125 ? 0.285 86.906 70.124 1.00 14.70 125 LEU B O 1
ATOM 6381 N N . TRP B 1 126 ? -1.638 87.205 71.233 1.00 15.62 126 TRP B N 1
ATOM 6382 C CA . TRP B 1 126 ? -1.058 86.918 72.534 1.00 13.71 126 TRP B CA 1
ATOM 6383 C C . TRP B 1 126 ? -1.939 85.885 73.198 1.00 15.29 126 TRP B C 1
ATOM 6384 O O . TRP B 1 126 ? -3.151 85.888 73.004 1.00 13.86 126 TRP B O 1
ATOM 6405 N N . ALA B 1 127 ? -1.340 85.028 74.012 1.00 13.45 127 ALA B N 1
ATOM 6406 C CA . ALA B 1 127 ? -2.125 84.050 74.762 1.00 16.94 127 ALA B CA 1
ATOM 6407 C C . ALA B 1 127 ? -1.697 84.124 76.211 1.00 19.38 127 ALA B C 1
ATOM 6408 O O . ALA B 1 127 ? -0.522 84.345 76.492 1.00 15.93 127 ALA B O 1
ATOM 6415 N N . SER B 1 128 ? -2.649 83.944 77.123 1.00 12.96 128 SER B N 1
ATOM 6416 C CA . SER B 1 128 ? -2.376 84.021 78.551 1.00 14.34 128 SER B CA 1
ATOM 6417 C C . SER B 1 128 ? -2.123 82.660 79.167 1.00 13.02 128 SER B C 1
ATOM 6418 O O . SER B 1 128 ? -3.005 81.803 79.155 1.00 15.54 128 SER B O 1
ATOM 6426 N N . GLY B 1 129 ? -0.946 82.477 79.750 1.00 16.07 129 GLY B N 1
ATOM 6427 C CA . GLY B 1 129 ? -0.650 81.250 80.464 1.00 13.64 129 GLY B CA 1
ATOM 6428 C C . GLY B 1 129 ? -1.488 81.141 81.735 1.00 15.35 129 GLY B C 1
ATOM 6429 O O . GLY B 1 129 ? -1.683 80.049 82.272 1.00 13.03 129 GLY B O 1
ATOM 6433 N N . ILE B 1 130 ? -1.961 82.277 82.245 1.00 12.60 130 ILE B N 1
ATOM 6434 C CA . ILE B 1 130 ? -2.815 82.255 83.436 1.00 15.72 130 ILE B CA 1
ATOM 6435 C C . ILE B 1 130 ? -4.182 81.643 83.131 1.00 17.03 130 ILE B C 1
ATOM 6436 O O . ILE B 1 130 ? -4.619 80.701 83.796 1.00 11.94 130 ILE B O 1
ATOM 6452 N N . ALA B 1 131 ? -4.878 82.193 82.144 1.00 16.15 131 ALA B N 1
ATOM 6453 C CA . ALA B 1 131 ? -6.180 81.644 81.773 1.00 18.81 131 ALA B CA 1
ATOM 6454 C C . ALA B 1 131 ? -6.042 80.171 81.353 1.00 17.29 131 ALA B C 1
ATOM 6455 O O . ALA B 1 131 ? -6.889 79.337 81.689 1.00 15.15 131 ALA B O 1
ATOM 6462 N N . ALA B 1 132 ? -4.992 79.861 80.599 1.00 15.18 132 ALA B N 1
ATOM 6463 C CA . ALA B 1 132 ? -4.769 78.486 80.145 1.00 15.45 132 ALA B CA 1
ATOM 6464 C C . ALA B 1 132 ? -4.569 77.534 81.330 1.00 16.49 132 ALA B C 1
ATOM 6465 O O . ALA B 1 132 ? -5.147 76.448 81.356 1.00 16.50 132 ALA B O 1
ATOM 6472 N N . PHE B 1 133 ? -3.755 77.928 82.309 1.00 13.08 133 PHE B N 1
ATOM 6473 C CA . PHE B 1 133 ? -3.540 77.055 83.492 1.00 13.39 133 PHE B CA 1
ATOM 6474 C C . PHE B 1 133 ? -4.852 76.816 84.235 1.00 18.16 133 PHE B C 1
ATOM 6475 O O . PHE B 1 133 ? -5.168 75.700 84.665 1.00 16.87 133 PHE B O 1
ATOM 6492 N N . GLU B 1 134 ? -5.623 77.884 84.405 1.00 14.24 134 GLU B N 1
ATOM 6493 C CA . GLU B 1 134 ? -6.853 77.799 85.182 1.00 20.62 134 GLU B CA 1
ATOM 6494 C C . GLU B 1 134 ? -7.868 76.891 84.500 1.00 18.96 134 GLU B C 1
ATOM 6495 O O . GLU B 1 134 ? -8.670 76.236 85.172 1.00 20.65 134 GLU B O 1
ATOM 6507 N N . ALA B 1 135 ? -7.805 76.819 83.174 1.00 16.61 135 ALA B N 1
ATOM 6508 C CA . ALA B 1 135 ? -8.735 75.998 82.407 1.00 18.31 135 ALA B CA 1
ATOM 6509 C C . ALA B 1 135 ? -8.351 74.511 82.334 1.00 17.22 135 ALA B C 1
ATOM 6510 O O . ALA B 1 135 ? -9.177 73.690 81.953 1.00 19.16 135 ALA B O 1
ATOM 6517 N N . LEU B 1 136 ? -7.118 74.157 82.693 1.00 13.18 136 LEU B N 1
ATOM 6518 C CA . LEU B 1 136 ? -6.742 72.738 82.778 1.00 15.63 136 LEU B CA 1
ATOM 6519 C C . LEU B 1 136 ? -7.560 72.050 83.847 1.00 18.54 136 LEU B C 1
ATOM 6520 O O . LEU B 1 136 ? -7.934 72.666 84.853 1.00 17.47 136 LEU B O 1
ATOM 6536 N N . SER B 1 137 ? -7.828 70.767 83.660 1.00 17.07 137 SER B N 1
ATOM 6537 C CA A SER B 1 137 ? -8.545 69.996 84.667 0.50 18.89 137 SER B CA 1
ATOM 6538 C CA B SER B 1 137 ? -8.554 70.015 84.675 0.50 18.45 137 SER B CA 1
ATOM 6539 C C . SER B 1 137 ? -7.687 69.882 85.920 1.00 17.39 137 SER B C 1
ATOM 6540 O O . SER B 1 137 ? -6.460 69.894 85.841 1.00 17.80 137 SER B O 1
ATOM 6555 N N . ALA B 1 138 ? -8.333 69.741 87.074 1.00 16.12 138 ALA B N 1
ATOM 6556 C CA . ALA B 1 138 ? -7.634 69.692 88.343 1.00 18.40 138 ALA B CA 1
ATOM 6557 C C . ALA B 1 138 ? -6.529 68.622 88.404 1.00 17.24 138 ALA B C 1
ATOM 6558 O O . ALA B 1 138 ? -5.451 68.882 88.927 1.00 15.67 138 ALA B O 1
ATOM 6565 N N . PRO B 1 139 ? -6.775 67.415 87.870 1.00 16.88 139 PRO B N 1
ATOM 6566 C CA . PRO B 1 139 ? -5.673 66.434 87.988 1.00 18.75 139 PRO B CA 1
ATOM 6567 C C . PRO B 1 139 ? -4.421 66.844 87.205 1.00 14.33 139 PRO B C 1
ATOM 6568 O O . PRO B 1 139 ? -3.291 66.529 87.599 1.00 15.48 139 PRO B O 1
ATOM 6579 N N . LEU B 1 140 ? -4.617 67.517 86.076 1.00 13.63 140 LEU B N 1
ATOM 6580 C CA . LEU B 1 140 ? -3.485 67.991 85.295 1.00 12.84 140 LEU B CA 1
ATOM 6581 C C . LEU B 1 140 ? -2.796 69.179 85.954 1.00 14.30 140 LEU B C 1
ATOM 6582 O O . LEU B 1 140 ? -1.561 69.271 85.970 1.00 15.96 140 LEU B O 1
ATOM 6598 N N . ARG B 1 141 ? -3.577 70.117 86.469 1.00 13.41 141 ARG B N 1
ATOM 6599 C CA . ARG B 1 141 ? -2.978 71.222 87.212 1.00 16.52 141 ARG B CA 1
ATOM 6600 C C . ARG B 1 141 ? -2.128 70.673 88.343 1.00 15.11 141 ARG B C 1
ATOM 6601 O O . ARG B 1 141 ? -1.008 71.133 88.572 1.00 16.58 141 ARG B O 1
ATOM 6622 N N . GLU B 1 142 ? -2.652 69.676 89.047 1.00 13.14 142 GLU B N 1
ATOM 6623 C CA . GLU B 1 142 ? -1.950 69.141 90.206 1.00 13.42 142 GLU B CA 1
ATOM 6624 C C . GLU B 1 142 ? -0.683 68.411 89.775 1.00 19.22 142 GLU B C 1
ATOM 6625 O O . GLU B 1 142 ? 0.341 68.489 90.441 1.00 15.81 142 GLU B O 1
ATOM 6637 N N . MET B 1 143 ? -0.727 67.715 88.649 1.00 15.22 143 MET B N 1
ATOM 6638 C CA . MET B 1 143 ? 0.480 67.005 88.206 1.00 15.02 143 MET B CA 1
ATOM 6639 C C . MET B 1 143 ? 1.574 67.987 87.774 1.00 13.29 143 MET B C 1
ATOM 6640 O O . MET B 1 143 ? 2.764 67.816 88.091 1.00 13.09 143 MET B O 1
ATOM 6654 N N . LEU B 1 144 ? 1.173 69.012 87.031 1.00 11.40 144 LEU B N 1
ATOM 6655 C CA . LEU B 1 144 ? 2.134 69.882 86.385 1.00 13.95 144 LEU B CA 1
ATOM 6656 C C . LEU B 1 144 ? 2.718 70.913 87.342 1.00 18.13 144 LEU B C 1
ATOM 6657 O O . LEU B 1 144 ? 3.840 71.340 87.179 1.00 13.00 144 LEU B O 1
ATOM 6673 N N . ASP B 1 145 ? 1.950 71.318 88.336 1.00 13.25 145 ASP B N 1
ATOM 6674 C CA . ASP B 1 145 ? 2.409 72.364 89.231 1.00 16.70 145 ASP B CA 1
ATOM 6675 C C . ASP B 1 145 ? 3.513 71.814 90.128 1.00 21.22 145 ASP B C 1
ATOM 6676 O O . ASP B 1 145 ? 3.261 71.024 91.037 1.00 21.01 145 ASP B O 1
ATOM 6685 N N . GLY B 1 146 ? 4.735 72.267 89.891 1.00 15.79 146 GLY B N 1
ATOM 6686 C CA . GLY B 1 146 ? 5.894 71.756 90.588 1.00 19.14 146 GLY B CA 1
ATOM 6687 C C . GLY B 1 146 ? 6.906 71.112 89.650 1.00 20.92 146 GLY B C 1
ATOM 6688 O O . GLY B 1 146 ? 8.073 70.969 90.021 1.00 19.07 146 GLY B O 1
ATOM 6692 N N . LEU B 1 147 ? 6.479 70.718 88.442 1.00 14.36 147 LEU B N 1
ATOM 6693 C CA . LEU B 1 147 ? 7.422 70.134 87.485 1.00 11.85 147 LEU B CA 1
ATOM 6694 C C . LEU B 1 147 ? 8.237 71.239 86.822 1.00 13.66 147 LEU B C 1
ATOM 6695 O O . LEU B 1 147 ? 7.887 72.420 86.884 1.00 14.51 147 LEU B O 1
ATOM 6711 N N . THR B 1 148 ? 9.322 70.843 86.172 1.00 16.18 148 THR B N 1
ATOM 6712 C CA . THR B 1 148 ? 10.204 71.799 85.518 1.00 10.87 148 THR B CA 1
ATOM 6713 C C . THR B 1 148 ? 10.369 71.385 84.058 1.00 14.77 148 THR B C 1
ATOM 6714 O O . THR B 1 148 ? 10.085 70.246 83.693 1.00 13.57 148 THR B O 1
ATOM 6725 N N . ALA B 1 149 ? 10.823 72.311 83.230 1.00 11.82 149 ALA B N 1
ATOM 6726 C CA . ALA B 1 149 ? 10.964 72.030 81.797 1.00 9.73 149 ALA B CA 1
ATOM 6727 C C . ALA B 1 149 ? 12.235 72.701 81.297 1.00 17.05 149 ALA B C 1
ATOM 6728 O O . ALA B 1 149 ? 12.606 73.775 81.767 1.00 13.77 149 ALA B O 1
ATOM 6735 N N . THR B 1 150 ? 12.918 72.043 80.370 1.00 14.97 150 THR B N 1
ATOM 6736 C CA . THR B 1 150 ? 14.123 72.582 79.773 1.00 14.01 150 THR B CA 1
ATOM 6737 C C . THR B 1 150 ? 13.713 73.514 78.647 1.00 18.16 150 THR B C 1
ATOM 6738 O O . THR B 1 150 ? 12.792 73.203 77.895 1.00 14.65 150 THR B O 1
ATOM 6749 N N . HIS B 1 151 ? 14.411 74.644 78.538 1.00 14.08 151 HIS B N 1
ATOM 6750 C CA . HIS B 1 151 ? 14.247 75.596 77.440 1.00 15.66 151 HIS B CA 1
ATOM 6751 C C . HIS B 1 151 ? 15.581 75.722 76.707 1.00 19.52 151 HIS B C 1
ATOM 6752 O O . HIS B 1 151 ? 16.630 75.715 77.333 1.00 17.83 151 HIS B O 1
ATOM 6767 N N . ASP B 1 152 ? 15.543 75.860 75.386 1.00 20.65 152 ASP B N 1
ATOM 6768 C CA . ASP B 1 152 ? 16.751 75.709 74.571 1.00 22.76 152 ASP B CA 1
ATOM 6769 C C . ASP B 1 152 ? 16.619 76.590 73.342 1.00 25.50 152 ASP B C 1
ATOM 6770 O O . ASP B 1 152 ? 15.708 76.422 72.537 1.00 18.35 152 ASP B O 1
ATOM 6779 N N A PHE B 1 153 ? 17.525 77.546 73.175 0.50 24.16 153 PHE B N 1
ATOM 6780 N N B PHE B 1 153 ? 17.547 77.531 73.248 0.50 23.42 153 PHE B N 1
ATOM 6781 C CA A PHE B 1 153 ? 17.396 78.491 72.064 0.50 25.83 153 PHE B CA 1
ATOM 6782 C CA B PHE B 1 153 ? 17.662 78.478 72.150 0.50 27.67 153 PHE B CA 1
ATOM 6783 C C A PHE B 1 153 ? 17.436 77.793 70.712 0.50 23.05 153 PHE B C 1
ATOM 6784 C C B PHE B 1 153 ? 17.543 77.841 70.768 0.50 24.21 153 PHE B C 1
ATOM 6785 O O A PHE B 1 153 ? 16.848 78.281 69.749 0.50 26.30 153 PHE B O 1
ATOM 6786 O O B PHE B 1 153 ? 16.928 78.398 69.859 0.50 25.73 153 PHE B O 1
ATOM 6819 N N . THR B 1 154 ? 18.140 76.668 70.626 1.00 22.42 154 THR B N 1
ATOM 6820 C CA . THR B 1 154 ? 18.296 76.011 69.334 1.00 29.63 154 THR B CA 1
ATOM 6821 C C . THR B 1 154 ? 16.987 75.437 68.818 1.00 34.39 154 THR B C 1
ATOM 6822 O O . THR B 1 154 ? 16.892 75.027 67.661 1.00 29.26 154 THR B O 1
ATOM 6834 N N . LYS B 1 155 ? 15.964 75.420 69.660 1.00 29.20 155 LYS B N 1
ATOM 6835 C CA . LYS B 1 155 ? 14.671 74.968 69.195 1.00 24.35 155 LYS B CA 1
ATOM 6836 C C . LYS B 1 155 ? 14.114 75.951 68.165 1.00 28.81 155 LYS B C 1
ATOM 6837 O O . LYS B 1 155 ? 13.491 75.534 67.202 1.00 29.23 155 LYS B O 1
ATOM 6856 N N . SER B 1 156 ? 14.319 77.251 68.373 1.00 24.34 156 SER B N 1
ATOM 6857 C CA . SER B 1 156 ? 13.815 78.259 67.429 1.00 33.11 156 SER B CA 1
ATOM 6858 C C . SER B 1 156 ? 14.869 78.689 66.418 1.00 43.76 156 SER B C 1
ATOM 6859 O O . SER B 1 156 ? 14.539 79.233 65.372 1.00 41.62 156 SER B O 1
ATOM 6867 N N . PHE B 1 157 ? 16.132 78.449 66.736 1.00 40.04 157 PHE B N 1
ATOM 6868 C CA . PHE B 1 157 ? 17.223 78.855 65.863 1.00 38.14 157 PHE B CA 1
ATOM 6869 C C . PHE B 1 157 ? 18.070 77.636 65.560 1.00 41.58 157 PHE B C 1
ATOM 6870 O O . PHE B 1 157 ? 19.205 77.530 66.033 1.00 38.63 157 PHE B O 1
ATOM 6887 N N . PRO B 1 158 ? 17.496 76.699 64.790 1.00 32.83 158 PRO B N 1
ATOM 6888 C CA . PRO B 1 158 ? 18.123 75.423 64.449 1.00 35.11 158 PRO B CA 1
ATOM 6889 C C . PRO B 1 158 ? 19.315 75.637 63.542 1.00 37.80 158 PRO B C 1
ATOM 6890 O O . PRO B 1 158 ? 19.307 76.552 62.713 1.00 36.55 158 PRO B O 1
ATOM 6901 N N . LEU B 1 159 ? 20.333 74.806 63.716 1.00 33.01 159 LEU B N 1
ATOM 6902 C CA . LEU B 1 159 ? 21.520 74.850 62.874 1.00 51.14 159 LEU B CA 1
ATOM 6903 C C . LEU B 1 159 ? 21.153 74.739 61.394 1.00 56.69 159 LEU B C 1
ATOM 6904 O O . LEU B 1 159 ? 21.937 75.102 60.520 1.00 66.39 159 LEU B O 1
ATOM 6920 N N . GLU B 1 160 ? 19.952 74.240 61.120 1.00 50.82 160 GLU B N 1
ATOM 6921 C CA . GLU B 1 160 ? 19.526 73.967 59.752 1.00 64.25 160 GLU B CA 1
ATOM 6922 C C . GLU B 1 160 ? 19.188 75.243 58.994 1.00 70.73 160 GLU B C 1
ATOM 6923 O O . GLU B 1 160 ? 19.217 75.268 57.764 1.00 73.40 160 GLU B O 1
ATOM 6935 N N . ARG B 1 161 ? 18.868 76.299 59.731 1.00 79.19 161 ARG B N 1
ATOM 6936 C CA . ARG B 1 161 ? 18.455 77.552 59.118 1.00 88.70 161 ARG B CA 1
ATOM 6937 C C . ARG B 1 161 ? 19.436 78.687 59.396 1.00 89.42 161 ARG B C 1
ATOM 6938 O O . ARG B 1 161 ? 19.439 79.692 58.686 1.00 95.44 161 ARG B O 1
ATOM 6959 N N . PHE B 1 162 ? 20.272 78.523 60.417 1.00 80.45 162 PHE B N 1
ATOM 6960 C CA . PHE B 1 162 ? 21.142 79.606 60.869 1.00 74.58 162 PHE B CA 1
ATOM 6961 C C . PHE B 1 162 ? 22.613 79.200 60.874 1.00 74.62 162 PHE B C 1
ATOM 6962 O O . PHE B 1 162 ? 23.449 79.852 61.502 1.00 79.54 162 PHE B O 1
ATOM 6979 N N . GLY B 1 163 ? 22.921 78.120 60.165 1.00 65.39 163 GLY B N 1
ATOM 6980 C CA . GLY B 1 163 ? 24.290 77.676 60.002 1.00 69.79 163 GLY B CA 1
ATOM 6981 C C . GLY B 1 163 ? 24.531 77.198 58.586 1.00 79.73 163 GLY B C 1
ATOM 6982 O O . GLY B 1 163 ? 25.272 76.240 58.363 1.00 90.76 163 GLY B O 1
ATOM 6986 N N . THR B 1 164 ? 23.897 77.867 57.625 1.00 76.01 164 THR B N 1
ATOM 6987 C CA . THR B 1 164 ? 24.031 77.504 56.214 1.00 84.02 164 THR B CA 1
ATOM 6988 C C . THR B 1 164 ? 25.405 77.884 55.664 1.00 83.65 164 THR B C 1
ATOM 6989 O O . THR B 1 164 ? 25.990 77.139 54.882 1.00 85.89 164 THR B O 1
ATOM 7000 N N . THR B 1 165 ? 25.911 79.043 56.078 1.00 80.57 165 THR B N 1
ATOM 7001 C CA . THR B 1 165 ? 27.200 79.540 55.602 1.00 72.75 165 THR B CA 1
ATOM 7002 C C . THR B 1 165 ? 28.216 79.548 56.735 1.00 72.30 165 THR B C 1
ATOM 7003 O O . THR B 1 165 ? 27.863 79.297 57.888 1.00 55.97 165 THR B O 1
ATOM 7014 N N . PRO B 1 166 ? 29.486 79.837 56.412 1.00 94.27 166 PRO B N 1
ATOM 7015 C CA . PRO B 1 166 ? 30.546 79.893 57.425 1.00 88.00 166 PRO B CA 1
ATOM 7016 C C . PRO B 1 166 ? 30.284 80.949 58.496 1.00 61.47 166 PRO B C 1
ATOM 7017 O O . PRO B 1 166 ? 30.385 80.633 59.680 1.00 46.79 166 PRO B O 1
ATOM 7028 N N . GLN B 1 167 ? 29.957 82.173 58.087 1.00 50.62 167 GLN B N 1
ATOM 7029 C CA . GLN B 1 167 ? 29.715 83.259 59.033 1.00 52.85 167 GLN B CA 1
ATOM 7030 C C . GLN B 1 167 ? 28.561 82.910 59.967 1.00 48.23 167 GLN B C 1
ATOM 7031 O O . GLN B 1 167 ? 28.712 82.919 61.193 1.00 46.87 167 GLN B O 1
ATOM 7045 N N . ASP B 1 168 ? 27.401 82.601 59.393 1.00 51.99 168 ASP B N 1
ATOM 7046 C CA . ASP B 1 168 ? 26.244 82.240 60.200 1.00 52.53 168 ASP B CA 1
ATOM 7047 C C . ASP B 1 168 ? 26.560 81.062 61.123 1.00 46.45 168 ASP B C 1
ATOM 7048 O O . ASP B 1 168 ? 26.156 81.045 62.285 1.00 41.90 168 ASP B O 1
ATOM 7057 N N . LEU B 1 169 ? 27.287 80.079 60.601 1.00 61.57 169 LEU B N 1
ATOM 7058 C CA . LEU B 1 169 ? 27.637 78.886 61.369 1.00 68.34 169 LEU B CA 1
ATOM 7059 C C . LEU B 1 169 ? 28.473 79.252 62.589 1.00 54.12 169 LEU B C 1
ATOM 7060 O O . LEU B 1 169 ? 28.208 78.793 63.701 1.00 43.00 169 LEU B O 1
ATOM 7076 N N . ALA B 1 170 ? 29.489 80.076 62.372 1.00 49.66 170 ALA B N 1
ATOM 7077 C CA . ALA B 1 170 ? 30.362 80.505 63.452 1.00 50.30 170 ALA B CA 1
ATOM 7078 C C . ALA B 1 170 ? 29.543 81.267 64.500 1.00 49.37 170 ALA B C 1
ATOM 7079 O O . ALA B 1 170 ? 29.781 81.134 65.699 1.00 43.58 170 ALA B O 1
ATOM 7086 N N . ARG B 1 171 ? 28.554 82.031 64.037 1.00 56.63 171 ARG B N 1
ATOM 7087 C CA . ARG B 1 171 ? 27.647 82.767 64.921 1.00 60.34 171 ARG B CA 1
ATOM 7088 C C . ARG B 1 171 ? 26.829 81.824 65.790 1.00 53.57 171 ARG B C 1
ATOM 7089 O O . ARG B 1 171 ? 26.719 82.009 67.008 1.00 44.71 171 ARG B O 1
ATOM 7110 N N . TRP B 1 172 ? 26.247 80.818 65.146 1.00 53.24 172 TRP B N 1
ATOM 7111 C CA . TRP B 1 172 ? 25.371 79.871 65.821 1.00 48.41 172 TRP B CA 1
ATOM 7112 C C . TRP B 1 172 ? 26.152 79.127 66.898 1.00 44.92 172 TRP B C 1
ATOM 7113 O O . TRP B 1 172 ? 25.750 79.100 68.049 1.00 40.20 172 TRP B O 1
ATOM 7134 N N . GLU B 1 173 ? 27.281 78.536 66.522 1.00 57.36 173 GLU B N 1
ATOM 7135 C CA . GLU B 1 173 ? 28.107 77.795 67.474 1.00 75.50 173 GLU B CA 1
ATOM 7136 C C . GLU B 1 173 ? 28.480 78.646 68.689 1.00 68.05 173 GLU B C 1
ATOM 7137 O O . GLU B 1 173 ? 28.611 78.130 69.803 1.00 58.92 173 GLU B O 1
ATOM 7149 N N . ALA B 1 174 ? 28.647 79.948 68.470 1.00 63.50 174 ALA B N 1
ATOM 7150 C CA . ALA B 1 174 ? 29.014 80.862 69.546 1.00 63.08 174 ALA B CA 1
ATOM 7151 C C . ALA B 1 174 ? 27.835 81.088 70.491 1.00 59.36 174 ALA B C 1
ATOM 7152 O O . ALA B 1 174 ? 28.001 81.108 71.713 1.00 54.83 174 ALA B O 1
ATOM 7159 N N . THR B 1 175 ? 26.645 81.261 69.926 1.00 47.75 175 THR B N 1
ATOM 7160 C CA . THR B 1 175 ? 25.453 81.474 70.735 1.00 52.84 175 THR B CA 1
ATOM 7161 C C . THR B 1 175 ? 25.111 80.202 71.503 1.00 57.22 175 THR B C 1
ATOM 7162 O O . THR B 1 175 ? 24.778 80.248 72.683 1.00 58.86 175 THR B O 1
ATOM 7173 N N . ARG B 1 176 ? 25.199 79.069 70.816 1.00 61.99 176 ARG B N 1
ATOM 7174 C CA . ARG B 1 176 ? 25.053 77.766 71.442 1.00 65.91 176 ARG B CA 1
ATOM 7175 C C . ARG B 1 176 ? 25.943 77.692 72.675 1.00 65.70 176 ARG B C 1
ATOM 7176 O O . ARG B 1 176 ? 25.468 77.421 73.777 1.00 61.36 176 ARG B O 1
ATOM 7197 N N . ARG B 1 177 ? 27.232 77.951 72.484 1.00 53.91 177 ARG B N 1
ATOM 7198 C CA . ARG B 1 177 ? 28.197 77.878 73.571 1.00 54.46 177 ARG B CA 1
ATOM 7199 C C . ARG B 1 177 ? 27.823 78.776 74.741 1.00 47.40 177 ARG B C 1
ATOM 7200 O O . ARG B 1 177 ? 28.070 78.430 75.896 1.00 48.11 177 ARG B O 1
ATOM 7221 N N . ASN B 1 178 ? 27.236 79.932 74.448 1.00 37.27 178 ASN B N 1
ATOM 7222 C CA . ASN B 1 178 ? 26.943 80.899 75.501 1.00 43.07 178 ASN B CA 1
ATOM 7223 C C . ASN B 1 178 ? 25.581 80.714 76.167 1.00 47.07 178 ASN B C 1
ATOM 7224 O O . ASN B 1 178 ? 25.314 81.302 77.214 1.00 46.29 178 ASN B O 1
ATOM 7235 N N . ASN B 1 179 ? 24.723 79.895 75.571 1.00 45.17 179 ASN B N 1
ATOM 7236 C CA . ASN B 1 179 ? 23.398 79.666 76.135 1.00 37.33 179 ASN B CA 1
ATOM 7237 C C . ASN B 1 179 ? 23.048 78.193 76.132 1.00 33.59 179 ASN B C 1
ATOM 7238 O O . ASN B 1 179 ? 22.347 77.715 75.241 1.00 35.78 179 ASN B O 1
ATOM 7249 N N . PRO B 1 180 ? 23.560 77.458 77.118 1.00 32.97 180 PRO B N 1
ATOM 7250 C CA . PRO B 1 180 ? 23.235 76.035 77.216 1.00 31.99 180 PRO B CA 1
ATOM 7251 C C . PRO B 1 180 ? 21.786 75.888 77.637 1.00 27.26 180 PRO B C 1
ATOM 7252 O O . PRO B 1 180 ? 21.220 76.830 78.178 1.00 26.99 180 PRO B O 1
ATOM 7263 N N . PRO B 1 181 ? 21.179 74.729 77.375 1.00 30.75 181 PRO B N 1
ATOM 7264 C CA . PRO B 1 181 ? 19.797 74.586 77.833 1.00 23.67 181 PRO B CA 1
ATOM 7265 C C . PRO B 1 181 ? 19.707 74.741 79.350 1.00 22.96 181 PRO B C 1
ATOM 7266 O O . PRO B 1 181 ? 20.666 74.425 80.048 1.00 20.35 181 PRO B O 1
ATOM 7277 N N . LEU B 1 182 ? 18.578 75.236 79.846 1.00 19.79 182 LEU B N 1
ATOM 7278 C CA . LEU B 1 182 ? 18.371 75.384 81.288 1.00 21.16 182 LEU B CA 1
ATOM 7279 C C . LEU B 1 182 ? 16.90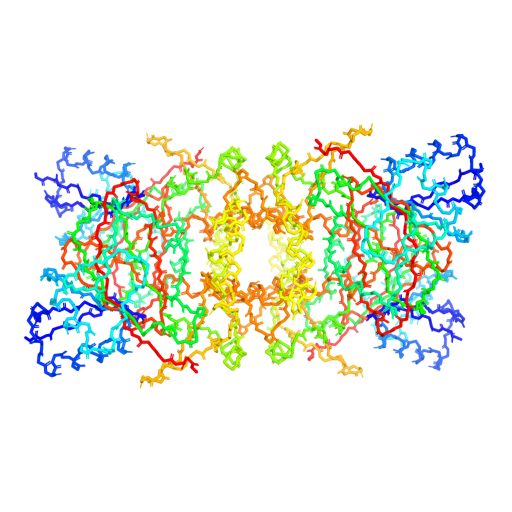2 75.237 81.606 1.00 18.29 182 LEU B C 1
ATOM 7280 O O . LEU B 1 182 ? 16.082 75.149 80.701 1.00 17.75 182 LEU B O 1
ATOM 7296 N N . SER B 1 183 ? 16.554 75.215 82.890 1.00 13.55 183 SER B N 1
ATOM 7297 C CA . SER B 1 183 ? 15.199 74.817 83.259 1.00 13.90 183 SER B CA 1
ATOM 7298 C C . SER B 1 183 ? 14.426 75.917 83.962 1.00 17.89 183 SER B C 1
ATOM 7299 O O . SER B 1 183 ? 15.003 76.725 84.695 1.00 17.00 183 SER B O 1
ATOM 7307 N N . HIS B 1 184 ? 13.112 75.909 83.770 1.00 12.40 184 HIS B N 1
ATOM 7308 C CA . HIS B 1 184 ? 12.199 76.787 84.501 1.00 14.09 184 HIS B CA 1
ATOM 7309 C C . HIS B 1 184 ? 11.020 75.977 84.982 1.00 18.02 184 HIS B C 1
ATOM 7310 O O . HIS B 1 184 ? 10.758 74.884 84.459 1.00 14.37 184 HIS B O 1
ATOM 7325 N N . PRO B 1 185 ? 10.267 76.527 85.939 1.00 14.47 185 PRO B N 1
ATOM 7326 C CA . PRO B 1 185 ? 9.066 75.824 86.389 1.00 10.95 185 PRO B CA 1
ATOM 7327 C C . PRO B 1 185 ? 8.079 75.704 85.232 1.00 15.81 185 PRO B C 1
ATOM 7328 O O . PRO B 1 185 ? 7.978 76.624 84.412 1.00 12.88 185 PRO B O 1
ATOM 7339 N N . VAL B 1 186 ? 7.360 74.594 85.168 1.00 15.66 186 VAL B N 1
ATOM 7340 C CA . VAL B 1 186 ? 6.277 74.447 84.205 1.00 14.22 186 VAL B CA 1
ATOM 7341 C C . VAL B 1 186 ? 5.128 75.387 84.564 1.00 19.17 186 VAL B C 1
ATOM 7342 O O . VAL B 1 186 ? 4.439 75.894 83.685 1.00 14.37 186 VAL B O 1
ATOM 7355 N N . VAL B 1 187 ? 4.900 75.592 85.864 1.00 12.18 187 VAL B N 1
ATOM 7356 C CA . VAL B 1 187 ? 3.839 76.499 86.317 1.00 12.82 187 VAL B CA 1
ATOM 7357 C C . VAL B 1 187 ? 4.515 77.627 87.071 1.00 17.62 187 VAL B C 1
ATOM 7358 O O . VAL B 1 187 ? 5.098 77.414 88.125 1.00 14.81 187 VAL B O 1
ATOM 7371 N N . ARG B 1 188 ? 4.469 78.826 86.507 1.00 14.60 188 ARG B N 1
ATOM 7372 C CA . ARG B 1 188 ? 5.181 79.963 87.081 1.00 14.79 188 ARG B CA 1
ATOM 7373 C C . ARG B 1 188 ? 4.250 80.794 87.932 1.00 21.93 188 ARG B C 1
ATOM 7374 O O . ARG B 1 188 ? 3.110 81.061 87.539 1.00 16.96 188 ARG B O 1
ATOM 7395 N N . THR B 1 189 ? 4.727 81.199 89.103 1.00 18.59 189 THR B N 1
ATOM 7396 C CA . THR B 1 189 ? 4.010 82.171 89.930 1.00 17.14 189 THR B CA 1
ATOM 7397 C C . THR B 1 189 ? 4.458 83.583 89.541 1.00 18.32 189 THR B C 1
ATOM 7398 O O . THR B 1 189 ? 5.646 83.919 89.648 1.00 19.34 189 THR B O 1
ATOM 7409 N N . HIS B 1 190 ? 3.522 84.415 89.099 1.00 17.50 190 HIS B N 1
ATOM 7410 C CA . HIS B 1 190 ? 3.878 85.768 88.701 1.00 16.14 190 HIS B CA 1
ATOM 7411 C C . HIS B 1 190 ? 4.544 86.432 89.911 1.00 18.05 190 HIS B C 1
ATOM 7412 O O . HIS B 1 190 ? 4.023 86.352 91.034 1.00 18.97 190 HIS B O 1
ATOM 7427 N N . PRO B 1 191 ? 5.715 87.059 89.708 1.00 16.75 191 PRO B N 1
ATOM 7428 C CA . PRO B 1 191 ? 6.466 87.528 90.889 1.00 23.40 191 PRO B CA 1
ATOM 7429 C C . PRO B 1 191 ? 5.848 88.754 91.584 1.00 30.44 191 PRO B C 1
ATOM 7430 O O . PRO B 1 191 ? 6.295 89.102 92.672 1.00 23.44 191 PRO B O 1
ATOM 7441 N N . VAL B 1 192 ? 4.856 89.397 90.975 1.00 20.10 192 VAL B N 1
ATOM 7442 C CA . VAL B 1 192 ? 4.186 90.544 91.609 1.00 24.02 192 VAL B CA 1
ATOM 7443 C C . VAL B 1 192 ? 2.772 90.203 92.054 1.00 25.68 192 VAL B C 1
ATOM 7444 O O . VAL B 1 192 ? 2.416 90.410 93.214 1.00 23.65 192 VAL B O 1
ATOM 7457 N N . SER B 1 193 ? 1.967 89.668 91.136 1.00 19.96 193 SER B N 1
ATOM 7458 C CA . SER B 1 193 ? 0.556 89.386 91.416 1.00 22.53 193 SER B CA 1
ATOM 7459 C C . SER B 1 193 ? 0.327 88.036 92.069 1.00 21.89 193 SER B C 1
ATOM 7460 O O . SER B 1 193 ? -0.739 87.792 92.647 1.00 23.22 193 SER B O 1
ATOM 7468 N N . GLY B 1 194 ? 1.305 87.143 91.945 1.00 21.21 194 GLY B N 1
ATOM 7469 C CA . GLY B 1 194 ? 1.162 85.777 92.416 1.00 22.29 194 GLY B CA 1
ATOM 7470 C C . GLY B 1 194 ? 0.268 84.884 91.562 1.00 21.93 194 GLY B C 1
ATOM 7471 O O . GLY B 1 194 ? 0.056 83.726 91.906 1.00 18.59 194 GLY B O 1
ATOM 7475 N N . ARG B 1 195 ? -0.263 85.398 90.458 1.00 19.01 195 ARG B N 1
ATOM 7476 C CA . ARG B 1 195 ? -1.137 84.593 89.606 1.00 22.70 195 ARG B CA 1
ATOM 7477 C C . ARG B 1 195 ? -0.314 83.470 88.966 1.00 17.84 195 ARG B C 1
ATOM 7478 O O . ARG B 1 195 ? 0.785 83.713 88.470 1.00 16.60 195 ARG B O 1
ATOM 7499 N N . LYS B 1 196 ? -0.846 82.250 88.963 1.00 15.75 196 LYS B N 1
ATOM 7500 C CA . LYS B 1 196 ? -0.125 81.110 88.378 1.00 16.02 196 LYS B CA 1
ATOM 7501 C C . LYS B 1 196 ? -0.407 80.931 86.887 1.00 15.56 196 LYS B C 1
ATOM 7502 O O . LYS B 1 196 ? -1.555 81.025 86.445 1.00 17.53 196 LYS B O 1
ATOM 7521 N N . ALA B 1 197 ? 0.637 80.623 86.124 1.00 15.93 197 ALA B N 1
ATOM 7522 C CA . ALA B 1 197 ? 0.518 80.563 84.670 1.00 11.48 197 ALA B CA 1
ATOM 7523 C C . ALA B 1 197 ? 1.269 79.369 84.158 1.00 16.50 197 ALA B C 1
ATOM 7524 O O . ALA B 1 197 ? 2.339 79.058 84.650 1.00 13.45 197 ALA B O 1
ATOM 7531 N N . LEU B 1 198 ? 0.741 78.708 83.139 1.00 14.35 198 LEU B N 1
ATOM 7532 C CA . LEU B 1 198 ? 1.583 77.780 82.399 1.00 11.93 198 LEU B CA 1
ATOM 7533 C C . LEU B 1 198 ? 2.743 78.586 81.821 1.00 16.32 198 LEU B C 1
ATOM 7534 O O . LEU B 1 198 ? 2.538 79.698 81.353 1.00 13.82 198 LEU B O 1
ATOM 7550 N N . PHE B 1 199 ? 3.952 78.019 81.841 1.00 8.69 199 PHE B N 1
ATOM 7551 C CA . PHE B 1 199 ? 5.139 78.727 81.387 1.00 11.68 199 PHE B CA 1
ATOM 7552 C C . PHE B 1 199 ? 5.964 77.796 80.498 1.00 14.87 199 PHE B C 1
ATOM 7553 O O . PHE B 1 199 ? 7.170 77.625 80.709 1.00 14.18 199 PHE B O 1
ATOM 7570 N N . VAL B 1 200 ? 5.291 77.170 79.522 1.00 14.12 200 VAL B N 1
ATOM 7571 C CA . VAL B 1 200 ? 5.988 76.465 78.450 1.00 11.42 200 VAL B CA 1
ATOM 7572 C C . VAL B 1 200 ? 5.621 77.143 77.123 1.00 15.55 200 VAL B C 1
ATOM 7573 O O . VAL B 1 200 ? 4.580 77.808 77.003 1.00 15.93 200 VAL B O 1
ATOM 7586 N N . ASN B 1 201 ? 6.490 77.029 76.132 1.00 13.46 201 ASN B N 1
ATOM 7587 C CA . ASN B 1 201 ? 6.136 77.588 74.820 1.00 13.69 201 ASN B CA 1
ATOM 7588 C C . ASN B 1 201 ? 6.798 76.789 73.716 1.00 12.31 201 ASN B C 1
ATOM 7589 O O . ASN B 1 201 ? 7.918 76.301 73.869 1.00 13.85 201 ASN B O 1
ATOM 7600 N N . GLU B 1 202 ? 6.089 76.634 72.606 1.00 15.81 202 GLU B N 1
ATOM 7601 C CA . GLU B 1 202 ? 6.590 75.810 71.511 1.00 17.30 202 GLU B CA 1
ATOM 7602 C C . GLU B 1 202 ? 7.921 76.356 70.978 1.00 12.53 202 GLU B C 1
ATOM 7603 O O . GLU B 1 202 ? 8.757 75.606 70.487 1.00 18.70 202 GLU B O 1
ATOM 7615 N N . GLY B 1 203 ? 8.121 77.660 71.079 1.00 14.90 203 GLY B N 1
ATOM 7616 C CA . GLY B 1 203 ? 9.351 78.271 70.601 1.00 19.52 203 GLY B CA 1
ATOM 7617 C C . GLY B 1 203 ? 10.614 77.712 71.240 1.00 19.63 203 GLY B C 1
ATOM 7618 O O . GLY B 1 203 ? 11.581 77.444 70.543 1.00 16.33 203 GLY B O 1
ATOM 7622 N N . PHE B 1 204 ? 10.611 77.494 72.555 1.00 16.12 204 PHE B N 1
ATOM 7623 C CA . PHE B 1 204 ? 11.853 77.116 73.236 1.00 12.60 204 PHE B CA 1
ATOM 7624 C C . PHE B 1 204 ? 11.805 75.899 74.158 1.00 12.34 204 PHE B C 1
ATOM 7625 O O . PHE B 1 204 ? 12.855 75.397 74.532 1.00 13.09 204 PHE B O 1
ATOM 7642 N N . THR B 1 205 ? 10.624 75.424 74.522 1.00 16.38 205 THR B N 1
ATOM 7643 C CA . THR B 1 205 ? 10.534 74.367 75.532 1.00 17.52 205 THR B CA 1
ATOM 7644 C C . THR B 1 205 ? 10.700 72.995 74.884 1.00 14.12 205 THR B C 1
ATOM 7645 O O . THR B 1 205 ? 9.930 72.620 73.989 1.00 13.22 205 THR B O 1
ATOM 7656 N N . THR B 1 206 ? 11.706 72.238 75.325 1.00 11.36 206 THR B N 1
ATOM 7657 C CA . THR B 1 206 ? 12.020 70.975 74.672 1.00 13.25 206 THR B CA 1
ATOM 7658 C C . THR B 1 206 ? 11.595 69.737 75.450 1.00 15.15 206 THR B C 1
ATOM 7659 O O . THR B 1 206 ? 11.398 68.682 74.852 1.00 13.75 206 THR B O 1
ATOM 7670 N N . ARG B 1 207 ? 11.491 69.849 76.772 1.00 12.87 207 ARG B N 1
ATOM 7671 C CA . ARG B 1 207 ? 11.325 68.658 77.605 1.00 14.27 207 ARG B CA 1
ATOM 7672 C C . ARG B 1 207 ? 10.792 69.004 79.004 1.00 16.86 207 ARG B C 1
ATOM 7673 O O . ARG B 1 207 ? 11.287 69.913 79.656 1.00 16.55 207 ARG B O 1
ATOM 7694 N N . ILE B 1 208 ? 9.776 68.278 79.453 1.00 13.81 208 ILE B N 1
ATOM 7695 C CA . ILE B 1 208 ? 9.365 68.345 80.856 1.00 16.17 208 ILE B CA 1
ATOM 7696 C C . ILE B 1 208 ? 10.260 67.355 81.580 1.00 18.59 208 ILE B C 1
ATOM 7697 O O . ILE B 1 208 ? 10.247 66.181 81.271 1.00 12.96 208 ILE B O 1
ATOM 7713 N N . ASN B 1 209 ? 11.061 67.845 82.518 1.00 14.29 209 ASN B N 1
ATOM 7714 C CA . ASN B 1 209 ? 12.210 67.090 83.002 1.00 14.51 209 ASN B CA 1
ATOM 7715 C C . ASN B 1 209 ? 11.852 65.825 83.760 1.00 17.61 209 ASN B C 1
ATOM 7716 O O . ASN B 1 209 ? 12.577 64.848 83.679 1.00 15.04 209 ASN B O 1
ATOM 7727 N N . GLU B 1 210 ? 10.740 65.844 84.483 1.00 11.17 210 GLU B N 1
ATOM 7728 C CA . GLU B 1 210 ? 10.429 64.750 85.405 1.00 10.11 210 GLU B CA 1
ATOM 7729 C C . GLU B 1 210 ? 9.559 63.685 84.758 1.00 18.10 210 GLU B C 1
ATOM 7730 O O . GLU B 1 210 ? 9.206 62.685 85.395 1.00 17.73 210 GLU B O 1
ATOM 7742 N N . LEU B 1 211 ? 9.237 63.883 83.482 1.00 15.10 211 LEU B N 1
ATOM 7743 C CA . LEU B 1 211 ? 8.529 62.865 82.691 1.00 15.87 211 LEU B CA 1
ATOM 7744 C C . LEU B 1 211 ? 9.534 62.191 81.761 1.00 19.09 211 LEU B C 1
ATOM 7745 O O . LEU B 1 211 ? 10.583 62.748 81.505 1.00 17.37 211 LEU B O 1
ATOM 7761 N N . SER B 1 212 ? 9.230 61.010 81.229 1.00 16.79 212 SER B N 1
ATOM 7762 C CA . SER B 1 212 ? 10.149 60.386 80.268 1.00 21.15 212 SER B CA 1
ATOM 7763 C C . SER B 1 212 ? 10.084 61.146 78.942 1.00 23.99 212 SER B C 1
ATOM 7764 O O . SER B 1 212 ? 9.200 61.968 78.741 1.00 16.64 212 SER B O 1
ATOM 7772 N N . GLU B 1 213 ? 10.995 60.856 78.026 1.00 18.42 213 GLU B N 1
ATOM 7773 C CA . GLU B 1 213 ? 10.935 61.482 76.700 1.00 24.68 213 GLU B CA 1
ATOM 7774 C C . GLU B 1 213 ? 9.559 61.298 76.047 1.00 17.21 213 GLU B C 1
ATOM 7775 O O . GLU B 1 213 ? 9.001 62.250 75.494 1.00 16.14 213 GLU B O 1
ATOM 7787 N N . LEU B 1 214 ? 9.020 60.079 76.092 1.00 19.93 214 LEU B N 1
ATOM 7788 C CA . LEU B 1 214 ? 7.743 59.788 75.406 1.00 16.65 214 LEU B CA 1
ATOM 7789 C C . LEU B 1 214 ? 6.592 60.560 76.058 1.00 13.43 214 LEU B C 1
ATOM 7790 O O . LEU B 1 214 ? 5.731 61.152 75.368 1.00 14.05 214 LEU B O 1
ATOM 7806 N N . GLU B 1 215 ? 6.536 60.519 77.390 1.00 11.98 215 GLU B N 1
ATOM 7807 C CA . GLU B 1 215 ? 5.490 61.216 78.120 1.00 13.03 215 GLU B CA 1
ATOM 7808 C C . GLU B 1 215 ? 5.594 62.707 77.907 1.00 14.10 215 GLU B C 1
ATOM 7809 O O . GLU B 1 215 ? 4.584 63.388 77.717 1.00 11.23 215 GLU B O 1
ATOM 7821 N N . SER B 1 216 ? 6.817 63.227 77.983 1.00 11.43 216 SER B N 1
ATOM 7822 C CA . SER B 1 216 ? 7.022 64.669 77.860 1.00 12.09 216 SER B CA 1
ATOM 7823 C C . SER B 1 216 ? 6.559 65.153 76.502 1.00 14.50 216 SER B C 1
ATOM 7824 O O . SER B 1 216 ? 5.893 66.180 76.376 1.00 12.29 216 SER B O 1
ATOM 7832 N N . ASP B 1 217 ? 6.951 64.423 75.472 1.00 11.75 217 ASP B N 1
ATOM 7833 C CA . ASP B 1 217 ? 6.522 64.767 74.117 1.00 15.97 217 ASP B CA 1
ATOM 7834 C C . ASP B 1 217 ? 5.000 64.877 74.025 1.00 13.92 217 ASP B C 1
ATOM 7835 O O . ASP B 1 217 ? 4.468 65.860 73.507 1.00 11.52 217 ASP B O 1
ATOM 7844 N N . ALA B 1 218 ? 4.287 63.881 74.552 1.00 16.49 218 ALA B N 1
ATOM 7845 C CA . ALA B 1 218 ? 2.825 63.924 74.512 1.00 13.89 218 ALA B CA 1
ATOM 7846 C C . ALA B 1 218 ? 2.246 65.086 75.318 1.00 11.71 218 ALA B C 1
ATOM 7847 O O . ALA B 1 218 ? 1.301 65.765 74.867 1.00 11.70 218 ALA B O 1
ATOM 7854 N N . LEU B 1 219 ? 2.785 65.317 76.513 1.00 11.83 219 LEU B N 1
ATOM 7855 C CA . LEU B 1 219 ? 2.236 66.360 77.383 1.00 12.17 219 LEU B CA 1
ATOM 7856 C C . LEU B 1 219 ? 2.514 67.733 76.805 1.00 13.43 219 LEU B C 1
ATOM 7857 O O . LEU B 1 219 ? 1.664 68.613 76.882 1.00 12.02 219 LEU B O 1
ATOM 7873 N N . LEU B 1 220 ? 3.692 67.927 76.224 1.00 14.19 220 LEU B N 1
ATOM 7874 C CA . LEU B 1 220 ? 4.012 69.230 75.628 1.00 15.92 220 LEU B CA 1
ATOM 7875 C C . LEU B 1 220 ? 3.140 69.489 74.404 1.00 13.03 220 LEU B C 1
ATOM 7876 O O . LEU B 1 220 ? 2.633 70.590 74.235 1.00 14.57 220 LEU B O 1
ATOM 7892 N N . ARG B 1 221 ? 2.949 68.493 73.545 1.00 13.31 221 ARG B N 1
ATOM 7893 C CA A ARG B 1 221 ? 2.072 68.689 72.401 0.80 13.03 221 ARG B CA 1
ATOM 7894 C CA B ARG B 1 221 ? 2.071 68.671 72.396 0.20 15.48 221 ARG B CA 1
ATOM 7895 C C . ARG B 1 221 ? 0.673 69.077 72.866 1.00 19.94 221 ARG B C 1
ATOM 7896 O O . ARG B 1 221 ? 0.013 69.937 72.263 1.00 11.78 221 ARG B O 1
ATOM 7935 N N . LEU B 1 222 ? 0.208 68.456 73.949 1.00 14.43 222 LEU B N 1
ATOM 7936 C CA . LEU B 1 222 ? -1.107 68.799 74.485 1.00 12.66 222 LEU B CA 1
ATOM 7937 C C . LEU B 1 222 ? -1.109 70.244 75.013 1.00 15.04 222 LEU B C 1
ATOM 7938 O O . LEU B 1 222 ? -2.022 71.019 74.713 1.00 14.40 222 LEU B O 1
ATOM 7954 N N . LEU B 1 223 ? -0.101 70.601 75.807 1.00 13.13 223 LEU B N 1
ATOM 7955 C CA . LEU B 1 223 ? -0.043 71.941 76.417 1.00 14.55 223 LEU B CA 1
ATOM 7956 C C . LEU B 1 223 ? 0.136 73.030 75.365 1.00 15.83 223 LEU B C 1
ATOM 7957 O O . LEU B 1 223 ? -0.432 74.108 75.479 1.00 13.90 223 LEU B O 1
ATOM 7973 N N . PHE B 1 224 ? 0.904 72.742 74.326 1.00 13.85 224 PHE B N 1
ATOM 7974 C CA . PHE B 1 224 ? 1.095 73.739 73.271 1.00 13.72 224 PHE B CA 1
ATOM 7975 C C . PHE B 1 224 ? -0.252 74.025 72.587 1.00 15.53 224 PHE B C 1
ATOM 7976 O O . PHE B 1 224 ? -0.581 75.171 72.281 1.00 18.09 224 PHE B O 1
ATOM 7993 N N . ALA B 1 225 ? -1.028 72.978 72.349 1.00 13.36 225 ALA B N 1
ATOM 7994 C CA . ALA B 1 225 ? -2.334 73.146 71.705 1.00 16.73 225 ALA B CA 1
ATOM 7995 C C . ALA B 1 225 ? -3.297 73.831 72.667 1.00 17.74 225 ALA B C 1
ATOM 7996 O O . ALA B 1 225 ? -3.974 74.805 72.318 1.00 16.92 225 ALA B O 1
ATOM 8003 N N . HIS B 1 226 ? -3.379 73.314 73.887 1.00 14.46 226 HIS B N 1
ATOM 8004 C CA . HIS B 1 226 ? -4.297 73.875 74.877 1.00 13.67 226 HIS B CA 1
ATOM 8005 C C . HIS B 1 226 ? -4.066 75.362 75.106 1.00 19.61 226 HIS B C 1
ATOM 8006 O O . HIS B 1 226 ? -4.996 76.148 75.126 1.00 15.61 226 HIS B O 1
ATOM 8021 N N . ALA B 1 227 ? -2.820 75.744 75.325 1.00 14.09 227 ALA B N 1
ATOM 8022 C CA . ALA B 1 227 ? -2.518 77.100 75.760 1.00 13.49 227 ALA B CA 1
ATOM 8023 C C . ALA B 1 227 ? -2.753 78.140 74.654 1.00 13.62 227 ALA B C 1
ATOM 8024 O O . ALA B 1 227 ? -2.822 79.331 74.933 1.00 16.41 227 ALA B O 1
ATOM 8031 N N . THR B 1 228 ? -2.864 77.689 73.414 1.00 10.01 228 THR B N 1
ATOM 8032 C CA . THR B 1 228 ? -3.036 78.616 72.303 1.00 15.29 228 THR B CA 1
ATOM 8033 C C . THR B 1 228 ? -4.441 78.551 71.720 1.00 21.61 228 THR B C 1
ATOM 8034 O O . THR B 1 228 ? -4.686 79.038 70.619 1.00 19.54 228 THR B O 1
ATOM 8045 N N . ARG B 1 229 ? -5.366 77.951 72.457 1.00 13.68 229 ARG B N 1
ATOM 8046 C CA A ARG B 1 229 ? -6.773 77.927 72.053 0.50 19.95 229 ARG B CA 1
ATOM 8047 C CA B ARG B 1 229 ? -6.754 77.933 72.010 0.50 20.58 229 ARG B CA 1
ATOM 8048 C C . ARG B 1 229 ? -7.336 79.345 72.048 1.00 18.69 229 ARG B C 1
ATOM 8049 O O . ARG B 1 229 ? -6.852 80.211 72.781 1.00 17.54 229 ARG B O 1
ATOM 8090 N N . PRO B 1 230 ? -8.380 79.584 71.245 1.00 17.29 230 PRO B N 1
ATOM 8091 C CA . PRO B 1 230 ? -8.974 80.930 71.175 1.00 20.04 230 PRO B CA 1
ATOM 8092 C C . PRO B 1 230 ? -9.465 81.440 72.532 1.00 16.49 230 PRO B C 1
ATOM 8093 O O . PRO B 1 230 ? -9.374 82.639 72.781 1.00 17.16 230 PRO B O 1
ATOM 8104 N N . GLU B 1 231 ? -9.940 80.549 73.404 1.00 14.53 231 GLU B N 1
ATOM 8105 C CA . GLU B 1 231 ? -10.391 80.946 74.736 1.00 19.43 231 GLU B CA 1
ATOM 8106 C C . GLU B 1 231 ? -9.341 81.735 75.527 1.00 19.98 231 GLU B C 1
ATOM 8107 O O . GLU B 1 231 ? -9.680 82.514 76.416 1.00 19.57 231 GLU B O 1
ATOM 8119 N N . PHE B 1 232 ? -8.066 81.515 75.230 1.00 15.21 232 PHE B N 1
ATOM 8120 C CA . PHE B 1 232 ? -7.007 82.098 76.052 1.00 14.82 232 PHE B CA 1
ATOM 8121 C C . PHE B 1 232 ? -6.206 83.136 75.314 1.00 18.21 232 PHE B C 1
ATOM 8122 O O . PHE B 1 232 ? -5.165 83.558 75.798 1.00 17.49 232 PHE B O 1
ATOM 8139 N N . SER B 1 233 ? -6.688 83.562 74.155 1.00 18.88 233 SER B N 1
ATOM 8140 C CA . SER B 1 233 ? -5.895 84.466 73.336 1.00 14.09 233 SER B CA 1
ATOM 8141 C C . SER B 1 233 ? -6.667 85.680 72.808 1.00 16.43 233 SER B C 1
ATOM 8142 O O . SER B 1 233 ? -7.875 85.776 72.948 1.00 14.51 233 SER B O 1
ATOM 8150 N N . ILE B 1 234 ? -5.922 86.632 72.249 1.00 13.67 234 ILE B N 1
ATOM 8151 C CA . ILE B 1 234 ? -6.510 87.780 71.578 1.00 16.19 234 ILE B CA 1
ATOM 8152 C C . ILE B 1 234 ? -5.711 87.994 70.319 1.00 19.63 234 ILE B C 1
ATOM 8153 O O . ILE B 1 234 ? -4.586 87.514 70.203 1.00 17.59 234 ILE B O 1
ATOM 8169 N N . ARG B 1 235 ? -6.285 88.722 69.372 1.00 13.76 235 ARG B N 1
ATOM 8170 C CA . ARG B 1 235 ? -5.594 88.981 68.121 1.00 18.63 235 ARG B CA 1
ATOM 8171 C C . ARG B 1 235 ? -5.646 90.468 67.808 1.00 21.99 235 ARG B C 1
ATOM 8172 O O . ARG B 1 235 ? -6.716 91.037 67.714 1.00 17.43 235 ARG B O 1
ATOM 8193 N N . TRP B 1 236 ? -4.490 91.081 67.629 1.00 17.10 236 TRP B N 1
ATOM 8194 C CA . TRP B 1 236 ? -4.419 92.517 67.402 1.00 17.89 236 TRP B CA 1
ATOM 8195 C C . TRP B 1 236 ? -4.118 92.805 65.942 1.00 18.20 236 TRP B C 1
ATOM 8196 O O . TRP B 1 236 ? -3.127 92.304 65.407 1.00 15.97 236 TRP B O 1
ATOM 8217 N N . ARG B 1 237 ? -4.961 93.623 65.315 1.00 13.21 237 ARG B N 1
ATOM 8218 C CA . ARG B 1 237 ? -4.686 94.144 63.973 1.00 15.26 237 ARG B CA 1
ATOM 8219 C C . ARG B 1 237 ? -4.084 95.543 64.098 1.00 21.02 237 ARG B C 1
ATOM 8220 O O . ARG B 1 237 ? -4.728 96.479 64.568 1.00 19.67 237 ARG B O 1
ATOM 8241 N N . TRP B 1 238 ? -2.837 95.669 63.680 1.00 19.78 238 TRP B N 1
ATOM 8242 C CA . TRP B 1 238 ? -2.059 96.863 63.940 1.00 21.57 238 TRP B CA 1
ATOM 8243 C C . TRP B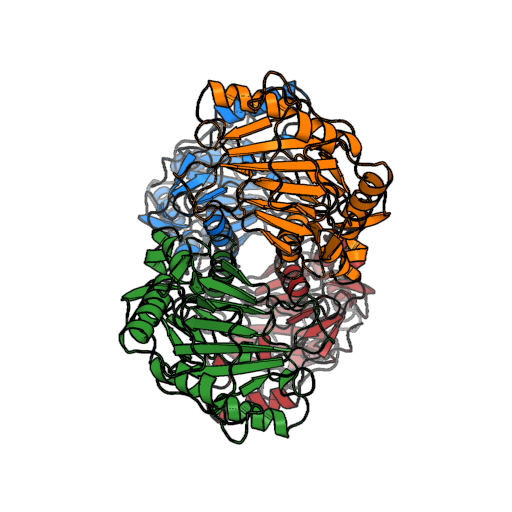 1 238 ? -2.510 98.055 63.115 1.00 26.48 238 TRP B C 1
ATOM 8244 O O . TRP B 1 238 ? -3.002 97.916 62.007 1.00 21.80 238 TRP B O 1
ATOM 8265 N N . GLN B 1 239 ? -2.284 99.232 63.672 1.00 22.25 239 GLN B N 1
ATOM 8266 C CA A GLN B 1 239 ? -2.461 100.493 62.966 0.50 25.23 239 GLN B CA 1
ATOM 8267 C CA B GLN B 1 239 ? -2.436 100.477 62.935 0.50 24.77 239 GLN B CA 1
ATOM 8268 C C . GLN B 1 239 ? -1.242 101.348 63.294 1.00 24.44 239 GLN B C 1
ATOM 8269 O O . GLN B 1 239 ? -0.679 101.216 64.364 1.00 22.20 239 GLN B O 1
ATOM 8296 N N . GLU B 1 240 ? -0.830 102.217 62.382 1.00 21.01 240 GLU B N 1
ATOM 8297 C CA . GLU B 1 240 ? 0.361 103.022 62.643 1.00 22.27 240 GLU B CA 1
ATOM 8298 C C . GLU B 1 240 ? 0.171 103.841 63.907 1.00 25.37 240 GLU B C 1
ATOM 8299 O O . GLU B 1 240 ? -0.934 104.301 64.193 1.00 27.57 240 GLU B O 1
ATOM 8311 N N . ASN B 1 241 ? 1.262 103.983 64.661 1.00 23.94 241 ASN B N 1
ATOM 8312 C CA . ASN B 1 241 ? 1.270 104.667 65.950 1.00 27.68 241 ASN B CA 1
ATOM 8313 C C . ASN B 1 241 ? 0.577 103.918 67.091 1.00 29.75 241 ASN B C 1
ATOM 8314 O O . ASN B 1 241 ? 0.355 104.501 68.151 1.00 27.30 241 ASN B O 1
ATOM 8325 N N . ASP B 1 242 ? 0.238 102.645 66.882 1.00 27.56 242 ASP B N 1
ATOM 8326 C CA . ASP B 1 242 ? -0.160 101.772 67.998 1.00 26.74 242 ASP B CA 1
ATOM 8327 C C . ASP B 1 242 ? 1.024 101.600 68.941 1.00 27.10 242 ASP B C 1
ATOM 8328 O O . ASP B 1 242 ? 2.178 101.697 68.528 1.00 27.19 242 ASP B O 1
ATOM 8337 N N . VAL B 1 243 ? 0.736 101.325 70.207 1.00 25.99 243 VAL B N 1
ATOM 8338 C CA . VAL B 1 243 ? 1.753 100.863 71.140 1.00 22.00 243 VAL B CA 1
ATOM 8339 C C . VAL B 1 243 ? 1.194 99.630 71.822 1.00 21.78 243 VAL B C 1
ATOM 8340 O O . VAL B 1 243 ? 0.030 99.624 72.218 1.00 20.96 243 VAL B O 1
ATOM 8353 N N . ALA B 1 244 ? 2.010 98.585 71.933 1.00 21.94 244 ALA B N 1
ATOM 8354 C CA . ALA B 1 244 ? 1.653 97.395 72.705 1.00 19.75 244 ALA B CA 1
ATOM 8355 C C . ALA B 1 244 ? 2.621 97.272 73.875 1.00 21.45 244 ALA B C 1
ATOM 8356 O O . ALA B 1 244 ? 3.814 97.477 73.717 1.00 24.90 244 ALA B O 1
ATOM 8363 N N . PHE B 1 245 ? 2.098 96.954 75.051 1.00 19.73 245 PHE B N 1
ATOM 8364 C CA . PHE B 1 245 ? 2.921 96.783 76.235 1.00 17.62 245 PHE B CA 1
ATOM 8365 C C . PHE B 1 245 ? 2.449 95.501 76.894 1.00 19.69 245 PHE B C 1
ATOM 8366 O O . PHE B 1 245 ? 1.315 95.440 77.335 1.00 20.75 245 PHE B O 1
ATOM 8383 N N . TRP B 1 246 ? 3.289 94.466 76.926 1.00 19.45 246 TRP B N 1
ATOM 8384 C CA . TRP B 1 246 ? 2.839 93.171 77.442 1.00 20.08 246 TRP B CA 1
ATOM 8385 C C . TRP B 1 246 ? 3.790 92.567 78.463 1.00 15.83 246 TRP B C 1
ATOM 8386 O O . TRP B 1 246 ? 4.965 92.925 78.532 1.00 18.28 246 TRP B O 1
ATOM 8407 N N . ASP B 1 247 ? 3.233 91.664 79.266 1.00 17.53 247 ASP B N 1
ATOM 8408 C CA . ASP B 1 247 ? 3.938 91.053 80.376 1.00 14.14 247 ASP B CA 1
ATOM 8409 C C . ASP B 1 247 ? 4.407 89.703 79.859 1.00 16.13 247 ASP B C 1
ATOM 8410 O O . ASP B 1 247 ? 3.604 88.812 79.636 1.00 15.06 247 ASP B O 1
ATOM 8419 N N . ASN B 1 248 ? 5.704 89.585 79.613 1.00 15.84 248 ASN B N 1
ATOM 8420 C CA . ASN B 1 248 ? 6.278 88.368 79.032 1.00 14.56 248 ASN B CA 1
ATOM 8421 C C . ASN B 1 248 ? 6.463 87.261 80.093 1.00 13.97 248 ASN B C 1
ATOM 8422 O O . ASN B 1 248 ? 6.927 86.173 79.789 1.00 14.69 248 ASN B O 1
ATOM 8433 N N . ARG B 1 249 ? 6.069 87.529 81.331 1.00 13.38 249 ARG B N 1
ATOM 8434 C CA . ARG B 1 249 ? 6.245 86.532 82.386 1.00 17.38 249 ARG B CA 1
ATOM 8435 C C . ARG B 1 249 ? 5.118 85.493 82.366 1.00 15.46 249 ARG B C 1
ATOM 8436 O O . ARG B 1 249 ? 5.269 84.391 82.892 1.00 11.74 249 ARG B O 1
ATOM 8457 N N . VAL B 1 250 ? 3.996 85.838 81.742 1.00 13.32 250 VAL B N 1
ATOM 8458 C CA . VAL B 1 250 ? 2.805 84.982 81.791 1.00 13.02 250 VAL B CA 1
ATOM 8459 C C . VAL B 1 250 ? 2.037 84.932 80.462 1.00 12.61 250 VAL B C 1
ATOM 8460 O O . VAL B 1 250 ? 0.886 84.485 80.409 1.00 14.34 250 VAL B O 1
ATOM 8473 N N . THR B 1 251 ? 2.665 85.370 79.376 1.00 13.81 251 THR B N 1
ATOM 8474 C CA . THR B 1 251 ? 2.035 85.278 78.077 1.00 14.39 251 THR B CA 1
ATOM 8475 C C . THR B 1 251 ? 2.951 84.626 77.044 1.00 17.49 251 THR B C 1
ATOM 8476 O O . THR B 1 251 ? 4.143 84.462 77.265 1.00 15.34 251 THR B O 1
ATOM 8487 N N . GLN B 1 252 ? 2.357 84.256 75.914 1.00 14.56 252 GLN B N 1
ATOM 8488 C CA . GLN B 1 252 ? 3.088 83.915 74.705 1.00 15.00 252 GLN B CA 1
ATOM 8489 C C . GLN B 1 252 ? 2.572 84.817 73.610 1.00 17.23 252 GLN B C 1
ATOM 8490 O O . GLN B 1 252 ? 1.469 85.357 73.729 1.00 15.75 252 GLN B O 1
ATOM 8504 N N . HIS B 1 253 ? 3.318 84.949 72.518 1.00 14.43 253 HIS B N 1
ATOM 8505 C CA . HIS B 1 253 ? 2.762 85.640 71.354 1.00 12.42 253 HIS B CA 1
ATOM 8506 C C . HIS B 1 253 ? 3.191 85.014 70.038 1.00 17.37 253 HIS B C 1
ATOM 8507 O O . HIS B 1 253 ? 4.043 84.138 70.011 1.00 15.01 253 HIS B O 1
ATOM 8522 N N . PHE B 1 254 ? 2.566 85.470 68.955 1.00 15.97 254 PHE B N 1
ATOM 8523 C CA . PHE B 1 254 ? 2.683 84.852 67.635 1.00 16.73 254 PHE B CA 1
ATOM 8524 C C . PHE B 1 254 ? 2.518 85.980 66.625 1.00 17.70 254 PHE B C 1
ATOM 8525 O O . PHE B 1 254 ? 1.505 86.671 66.632 1.00 15.88 254 PHE B O 1
ATOM 8542 N N . ALA B 1 255 ? 3.509 86.169 65.768 1.00 17.17 255 ALA B N 1
ATOM 8543 C CA . ALA B 1 255 ? 3.438 87.210 64.745 1.00 24.73 255 ALA B CA 1
ATOM 8544 C C . ALA B 1 255 ? 3.068 86.573 63.415 1.00 22.68 255 ALA B C 1
ATOM 8545 O O . ALA B 1 255 ? 3.778 85.717 62.911 1.00 21.26 255 ALA B O 1
ATOM 8552 N N . VAL B 1 256 ? 1.925 86.953 62.864 1.00 16.50 256 VAL B N 1
ATOM 8553 C CA . VAL B 1 256 ? 1.456 86.314 61.642 1.00 15.15 256 VAL B CA 1
ATOM 8554 C C . VAL B 1 256 ? 2.320 86.753 60.454 1.00 19.96 256 VAL B C 1
ATOM 8555 O O . VAL B 1 256 ? 2.556 87.935 60.245 1.00 24.63 256 VAL B O 1
ATOM 8568 N N . ASP B 1 257 ? 2.796 85.775 59.694 1.00 23.62 257 ASP B N 1
ATOM 8569 C CA . ASP B 1 257 ? 3.770 86.018 58.643 1.00 32.99 257 ASP B CA 1
ATOM 8570 C C . ASP B 1 257 ? 3.063 85.978 57.297 1.00 36.38 257 ASP B C 1
ATOM 8571 O O . ASP B 1 257 ? 3.217 85.023 56.535 1.00 35.09 257 ASP B O 1
ATOM 8580 N N . ASP B 1 258 ? 2.278 87.013 57.011 1.00 21.30 258 ASP B N 1
ATOM 8581 C CA . ASP B 1 258 ? 1.397 86.977 55.848 1.00 22.59 258 ASP B CA 1
ATOM 8582 C C . ASP B 1 258 ? 1.435 88.244 55.004 1.00 27.82 258 ASP B C 1
ATOM 8583 O O . ASP B 1 258 ? 0.559 88.447 54.165 1.00 30.47 258 ASP B O 1
ATOM 8592 N N . TYR B 1 259 ? 2.459 89.072 55.183 1.00 23.65 259 TYR B N 1
ATOM 8593 C CA . TYR B 1 259 ? 2.499 90.366 54.509 1.00 25.20 259 TYR B CA 1
ATOM 8594 C C . TYR B 1 259 ? 3.746 90.592 53.654 1.00 30.14 259 TYR B C 1
ATOM 8595 O O . TYR B 1 259 ? 3.903 91.655 53.059 1.00 31.60 259 TYR B O 1
ATOM 8613 N N . ARG B 1 260 ? 4.652 89.623 53.619 1.00 37.34 260 ARG B N 1
ATOM 8614 C CA . ARG B 1 260 ? 5.831 89.747 52.767 1.00 44.93 260 ARG B CA 1
ATOM 8615 C C . ARG B 1 260 ? 5.391 89.897 51.316 1.00 45.06 260 ARG B C 1
ATOM 8616 O O . ARG B 1 260 ? 4.389 89.317 50.903 1.00 46.64 260 ARG B O 1
ATOM 8637 N N . PRO B 1 261 ? 6.137 90.678 50.529 1.00 40.15 261 PRO B N 1
ATOM 8638 C CA . PRO B 1 261 ? 7.393 91.353 50.863 1.00 38.09 261 PRO B CA 1
ATOM 8639 C C . PRO B 1 261 ? 7.210 92.781 51.356 1.00 44.51 261 PRO B C 1
ATOM 8640 O O . PRO B 1 261 ? 8.182 93.536 51.391 1.00 45.32 261 PRO B O 1
ATOM 8651 N N . ASN B 1 262 ? 5.991 93.159 51.717 1.00 40.53 262 ASN B N 1
ATOM 8652 C CA . ASN B 1 262 ? 5.726 94.531 52.148 1.00 36.17 262 ASN B CA 1
ATOM 8653 C C . ASN B 1 262 ? 6.511 94.885 53.418 1.00 35.51 262 ASN B C 1
ATOM 8654 O O . ASN B 1 262 ? 6.734 94.037 54.275 1.00 35.40 262 ASN B O 1
ATOM 8665 N N . ARG B 1 263 ? 6.931 96.142 53.515 1.00 33.74 263 ARG B N 1
ATOM 8666 C CA . ARG B 1 263 ? 7.772 96.591 54.616 1.00 37.41 263 ARG B CA 1
ATOM 8667 C C . ARG B 1 263 ? 6.966 96.826 55.885 1.00 32.22 263 ARG B C 1
ATOM 8668 O O . ARG B 1 263 ? 5.864 97.377 55.844 1.00 32.03 263 ARG B O 1
ATOM 8689 N N . ARG B 1 264 ? 7.541 96.431 57.013 1.00 30.99 264 ARG B N 1
ATOM 8690 C CA . ARG B 1 264 ? 6.943 96.659 58.320 1.00 28.29 264 ARG B CA 1
ATOM 8691 C C . ARG B 1 264 ? 8.066 97.124 59.245 1.00 33.56 264 ARG B C 1
ATOM 8692 O O . ARG B 1 264 ? 9.126 96.502 59.301 1.00 36.18 264 ARG B O 1
ATOM 8713 N N . VAL B 1 265 ? 7.840 98.215 59.968 1.00 31.50 265 VAL B N 1
ATOM 8714 C CA . VAL B 1 265 ? 8.843 98.728 60.895 1.00 31.77 265 VAL B CA 1
ATOM 8715 C C . VAL B 1 265 ? 8.229 98.944 62.270 1.00 28.61 265 VAL B C 1
ATOM 8716 O O . VAL B 1 265 ? 7.281 99.714 62.403 1.00 23.29 265 VAL B O 1
ATOM 8729 N N . MET B 1 266 ? 8.763 98.253 63.278 1.00 30.85 266 MET B N 1
ATOM 8730 C CA . MET B 1 266 ? 8.346 98.427 64.671 1.00 34.35 266 MET B CA 1
ATOM 8731 C C . MET B 1 266 ? 9.553 98.873 65.487 1.00 29.86 266 MET B C 1
ATOM 8732 O O . MET B 1 266 ? 10.681 98.553 65.132 1.00 25.96 266 MET B O 1
ATOM 8746 N N . HIS B 1 267 ? 9.324 99.595 66.582 1.00 23.27 267 HIS B N 1
ATOM 8747 C CA . HIS B 1 267 ? 10.399 99.916 67.523 1.00 21.53 267 HIS B CA 1
ATOM 8748 C C . HIS B 1 267 ? 10.103 99.180 68.816 1.00 24.07 267 HIS B C 1
ATOM 8749 O O . HIS B 1 267 ? 8.960 99.165 69.254 1.00 24.22 267 HIS B O 1
ATOM 8764 N N . ARG B 1 268 ? 11.116 98.564 69.418 1.00 22.87 268 ARG B N 1
ATOM 8765 C CA . ARG B 1 268 ? 10.890 97.735 70.613 1.00 27.74 268 ARG B CA 1
ATOM 8766 C C . ARG B 1 268 ? 11.802 98.140 71.778 1.00 23.93 268 ARG B C 1
ATOM 8767 O O . ARG B 1 268 ? 13.005 98.308 71.597 1.00 27.42 268 ARG B O 1
ATOM 8788 N N . ALA B 1 269 ? 11.216 98.295 72.967 1.00 20.54 269 ALA B N 1
ATOM 8789 C CA . ALA B 1 269 ? 11.976 98.471 74.202 1.00 24.75 269 ALA B CA 1
ATOM 8790 C C . ALA B 1 269 ? 11.685 97.257 75.066 1.00 26.12 269 ALA B C 1
ATOM 8791 O O . ALA B 1 269 ? 10.526 96.890 75.212 1.00 24.71 269 ALA B O 1
ATOM 8798 N N . THR B 1 270 ? 12.723 96.632 75.621 1.00 25.05 270 THR B N 1
ATOM 8799 C CA . THR B 1 270 ? 12.568 95.402 76.392 1.00 27.53 270 THR B CA 1
ATOM 8800 C C . THR B 1 270 ? 12.951 95.614 77.849 1.00 26.66 270 THR B C 1
ATOM 8801 O O . THR B 1 270 ? 14.003 96.161 78.145 1.00 25.96 270 THR B O 1
ATOM 8812 N N . ILE B 1 271 ? 12.082 95.175 78.751 1.00 18.48 271 ILE B N 1
ATOM 8813 C CA . ILE B 1 271 ? 12.282 95.368 80.178 1.00 21.10 271 ILE B CA 1
ATOM 8814 C C . ILE B 1 271 ? 12.880 94.099 80.785 1.00 24.93 271 ILE B C 1
ATOM 8815 O O . ILE B 1 271 ? 12.388 93.005 80.532 1.00 23.55 271 ILE B O 1
ATOM 8831 N N . LEU B 1 272 ? 13.946 94.257 81.576 1.00 21.70 272 LEU B N 1
ATOM 8832 C CA . LEU B 1 272 ? 14.633 93.127 82.185 1.00 21.51 272 LEU B CA 1
ATOM 8833 C C . LEU B 1 272 ? 13.747 92.410 83.183 1.00 22.79 272 LEU B C 1
ATOM 8834 O O . LEU B 1 272 ? 13.008 93.038 83.951 1.00 22.61 272 LEU B O 1
ATOM 8850 N N . GLY B 1 273 ? 13.836 91.086 83.178 1.00 21.60 273 GLY B N 1
ATOM 8851 C CA . GLY B 1 273 ? 13.053 90.267 84.078 1.00 20.17 273 GLY B CA 1
ATOM 8852 C C . GLY B 1 273 ? 13.940 89.553 85.078 1.00 22.71 273 GLY B C 1
ATOM 8853 O O . GLY B 1 273 ? 15.162 89.745 85.108 1.00 22.38 273 GLY B O 1
ATOM 8857 N N . ASP B 1 274 ? 13.324 88.719 85.903 1.00 17.42 274 ASP B N 1
ATOM 8858 C CA . ASP B 1 274 ? 14.057 88.038 86.973 1.00 20.40 274 ASP B CA 1
ATOM 8859 C C . ASP B 1 274 ? 13.918 86.527 86.828 1.00 19.60 274 ASP B C 1
ATOM 8860 O O . ASP B 1 274 ? 13.429 86.048 85.815 1.00 20.28 274 ASP B O 1
ATOM 8869 N N . ALA B 1 275 ? 14.378 85.780 87.825 1.00 18.18 275 ALA B N 1
ATOM 8870 C CA . ALA B 1 275 ? 14.352 84.319 87.752 1.00 19.23 275 ALA B CA 1
ATOM 8871 C C . ALA B 1 275 ? 12.929 83.816 87.919 1.00 19.68 275 ALA B C 1
ATOM 8872 O O . ALA B 1 275 ? 12.265 84.122 88.920 1.00 18.23 275 ALA B O 1
ATOM 8879 N N . PRO B 1 276 ? 12.434 83.053 86.933 1.00 17.09 276 PRO B N 1
ATOM 8880 C CA . PRO B 1 276 ? 11.103 82.468 87.123 1.00 14.08 276 PRO B CA 1
ATOM 8881 C C . PRO B 1 276 ? 11.069 81.458 88.290 1.00 15.01 276 PRO B C 1
ATOM 8882 O O . PRO B 1 276 ? 12.016 80.690 88.477 1.00 16.79 276 PRO B O 1
ATOM 8893 N N . PHE B 1 277 ? 9.991 81.474 89.062 1.00 17.74 277 PHE B N 1
ATOM 8894 C CA . PHE B 1 277 ? 9.786 80.494 90.126 1.00 19.74 277 PHE B CA 1
ATOM 8895 C C . PHE B 1 277 ? 8.309 80.109 90.145 1.00 21.42 277 PHE B C 1
ATOM 8896 O O . PHE B 1 277 ? 7.885 79.204 90.860 1.00 21.20 277 PHE B O 1
ATOM 8914 N N . SER C 1 2 ? -19.260 106.295 48.438 1.00 52.22 2 SER C N 1
ATOM 8915 C CA . SER C 1 2 ? -19.778 105.031 47.927 1.00 47.52 2 SER C CA 1
ATOM 8916 C C . SER C 1 2 ? -19.462 103.878 48.880 1.00 37.35 2 SER C C 1
ATOM 8917 O O . SER C 1 2 ? -18.827 104.060 49.924 1.00 40.17 2 SER C O 1
ATOM 8924 N N . LEU C 1 3 ? -19.915 102.690 48.501 1.00 31.70 3 LEU C N 1
ATOM 8925 C CA . LEU C 1 3 ? -19.592 101.464 49.221 1.00 34.44 3 LEU C CA 1
ATOM 8926 C C . LEU C 1 3 ? -18.080 101.233 49.270 1.00 37.06 3 LEU C C 1
ATOM 8927 O O . LEU C 1 3 ? -17.387 101.348 48.269 1.00 38.43 3 LEU C O 1
ATOM 8943 N N . THR C 1 4 ? -17.574 100.909 50.455 1.00 33.21 4 THR C N 1
ATOM 8944 C CA . THR C 1 4 ? -16.148 100.752 50.676 1.00 26.88 4 THR C CA 1
ATOM 8945 C C . THR C 1 4 ? -15.878 99.349 51.206 1.00 30.52 4 THR C C 1
ATOM 8946 O O . THR C 1 4 ? -16.536 98.908 52.135 1.00 27.43 4 THR C O 1
ATOM 8957 N N . ILE C 1 5 ? -14.928 98.643 50.606 1.00 30.33 5 ILE C N 1
ATOM 8958 C CA . ILE C 1 5 ? -14.534 97.329 51.100 1.00 21.75 5 ILE C CA 1
ATOM 8959 C C . ILE C 1 5 ? -13.115 97.390 51.633 1.00 26.92 5 ILE C C 1
ATOM 8960 O O . ILE C 1 5 ? -12.195 97.695 50.891 1.00 29.75 5 ILE C O 1
ATOM 8976 N N . THR C 1 6 ? -12.946 97.091 52.915 1.00 21.89 6 THR C N 1
ATOM 8977 C CA . THR C 1 6 ? -11.642 97.123 53.575 1.00 21.44 6 THR C CA 1
ATOM 8978 C C . THR C 1 6 ? -11.236 95.736 54.037 1.00 23.80 6 THR C C 1
ATOM 8979 O O . THR C 1 6 ? -11.778 95.220 55.021 1.00 25.13 6 THR C O 1
ATOM 8990 N N . PRO C 1 7 ? -10.272 95.122 53.345 1.00 29.89 7 PRO C N 1
ATOM 8991 C CA . PRO C 1 7 ? -9.781 93.804 53.771 1.00 22.22 7 PRO C CA 1
ATOM 8992 C C . PRO C 1 7 ? -9.199 93.810 55.191 1.00 22.40 7 PRO C C 1
ATOM 8993 O O . PRO C 1 7 ? -8.463 94.711 55.545 1.00 27.65 7 PRO C O 1
ATOM 9004 N N . LEU C 1 8 ? -9.516 92.791 55.979 1.00 22.64 8 LEU C N 1
ATOM 9005 C CA . LEU C 1 8 ? -9.010 92.677 57.343 1.00 24.28 8 LEU C CA 1
ATOM 9006 C C . LEU C 1 8 ? -7.737 91.829 57.421 1.00 26.41 8 LEU C C 1
ATOM 9007 O O . LEU C 1 8 ? -6.933 91.962 58.346 1.00 25.29 8 LEU C O 1
ATOM 9023 N N . SER C 1 9 ? -7.559 90.939 56.461 1.00 17.67 9 SER C N 1
ATOM 9024 C CA . SER C 1 9 ? -6.349 90.134 56.415 1.00 18.02 9 SER C CA 1
ATOM 9025 C C . SER C 1 9 ? -6.215 89.530 55.022 1.00 17.61 9 SER C C 1
ATOM 9026 O O . SER C 1 9 ? -7.205 89.404 54.311 1.00 16.99 9 SER C O 1
ATOM 9034 N N . PRO C 1 10 ? -4.993 89.164 54.629 1.00 21.55 10 PRO C N 1
ATOM 9035 C CA . PRO C 1 10 ? -4.794 88.603 53.291 1.00 24.74 10 PRO C CA 1
ATOM 9036 C C . PRO C 1 10 ? -5.549 87.299 53.074 1.00 21.63 10 PRO C C 1
ATOM 9037 O O . PRO C 1 10 ? -5.968 87.048 51.956 1.00 19.78 10 PRO C O 1
ATOM 9048 N N . ALA C 1 11 ? -5.699 86.471 54.107 1.00 16.61 11 ALA C N 1
ATOM 9049 C CA . ALA C 1 11 ? -6.350 85.172 53.925 1.00 16.77 11 ALA C CA 1
ATOM 9050 C C . ALA C 1 11 ? -7.867 85.285 53.719 1.00 18.78 11 ALA C C 1
ATOM 9051 O O . ALA C 1 11 ? -8.452 84.553 52.906 1.00 15.65 11 ALA C O 1
ATOM 9058 N N . LEU C 1 12 ? -8.510 86.183 54.468 1.00 15.06 12 LEU C N 1
ATOM 9059 C CA . LEU C 1 12 ? -9.948 86.361 54.384 1.00 16.79 12 LEU C CA 1
ATOM 9060 C C . LEU C 1 12 ? -10.385 87.538 55.230 1.00 17.05 12 LEU C C 1
ATOM 9061 O O . LEU C 1 12 ? -9.619 88.041 56.061 1.00 17.08 12 LEU C O 1
ATOM 9077 N N . GLY C 1 13 ? -11.624 87.966 55.009 1.00 12.99 13 GLY C N 1
ATOM 9078 C CA . GLY C 1 13 ? -12.271 88.960 55.845 1.00 14.32 13 GLY C CA 1
ATOM 9079 C C . GLY C 1 13 ? -12.210 90.351 55.248 1.00 16.01 13 GLY C C 1
ATOM 9080 O O . GLY C 1 13 ? -11.158 90.802 54.809 1.00 14.94 13 GLY C O 1
ATOM 9084 N N . ALA C 1 14 ? -13.348 91.029 55.244 1.00 14.53 14 ALA C N 1
ATOM 9085 C CA . ALA C 1 14 ? -13.424 92.417 54.806 1.00 19.14 14 ALA C CA 1
ATOM 9086 C C . ALA C 1 14 ? -14.553 93.099 55.564 1.00 22.25 14 ALA C C 1
ATOM 9087 O O . ALA C 1 14 ? -15.569 92.484 55.866 1.00 18.15 14 ALA C O 1
ATOM 9094 N N . GLN C 1 15 ? -14.356 94.372 55.882 1.00 17.37 15 GLN C N 1
ATOM 9095 C CA . GLN C 1 15 ? -15.415 95.178 56.447 1.00 16.09 15 GLN C CA 1
ATOM 9096 C C . GLN C 1 15 ? -15.985 96.047 55.346 1.00 19.73 15 GLN C C 1
ATOM 9097 O O . GLN C 1 15 ? -15.251 96.599 54.522 1.00 22.09 15 GLN C O 1
ATOM 9111 N N . ILE C 1 16 ? -17.304 96.152 55.315 1.00 19.20 16 ILE C N 1
ATOM 9112 C CA . ILE C 1 16 ? -17.979 96.976 54.328 1.00 20.11 16 ILE C CA 1
ATOM 9113 C C . ILE C 1 16 ? -18.631 98.165 55.027 1.00 22.44 16 ILE C C 1
ATOM 9114 O O . ILE C 1 16 ? -19.243 97.999 56.073 1.00 18.17 16 ILE C O 1
ATOM 9130 N N . SER C 1 17 ? -18.491 99.357 54.450 1.00 22.24 17 SER C N 1
ATOM 9131 C CA . SER C 1 17 ? -19.228 100.522 54.926 1.00 23.65 17 SER C CA 1
ATOM 9132 C C . SER C 1 17 ? -19.803 101.282 53.724 1.00 22.50 17 SER C C 1
ATOM 9133 O O . SER C 1 17 ? -19.536 100.940 52.581 1.00 19.73 17 SER C O 1
ATOM 9141 N N . GLY C 1 18 ? -20.601 102.308 53.978 1.00 22.91 18 GLY C N 1
ATOM 9142 C CA . GLY C 1 18 ? -21.110 103.127 52.884 1.00 27.03 18 GLY C CA 1
ATOM 9143 C C . GLY C 1 18 ? -22.329 102.523 52.202 1.00 29.86 18 GLY C C 1
ATOM 9144 O O . GLY C 1 18 ? -22.692 102.918 51.091 1.00 26.02 18 GLY C O 1
ATOM 9148 N N . VAL C 1 19 ? -22.969 101.560 52.859 1.00 23.50 19 VAL C N 1
ATOM 9149 C CA . VAL C 1 19 ? -24.191 100.964 52.316 1.00 26.25 19 VAL C CA 1
ATOM 9150 C C . VAL C 1 19 ? -25.172 100.634 53.425 1.00 25.25 19 VAL C C 1
ATOM 9151 O O . VAL C 1 19 ? -24.811 100.031 54.433 1.00 27.56 19 VAL C O 1
ATOM 9164 N N . ASP C 1 20 ? -26.425 101.019 53.223 1.00 20.39 20 ASP C N 1
ATOM 9165 C CA . ASP C 1 20 ? -27.458 100.867 54.240 1.00 26.48 20 ASP C CA 1
ATOM 9166 C C . ASP C 1 20 ? -28.251 99.630 53.892 1.00 24.60 20 ASP C C 1
ATOM 9167 O O . ASP C 1 20 ? -29.080 99.662 52.995 1.00 29.30 20 ASP C O 1
ATOM 9176 N N . ILE C 1 21 ? -27.967 98.513 54.553 1.00 26.37 21 ILE C N 1
ATOM 9177 C CA . ILE C 1 21 ? -28.644 97.270 54.191 1.00 25.77 21 ILE C CA 1
ATOM 9178 C C . ILE C 1 21 ? -29.987 97.095 54.909 1.00 24.62 21 ILE C C 1
ATOM 9179 O O . ILE C 1 21 ? -30.639 96.055 54.768 1.00 28.01 21 ILE C O 1
ATOM 9195 N N . SER C 1 22 ? -30.401 98.104 55.674 1.00 23.90 22 SER C N 1
ATOM 9196 C CA . SER C 1 22 ? -31.746 98.128 56.232 1.00 32.41 22 SER C CA 1
ATOM 9197 C C . SER C 1 22 ? -32.791 98.483 55.166 1.00 33.49 22 SER C C 1
ATOM 9198 O O . SER C 1 22 ? -33.985 98.379 55.414 1.00 28.66 22 SER C O 1
ATOM 9206 N N . ARG C 1 23 ? -32.342 98.890 53.983 1.00 24.01 23 ARG C N 1
ATOM 9207 C CA . ARG C 1 23 ? -33.265 99.151 52.863 1.00 37.49 23 ARG C CA 1
ATOM 9208 C C . ARG C 1 23 ? -32.914 98.240 51.694 1.00 28.94 23 ARG C C 1
ATOM 9209 O O . ARG C 1 23 ? -31.901 97.555 51.742 1.00 20.62 23 ARG C O 1
ATOM 9230 N N . ASP C 1 24 ? -33.723 98.223 50.636 1.00 21.64 24 ASP C N 1
ATOM 9231 C CA . ASP C 1 24 ? -33.402 97.333 49.523 1.00 24.44 24 ASP C CA 1
ATOM 9232 C C . ASP C 1 24 ? -32.167 97.870 48.812 1.00 30.80 24 ASP C C 1
ATOM 9233 O O . ASP C 1 24 ? -32.157 98.996 48.338 1.00 30.04 24 ASP C O 1
ATOM 9242 N N . ILE C 1 25 ? -31.114 97.074 48.736 1.00 20.77 25 ILE C N 1
ATOM 9243 C CA . ILE C 1 25 ? -29.891 97.568 48.114 1.00 16.03 25 ILE C CA 1
ATOM 9244 C C . ILE C 1 25 ? -30.028 97.535 46.597 1.00 20.27 25 ILE C C 1
ATOM 9245 O O . ILE C 1 25 ? -30.849 96.812 46.058 1.00 17.23 25 ILE C O 1
ATOM 9261 N N . SER C 1 26 ? -29.236 98.348 45.916 1.00 17.11 26 SER C N 1
ATOM 9262 C CA . SER C 1 26 ? -29.284 98.404 44.465 1.00 19.05 26 SER C CA 1
ATOM 9263 C C . SER C 1 26 ? -28.642 97.153 43.881 1.00 17.39 26 SER C C 1
ATOM 9264 O O . SER C 1 26 ? -27.945 96.424 44.567 1.00 17.27 26 SER C O 1
ATOM 9272 N N . ALA C 1 27 ? -28.858 96.917 42.594 1.00 18.87 27 ALA C N 1
ATOM 9273 C CA . ALA C 1 27 ? -28.235 95.779 41.929 1.00 17.28 27 ALA C CA 1
ATOM 9274 C C . ALA C 1 27 ? -26.726 95.872 42.028 1.00 18.20 27 ALA C C 1
ATOM 9275 O O . ALA C 1 27 ? -26.051 94.871 42.239 1.00 14.37 27 ALA C O 1
ATOM 9282 N N . GLU C 1 28 ? -26.176 97.066 41.815 1.00 15.79 28 GLU C N 1
ATOM 9283 C CA . GLU C 1 28 ? -24.724 97.204 41.880 1.00 13.16 28 GLU C CA 1
ATOM 9284 C C . GLU C 1 28 ? -24.194 96.930 43.294 1.00 14.80 28 GLU C C 1
ATOM 9285 O O . GLU C 1 28 ? -23.114 96.337 43.466 1.00 17.29 28 GLU C O 1
ATOM 9297 N N . GLU C 1 29 ? -24.913 97.400 44.304 1.00 14.55 29 GLU C N 1
ATOM 9298 C CA . GLU C 1 29 ? -24.526 97.117 45.696 1.00 18.74 29 GLU C CA 1
ATOM 9299 C C . GLU C 1 29 ? -24.559 95.626 45.974 1.00 17.16 29 GLU C C 1
ATOM 9300 O O . GLU C 1 29 ? -23.656 95.083 46.606 1.00 14.63 29 GLU C O 1
ATOM 9312 N N . ARG C 1 30 ? -25.613 94.963 45.523 1.00 17.51 30 ARG C N 1
ATOM 9313 C CA . ARG C 1 30 ? -25.712 93.515 45.667 1.00 15.10 30 ARG C CA 1
ATOM 9314 C C . ARG C 1 30 ? -24.502 92.833 45.020 1.00 12.55 30 ARG C C 1
ATOM 9315 O O . ARG C 1 30 ? -23.859 91.970 45.625 1.00 13.57 30 ARG C O 1
ATOM 9336 N N . ASP C 1 31 ? -24.178 93.223 43.785 1.00 14.73 31 ASP C N 1
ATOM 9337 C CA . ASP C 1 31 ? -23.071 92.587 43.091 1.00 16.84 31 ASP C CA 1
ATOM 9338 C C . ASP C 1 31 ? -21.736 92.927 43.739 1.00 17.85 31 ASP C C 1
ATOM 9339 O O . ASP C 1 31 ? -20.847 92.089 43.794 1.00 14.11 31 ASP C O 1
ATOM 9348 N N . ALA C 1 32 ? -21.609 94.133 44.284 1.00 15.21 32 ALA C N 1
ATOM 9349 C CA . ALA C 1 32 ? -20.358 94.515 44.943 1.00 12.18 32 ALA C CA 1
ATOM 9350 C C . ALA C 1 32 ? -20.134 93.608 46.166 1.00 15.22 32 ALA C C 1
ATOM 9351 O O . ALA C 1 32 ? -19.022 93.130 46.420 1.00 14.44 32 ALA C O 1
ATOM 9358 N N . ILE C 1 33 ? -21.210 93.373 46.900 1.00 12.67 33 ILE C N 1
ATOM 9359 C CA . ILE C 1 33 ? -21.160 92.490 48.074 1.00 13.32 33 ILE C CA 1
ATOM 9360 C C . ILE C 1 33 ? -20.918 91.032 47.668 1.00 16.81 33 ILE C C 1
ATOM 9361 O O . ILE C 1 33 ? -20.083 90.362 48.268 1.00 16.56 33 ILE C O 1
ATOM 9377 N N . GLU C 1 34 ? -21.625 90.535 46.652 1.00 14.18 34 GLU C N 1
ATOM 9378 C CA . GLU C 1 34 ? -21.418 89.163 46.176 1.00 15.90 34 GLU C CA 1
ATOM 9379 C C . GLU C 1 34 ? -19.966 88.934 45.764 1.00 16.39 34 GLU C C 1
ATOM 9380 O O . GLU C 1 34 ? -19.361 87.900 46.058 1.00 16.56 34 GLU C O 1
ATOM 9392 N N . GLN C 1 35 ? -19.384 89.884 45.054 1.00 16.35 35 GLN C N 1
ATOM 9393 C CA . GLN C 1 35 ? -18.023 89.658 44.592 1.00 13.89 35 GLN C CA 1
ATOM 9394 C C . GLN C 1 35 ? -17.031 89.805 45.771 1.00 12.75 35 GLN C C 1
ATOM 9395 O O . GLN C 1 35 ? -16.016 89.115 45.829 1.00 16.54 35 GLN C O 1
ATOM 9409 N N . ALA C 1 36 ? -17.351 90.664 46.733 1.00 13.15 36 ALA C N 1
ATOM 9410 C CA . ALA C 1 36 ? -16.554 90.761 47.958 1.00 17.76 36 ALA C CA 1
ATOM 9411 C C . ALA C 1 36 ? -16.595 89.443 48.745 1.00 15.97 36 ALA C C 1
ATOM 9412 O O . ALA C 1 36 ? -15.605 89.033 49.366 1.00 13.51 36 ALA C O 1
ATOM 9419 N N . LEU C 1 37 ? -17.745 88.789 48.716 1.00 13.07 37 LEU C N 1
ATOM 9420 C CA . LEU C 1 37 ? -17.897 87.489 49.349 1.00 15.30 37 LEU C CA 1
ATOM 9421 C C . LEU C 1 37 ? -17.023 86.466 48.647 1.00 15.88 37 LEU C C 1
ATOM 9422 O O . LEU C 1 37 ? -16.373 85.638 49.285 1.00 15.35 37 LEU C O 1
ATOM 9438 N N . LEU C 1 38 ? -17.000 86.518 47.320 1.00 13.06 38 LEU C N 1
ATOM 9439 C CA . LEU C 1 38 ? -16.247 85.533 46.551 1.00 14.31 38 LEU C CA 1
ATOM 9440 C C . LEU C 1 38 ? -14.748 85.702 46.789 1.00 15.30 38 LEU C C 1
ATOM 9441 O O . LEU C 1 38 ? -14.001 84.734 46.742 1.00 14.83 38 LEU C O 1
ATOM 9457 N N . GLN C 1 39 ? -14.320 86.931 47.051 1.00 13.98 39 GLN C N 1
ATOM 9458 C CA . GLN C 1 39 ? -12.915 87.201 47.295 1.00 14.54 39 GLN C CA 1
ATOM 9459 C C . GLN C 1 39 ? -12.534 86.996 48.769 1.00 15.91 39 GLN C C 1
ATOM 9460 O O . GLN C 1 39 ? -11.585 86.270 49.088 1.00 16.33 39 GLN C O 1
ATOM 9474 N N . HIS C 1 40 ? -13.282 87.645 49.654 1.00 11.98 40 HIS C N 1
ATOM 9475 C CA . HIS C 1 40 ? -12.919 87.745 51.067 1.00 11.60 40 HIS C CA 1
ATOM 9476 C C . HIS C 1 40 ? -13.612 86.720 51.971 1.00 11.85 40 HIS C C 1
ATOM 9477 O O . HIS C 1 40 ? -13.186 86.535 53.114 1.00 13.67 40 HIS C O 1
ATOM 9492 N N . GLN C 1 41 ? -14.680 86.083 51.481 1.00 12.83 41 GLN C N 1
ATOM 9493 C CA . GLN C 1 41 ? -15.270 84.905 52.142 1.00 11.27 41 GLN C CA 1
ATOM 9494 C C . GLN C 1 41 ? -16.069 85.191 53.414 1.00 13.77 41 GLN C C 1
ATOM 9495 O O . GLN C 1 41 ? -17.008 84.475 53.713 1.00 14.03 41 GLN C O 1
ATOM 9509 N N . VAL C 1 42 ? -15.699 86.214 54.166 1.00 12.15 42 VAL C N 1
ATOM 9510 C CA . VAL C 1 42 ? -16.535 86.643 55.287 1.00 10.89 42 VAL C CA 1
ATOM 9511 C C . VAL C 1 42 ? -16.520 88.165 55.360 1.00 18.62 42 VAL C C 1
ATOM 9512 O O . VAL C 1 42 ? -15.455 88.784 55.287 1.00 14.67 42 VAL C O 1
ATOM 9525 N N . LEU C 1 43 ? -17.710 88.759 55.477 1.00 15.48 43 LEU C N 1
ATOM 9526 C CA . LEU C 1 43 ? -17.879 90.203 55.390 1.00 16.02 43 LEU C CA 1
ATOM 9527 C C . LEU C 1 43 ? -18.553 90.717 56.652 1.00 15.77 43 LEU C C 1
ATOM 9528 O O . LEU C 1 43 ? -19.473 90.076 57.164 1.00 16.82 43 LEU C O 1
ATOM 9544 N N . PHE C 1 44 ? -18.106 91.872 57.137 1.00 13.76 44 PHE C N 1
ATOM 9545 C CA . PHE C 1 44 ? -18.701 92.483 58.325 1.00 16.37 44 PHE C CA 1
ATOM 9546 C C . PHE C 1 44 ? -19.137 93.914 58.026 1.00 18.56 44 PHE C C 1
ATOM 9547 O O . PHE C 1 44 ? -18.428 94.658 57.350 1.00 14.87 44 PHE C O 1
ATOM 9564 N N . LEU C 1 45 ? -20.288 94.296 58.558 1.00 14.48 45 LEU C N 1
ATOM 9565 C CA . LEU C 1 45 ? -20.742 95.693 58.533 1.00 19.55 45 LEU C CA 1
ATOM 9566 C C . LEU C 1 45 ? -21.011 96.105 59.962 1.00 26.12 45 LEU C C 1
ATOM 9567 O O . LEU C 1 45 ? -21.707 95.401 60.675 1.00 31.01 45 LEU C O 1
ATOM 9583 N N . ARG C 1 46 ? -20.451 97.224 60.399 1.00 21.07 46 ARG C N 1
ATOM 9584 C CA . ARG C 1 46 ? -20.752 97.712 61.735 1.00 20.09 46 ARG C CA 1
ATOM 9585 C C . ARG C 1 46 ? -21.797 98.804 61.681 1.00 23.33 46 ARG C C 1
ATOM 9586 O O . ARG C 1 46 ? -21.983 99.427 60.644 1.00 23.41 46 ARG C O 1
ATOM 9607 N N . ASP C 1 47 ? -22.450 99.040 62.815 1.00 21.69 47 ASP C N 1
ATOM 9608 C CA . ASP C 1 47 ? -23.412 100.129 62.937 1.00 27.15 47 ASP C CA 1
ATOM 9609 C C . ASP C 1 47 ? -24.499 99.968 61.903 1.00 27.19 47 ASP C C 1
ATOM 9610 O O . ASP C 1 47 ? -24.881 100.913 61.225 1.00 25.52 47 ASP C O 1
ATOM 9619 N N . GLN C 1 48 ? -25.009 98.751 61.798 1.00 18.66 48 GLN C N 1
ATOM 9620 C CA . GLN C 1 48 ? -26.016 98.422 60.804 1.00 24.07 48 GLN C CA 1
ATOM 9621 C C . GLN C 1 48 ? -27.252 97.828 61.500 1.00 27.91 48 GLN C C 1
ATOM 9622 O O . GLN C 1 48 ? -27.559 96.643 61.351 1.00 25.22 48 GLN C O 1
ATOM 9636 N N . PRO C 1 49 ? -27.969 98.650 62.285 1.00 24.44 49 PRO C N 1
ATOM 9637 C CA . PRO C 1 49 ? -29.187 98.097 62.889 1.00 20.74 49 PRO C CA 1
ATOM 9638 C C . PRO C 1 49 ? -30.144 97.669 61.793 1.00 28.68 49 PRO C C 1
ATOM 9639 O O . PRO C 1 49 ? -30.275 98.339 60.773 1.00 29.11 49 PRO C O 1
ATOM 9650 N N . ILE C 1 50 ? -30.780 96.532 62.001 1.00 22.14 50 ILE C N 1
ATOM 9651 C CA A ILE C 1 50 ? -31.721 95.989 61.029 0.50 25.26 50 ILE C CA 1
ATOM 9652 C CA B ILE C 1 50 ? -31.676 95.945 61.021 0.50 25.72 50 ILE C CA 1
ATOM 9653 C C . ILE C 1 50 ? -32.740 95.145 61.774 1.00 30.44 50 ILE C C 1
ATOM 9654 O O . ILE C 1 50 ? -32.461 94.599 62.825 1.00 31.89 50 ILE C O 1
ATOM 9685 N N . ASN C 1 51 ? -33.952 95.075 61.251 1.00 27.68 51 ASN C N 1
ATOM 9686 C CA . ASN C 1 51 ? -34.951 94.213 61.864 1.00 24.27 51 ASN C CA 1
ATOM 9687 C C . ASN C 1 51 ? -35.039 92.922 61.061 1.00 21.74 51 ASN C C 1
ATOM 9688 O O . ASN C 1 51 ? -34.425 92.806 60.003 1.00 25.79 51 ASN C O 1
ATOM 9699 N N . PRO C 1 52 ? -35.770 91.927 61.571 1.00 29.62 52 PRO C N 1
ATOM 9700 C CA . PRO C 1 52 ? -35.809 90.629 60.886 1.00 24.22 52 PRO C CA 1
ATOM 9701 C C . PRO C 1 52 ? -36.321 90.701 59.450 1.00 30.70 52 PRO C C 1
ATOM 9702 O O . PRO C 1 52 ? -35.788 90.009 58.593 1.00 24.21 52 PRO C O 1
ATOM 9713 N N . GLU C 1 53 ? -37.341 91.504 59.175 1.00 27.24 53 GLU C N 1
ATOM 9714 C CA . GLU C 1 53 ? -37.816 91.576 57.803 1.00 25.72 53 GLU C CA 1
ATOM 9715 C C . GLU C 1 53 ? -36.693 92.086 56.891 1.00 21.59 53 GLU C C 1
ATOM 9716 O O . GLU C 1 53 ? -36.489 91.558 55.793 1.00 29.13 53 GLU C O 1
ATOM 9728 N N . GLN C 1 54 ? -35.959 93.104 57.339 1.00 22.27 54 GLN C N 1
ATOM 9729 C CA . GLN C 1 54 ? -34.919 93.708 56.510 1.00 24.99 54 GLN C CA 1
ATOM 9730 C C . GLN C 1 54 ? -33.765 92.737 56.361 1.00 24.61 54 GLN C C 1
ATOM 9731 O O . GLN C 1 54 ? -33.094 92.690 55.327 1.00 19.39 54 GLN C O 1
ATOM 9745 N N . GLN C 1 55 ? -33.530 91.951 57.397 1.00 18.80 55 GLN C N 1
ATOM 9746 C CA . GLN C 1 55 ? -32.383 91.050 57.368 1.00 17.92 55 GLN C CA 1
ATOM 9747 C C . GLN C 1 55 ? -32.688 89.932 56.364 1.00 16.60 55 GLN C C 1
ATOM 9748 O O . GLN C 1 55 ? -31.823 89.519 55.598 1.00 20.51 55 GLN C O 1
ATOM 9762 N N . ALA C 1 56 ? -33.923 89.442 56.368 1.00 17.75 56 ALA C N 1
ATOM 9763 C CA . ALA C 1 56 ? -34.324 88.412 55.405 1.00 17.52 56 ALA C CA 1
ATOM 9764 C C . ALA C 1 56 ? -34.303 88.937 53.970 1.00 24.08 56 ALA C C 1
ATOM 9765 O O . ALA C 1 56 ? -33.920 88.222 53.041 1.00 17.70 56 ALA C O 1
ATOM 9772 N N . ARG C 1 57 ? -34.750 90.174 53.777 1.00 24.76 57 ARG C N 1
ATOM 9773 C CA . ARG C 1 57 ? -34.787 90.729 52.425 1.00 22.70 57 ARG C CA 1
ATOM 9774 C C . ARG C 1 57 ? -33.366 90.882 51.906 1.00 21.68 57 ARG C C 1
ATOM 9775 O O . ARG C 1 57 ? -33.095 90.592 50.746 1.00 20.90 57 ARG C O 1
ATOM 9796 N N . PHE C 1 58 ? -32.457 91.300 52.779 1.00 18.44 58 PHE C N 1
ATOM 9797 C CA . PHE C 1 58 ? -31.052 91.413 52.392 1.00 17.20 58 PHE C CA 1
ATOM 9798 C C . PHE C 1 58 ? -30.468 90.049 52.019 1.00 17.13 58 PHE C C 1
ATOM 9799 O O . PHE C 1 58 ? -29.885 89.868 50.943 1.00 18.03 58 PHE C O 1
ATOM 9816 N N . ALA C 1 59 ? -30.619 89.084 52.914 1.00 14.67 59 ALA C N 1
ATOM 9817 C CA . ALA C 1 59 ? -30.020 87.766 52.719 1.00 14.33 59 ALA C CA 1
ATOM 9818 C C . ALA C 1 59 ? -30.559 87.096 51.462 1.00 17.23 59 ALA C C 1
ATOM 9819 O O . ALA C 1 59 ? -29.827 86.381 50.774 1.00 17.75 59 ALA C O 1
ATOM 9826 N N . ALA C 1 60 ? -31.838 87.324 51.176 1.00 17.12 60 ALA C N 1
ATOM 9827 C CA . ALA C 1 60 ? -32.500 86.703 50.027 1.00 19.77 60 ALA C CA 1
ATOM 9828 C C . ALA C 1 60 ? -31.944 87.220 48.699 1.00 21.05 60 ALA C C 1
ATOM 9829 O O . ALA C 1 60 ? -32.180 86.631 47.641 1.00 21.64 60 ALA C O 1
ATOM 9836 N N . ARG C 1 61 ? -31.197 88.313 48.745 1.00 18.07 61 ARG C N 1
ATOM 9837 C CA . ARG C 1 61 ? -30.594 88.830 47.508 1.00 20.89 61 ARG C CA 1
ATOM 9838 C C . ARG C 1 61 ? -29.423 87.935 47.075 1.00 19.01 61 ARG C C 1
ATOM 9839 O O . ARG C 1 61 ? -28.897 88.054 45.953 1.00 14.46 61 ARG C O 1
ATOM 9860 N N . PHE C 1 62 ? -29.031 87.013 47.955 1.00 15.13 62 PHE C N 1
ATOM 9861 C CA . PHE C 1 62 ? -27.827 86.218 47.731 1.00 14.36 62 PHE C CA 1
ATOM 9862 C C . PHE C 1 62 ? -28.097 84.732 47.617 1.00 17.51 62 PHE C C 1
ATOM 9863 O O . PHE C 1 62 ? -27.168 83.934 47.498 1.00 17.10 62 PHE C O 1
ATOM 9880 N N . GLY C 1 63 ? -29.373 84.374 47.588 1.00 16.14 63 GLY C N 1
ATOM 9881 C CA . GLY C 1 63 ? -29.770 82.989 47.395 1.00 18.10 63 GLY C CA 1
ATOM 9882 C C . GLY C 1 63 ? -31.124 82.752 48.042 1.00 18.14 63 GLY C C 1
ATOM 9883 O O . GLY C 1 63 ? -31.723 83.684 48.570 1.00 19.47 63 GLY C O 1
ATOM 9887 N N . ASP C 1 64 ? -31.618 81.518 48.000 1.00 19.42 64 ASP C N 1
ATOM 9888 C CA . ASP C 1 64 ? -32.901 81.208 48.637 1.00 19.88 64 ASP C CA 1
ATOM 9889 C C . ASP C 1 64 ? -32.707 80.922 50.116 1.00 18.82 64 ASP C C 1
ATOM 9890 O O . ASP C 1 64 ? -31.712 80.327 50.503 1.00 20.29 64 ASP C O 1
ATOM 9899 N N . LEU C 1 65 ? -33.672 81.329 50.932 1.00 19.17 65 LEU C N 1
ATOM 9900 C CA . LEU C 1 65 ? -33.516 81.242 52.385 1.00 27.05 65 LEU C CA 1
ATOM 9901 C C . LEU C 1 65 ? -34.160 79.984 52.962 1.00 28.21 65 LEU C C 1
ATOM 9902 O O . LEU C 1 65 ? -35.203 79.532 52.500 1.00 26.10 65 LEU C O 1
ATOM 9918 N N . HIS C 1 66 ? -33.504 79.425 53.974 1.00 25.85 66 HIS C N 1
ATOM 9919 C CA . HIS C 1 66 ? -33.999 78.260 54.695 1.00 25.72 66 HIS C CA 1
ATOM 9920 C C . HIS C 1 66 ? -34.863 78.735 55.859 1.00 36.45 66 HIS C C 1
ATOM 9921 O O . HIS C 1 66 ? -34.515 79.693 56.545 1.00 35.99 66 HIS C O 1
ATOM 9936 N N . ILE C 1 67 ? -35.996 78.081 56.077 1.00 32.44 67 ILE C N 1
ATOM 9937 C CA . ILE C 1 67 ? -36.716 78.223 57.345 1.00 45.71 67 ILE C CA 1
ATOM 9938 C C . ILE C 1 67 ? -36.446 76.984 58.190 1.00 49.97 67 ILE C C 1
ATOM 9939 O O . ILE C 1 67 ? -36.845 75.883 57.816 1.00 47.53 67 ILE C O 1
ATOM 9955 N N . HIS C 1 68 ? -35.762 77.154 59.319 1.00 39.12 68 HIS C N 1
ATOM 9956 C CA . HIS C 1 68 ? -35.403 76.013 60.155 1.00 40.03 68 HIS C CA 1
ATOM 9957 C C . HIS C 1 68 ? -36.619 75.469 60.910 1.00 43.09 68 HIS C C 1
ATOM 9958 O O . HIS C 1 68 ? -37.371 76.227 61.521 1.00 39.45 68 HIS C O 1
ATOM 9973 N N . PRO C 1 69 ? -36.810 74.143 60.865 1.00 42.76 69 PRO C N 1
ATOM 9974 C CA . PRO C 1 69 ? -38.017 73.498 61.406 1.00 51.21 69 PRO C CA 1
ATOM 9975 C C . PRO C 1 69 ? -38.028 73.349 62.931 1.00 52.44 69 PRO C C 1
ATOM 9976 O O . PRO C 1 69 ? -39.066 73.023 63.487 1.00 51.75 69 PRO C O 1
ATOM 9987 N N . ILE C 1 70 ? -36.901 73.580 63.594 1.00 56.27 70 ILE C N 1
ATOM 9988 C CA . ILE C 1 70 ? -36.798 73.323 65.029 1.00 65.40 70 ILE C CA 1
ATOM 9989 C C . ILE C 1 70 ? -36.550 74.591 65.848 1.00 68.11 70 ILE C C 1
ATOM 9990 O O . ILE C 1 70 ? -37.334 74.927 66.738 1.00 67.72 70 ILE C O 1
ATOM 10006 N N . TYR C 1 71 ? -35.459 75.287 65.540 1.00 60.64 71 TYR C N 1
ATOM 10007 C CA . TYR C 1 71 ? -35.000 76.422 66.338 1.00 49.91 71 TYR C CA 1
ATOM 10008 C C . TYR C 1 71 ? -35.998 77.588 66.352 1.00 47.83 71 TYR C C 1
ATOM 10009 O O . TYR C 1 71 ? -36.791 77.755 65.417 1.00 43.37 71 TYR C O 1
ATOM 10027 N N . PRO C 1 72 ? -35.979 78.386 67.432 1.00 48.60 72 PRO C N 1
ATOM 10028 C CA . PRO C 1 72 ? -36.920 79.501 67.553 1.00 51.65 72 PRO C CA 1
ATOM 10029 C C . PRO C 1 72 ? -36.639 80.574 66.513 1.00 43.25 72 PRO C C 1
ATOM 10030 O O . PRO C 1 72 ? -35.482 80.836 66.193 1.00 35.62 72 PRO C O 1
ATOM 10041 N N . ASN C 1 73 ? -37.690 81.184 65.987 1.00 40.50 73 ASN C N 1
ATOM 10042 C CA . ASN C 1 73 ? -37.530 82.202 64.961 1.00 35.65 73 ASN C CA 1
ATOM 10043 C C . ASN C 1 73 ? -38.424 83.390 65.254 1.00 39.48 73 ASN C C 1
ATOM 10044 O O . ASN C 1 73 ? -39.198 83.375 66.214 1.00 39.67 73 ASN C O 1
ATOM 10055 N N . VAL C 1 74 ? -38.313 84.413 64.412 1.00 34.62 74 VAL C N 1
ATOM 10056 C CA . VAL C 1 74 ? -39.231 85.548 64.440 1.00 34.13 74 VAL C CA 1
ATOM 10057 C C . VAL C 1 74 ? -40.510 85.124 63.725 1.00 41.25 74 VAL C C 1
ATOM 10058 O O . VAL C 1 74 ? -40.459 84.734 62.565 1.00 38.59 74 VAL C O 1
ATOM 10071 N N . PRO C 1 75 ? -41.663 85.187 64.413 1.00 49.96 75 PRO C N 1
ATOM 10072 C CA . PRO C 1 75 ? -42.904 84.653 63.831 1.00 49.38 75 PRO C CA 1
ATOM 10073 C C . PRO C 1 75 ? -43.334 85.330 62.527 1.00 39.69 75 PRO C C 1
ATOM 10074 O O . PRO C 1 75 ? -43.789 84.646 61.610 1.00 46.09 75 PRO C O 1
ATOM 10085 N N . ASP C 1 76 ? -43.217 86.652 62.456 1.00 32.21 76 ASP C N 1
ATOM 10086 C CA . ASP C 1 76 ? -43.560 87.387 61.234 1.00 42.55 76 ASP C CA 1
ATOM 10087 C C . ASP C 1 76 ? -42.511 87.224 60.128 1.00 41.97 76 ASP C C 1
ATOM 10088 O O . ASP C 1 76 ? -42.759 87.570 58.966 1.00 41.74 76 ASP C O 1
ATOM 10097 N N . THR C 1 77 ? -41.337 86.712 60.498 1.00 34.61 77 THR C N 1
ATOM 10098 C CA . THR C 1 77 ? -40.245 86.517 59.546 1.00 27.22 77 THR C CA 1
ATOM 10099 C C . THR C 1 77 ? -39.456 85.268 59.931 1.00 31.17 77 THR C C 1
ATOM 10100 O O . THR C 1 77 ? -38.339 85.369 60.423 1.00 32.71 77 THR C O 1
ATOM 10111 N N . PRO C 1 78 ? -40.045 84.084 59.701 1.00 36.00 78 PRO C N 1
ATOM 10112 C CA . PRO C 1 78 ? -39.508 82.808 60.185 1.00 37.51 78 PRO C CA 1
ATOM 10113 C C . PRO C 1 78 ? -38.215 82.389 59.496 1.00 31.49 78 PRO C C 1
ATOM 10114 O O . PRO C 1 78 ? -37.611 81.398 59.906 1.00 32.68 78 PRO C O 1
ATOM 10125 N N . GLN C 1 79 ? -37.792 83.127 58.473 1.00 28.97 79 GLN C N 1
ATOM 10126 C CA . GLN C 1 79 ? -36.492 82.862 57.853 1.00 30.89 79 GLN C CA 1
ATOM 10127 C C . GLN C 1 79 ? -35.387 83.319 58.790 1.00 35.99 79 GLN C C 1
ATOM 10128 O O . GLN C 1 79 ? -34.212 83.006 58.580 1.00 31.74 79 GLN C O 1
ATOM 10142 N N . VAL C 1 80 ? -35.761 84.072 59.824 1.00 25.30 80 VAL C N 1
ATOM 10143 C CA . VAL C 1 80 ? -34.768 84.619 60.732 1.00 25.13 80 VAL C CA 1
ATOM 10144 C C . VAL C 1 80 ? -34.804 83.864 62.053 1.00 30.70 80 VAL C C 1
ATOM 10145 O O . VAL C 1 80 ? -35.781 83.902 62.787 1.00 30.03 80 VAL C O 1
ATOM 10158 N N . LEU C 1 81 ? -33.730 83.144 62.320 1.00 26.64 81 LEU C N 1
ATOM 10159 C CA . LEU C 1 81 ? -33.589 82.389 63.553 1.00 28.87 81 LEU C CA 1
ATOM 10160 C C . LEU C 1 81 ? -33.173 83.315 64.677 1.00 26.31 81 LEU C C 1
ATOM 10161 O O . LEU C 1 81 ? -32.238 84.098 64.528 1.00 29.77 81 LEU C O 1
ATOM 10177 N N . VAL C 1 82 ? -33.856 83.233 65.813 1.00 25.22 82 VAL C N 1
ATOM 10178 C CA . VAL C 1 82 ? -33.444 84.000 66.981 1.00 25.29 82 VAL C CA 1
ATOM 10179 C C . VAL C 1 82 ? -32.604 83.146 67.905 1.00 36.28 82 VAL C C 1
ATOM 10180 O O . VAL C 1 82 ? -33.112 82.237 68.549 1.00 40.57 82 VAL C O 1
ATOM 10193 N N . LEU C 1 83 ? -31.314 83.457 67.957 1.00 38.58 83 LEU C N 1
ATOM 10194 C CA . LEU C 1 83 ? -30.343 82.710 68.759 1.00 43.43 83 LEU C CA 1
ATOM 10195 C C . LEU C 1 83 ? -30.106 83.399 70.102 1.00 40.46 83 LEU C C 1
ATOM 10196 O O . LEU C 1 83 ? -29.459 84.437 70.184 1.00 30.52 83 LEU C O 1
ATOM 10212 N N . ASP C 1 84 ? -30.613 82.791 71.162 1.00 31.30 84 ASP C N 1
ATOM 10213 C CA . ASP C 1 84 ? -30.679 83.447 72.452 1.00 45.42 84 ASP C CA 1
ATOM 10214 C C . ASP C 1 84 ? -29.771 82.794 73.492 1.00 63.65 84 ASP C C 1
ATOM 10215 O O . ASP C 1 84 ? -29.123 81.760 73.254 1.00 46.03 84 ASP C O 1
ATOM 10224 N N . THR C 1 85 ? -29.704 83.445 74.642 1.00 101.61 85 THR C N 1
ATOM 10225 C CA . THR C 1 85 ? -29.152 82.851 75.837 1.00 124.00 85 THR C CA 1
ATOM 10226 C C . THR C 1 85 ? -30.323 82.397 76.694 1.00 126.50 85 THR C C 1
ATOM 10227 O O . THR C 1 85 ? -30.271 81.356 77.353 1.00 146.10 85 THR C O 1
ATOM 10238 N N . ALA C 1 86 ? -31.386 83.193 76.661 1.00 84.42 86 ALA C N 1
ATOM 10239 C CA . ALA C 1 86 ? -32.602 82.912 77.409 1.00 64.59 86 ALA C CA 1
ATOM 10240 C C . ALA C 1 86 ? -33.446 81.807 76.759 1.00 74.81 86 ALA C C 1
ATOM 10241 O O . ALA C 1 86 ? -34.360 81.268 77.379 1.00 60.93 86 ALA C O 1
ATOM 10248 N N . VAL C 1 87 ? -33.144 81.464 75.514 1.00 106.50 87 VAL C N 1
ATOM 10249 C CA . VAL C 1 87 ? -33.944 80.476 74.797 1.00 131.71 87 VAL C CA 1
ATOM 10250 C C . VAL C 1 87 ? -33.078 79.346 74.238 1.00 139.33 87 VAL C C 1
ATOM 10251 O O . VAL C 1 87 ? -33.590 78.416 73.615 1.00 141.37 87 VAL C O 1
ATOM 10264 N N . THR C 1 88 ? -31.770 79.408 74.476 1.00 143.37 88 THR C N 1
ATOM 10265 C CA . THR C 1 88 ? -30.861 78.454 73.848 1.00 130.10 88 THR C CA 1
ATOM 10266 C C . THR C 1 88 ? -29.580 78.157 74.632 1.00 115.08 88 THR C C 1
ATOM 10267 O O . THR C 1 88 ? -29.107 78.961 75.441 1.00 115.35 88 THR C O 1
ATOM 10278 N N . ASP C 1 89 ? -29.046 76.968 74.376 1.00 94.32 89 ASP C N 1
ATOM 10279 C CA . ASP C 1 89 ? -27.712 76.581 74.802 1.00 81.45 89 ASP C CA 1
ATOM 10280 C C . ASP C 1 89 ? -26.876 76.406 73.528 1.00 81.43 89 ASP C C 1
ATOM 10281 O O . ASP C 1 89 ? -27.428 76.252 72.439 1.00 64.97 89 ASP C O 1
ATOM 10290 N N . VAL C 1 90 ? -25.555 76.434 73.644 1.00 105.01 90 VAL C N 1
ATOM 10291 C CA . VAL C 1 90 ? -24.716 76.341 72.456 1.00 120.79 90 VAL C CA 1
ATOM 10292 C C . VAL C 1 90 ? -23.448 75.531 72.702 1.00 126.66 90 VAL C C 1
ATOM 10293 O O . VAL C 1 90 ? -22.338 76.038 72.551 1.00 130.97 90 VAL C O 1
ATOM 10306 N N . ARG C 1 91 ? -23.615 74.263 73.064 1.00 122.41 91 ARG C N 1
ATOM 10307 C CA . ARG C 1 91 ? -22.472 73.398 73.334 1.00 122.67 91 ARG C CA 1
ATOM 10308 C C . ARG C 1 91 ? -21.963 72.710 72.067 1.00 120.39 91 ARG C C 1
ATOM 10309 O O . ARG C 1 91 ? -21.494 71.573 72.116 1.00 114.16 91 ARG C O 1
ATOM 10330 N N . ASP C 1 92 ? -22.054 73.406 70.936 1.00 126.35 92 ASP C N 1
ATOM 10331 C CA . ASP C 1 92 ? -21.562 72.877 69.666 1.00 123.17 92 ASP C CA 1
ATOM 10332 C C . ASP C 1 92 ? -21.165 73.996 68.709 1.00 112.25 92 ASP C C 1
ATOM 10333 O O . ASP C 1 92 ? -21.371 73.895 67.499 1.00 110.27 92 ASP C O 1
ATOM 10342 N N . ASN C 1 93 ? -20.600 75.064 69.262 1.00 101.93 93 ASN C N 1
ATOM 10343 C CA . ASN C 1 93 ? -20.112 76.181 68.461 1.00 89.53 93 ASN C CA 1
ATOM 10344 C C . ASN C 1 93 ? -18.620 76.417 68.700 1.00 65.35 93 ASN C C 1
ATOM 10345 O O . ASN C 1 93 ? -17.878 76.833 67.779 1.00 30.22 93 ASN C O 1
ATOM 10356 N N . ALA C 1 94 ? -18.195 76.134 69.935 1.00 64.26 94 ALA C N 1
ATOM 10357 C CA . ALA C 1 94 ? -16.782 76.149 70.309 1.00 57.28 94 ALA C CA 1
ATOM 10358 C C . ALA C 1 94 ? -16.087 74.842 69.896 1.00 50.02 94 ALA C C 1
ATOM 10359 O O . ALA C 1 94 ? -15.310 74.268 70.650 1.00 39.52 94 ALA C O 1
ATOM 10366 N N . VAL C 1 95 ? -16.422 74.361 68.704 1.00 38.46 95 VAL C N 1
ATOM 10367 C CA . VAL C 1 95 ? -15.615 73.381 67.991 1.00 26.71 95 VAL C CA 1
ATOM 10368 C C . VAL C 1 95 ? -15.546 73.969 66.604 1.00 16.69 95 VAL C C 1
ATOM 10369 O O . VAL C 1 95 ? -16.526 74.564 66.164 1.00 26.93 95 VAL C O 1
ATOM 10382 N N . TRP C 1 96 ? -14.419 73.834 65.912 1.00 15.21 96 TRP C N 1
ATOM 10383 C CA . TRP C 1 96 ? -14.342 74.416 64.574 1.00 12.85 96 TRP C CA 1
ATOM 10384 C C . TRP C 1 96 ? -15.293 73.643 63.684 1.00 20.91 96 TRP C C 1
ATOM 10385 O O . TRP C 1 96 ? -15.237 72.420 63.655 1.00 16.96 96 TRP C O 1
ATOM 10406 N N . HIS C 1 97 ? -16.152 74.339 62.942 1.00 14.78 97 HIS C N 1
ATOM 10407 C CA . HIS C 1 97 ? -17.066 73.616 62.065 1.00 18.73 97 HIS C CA 1
ATOM 10408 C C . HIS C 1 97 ? -17.486 74.437 60.861 1.00 15.01 97 HIS C C 1
ATOM 10409 O O . HIS C 1 97 ? -17.297 75.651 60.822 1.00 15.45 97 HIS C O 1
ATOM 10424 N N . THR C 1 98 ? -17.981 73.727 59.860 1.00 14.47 98 THR C N 1
ATOM 10425 C CA . THR C 1 98 ? -18.632 74.315 58.698 1.00 14.76 98 THR C CA 1
ATOM 10426 C C . THR C 1 98 ? -20.080 73.860 58.844 1.00 20.39 98 THR C C 1
ATOM 10427 O O . THR C 1 98 ? -20.335 72.707 59.222 1.00 15.53 98 THR C O 1
ATOM 10438 N N . ASP C 1 99 ? -21.034 74.764 58.616 1.00 12.30 99 ASP C N 1
ATOM 10439 C CA . ASP C 1 99 ? -22.412 74.461 58.968 1.00 14.20 99 ASP C CA 1
ATOM 10440 C C . ASP C 1 99 ? -22.978 73.305 58.159 1.00 16.70 99 ASP C C 1
ATOM 10441 O O . ASP C 1 99 ? -22.800 73.243 56.944 1.00 15.74 99 ASP C O 1
ATOM 10450 N N . VAL C 1 100 ? -23.668 72.412 58.870 1.00 17.04 100 VAL C N 1
ATOM 10451 C CA . VAL C 1 100 ? -24.420 71.281 58.308 1.00 15.59 100 VAL C CA 1
ATOM 10452 C C . VAL C 1 100 ? -23.748 70.578 57.120 1.00 20.32 100 VAL C C 1
ATOM 10453 O O . VAL C 1 100 ? -24.401 70.256 56.121 1.00 16.76 100 VAL C O 1
ATOM 10466 N N . THR C 1 101 ? -22.458 70.278 57.238 1.00 17.08 101 THR C N 1
ATOM 10467 C CA . THR C 1 101 ? -21.797 69.596 56.129 1.00 17.58 101 THR C CA 1
ATOM 10468 C C . THR C 1 101 ? -22.199 68.125 56.023 1.00 20.34 101 THR C C 1
ATOM 10469 O O . THR C 1 101 ? -21.843 67.470 55.052 1.00 19.08 101 THR C O 1
ATOM 10480 N N . PHE C 1 102 ? -22.938 67.617 57.009 1.00 15.37 102 PHE C N 1
ATOM 10481 C CA . PHE C 1 102 ? -23.475 66.264 56.942 1.00 19.19 102 PHE C CA 1
ATOM 10482 C C . PHE C 1 102 ? -24.685 66.180 55.989 1.00 22.82 102 PHE C C 1
ATOM 10483 O O . PHE C 1 102 ? -25.218 65.102 55.747 1.00 23.12 102 PHE C O 1
ATOM 10500 N N . LEU C 1 103 ? -25.128 67.314 55.456 1.00 18.64 103 LEU C N 1
ATOM 10501 C CA . LEU C 1 103 ? -26.221 67.319 54.477 1.00 15.85 103 LEU C CA 1
ATOM 10502 C C . LEU C 1 103 ? -25.655 67.160 53.072 1.00 18.85 103 LEU C C 1
ATOM 10503 O O . LEU C 1 103 ? -24.513 67.535 52.818 1.00 19.12 103 LEU C O 1
ATOM 10519 N N . PRO C 1 104 ? -26.461 66.627 52.144 1.00 18.32 104 PRO C N 1
ATOM 10520 C CA . PRO C 1 104 ? -26.034 66.552 50.739 1.00 20.27 104 PRO C CA 1
ATOM 10521 C C . PRO C 1 104 ? -25.750 67.936 50.153 1.00 20.82 104 PRO C C 1
ATOM 10522 O O . PRO C 1 104 ? -24.850 68.091 49.316 1.00 17.87 104 PRO C O 1
ATOM 10533 N N . THR C 1 105 ? -26.525 68.936 50.570 1.00 19.04 105 THR C N 1
ATOM 10534 C CA . THR C 1 105 ? -26.317 70.302 50.104 1.00 21.23 105 THR C CA 1
ATOM 10535 C C . THR C 1 105 ? -26.144 71.246 51.297 1.00 22.97 105 THR C C 1
ATOM 10536 O O . THR C 1 105 ? -27.103 71.868 51.751 1.00 22.22 105 THR C O 1
ATOM 10547 N N . PRO C 1 106 ? -24.911 71.337 51.828 1.00 18.26 106 PRO C N 1
ATOM 10548 C CA . PRO C 1 106 ? -24.725 72.189 53.003 1.00 15.74 106 PRO C CA 1
ATOM 10549 C C . PRO C 1 106 ? -25.032 73.641 52.679 1.00 16.52 106 PRO C C 1
ATOM 10550 O O . PRO C 1 106 ? -24.988 74.039 51.496 1.00 15.71 106 PRO C O 1
ATOM 10561 N N . ALA C 1 107 ? -25.341 74.428 53.708 1.00 18.47 107 ALA C N 1
ATOM 10562 C CA . ALA C 1 107 ? -25.728 75.827 53.498 1.00 17.61 107 ALA C CA 1
ATOM 10563 C C . ALA C 1 107 ? -24.717 76.576 52.624 1.00 19.77 107 ALA C C 1
ATOM 10564 O O . ALA C 1 107 ? -23.510 76.385 52.753 1.00 18.31 107 ALA C O 1
ATOM 10571 N N . LEU C 1 108 ? -25.221 77.468 51.768 1.00 15.34 108 LEU C N 1
ATOM 10572 C CA . LEU C 1 108 ? -24.359 78.381 51.016 1.00 16.98 108 LEU C CA 1
ATOM 10573 C C . LEU C 1 108 ? -23.628 79.313 51.973 1.00 15.16 108 LEU C C 1
ATOM 10574 O O . LEU C 1 108 ? -22.452 79.595 51.802 1.00 14.98 108 LEU C O 1
ATOM 10590 N N . GLY C 1 109 ? -24.345 79.831 52.960 1.00 13.54 109 GLY C N 1
ATOM 10591 C CA . GLY C 1 109 ? -23.747 80.775 53.891 1.00 17.15 109 GLY C CA 1
ATOM 10592 C C . GLY C 1 109 ? -24.820 81.344 54.785 1.00 16.90 109 GLY C C 1
ATOM 10593 O O . GLY C 1 109 ? -25.930 80.821 54.839 1.00 15.93 109 GLY C O 1
ATOM 10597 N N . ALA C 1 110 ? -24.515 82.420 55.490 1.00 13.88 110 ALA C N 1
ATOM 10598 C CA . ALA C 1 110 ? -25.531 82.988 56.367 1.00 16.13 110 ALA C CA 1
ATOM 10599 C C . ALA C 1 110 ? -25.217 84.419 56.698 1.00 15.00 110 ALA C C 1
ATOM 10600 O O . ALA C 1 110 ? -24.090 84.857 56.565 1.00 15.62 110 ALA C O 1
ATOM 10607 N N . VAL C 1 111 ? -26.226 85.102 57.210 1.00 14.52 111 VAL C N 1
ATOM 10608 C CA . VAL C 1 111 ? -26.125 86.485 57.620 1.00 16.46 111 VAL C CA 1
ATOM 10609 C C . VAL C 1 111 ? -26.546 86.540 59.076 1.00 16.08 111 VAL C C 1
ATOM 10610 O O . VAL C 1 111 ? -27.659 86.147 59.407 1.00 16.96 111 VAL C O 1
ATOM 10623 N N . LEU C 1 112 ? -25.634 86.992 59.931 1.00 15.98 112 LEU C N 1
ATOM 10624 C CA . LEU C 1 112 ? -25.877 87.144 61.361 1.00 19.45 112 LEU C CA 1
ATOM 10625 C C . LEU C 1 112 ? -26.008 88.612 61.730 1.00 21.73 112 LEU C C 1
ATOM 10626 O O . LEU C 1 112 ? -25.260 89.449 61.235 1.00 26.83 112 LEU C O 1
ATOM 10642 N N . SER C 1 113 ? -26.914 88.918 62.647 1.00 18.56 113 SER C N 1
ATOM 10643 C CA . SER C 1 113 ? -27.088 90.277 63.136 1.00 20.87 113 SER C CA 1
ATOM 10644 C C . SER C 1 113 ? -26.921 90.255 64.653 1.00 21.49 113 SER C C 1
ATOM 10645 O O . SER C 1 113 ? -27.574 89.472 65.313 1.00 18.47 113 SER C O 1
ATOM 10653 N N . ALA C 1 114 ? -26.055 91.100 65.208 1.00 21.48 114 ALA C N 1
ATOM 10654 C CA . ALA C 1 114 ? -25.814 91.094 66.652 1.00 23.64 114 ALA C CA 1
ATOM 10655 C C . ALA C 1 114 ? -26.792 92.039 67.359 1.00 21.15 114 ALA C C 1
ATOM 10656 O O . ALA C 1 114 ? -26.800 93.235 67.105 1.00 20.84 114 ALA C O 1
ATOM 10663 N N . LYS C 1 115 ? -27.618 91.494 68.241 1.00 15.87 115 LYS C N 1
ATOM 10664 C CA . LYS C 1 115 ? -28.702 92.267 68.867 1.00 25.90 115 LYS C CA 1
ATOM 10665 C C . LYS C 1 115 ? -28.373 92.795 70.259 1.00 38.80 115 LYS C C 1
ATOM 10666 O O . LYS C 1 115 ? -28.542 93.977 70.548 1.00 53.92 115 LYS C O 1
ATOM 10685 N N . GLN C 1 116 ? -27.940 91.899 71.128 1.00 31.08 116 GLN C N 1
ATOM 10686 C CA . GLN C 1 116 ? -27.675 92.231 72.522 1.00 23.07 116 GLN C CA 1
ATOM 10687 C C . GLN C 1 116 ? -26.473 91.388 72.943 1.00 21.69 116 GLN C C 1
ATOM 10688 O O . GLN C 1 116 ? -26.504 90.175 72.797 1.00 25.82 116 GLN C O 1
ATOM 10702 N N . LEU C 1 117 ? -25.415 92.023 73.445 1.00 24.06 117 LEU C N 1
ATOM 10703 C CA . LEU C 1 117 ? -24.159 91.320 73.701 1.00 17.62 117 LEU C CA 1
ATOM 10704 C C . LEU C 1 117 ? -23.642 91.507 75.128 1.00 21.37 117 LEU C C 1
ATOM 10705 O O . LEU C 1 117 ? -23.878 92.538 75.735 1.00 25.15 117 LEU C O 1
ATOM 10721 N N . PRO C 1 118 ? -22.881 90.525 75.639 1.00 23.04 118 PRO C N 1
ATOM 10722 C CA . PRO C 1 118 ? -22.149 90.771 76.890 1.00 22.10 118 PRO C CA 1
ATOM 10723 C C . PRO C 1 118 ? -21.131 91.895 76.651 1.00 22.23 118 PRO C C 1
ATOM 10724 O O . PRO C 1 118 ? -20.842 92.187 75.494 1.00 22.79 118 PRO C O 1
ATOM 10735 N N . ALA C 1 119 ? -20.613 92.522 77.706 1.00 25.76 119 ALA C N 1
ATOM 10736 C CA . ALA C 1 119 ? -19.666 93.627 77.540 1.00 31.28 119 ALA C CA 1
ATOM 10737 C C . ALA C 1 119 ? -18.431 93.140 76.793 1.00 30.21 119 ALA C C 1
ATOM 10738 O O . ALA C 1 119 ? -17.868 93.862 75.966 1.00 29.98 119 ALA C O 1
ATOM 10745 N N A TYR C 1 120 ? -18.033 91.905 77.027 0.50 31.53 120 TYR C N 1
ATOM 10746 N N B TYR C 1 120 ? -18.007 91.918 77.134 0.50 30.66 120 TYR C N 1
ATOM 10747 C CA A TYR C 1 120 ? -17.000 91.334 76.183 0.50 28.21 120 TYR C CA 1
ATOM 10748 C CA B TYR C 1 120 ? -16.787 91.294 76.600 0.50 32.24 120 TYR C CA 1
ATOM 10749 C C A TYR C 1 120 ? -17.023 89.815 76.262 0.50 25.95 120 TYR C C 1
ATOM 10750 C C B TYR C 1 120 ? -17.019 89.796 76.302 0.50 25.25 120 TYR C C 1
ATOM 10751 O O A TYR C 1 120 ? -17.752 89.218 77.051 0.50 27.75 120 TYR C O 1
ATOM 10752 O O B TYR C 1 120 ? -17.927 89.187 76.862 0.50 26.81 120 TYR C O 1
ATOM 10787 N N . GLY C 1 121 ? -16.202 89.195 75.437 1.00 18.47 121 GLY C N 1
ATOM 10788 C CA . GLY C 1 121 ? -16.273 87.767 75.239 1.00 16.95 121 GLY C CA 1
ATOM 10789 C C . GLY C 1 121 ? -17.199 87.431 74.089 1.00 18.06 121 GLY C C 1
ATOM 10790 O O . GLY C 1 121 ? -17.919 88.284 73.588 1.00 22.40 121 GLY C O 1
ATOM 10795 N N . GLY C 1 122 ? -17.151 86.187 73.638 1.00 14.86 122 GLY C N 1
ATOM 10796 C CA . GLY C 1 122 ? -18.050 85.743 72.597 1.00 14.20 122 GLY C CA 1
ATOM 10797 C C . GLY C 1 122 ? -17.545 86.065 71.207 1.00 17.74 122 GLY C C 1
ATOM 10798 O O . GLY C 1 122 ? -18.326 86.091 70.278 1.00 14.68 122 GLY C O 1
ATOM 10802 N N . ASP C 1 123 ? -16.246 86.306 71.042 1.00 15.39 123 ASP C N 1
ATOM 10803 C CA . ASP C 1 123 ? -15.717 86.520 69.685 1.00 14.92 123 ASP C CA 1
ATOM 10804 C C . ASP C 1 123 ? -16.044 85.315 68.790 1.00 15.87 123 ASP C C 1
ATOM 10805 O O . ASP C 1 123 ? -16.181 84.181 69.268 1.00 13.21 123 ASP C O 1
ATOM 10814 N N . THR C 1 124 ? -16.101 85.553 67.485 1.00 17.41 124 THR C N 1
ATOM 10815 C CA . THR C 1 124 ? -16.221 84.463 66.527 1.00 16.95 124 THR C CA 1
ATOM 10816 C C . THR C 1 124 ? -15.025 84.516 65.571 1.00 11.23 124 THR C C 1
ATOM 10817 O O . THR C 1 124 ? -14.667 85.590 65.090 1.00 13.01 124 THR C O 1
ATOM 10828 N N . LEU C 1 125 ? -14.394 83.371 65.322 1.00 14.14 125 LEU C N 1
ATOM 10829 C CA . LEU C 1 125 ? -13.306 83.293 64.349 1.00 15.87 125 LEU C CA 1
ATOM 10830 C C . LEU C 1 125 ? -13.842 82.607 63.097 1.00 13.00 125 LEU C C 1
ATOM 10831 O O . LEU C 1 125 ? -14.743 81.769 63.180 1.00 12.46 125 LEU C O 1
ATOM 10847 N N . TRP C 1 126 ? -13.271 82.964 61.959 1.00 12.00 126 TRP C N 1
ATOM 10848 C CA . TRP C 1 126 ? -13.493 82.228 60.704 1.00 12.64 126 TRP C CA 1
ATOM 10849 C C . TRP C 1 126 ? -12.136 81.833 60.142 1.00 13.71 126 TRP C C 1
ATOM 10850 O O . TRP C 1 126 ? -11.137 82.537 60.349 1.00 14.29 126 TRP C O 1
ATOM 10871 N N . ALA C 1 127 ? -12.090 80.715 59.419 1.00 11.36 127 ALA C N 1
ATOM 10872 C CA . ALA C 1 127 ? -10.865 80.295 58.764 1.00 15.95 127 ALA C CA 1
ATOM 10873 C C . ALA C 1 127 ? -11.176 79.977 57.305 1.00 15.81 127 ALA C C 1
ATOM 10874 O O . ALA C 1 127 ? -12.251 79.472 56.992 1.00 12.53 127 ALA C O 1
ATOM 10881 N N . SER C 1 128 ? -10.238 80.285 56.426 1.00 12.66 128 SER C N 1
ATOM 10882 C CA . SER C 1 128 ? -10.417 80.101 54.979 1.00 13.12 128 SER C CA 1
ATOM 10883 C C . SER C 1 128 ? -9.872 78.779 54.514 1.00 11.65 128 SER C C 1
ATOM 10884 O O . SER C 1 128 ? -8.674 78.533 54.636 1.00 11.55 128 SER C O 1
ATOM 10892 N N . GLY C 1 129 ? -10.739 77.931 53.978 1.00 13.97 129 GLY C N 1
ATOM 10893 C CA . GLY C 1 129 ? -10.302 76.688 53.366 1.00 16.04 129 GLY C CA 1
ATOM 10894 C C . GLY C 1 129 ? -9.497 76.936 52.095 1.00 17.09 129 GLY C C 1
ATOM 10895 O O . GLY C 1 129 ? -8.687 76.102 51.677 1.00 12.92 129 GLY C O 1
ATOM 10899 N N . ILE C 1 130 ? -9.716 78.083 51.466 1.00 14.38 130 ILE C N 1
ATOM 10900 C CA . ILE C 1 130 ? -8.958 78.424 50.262 1.00 14.29 130 ILE C CA 1
ATOM 10901 C C . ILE C 1 130 ? -7.495 78.720 50.626 1.00 15.26 130 ILE C C 1
ATOM 10902 O O . ILE C 1 130 ? -6.556 78.087 50.132 1.00 14.20 130 ILE C O 1
ATOM 10918 N N . ALA C 1 131 ? -7.296 79.675 51.519 1.00 10.25 131 ALA C N 1
ATOM 10919 C CA . ALA C 1 131 ? -5.949 79.988 51.990 1.00 16.40 131 ALA C CA 1
ATOM 10920 C C . ALA C 1 131 ? -5.234 78.758 52.551 1.00 11.87 131 ALA C C 1
ATOM 10921 O O . ALA C 1 131 ? -4.059 78.543 52.264 1.00 13.63 131 ALA C O 1
ATOM 10928 N N . ALA C 1 132 ? -5.948 77.940 53.321 1.00 13.18 132 ALA C N 1
ATOM 10929 C CA . ALA C 1 132 ? -5.329 76.772 53.945 1.00 11.48 132 ALA C CA 1
ATOM 10930 C C . ALA C 1 132 ? -4.941 75.762 52.886 1.00 13.45 132 ALA C C 1
ATOM 10931 O O . ALA C 1 132 ? -3.891 75.148 52.970 1.00 15.60 132 ALA C O 1
ATOM 10938 N N . PHE C 1 133 ? -5.811 75.559 51.900 1.00 13.41 133 PHE C N 1
ATOM 10939 C CA . PHE C 1 133 ? -5.485 74.601 50.850 1.00 14.37 133 PHE C CA 1
ATOM 10940 C C . PHE C 1 133 ? -4.224 75.060 50.104 1.00 17.60 133 PHE C C 1
ATOM 10941 O O . PHE C 1 133 ? -3.296 74.287 49.880 1.00 16.18 133 PHE C O 1
ATOM 10958 N N . GLU C 1 134 ? -4.193 76.330 49.726 1.00 13.86 134 GLU C N 1
ATOM 10959 C CA . GLU C 1 134 ? -3.082 76.858 48.927 1.00 17.09 134 GLU C CA 1
ATOM 10960 C C . GLU C 1 134 ? -1.749 76.813 49.660 1.00 19.50 134 GLU C C 1
ATOM 10961 O O . GLU C 1 134 ? -0.684 76.721 49.027 1.00 16.71 134 GLU C O 1
ATOM 10973 N N . ALA C 1 135 ? -1.814 76.816 50.990 1.00 15.63 135 ALA C N 1
ATOM 10974 C CA . ALA C 1 135 ? -0.610 76.800 51.821 1.00 15.87 135 ALA C CA 1
ATOM 10975 C C . ALA C 1 135 ? -0.059 75.393 52.095 1.00 17.34 135 ALA C C 1
ATOM 10976 O O . ALA C 1 135 ? 1.068 75.255 52.593 1.00 16.36 135 ALA C O 1
ATOM 10983 N N . LEU C 1 136 ? -0.836 74.351 51.795 1.00 14.68 136 LEU C N 1
ATOM 10984 C CA . LEU C 1 136 ? -0.318 72.986 51.928 1.00 18.26 136 LEU C CA 1
ATOM 10985 C C . LEU C 1 136 ? 0.805 72.792 50.918 1.00 18.30 136 LEU C C 1
ATOM 10986 O O . LEU C 1 136 ? 0.757 73.362 49.836 1.00 16.30 136 LEU C O 1
ATOM 11002 N N . SER C 1 137 ? 1.792 71.963 51.244 1.00 13.71 137 SER C N 1
ATOM 11003 C CA A SER C 1 137 ? 2.867 71.654 50.311 0.50 18.39 137 SER C CA 1
ATOM 11004 C CA B SER C 1 137 ? 2.864 71.672 50.306 0.50 18.33 137 SER C CA 1
ATOM 11005 C C . SER C 1 137 ? 2.306 70.921 49.092 1.00 18.66 137 SER C C 1
ATOM 11006 O O . SER C 1 137 ? 1.279 70.248 49.176 1.00 15.84 137 SER C O 1
ATOM 11021 N N . ALA C 1 138 ? 2.986 71.043 47.960 1.00 19.18 138 ALA C N 1
ATOM 11022 C CA . ALA C 1 138 ? 2.478 70.461 46.712 1.00 19.58 138 ALA C CA 1
ATOM 11023 C C . ALA C 1 138 ? 2.122 68.969 46.813 1.00 18.39 138 ALA C C 1
ATOM 11024 O O . ALA C 1 138 ? 1.084 68.553 46.303 1.00 15.62 138 ALA C O 1
ATOM 11031 N N . PRO C 1 139 ? 2.969 68.153 47.484 1.00 17.19 139 PRO C N 1
ATOM 11032 C CA . PRO C 1 139 ? 2.657 66.718 47.538 1.00 18.26 139 PRO C CA 1
ATOM 11033 C C . PRO C 1 139 ? 1.354 66.436 48.270 1.00 16.23 139 PRO C C 1
ATOM 11034 O O . PRO C 1 139 ? 0.618 65.539 47.872 1.00 13.83 139 PRO C O 1
ATOM 11045 N N . LEU C 1 140 ? 1.062 67.196 49.320 1.00 16.40 140 LEU C N 1
ATOM 11046 C CA . LEU C 1 140 ? -0.176 67.009 50.050 1.00 16.20 140 LEU C CA 1
ATOM 11047 C C . LEU C 1 140 ? -1.359 67.520 49.254 1.00 16.79 140 LEU C C 1
ATOM 11048 O O . LEU C 1 140 ? -2.423 66.901 49.246 1.00 17.53 140 LEU C O 1
ATOM 11064 N N . ARG C 1 141 ? -1.192 68.649 48.574 1.00 14.29 141 ARG C N 1
ATOM 11065 C CA . ARG C 1 141 ? -2.284 69.165 47.754 1.00 16.42 141 ARG C CA 1
ATOM 11066 C C . ARG C 1 141 ? -2.595 68.112 46.712 1.00 19.21 141 ARG C C 1
ATOM 11067 O O . ARG C 1 141 ? -3.741 67.803 46.475 1.00 16.58 141 ARG C O 1
ATOM 11088 N N . GLU C 1 142 ? -1.564 67.531 46.106 1.00 13.65 142 GLU C N 1
ATOM 11089 C CA . GLU C 1 142 ? -1.800 66.590 45.005 1.00 16.29 142 GLU C CA 1
ATOM 11090 C C . GLU C 1 142 ? -2.471 65.305 45.532 1.00 19.82 142 GLU C C 1
ATOM 11091 O O . GLU C 1 142 ? -3.336 64.714 44.877 1.00 17.44 142 GLU C O 1
ATOM 11103 N N . MET C 1 143 ? -2.070 64.859 46.713 1.00 14.38 143 MET C N 1
ATOM 11104 C CA . MET C 1 143 ? -2.703 63.667 47.290 1.00 14.27 143 MET C CA 1
ATOM 11105 C C . MET C 1 143 ? -4.186 63.890 47.622 1.00 19.01 143 MET C C 1
ATOM 11106 O O . MET C 1 143 ? -5.034 63.049 47.326 1.00 17.30 143 MET C O 1
ATOM 11120 N N . LEU C 1 144 ? -4.490 65.014 48.253 1.00 16.66 144 LEU C N 1
ATOM 11121 C CA . LEU C 1 144 ? -5.827 65.246 48.790 1.00 15.66 144 LEU C CA 1
ATOM 11122 C C . LEU C 1 144 ? -6.851 65.640 47.729 1.00 17.50 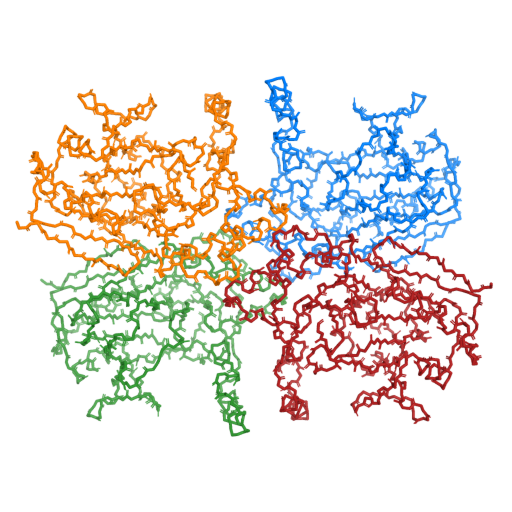144 LEU C C 1
ATOM 11123 O O . LEU C 1 144 ? -8.048 65.378 47.883 1.00 14.75 144 LEU C O 1
ATOM 11139 N N . ASP C 1 145 ? -6.389 66.275 46.660 1.00 12.28 145 ASP C N 1
ATOM 11140 C CA . ASP C 1 145 ? -7.328 66.810 45.670 1.00 12.36 145 ASP C CA 1
ATOM 11141 C C . ASP C 1 145 ? -7.851 65.651 44.847 1.00 19.57 145 ASP C C 1
ATOM 11142 O O . ASP C 1 145 ? -7.134 65.063 44.062 1.00 20.40 145 ASP C O 1
ATOM 11151 N N . GLY C 1 146 ? -9.113 65.322 45.044 1.00 19.91 146 GLY C N 1
ATOM 11152 C CA . GLY C 1 146 ? -9.689 64.145 44.434 1.00 20.38 146 GLY C CA 1
ATOM 11153 C C . GLY C 1 146 ? -10.171 63.137 45.451 1.00 19.71 146 GLY C C 1
ATOM 11154 O O . GLY C 1 146 ? -10.971 62.280 45.114 1.00 20.01 146 GLY C O 1
ATOM 11158 N N . LEU C 1 147 ? -9.697 63.215 46.693 1.00 15.18 147 LEU C N 1
ATOM 11159 C CA . LEU C 1 147 ? -10.179 62.294 47.726 1.00 16.28 147 LEU C CA 1
ATOM 11160 C C . LEU C 1 147 ? -11.543 62.745 48.257 1.00 16.45 147 LEU C C 1
ATOM 11161 O O . LEU C 1 147 ? -11.968 63.875 48.002 1.00 15.70 147 LEU C O 1
ATOM 11177 N N . THR C 1 148 ? -12.222 61.876 49.007 1.00 15.28 148 THR C N 1
ATOM 11178 C CA . THR C 1 148 ? -13.516 62.228 49.581 1.00 13.05 148 THR C CA 1
ATOM 11179 C C . THR C 1 148 ? -13.527 61.938 51.071 1.00 21.26 148 THR C C 1
ATOM 11180 O O . THR C 1 148 ? -12.708 61.168 51.558 1.00 16.88 148 THR C O 1
ATOM 11191 N N . ALA C 1 149 ? -14.471 62.530 51.792 1.00 12.95 149 ALA C N 1
ATOM 11192 C CA . ALA C 1 149 ? -14.532 62.335 53.239 1.00 13.41 149 ALA C CA 1
ATOM 11193 C C . ALA C 1 149 ? -15.981 62.216 53.690 1.00 17.45 149 ALA C C 1
ATOM 11194 O O . ALA C 1 149 ? -16.872 62.889 53.150 1.00 15.92 149 ALA C O 1
ATOM 11201 N N . THR C 1 150 ? -16.207 61.338 54.660 1.00 17.64 150 THR C N 1
ATOM 11202 C CA . THR C 1 150 ? -17.510 61.181 55.296 1.00 17.52 150 THR C CA 1
ATOM 11203 C C . THR C 1 150 ? -17.764 62.279 56.315 1.00 14.13 150 THR C C 1
ATOM 11204 O O . THR C 1 150 ? -16.877 62.614 57.102 1.00 16.30 150 THR C O 1
ATOM 11215 N N . HIS C 1 151 ? -18.974 62.835 56.267 1.00 15.87 151 HIS C N 1
ATOM 11216 C CA . HIS C 1 151 ? -19.455 63.827 57.222 1.00 13.29 151 HIS C CA 1
ATOM 11217 C C . HIS C 1 151 ? -20.673 63.221 57.915 1.00 15.87 151 HIS C C 1
ATOM 11218 O O . HIS C 1 151 ? -21.498 62.558 57.279 1.00 20.85 151 HIS C O 1
ATOM 11233 N N . ASP C 1 152 ? -20.784 63.438 59.217 1.00 19.38 152 ASP C N 1
ATOM 11234 C CA . ASP C 1 152 ? -21.745 62.685 60.015 1.00 18.09 152 ASP C CA 1
ATOM 11235 C C . ASP C 1 152 ? -22.196 63.563 61.183 1.00 19.43 152 ASP C C 1
ATOM 11236 O O . ASP C 1 152 ? -21.374 63.963 62.003 1.00 18.00 152 ASP C O 1
ATOM 11245 N N . PHE C 1 153 ? -23.487 63.870 61.263 1.00 21.83 153 PHE C N 1
ATOM 11246 C CA . PHE C 1 153 ? -23.977 64.774 62.307 1.00 24.59 153 PHE C CA 1
ATOM 11247 C C . PHE C 1 153 ? -23.745 64.171 63.692 1.00 21.93 153 PHE C C 1
ATOM 11248 O O . PHE C 1 153 ? -23.537 64.903 64.661 1.00 21.95 153 PHE C O 1
ATOM 11265 N N . THR C 1 154 ? -23.745 62.842 63.789 1.00 20.74 154 THR C N 1
ATOM 11266 C CA . THR C 1 154 ? -23.521 62.197 65.087 1.00 20.44 154 THR C CA 1
ATOM 11267 C C . THR C 1 154 ? -22.132 62.514 65.677 1.00 20.48 154 THR C C 1
ATOM 11268 O O . THR C 1 154 ? -21.918 62.368 66.889 1.00 19.84 154 THR C O 1
ATOM 11279 N N . LYS C 1 155 ? -21.188 62.970 64.855 1.00 21.44 155 LYS C N 1
ATOM 11280 C CA . LYS C 1 155 ? -19.891 63.367 65.412 1.00 20.08 155 LYS C CA 1
ATOM 11281 C C . LYS C 1 155 ? -20.070 64.484 66.445 1.00 24.76 155 LYS C C 1
ATOM 11282 O O . LYS C 1 155 ? -19.412 64.503 67.496 1.00 22.20 155 LYS C O 1
ATOM 11301 N N . SER C 1 156 ? -20.956 65.420 66.127 1.00 21.62 156 SER C N 1
ATOM 11302 C CA . SER C 1 156 ? -21.238 66.543 67.007 1.00 32.00 156 SER C CA 1
ATOM 11303 C C . SER C 1 156 ? -22.450 66.272 67.889 1.00 29.81 156 SER C C 1
ATOM 11304 O O . SER C 1 156 ? -22.630 66.934 68.899 1.00 30.91 156 SER C O 1
ATOM 11312 N N . PHE C 1 157 ? -23.274 65.302 67.510 1.00 27.77 157 PHE C N 1
ATOM 11313 C CA . PHE C 1 157 ? -24.477 64.984 68.280 1.00 31.46 157 PHE C CA 1
ATOM 11314 C C . PHE C 1 157 ? -24.514 63.497 68.585 1.00 29.01 157 PHE C C 1
ATOM 11315 O O . PHE C 1 157 ? -25.314 62.760 68.022 1.00 30.24 157 PHE C O 1
ATOM 11332 N N . PRO C 1 158 ? -23.628 63.046 69.475 1.00 26.00 158 PRO C N 1
ATOM 11333 C CA . PRO C 1 158 ? -23.535 61.622 69.815 1.00 29.61 158 PRO C CA 1
ATOM 11334 C C . PRO C 1 158 ? -24.775 61.169 70.578 1.00 38.31 158 PRO C C 1
ATOM 11335 O O . PRO C 1 158 ? -25.465 62.013 71.142 1.00 35.99 158 PRO C O 1
ATOM 11346 N N . LEU C 1 159 ? -25.058 59.869 70.579 1.00 33.05 159 LEU C N 1
ATOM 11347 C CA . LEU C 1 159 ? -26.270 59.346 71.206 1.00 49.68 159 LEU C CA 1
ATOM 11348 C C . LEU C 1 159 ? -26.421 59.821 72.646 1.00 52.31 159 LEU C C 1
ATOM 11349 O O . LEU C 1 159 ? -27.526 60.131 73.083 1.00 48.48 159 LEU C O 1
ATOM 11365 N N . GLU C 1 160 ? -25.313 59.880 73.379 1.00 50.04 160 GLU C N 1
ATOM 11366 C CA . GLU C 1 160 ? -25.351 60.310 74.773 1.00 62.59 160 GLU C CA 1
ATOM 11367 C C . GLU C 1 160 ? -25.930 61.717 74.900 1.00 74.56 160 GLU C C 1
ATOM 11368 O O . GLU C 1 160 ? -26.560 62.046 75.902 1.00 79.89 160 GLU C O 1
ATOM 11380 N N . ARG C 1 161 ? -25.712 62.546 73.886 1.00 81.65 161 ARG C N 1
ATOM 11381 C CA . ARG C 1 161 ? -26.288 63.884 73.864 1.00 90.37 161 ARG C CA 1
ATOM 11382 C C . ARG C 1 161 ? -27.804 63.827 73.746 1.00 95.34 161 ARG C C 1
ATOM 11383 O O . ARG C 1 161 ? -28.512 64.426 74.553 1.00 96.81 161 ARG C O 1
ATOM 11404 N N . PHE C 1 162 ? -28.303 63.129 72.729 1.00 99.17 162 PHE C N 1
ATOM 11405 C CA . PHE C 1 162 ? -29.740 62.911 72.605 1.00 102.78 162 PHE C CA 1
ATOM 11406 C C . PHE C 1 162 ? -30.236 62.404 73.951 1.00 115.08 162 PHE C C 1
ATOM 11407 O O . PHE C 1 162 ? -31.153 62.974 74.539 1.00 118.99 162 PHE C O 1
ATOM 11424 N N . GLY C 1 163 ? -29.621 61.332 74.438 1.00 117.03 163 GLY C N 1
ATOM 11425 C CA . GLY C 1 163 ? -29.602 61.081 75.862 1.00 127.86 163 GLY C CA 1
ATOM 11426 C C . GLY C 1 163 ? -30.017 59.723 76.379 1.00 139.50 163 GLY C C 1
ATOM 11427 O O . GLY C 1 163 ? -29.500 58.683 75.974 1.00 139.30 163 GLY C O 1
ATOM 11431 N N . THR C 1 164 ? -30.983 59.760 77.287 1.00 145.85 164 THR C N 1
ATOM 11432 C CA . THR C 1 164 ? -31.146 58.718 78.282 1.00 164.92 164 THR C CA 1
ATOM 11433 C C . THR C 1 164 ? -32.166 57.635 77.938 1.00 178.61 164 THR C C 1
ATOM 11434 O O . THR C 1 164 ? -31.876 56.447 78.072 1.00 178.33 164 THR C O 1
ATOM 11445 N N . THR C 1 165 ? -33.351 58.039 77.492 1.00 195.59 165 THR C N 1
ATOM 11446 C CA . THR C 1 165 ? -34.475 57.111 77.403 1.00 204.15 165 THR C CA 1
ATOM 11447 C C . THR C 1 165 ? -34.458 56.333 76.093 1.00 200.61 165 THR C C 1
ATOM 11448 O O . THR C 1 165 ? -33.627 56.592 75.224 1.00 198.89 165 THR C O 1
ATOM 11459 N N . PRO C 1 166 ? -35.380 55.366 75.952 1.00 198.98 166 PRO C N 1
ATOM 11460 C CA . PRO C 1 166 ? -35.495 54.597 74.710 1.00 199.63 166 PRO C CA 1
ATOM 11461 C C . PRO C 1 166 ? -36.158 55.424 73.618 1.00 213.51 166 PRO C C 1
ATOM 11462 O O . PRO C 1 166 ? -35.991 55.123 72.439 1.00 239.71 166 PRO C O 1
ATOM 11473 N N . GLN C 1 167 ? -36.912 56.446 74.013 1.00 130.27 167 GLN C N 1
ATOM 11474 C CA . GLN C 1 167 ? -37.466 57.398 73.056 1.00 96.67 167 GLN C CA 1
ATOM 11475 C C . GLN C 1 167 ? -36.342 58.069 72.281 1.00 80.16 167 GLN C C 1
ATOM 11476 O O . GLN C 1 167 ? -36.411 58.205 71.057 1.00 68.64 167 GLN C O 1
ATOM 11490 N N . ASP C 1 168 ? -35.298 58.486 72.987 1.00 100.08 168 ASP C N 1
ATOM 11491 C CA . ASP C 1 168 ? -34.234 59.227 72.336 1.00 87.31 168 ASP C CA 1
ATOM 11492 C C . ASP C 1 168 ? -33.340 58.321 71.502 1.00 68.00 168 ASP C C 1
ATOM 11493 O O . ASP C 1 168 ? -32.899 58.723 70.436 1.00 51.23 168 ASP C O 1
ATOM 11502 N N . LEU C 1 169 ? -33.070 57.101 71.957 1.00 68.20 169 LEU C N 1
ATOM 11503 C CA . LEU C 1 169 ? -32.383 56.165 71.075 1.00 71.54 169 LEU C CA 1
ATOM 11504 C C . LEU C 1 169 ? -33.159 56.122 69.760 1.00 76.86 169 LEU C C 1
ATOM 11505 O O . LEU C 1 169 ? -32.577 56.223 68.683 1.00 65.97 169 LEU C O 1
ATOM 11521 N N . ALA C 1 170 ? -34.480 56.006 69.864 1.00 85.95 170 ALA C N 1
ATOM 11522 C CA . ALA C 1 170 ? -35.343 55.859 68.696 1.00 92.60 170 ALA C CA 1
ATOM 11523 C C . ALA C 1 170 ? -35.459 57.139 67.857 1.00 88.99 170 ALA C C 1
ATOM 11524 O O . ALA C 1 170 ? -35.618 57.066 66.640 1.00 87.39 170 ALA C O 1
ATOM 11531 N N . ARG C 1 171 ? -35.386 58.303 68.497 1.00 83.85 171 ARG C N 1
ATOM 11532 C CA . ARG C 1 171 ? -35.471 59.570 67.774 1.00 77.58 171 ARG C CA 1
ATOM 11533 C C . ARG C 1 171 ? -34.091 59.982 67.259 1.00 70.98 171 ARG C C 1
ATOM 11534 O O . ARG C 1 171 ? -33.969 60.813 66.355 1.00 71.44 171 ARG C O 1
ATOM 11555 N N . TRP C 1 172 ? -33.059 59.398 67.857 1.00 58.31 172 TRP C N 1
ATOM 11556 C CA . TRP C 1 172 ? -31.690 59.642 67.451 1.00 53.01 172 TRP C CA 1
ATOM 11557 C C . TRP C 1 172 ? -31.471 58.771 66.242 1.00 53.15 172 TRP C C 1
ATOM 11558 O O . TRP C 1 172 ? -30.833 59.181 65.273 1.00 48.01 172 TRP C O 1
ATOM 11579 N N . GLU C 1 173 ? -32.033 57.568 66.300 1.00 50.84 173 GLU C N 1
ATOM 11580 C CA . GLU C 1 173 ? -31.982 56.650 65.173 1.00 61.29 173 GLU C CA 1
ATOM 11581 C C . GLU C 1 173 ? -32.832 57.229 64.051 1.00 46.30 173 GLU C C 1
ATOM 11582 O O . GLU C 1 173 ? -32.574 56.975 62.883 1.00 43.96 173 GLU C O 1
ATOM 11594 N N . ALA C 1 174 ? -33.836 58.023 64.414 1.00 47.11 174 ALA C N 1
ATOM 11595 C CA . ALA C 1 174 ? -34.717 58.638 63.427 1.00 48.21 174 ALA C CA 1
ATOM 11596 C C . ALA C 1 174 ? -33.960 59.695 62.639 1.00 49.75 174 ALA C C 1
ATOM 11597 O O . ALA C 1 174 ? -34.032 59.741 61.412 1.00 44.36 174 ALA C O 1
ATOM 11604 N N . THR C 1 175 ? -33.238 60.551 63.352 1.00 50.83 175 THR C N 1
ATOM 11605 C CA . THR C 1 175 ? -32.459 61.596 62.704 1.00 48.40 175 THR C CA 1
ATOM 11606 C C . THR C 1 175 ? -31.288 60.973 61.942 1.00 41.16 175 THR C C 1
ATOM 11607 O O . THR C 1 175 ? -30.910 61.454 60.875 1.00 32.18 175 THR C O 1
ATOM 11618 N N . ARG C 1 176 ? -30.731 59.887 62.477 1.00 33.17 176 ARG C N 1
ATOM 11619 C CA . ARG C 1 176 ? -29.675 59.159 61.779 1.00 42.11 176 ARG C CA 1
ATOM 11620 C C . ARG C 1 176 ? -30.175 58.615 60.449 1.00 42.67 176 ARG C C 1
ATOM 11621 O O . ARG C 1 176 ? -29.470 58.674 59.447 1.00 37.30 176 ARG C O 1
ATOM 11642 N N . ARG C 1 177 ? -31.388 58.067 60.446 1.00 41.48 177 ARG C N 1
ATOM 11643 C CA . ARG C 1 177 ? -31.954 57.491 59.236 1.00 42.73 177 ARG C CA 1
ATOM 11644 C C . ARG C 1 177 ? -32.220 58.583 58.216 1.00 41.14 177 ARG C C 1
ATOM 11645 O O . ARG C 1 177 ? -32.052 58.374 57.015 1.00 40.94 177 ARG C O 1
ATOM 11666 N N . ASN C 1 178 ? -32.647 59.747 58.697 1.00 31.33 178 ASN C N 1
ATOM 11667 C CA . ASN C 1 178 ? -32.925 60.873 57.813 1.00 32.77 178 ASN C CA 1
ATOM 11668 C C . ASN C 1 178 ? -31.635 61.569 57.389 1.00 35.55 178 ASN C C 1
ATOM 11669 O O . ASN C 1 178 ? -31.601 62.265 56.378 1.00 36.63 178 ASN C O 1
ATOM 11680 N N . ASN C 1 179 ? -30.575 61.367 58.162 1.00 29.53 179 ASN C N 1
ATOM 11681 C CA . ASN C 1 179 ? -29.296 62.044 57.900 1.00 28.72 179 ASN C CA 1
ATOM 11682 C C . ASN C 1 179 ? -28.136 61.070 58.033 1.00 29.28 179 ASN C C 1
ATOM 11683 O O . ASN C 1 179 ? -27.277 61.214 58.908 1.00 29.64 179 ASN C O 1
ATOM 11694 N N . PRO C 1 180 ? -28.107 60.061 57.159 1.00 39.89 180 PRO C N 1
ATOM 11695 C CA . PRO C 1 180 ? -27.026 59.081 57.230 1.00 35.04 180 PRO C CA 1
ATOM 11696 C C . PRO C 1 180 ? -25.688 59.730 56.910 1.00 24.33 180 PRO C C 1
ATOM 11697 O O . PRO C 1 180 ? -25.644 60.798 56.293 1.00 23.54 180 PRO C O 1
ATOM 11708 N N . PRO C 1 181 ? -24.595 59.093 57.327 1.00 26.26 181 PRO C N 1
ATOM 11709 C CA . PRO C 1 181 ? -23.278 59.618 56.949 1.00 26.27 181 PRO C CA 1
ATOM 11710 C C . PRO C 1 181 ? -23.171 59.700 55.430 1.00 27.03 181 PRO C C 1
ATOM 11711 O O . PRO C 1 181 ? -23.697 58.831 54.728 1.00 29.74 181 PRO C O 1
ATOM 11722 N N . LEU C 1 182 ? -22.525 60.733 54.915 1.00 18.31 182 LEU C N 1
ATOM 11723 C CA . LEU C 1 182 ? -22.381 60.862 53.464 1.00 20.12 182 LEU C CA 1
ATOM 11724 C C . LEU C 1 182 ? -21.068 61.532 53.120 1.00 22.40 182 LEU C C 1
ATOM 11725 O O . LEU C 1 182 ? -20.358 62.000 54.005 1.00 21.79 182 LEU C O 1
ATOM 11741 N N . SER C 1 183 ? -20.736 61.574 51.835 1.00 19.45 183 SER C N 1
ATOM 11742 C CA . SER C 1 183 ? -19.414 62.015 51.435 1.00 20.87 183 SER C CA 1
ATOM 11743 C C . SER C 1 183 ? -19.404 63.328 50.670 1.00 19.72 183 SER C C 1
ATOM 11744 O O . SER C 1 183 ? -20.341 63.630 49.936 1.00 18.54 183 SER C O 1
ATOM 11752 N N . HIS C 1 184 ? -18.327 64.095 50.853 1.00 16.75 184 HIS C N 1
ATOM 11753 C CA . HIS C 1 184 ? -18.038 65.274 50.043 1.00 19.04 184 HIS C CA 1
ATOM 11754 C C . HIS C 1 184 ? -16.573 65.263 49.641 1.00 14.84 184 HIS C C 1
ATOM 11755 O O . HIS C 1 184 ? -15.757 64.616 50.293 1.00 17.26 184 HIS C O 1
ATOM 11770 N N . PRO C 1 185 ? -16.229 65.976 48.559 1.00 16.34 185 PRO C N 1
ATOM 11771 C CA . PRO C 1 185 ? -14.813 66.078 48.201 1.00 19.19 185 PRO C CA 1
ATOM 11772 C C . PRO C 1 185 ? -14.013 66.680 49.361 1.00 21.25 185 PRO C C 1
ATOM 11773 O O . PRO C 1 185 ? -14.512 67.548 50.057 1.00 15.65 185 PRO C O 1
ATOM 11784 N N . VAL C 1 186 ? -12.798 66.196 49.575 1.00 13.76 186 VAL C N 1
ATOM 11785 C CA . VAL C 1 186 ? -11.890 66.796 50.545 1.00 11.75 186 VAL C CA 1
ATOM 11786 C C . VAL C 1 186 ? -11.431 68.158 50.080 1.00 15.88 186 VAL C C 1
ATOM 11787 O O . VAL C 1 186 ? -11.259 69.068 50.900 1.00 13.26 186 VAL C O 1
ATOM 11800 N N . VAL C 1 187 ? -11.231 68.299 48.766 1.00 12.92 187 VAL C N 1
ATOM 11801 C CA . VAL C 1 187 ? -10.895 69.592 48.175 1.00 11.77 187 VAL C CA 1
ATOM 11802 C C . VAL C 1 187 ? -12.082 70.040 47.316 1.00 14.42 187 VAL C C 1
ATOM 11803 O O . VAL C 1 187 ? -12.382 69.449 46.272 1.00 14.13 187 VAL C O 1
ATOM 11816 N N . ARG C 1 188 ? -12.787 71.061 47.790 1.00 14.31 188 ARG C N 1
ATOM 11817 C CA . ARG C 1 188 ? -14.001 71.516 47.125 1.00 13.55 188 ARG C CA 1
ATOM 11818 C C . ARG C 1 188 ? -13.663 72.646 46.169 1.00 18.71 188 ARG C C 1
ATOM 11819 O O . ARG C 1 188 ? -12.861 73.521 46.488 1.00 14.74 188 ARG C O 1
ATOM 11840 N N . THR C 1 189 ? -14.288 72.620 45.002 1.00 15.72 189 THR C N 1
ATOM 11841 C CA . THR C 1 189 ? -14.170 73.688 44.021 1.00 14.57 189 THR C CA 1
ATOM 11842 C C . THR C 1 189 ? -15.358 74.636 44.209 1.00 15.01 189 THR C C 1
ATOM 11843 O O . THR C 1 189 ? -16.502 74.229 44.066 1.00 14.01 189 THR C O 1
ATOM 11854 N N . HIS C 1 190 ? -15.098 75.892 44.539 1.00 12.51 190 HIS C N 1
ATOM 11855 C CA . HIS C 1 190 ? -16.206 76.809 44.860 1.00 11.49 190 HIS C CA 1
ATOM 11856 C C . HIS C 1 190 ? -17.085 76.892 43.611 1.00 15.65 190 HIS C C 1
ATOM 11857 O O . HIS C 1 190 ? -16.559 77.069 42.501 1.00 16.96 190 HIS C O 1
ATOM 11872 N N . PRO C 1 191 ? -18.409 76.724 43.769 1.00 16.40 191 PRO C N 1
ATOM 11873 C CA . PRO C 1 191 ? -19.267 76.528 42.586 1.00 22.73 191 PRO C CA 1
ATOM 11874 C C . PRO C 1 191 ? -19.489 77.801 41.767 1.00 22.95 191 PRO C C 1
ATOM 11875 O O . PRO C 1 191 ? -20.040 77.736 40.674 1.00 20.42 191 PRO C O 1
ATOM 11886 N N . VAL C 1 192 ? -19.075 78.940 42.302 1.00 14.29 192 VAL C N 1
ATOM 11887 C CA . VAL C 1 192 ? -19.166 80.211 41.592 1.00 15.17 192 VAL C CA 1
ATOM 11888 C C . VAL C 1 192 ? -17.788 80.707 41.167 1.00 24.79 192 VAL C C 1
ATOM 11889 O O . VAL C 1 192 ? -17.565 81.012 40.007 1.00 20.31 192 VAL C O 1
ATOM 11902 N N . SER C 1 193 ? -16.866 80.815 42.113 1.00 20.31 193 SER C N 1
ATOM 11903 C CA . SER C 1 193 ? -15.555 81.389 41.815 1.00 21.36 193 SER C CA 1
ATOM 11904 C C . SER C 1 193 ? -14.575 80.360 41.248 1.00 22.18 193 SER C C 1
ATOM 11905 O O . SER C 1 193 ? -13.560 80.735 40.676 1.00 19.50 193 SER C O 1
ATOM 11913 N N . GLY C 1 194 ? -14.847 79.071 41.437 1.00 16.49 194 GLY C N 1
ATOM 11914 C CA . GLY C 1 194 ? -13.905 78.033 41.015 1.00 20.93 194 GLY C CA 1
ATOM 11915 C C . GLY C 1 194 ? -12.671 77.888 41.923 1.00 21.07 194 GLY C C 1
ATOM 11916 O O . GLY C 1 194 ? -11.784 77.066 41.674 1.00 15.01 194 GLY C O 1
ATOM 11920 N N . ARG C 1 195 ? -12.590 78.674 42.989 1.00 17.08 195 ARG C N 1
ATOM 11921 C CA . ARG C 1 195 ? -11.411 78.576 43.868 1.00 17.22 195 ARG C CA 1
ATOM 11922 C C . ARG C 1 195 ? -11.481 77.278 44.674 1.00 22.80 195 ARG C C 1
ATOM 11923 O O . ARG C 1 195 ? -12.534 76.939 45.192 1.00 18.39 195 ARG C O 1
ATOM 11944 N N . LYS C 1 196 ? -10.370 76.546 44.761 1.00 18.26 196 LYS C N 1
ATOM 11945 C CA . LYS C 1 196 ? -10.357 75.294 45.520 1.00 14.57 196 LYS C CA 1
ATOM 11946 C C . LYS C 1 196 ? -10.074 75.543 46.999 1.00 14.07 196 LYS C C 1
ATOM 11947 O O . LYS C 1 196 ? -9.254 76.408 47.355 1.00 10.81 196 LYS C O 1
ATOM 11966 N N . ALA C 1 197 ? -10.742 74.767 47.853 1.00 13.78 197 ALA C N 1
ATOM 11967 C CA . ALA C 1 197 ? -10.653 74.952 49.299 1.00 17.11 197 ALA C CA 1
ATOM 11968 C C . ALA C 1 197 ? -10.625 73.593 49.990 1.00 15.67 197 ALA C C 1
ATOM 11969 O O . ALA C 1 197 ? -11.289 72.659 49.546 1.00 13.25 197 ALA C O 1
ATOM 11976 N N . LEU C 1 198 ? -9.882 73.480 51.086 1.00 12.89 198 LEU C N 1
ATOM 11977 C CA . LEU C 1 198 ? -10.050 72.326 51.957 1.00 11.29 198 LEU C CA 1
ATOM 11978 C C . LEU C 1 198 ? -11.479 72.337 52.439 1.00 13.95 198 LEU C C 1
ATOM 11979 O O . LEU C 1 198 ? -12.020 73.398 52.754 1.00 16.05 198 LEU C O 1
ATOM 11995 N N . PHE C 1 199 ? -12.097 71.168 52.503 1.00 14.49 199 PHE C N 1
ATOM 11996 C CA . PHE C 1 199 ? -13.502 71.103 52.894 1.00 15.11 199 PHE C CA 1
ATOM 11997 C C . PHE C 1 199 ? -13.714 69.981 53.902 1.00 18.83 199 PHE C C 1
ATOM 11998 O O . PHE C 1 199 ? -14.600 69.145 53.741 1.00 15.04 199 PHE C O 1
ATOM 12015 N N . VAL C 1 200 ? -12.875 69.954 54.935 1.00 15.24 200 VAL C N 1
ATOM 12016 C CA . VAL C 1 200 ? -13.148 69.101 56.086 1.00 13.52 200 VAL C CA 1
ATOM 12017 C C . VAL C 1 200 ? -13.280 69.990 57.315 1.00 15.13 200 VAL C C 1
ATOM 12018 O O . VAL C 1 200 ? -12.761 71.096 57.333 1.00 14.25 200 VAL C O 1
ATOM 12031 N N . ASN C 1 201 ? -13.962 69.507 58.353 1.00 11.01 201 ASN C N 1
ATOM 12032 C CA . ASN C 1 201 ? -14.060 70.276 59.565 1.00 11.35 201 ASN C CA 1
ATOM 12033 C C . ASN C 1 201 ? -14.223 69.351 60.763 1.00 11.43 201 ASN C C 1
ATOM 12034 O O . ASN C 1 201 ? -14.825 68.282 60.668 1.00 14.69 201 ASN C O 1
ATOM 12045 N N . GLU C 1 202 ? -13.668 69.770 61.885 1.00 12.57 202 GLU C N 1
ATOM 12046 C CA . GLU C 1 202 ? -13.625 68.916 63.059 1.00 14.27 202 GLU C CA 1
ATOM 12047 C C . GLU C 1 202 ? -15.025 68.575 63.559 1.00 16.91 202 GLU C C 1
ATOM 12048 O O . GLU C 1 202 ? -15.256 67.505 64.127 1.00 17.46 202 GLU C O 1
ATOM 12060 N N . GLY C 1 203 ? -15.979 69.480 63.359 1.00 15.60 203 GLY C N 1
ATOM 12061 C CA . GLY C 1 203 ? -17.304 69.248 63.884 1.00 18.42 203 GLY C CA 1
ATOM 12062 C C . GLY C 1 203 ? -18.003 68.047 63.265 1.00 18.26 203 GLY C C 1
ATOM 12063 O O . GLY C 1 203 ? -18.704 67.326 63.966 1.00 16.52 203 GLY C O 1
ATOM 12067 N N . PHE C 1 204 ? -17.823 67.826 61.957 1.00 13.10 204 PHE C N 1
ATOM 12068 C CA . PHE C 1 204 ? -18.567 66.766 61.278 1.00 14.76 204 PHE C CA 1
ATOM 12069 C C . PHE C 1 204 ? -17.763 65.715 60.498 1.00 17.59 204 PHE C C 1
ATOM 12070 O O . PHE C 1 204 ? -18.310 64.664 60.193 1.00 16.96 204 PHE C O 1
ATOM 12087 N N . THR C 1 205 ? -16.507 65.986 60.154 1.00 14.16 205 THR C N 1
ATOM 12088 C CA . THR C 1 205 ? -15.774 65.083 59.261 1.00 14.29 205 THR C CA 1
ATOM 12089 C C . THR C 1 205 ? -15.139 63.944 60.045 1.00 17.42 205 THR C C 1
ATOM 12090 O O . THR C 1 205 ? -14.313 64.174 60.921 1.00 15.40 205 THR C O 1
ATOM 12101 N N . THR C 1 206 ? -15.519 62.713 59.720 1.00 14.89 206 THR C N 1
ATOM 12102 C CA . THR C 1 206 ? -15.098 61.564 60.506 1.00 13.20 206 THR C CA 1
ATOM 12103 C C . THR C 1 206 ? -14.023 60.724 59.826 1.00 18.21 206 THR C C 1
ATOM 12104 O O . THR C 1 206 ? -13.308 60.004 60.495 1.00 16.61 206 THR C O 1
ATOM 12115 N N . ARG C 1 207 ? -13.906 60.809 58.504 1.00 14.99 207 ARG C N 1
ATOM 12116 C CA . ARG C 1 207 ? -13.087 59.837 57.784 1.00 15.22 207 ARG C CA 1
ATOM 12117 C C . ARG C 1 207 ? -12.766 60.306 56.389 1.00 19.85 207 ARG C C 1
ATOM 12118 O O . ARG C 1 207 ? -13.647 60.757 55.665 1.00 18.88 207 ARG C O 1
ATOM 12139 N N . ILE C 1 208 ? -11.500 60.197 56.006 1.00 16.53 208 ILE C N 1
ATOM 12140 C CA . ILE C 1 208 ? -11.116 60.353 54.604 1.00 19.87 208 ILE C CA 1
ATOM 12141 C C . ILE C 1 208 ? -11.230 58.958 54.006 1.00 18.80 208 ILE C C 1
ATOM 12142 O O . ILE C 1 208 ? -10.544 58.028 54.432 1.00 14.14 208 ILE C O 1
ATOM 12158 N N . ASN C 1 209 ? -12.140 58.807 53.048 1.00 15.31 209 ASN C N 1
ATOM 12159 C CA . ASN C 1 209 ? -12.628 57.485 52.672 1.00 15.41 209 ASN C CA 1
ATOM 12160 C C . ASN C 1 209 ? -11.585 56.598 52.010 1.00 20.22 209 ASN C C 1
ATOM 12161 O O . ASN C 1 209 ? -11.583 55.392 52.226 1.00 18.00 209 ASN C O 1
ATOM 12172 N N . GLU C 1 210 ? -10.696 57.202 51.228 1.00 14.75 210 GLU C N 1
ATOM 12173 C CA . GLU C 1 210 ? -9.710 56.430 50.465 1.00 19.04 210 GLU C CA 1
ATOM 12174 C C . GLU C 1 210 ? -8.454 56.105 51.278 1.00 21.89 210 GLU C C 1
ATOM 12175 O O . GLU C 1 210 ? -7.555 55.445 50.782 1.00 17.08 210 GLU C O 1
ATOM 12187 N N . LEU C 1 211 ? -8.383 56.591 52.515 1.00 15.36 211 LEU C N 1
ATOM 12188 C CA . LEU C 1 211 ? -7.260 56.246 53.388 1.00 18.76 211 LEU C CA 1
ATOM 12189 C C . LEU C 1 211 ? -7.753 55.222 54.398 1.00 24.43 211 LEU C C 1
ATOM 12190 O O . LEU C 1 211 ? -8.949 55.099 54.603 1.00 20.83 211 LEU C O 1
ATOM 12206 N N . SER C 1 212 ? -6.839 54.497 55.039 1.00 21.39 212 SER C N 1
ATOM 12207 C CA . SER C 1 212 ? -7.206 53.565 56.096 1.00 21.91 212 SER C CA 1
ATOM 12208 C C . SER C 1 212 ? -7.684 54.351 57.313 1.00 23.18 212 SER C C 1
ATOM 12209 O O . SER C 1 212 ? -7.515 55.566 57.369 1.00 17.55 212 SER C O 1
ATOM 12217 N N . GLU C 1 213 ? -8.272 53.667 58.287 1.00 23.40 213 GLU C N 1
ATOM 12218 C CA . GLU C 1 213 ? -8.727 54.338 59.505 1.00 26.08 213 GLU C CA 1
ATOM 12219 C C . GLU C 1 213 ? -7.566 55.036 60.200 1.00 21.95 213 GLU C C 1
ATOM 12220 O O . GLU C 1 213 ? -7.692 56.157 60.661 1.00 16.20 213 GLU C O 1
ATOM 12232 N N . LEU C 1 214 ? -6.426 54.366 60.278 1.00 18.75 214 LEU C N 1
ATOM 12233 C CA . LEU C 1 214 ? -5.277 54.926 60.977 1.00 18.85 214 LEU C CA 1
ATOM 12234 C C . LEU C 1 214 ? -4.663 56.091 60.200 1.00 15.23 214 LEU C C 1
ATOM 12235 O O . LEU C 1 214 ? -4.271 57.101 60.795 1.00 12.44 214 LEU C O 1
ATOM 12251 N N . GLU C 1 215 ? -4.558 55.960 58.880 1.00 15.38 215 GLU C N 1
ATOM 12252 C CA . GLU C 1 215 ? -3.988 57.047 58.071 1.00 13.68 215 GLU C CA 1
ATOM 12253 C C . GLU C 1 215 ? -4.911 58.258 58.134 1.00 17.87 215 GLU C C 1
ATOM 12254 O O . GLU C 1 215 ? -4.471 59.415 58.254 1.00 11.93 215 GLU C O 1
ATOM 12266 N N . SER C 1 216 ? -6.204 57.981 58.042 1.00 12.86 216 SER C N 1
ATOM 12267 C CA . SER C 1 216 ? -7.203 59.047 58.012 1.00 18.96 216 SER C CA 1
ATOM 12268 C C . SER C 1 216 ? -7.178 59.811 59.330 1.00 13.98 216 SER C C 1
ATOM 12269 O O . SER C 1 216 ? -7.253 61.037 59.356 1.00 11.91 216 SER C O 1
ATOM 12277 N N . ASP C 1 217 ? -7.113 59.073 60.427 1.00 12.24 217 ASP C N 1
ATOM 12278 C CA . ASP C 1 217 ? -7.053 59.723 61.733 1.00 13.96 217 ASP C CA 1
ATOM 12279 C C . ASP C 1 217 ? -5.864 60.691 61.791 1.00 16.53 217 ASP C C 1
ATOM 12280 O O . ASP C 1 217 ? -5.989 61.819 62.241 1.00 14.63 217 ASP C O 1
ATOM 12289 N N . ALA C 1 218 ? -4.704 60.244 61.332 1.00 13.81 218 ALA C N 1
ATOM 12290 C CA . ALA C 1 218 ? -3.528 61.122 61.317 1.00 16.08 218 ALA C CA 1
ATOM 12291 C C . ALA C 1 218 ? -3.693 62.323 60.356 1.00 13.17 218 ALA C C 1
ATOM 12292 O O . ALA C 1 218 ? -3.324 63.453 60.690 1.00 14.42 218 ALA C O 1
ATOM 12299 N N . LEU C 1 219 ? -4.194 62.080 59.154 1.00 13.79 219 LEU C N 1
ATOM 12300 C CA . LEU C 1 219 ? -4.284 63.150 58.183 1.00 11.11 219 LEU C CA 1
ATOM 12301 C C . LEU C 1 219 ? -5.342 64.176 58.610 1.00 12.05 219 LEU C C 1
ATOM 12302 O O . LEU C 1 219 ? -5.145 65.357 58.439 1.00 12.82 219 LEU C O 1
ATOM 12318 N N . LEU C 1 220 ? -6.458 63.719 59.171 1.00 12.18 220 LEU C N 1
ATOM 12319 C CA . LEU C 1 220 ? -7.496 64.650 59.607 1.00 16.79 220 LEU C CA 1
ATOM 12320 C C . LEU C 1 220 ? -6.983 65.491 60.793 1.00 17.81 220 LEU C C 1
ATOM 12321 O O . LEU C 1 220 ? -7.238 66.680 60.885 1.00 13.19 220 LEU C O 1
ATOM 12337 N N . ARG C 1 221 ? -6.253 64.888 61.719 1.00 13.03 221 ARG C N 1
ATOM 12338 C CA A ARG C 1 221 ? -5.721 65.661 62.838 0.50 15.46 221 ARG C CA 1
ATOM 12339 C CA B ARG C 1 221 ? -5.724 65.653 62.839 0.50 15.41 221 ARG C CA 1
ATOM 12340 C C . ARG C 1 221 ? -4.781 66.744 62.311 1.00 16.32 221 ARG C C 1
ATOM 12341 O O . ARG C 1 221 ? -4.815 67.886 62.774 1.00 12.99 221 ARG C O 1
ATOM 12381 N N . LEU C 1 222 ? -3.980 66.395 61.310 1.00 11.28 222 LEU C N 1
ATOM 12382 C CA . LEU C 1 222 ? -3.082 67.370 60.686 1.00 14.60 222 LEU C CA 1
ATOM 12383 C C . LEU C 1 222 ? -3.895 68.486 60.001 1.00 15.35 222 LEU C C 1
ATOM 12384 O O . LEU C 1 222 ? -3.587 69.664 60.145 1.00 15.26 222 LEU C O 1
ATOM 12400 N N . LEU C 1 223 ? -4.917 68.112 59.241 1.00 12.54 223 LEU C N 1
ATOM 12401 C CA . LEU C 1 223 ? -5.678 69.103 58.458 1.00 11.03 223 LEU C CA 1
ATOM 12402 C C . LEU C 1 223 ? -6.485 70.018 59.384 1.00 15.75 223 LEU C C 1
ATOM 12403 O O . LEU C 1 223 ? -6.627 71.203 59.116 1.00 14.94 223 LEU C O 1
ATOM 12419 N N . PHE C 1 224 ? -6.996 69.466 60.476 1.00 14.32 224 PHE C N 1
ATOM 12420 C CA . PHE C 1 224 ? -7.750 70.258 61.431 1.00 16.70 224 PHE C CA 1
ATOM 12421 C C . PHE C 1 224 ? -6.819 71.292 62.076 1.00 16.81 224 PHE C C 1
ATOM 12422 O O . PHE C 1 224 ? -7.218 72.436 62.306 1.00 20.62 224 PHE C O 1
ATOM 12439 N N . ALA C 1 225 ? -5.587 70.894 62.381 1.00 14.19 225 ALA C N 1
ATOM 12440 C CA . ALA C 1 225 ? -4.636 71.821 62.996 1.00 16.71 225 ALA C CA 1
ATOM 12441 C C . ALA C 1 225 ? -4.177 72.848 61.954 1.00 16.73 225 ALA C C 1
ATOM 12442 O O . ALA C 1 225 ? -4.186 74.044 62.202 1.00 15.37 225 ALA C O 1
ATOM 12449 N N . HIS C 1 226 ? -3.783 72.358 60.788 1.00 12.55 226 HIS C N 1
ATOM 12450 C CA . HIS C 1 226 ? -3.327 73.221 59.694 1.00 10.81 226 HIS C CA 1
ATOM 12451 C C . HIS C 1 226 ? -4.362 74.296 59.319 1.00 13.10 226 HIS C C 1
ATOM 12452 O O . HIS C 1 226 ? -4.057 75.487 59.260 1.00 15.56 226 HIS C O 1
ATOM 12467 N N . ALA C 1 227 ? -5.585 73.880 59.059 1.00 12.09 227 ALA C N 1
ATOM 12468 C CA . ALA C 1 227 ? -6.590 74.792 58.500 1.00 13.38 227 ALA C CA 1
ATOM 12469 C C . ALA C 1 227 ? -7.000 75.890 59.504 1.00 14.74 227 ALA C C 1
ATOM 12470 O O . ALA C 1 227 ? -7.583 76.906 59.120 1.00 17.38 227 ALA C O 1
ATOM 12477 N N . THR C 1 228 ? -6.710 75.683 60.784 1.00 15.36 228 THR C N 1
ATOM 12478 C CA . THR C 1 228 ? -7.130 76.638 61.803 1.00 15.78 228 THR C CA 1
ATOM 12479 C C . THR C 1 228 ? -5.965 77.431 62.381 1.00 16.21 228 THR C C 1
ATOM 12480 O O . THR C 1 228 ? -6.097 78.051 63.434 1.00 18.82 228 THR C O 1
ATOM 12491 N N . ARG C 1 229 ? -4.825 77.400 61.707 1.00 16.35 229 ARG C N 1
ATOM 12492 C CA A ARG C 1 229 ? -3.689 78.234 62.104 0.50 19.34 229 ARG C CA 1
ATOM 12493 C CA B ARG C 1 229 ? -3.691 78.231 62.107 0.50 19.37 229 ARG C CA 1
ATOM 12494 C C . ARG C 1 229 ? -4.028 79.709 61.938 1.00 15.82 229 ARG C C 1
ATOM 12495 O O . ARG C 1 229 ? -4.881 80.067 61.119 1.00 16.00 229 ARG C O 1
ATOM 12536 N N . PRO C 1 230 ? -3.351 80.575 62.702 1.00 17.93 230 PRO C N 1
ATOM 12537 C CA . PRO C 1 230 ? -3.604 82.021 62.624 1.00 18.58 230 PRO C CA 1
ATOM 12538 C C . PRO C 1 230 ? -3.480 82.573 61.194 1.00 17.33 230 PRO C C 1
ATOM 12539 O O . PRO C 1 230 ? -4.214 83.493 60.833 1.00 14.57 230 PRO C O 1
ATOM 12550 N N . GLU C 1 231 ? -2.569 82.009 60.401 1.00 15.87 231 GLU C N 1
ATOM 12551 C CA . GLU C 1 231 ? -2.328 82.480 59.036 1.00 18.61 231 GLU C CA 1
ATOM 12552 C C . GLU C 1 231 ? -3.586 82.422 58.173 1.00 19.70 231 GLU C C 1
ATOM 12553 O O . GLU C 1 231 ? -3.710 83.165 57.199 1.00 16.54 231 GLU C O 1
ATOM 12565 N N . PHE C 1 232 ? -4.513 81.529 58.500 1.00 13.56 232 PHE C N 1
ATOM 12566 C CA . PHE C 1 232 ? -5.709 81.361 57.675 1.00 16.05 232 PHE C CA 1
ATOM 12567 C C . PHE C 1 232 ? -6.991 81.821 58.322 1.00 11.43 232 PHE C C 1
ATOM 12568 O O . PHE C 1 232 ? -8.060 81.539 57.798 1.00 13.71 232 PHE C O 1
ATOM 12585 N N . SER C 1 233 ? -6.896 82.513 59.453 1.00 12.24 233 SER C N 1
ATOM 12586 C CA . SER C 1 233 ? -8.103 82.894 60.168 1.00 11.85 233 SER C CA 1
ATOM 12587 C C . SER C 1 233 ? -8.159 84.358 60.523 1.00 15.53 233 SER C C 1
ATOM 12588 O O . SER C 1 233 ? -7.186 85.105 60.374 1.00 12.75 233 SER C O 1
ATOM 12596 N N . ILE C 1 234 ? -9.338 84.769 60.961 1.00 11.39 234 ILE C N 1
ATOM 12597 C CA . ILE C 1 234 ? -9.535 86.099 61.496 1.00 11.48 234 ILE C CA 1
ATOM 12598 C C . ILE C 1 234 ? -10.404 85.974 62.728 1.00 15.58 234 ILE C C 1
ATOM 12599 O O . ILE C 1 234 ? -11.135 84.996 62.890 1.00 17.74 234 ILE C O 1
ATOM 12615 N N . ARG C 1 235 ? -10.349 86.982 63.583 1.00 12.45 235 ARG C N 1
ATOM 12616 C CA . ARG C 1 235 ? -11.109 86.933 64.832 1.00 11.61 235 ARG C CA 1
ATOM 12617 C C . ARG C 1 235 ? -11.948 88.194 64.959 1.00 13.52 235 ARG C C 1
ATOM 12618 O O . ARG C 1 235 ? -11.411 89.284 64.938 1.00 18.48 235 ARG C O 1
ATOM 12639 N N . TRP C 1 236 ? -13.264 88.044 65.071 1.00 11.74 236 TRP C N 1
ATOM 12640 C CA . TRP C 1 236 ? -14.157 89.211 65.105 1.00 12.30 236 TRP C CA 1
ATOM 12641 C C . TRP C 1 236 ? -14.643 89.481 66.529 1.00 18.23 236 TRP C C 1
ATOM 12642 O O . TRP C 1 236 ? -15.193 88.587 67.181 1.00 15.24 236 TRP C O 1
ATOM 12663 N N . ARG C 1 237 ? -14.439 90.706 67.003 1.00 14.24 237 ARG C N 1
ATOM 12664 C CA . ARG C 1 237 ? -14.971 91.108 68.304 1.00 19.55 237 ARG C CA 1
ATOM 12665 C C . ARG C 1 237 ? -16.255 91.857 68.058 1.00 18.21 237 ARG C C 1
ATOM 12666 O O . ARG C 1 237 ? -16.252 92.905 67.406 1.00 18.28 237 ARG C O 1
ATOM 12687 N N . TRP C 1 238 ? -17.360 91.303 68.545 1.00 17.72 238 TRP C N 1
ATOM 12688 C CA . TRP C 1 238 ? -18.683 91.809 68.200 1.00 21.62 238 TRP C CA 1
ATOM 12689 C C . TRP C 1 238 ? -19.070 93.098 68.925 1.00 18.55 238 TRP C C 1
ATOM 12690 O O . TRP C 1 238 ? -18.664 93.332 70.052 1.00 20.40 238 TRP C O 1
ATOM 12711 N N . GLN C 1 239 ? -19.905 93.885 68.258 1.00 17.93 239 GLN C N 1
ATOM 12712 C CA . GLN C 1 239 ? -20.498 95.085 68.813 1.00 20.54 239 GLN C CA 1
ATOM 12713 C C . GLN C 1 239 ? -21.959 95.043 68.382 1.00 21.93 239 GLN C C 1
ATOM 12714 O O . GLN C 1 239 ? -22.276 94.550 67.306 1.00 16.46 239 GLN C O 1
ATOM 12728 N N . GLU C 1 240 ? -22.868 95.529 69.216 1.00 17.30 240 GLU C N 1
ATOM 12729 C CA . GLU C 1 240 ? -24.269 95.478 68.842 1.00 21.63 240 GLU C CA 1
ATOM 12730 C C . GLU C 1 240 ? -24.509 96.170 67.499 1.00 18.51 240 GLU C C 1
ATOM 12731 O O . GLU C 1 240 ? -23.897 97.187 67.188 1.00 21.21 240 GLU C O 1
ATOM 12743 N N . ASN C 1 241 ? -25.390 95.574 66.707 1.00 17.76 241 ASN C N 1
ATOM 12744 C CA . ASN C 1 241 ? -25.736 96.046 65.360 1.00 18.53 241 ASN C CA 1
ATOM 12745 C C . ASN C 1 241 ? -24.688 95.752 64.284 1.00 18.08 241 ASN C C 1
ATOM 12746 O O . ASN C 1 241 ? -24.797 96.254 63.166 1.00 18.55 241 ASN C O 1
ATOM 12757 N N . ASP C 1 242 ? -23.684 94.947 64.612 1.00 19.34 242 ASP C N 1
ATOM 12758 C CA . ASP C 1 242 ? -22.850 94.330 63.578 1.00 18.48 242 ASP C CA 1
ATOM 12759 C C . ASP C 1 242 ? -23.712 93.406 62.721 1.00 18.86 242 ASP C C 1
ATOM 12760 O O . ASP C 1 242 ? -24.739 92.870 63.183 1.00 16.96 242 ASP C O 1
ATOM 12769 N N . VAL C 1 243 ? -23.268 93.195 61.486 1.00 16.57 243 VAL C N 1
ATOM 12770 C CA . VAL C 1 243 ? -23.821 92.168 60.611 1.00 16.08 243 VAL C CA 1
ATOM 12771 C C . VAL C 1 243 ? -22.633 91.406 60.046 1.00 17.34 243 VAL C C 1
ATOM 12772 O O . VAL C 1 243 ? -21.639 92.009 59.631 1.00 18.35 243 VAL C O 1
ATOM 12785 N N . ALA C 1 244 ? -22.702 90.085 60.053 1.00 15.04 244 ALA C N 1
ATOM 12786 C CA . ALA C 1 244 ? -21.648 89.281 59.428 1.00 12.39 244 ALA C CA 1
ATOM 12787 C C . ALA C 1 244 ? -22.301 88.431 58.364 1.00 15.74 244 ALA C C 1
ATOM 12788 O O . ALA C 1 244 ? -23.370 87.877 58.594 1.00 17.61 244 ALA C O 1
ATOM 12795 N N . PHE C 1 245 ? -21.645 88.299 57.216 1.00 16.15 245 PHE C N 1
ATOM 12796 C CA . PHE C 1 245 ? -22.198 87.546 56.092 1.00 16.19 245 PHE C CA 1
ATOM 12797 C C . PHE C 1 245 ? -21.048 86.663 55.631 1.00 17.38 245 PHE C C 1
ATOM 12798 O O . PHE C 1 245 ? -20.032 87.181 55.191 1.00 11.44 245 PHE C O 1
ATOM 12815 N N . TRP C 1 246 ? -21.153 85.344 55.781 1.00 13.81 246 TRP C N 1
ATOM 12816 C CA . TRP C 1 246 ? -20.045 84.507 55.335 1.00 18.21 246 TRP C CA 1
ATOM 12817 C C . TRP C 1 246 ? -20.454 83.437 54.371 1.00 13.86 246 TRP C C 1
ATOM 12818 O O . TRP C 1 246 ? -21.618 83.075 54.281 1.00 13.83 246 TRP C O 1
ATOM 12839 N N . ASP C 1 247 ? -19.450 82.922 53.668 1.00 13.37 247 ASP C N 1
ATOM 12840 C CA . ASP C 1 247 ? -19.647 81.911 52.654 1.00 11.79 247 ASP C CA 1
ATOM 12841 C C . ASP C 1 247 ? -19.265 80.576 53.284 1.00 13.86 247 ASP C C 1
ATOM 12842 O O . ASP C 1 247 ? -18.095 80.332 53.574 1.00 15.81 247 ASP C O 1
ATOM 12851 N N . ASN C 1 248 ? -20.270 79.747 53.533 1.00 13.86 248 ASN C N 1
ATOM 12852 C CA . ASN C 1 248 ? -20.095 78.474 54.225 1.00 14.48 248 ASN C CA 1
ATOM 12853 C C . ASN C 1 248 ? -19.575 77.389 53.292 1.00 13.79 248 ASN C C 1
ATOM 12854 O O . ASN C 1 248 ? -19.443 76.244 53.683 1.00 13.30 248 ASN C O 1
ATOM 12865 N N . ARG C 1 249 ? -19.311 77.727 52.039 1.00 11.51 249 ARG C N 1
ATOM 12866 C CA . ARG C 1 249 ? -18.865 76.693 51.103 1.00 10.45 249 ARG C CA 1
ATOM 12867 C C . ARG C 1 249 ? -17.367 76.492 51.216 1.00 13.42 249 ARG C C 1
ATOM 12868 O O . ARG C 1 249 ? -16.865 75.468 50.779 1.00 12.81 249 ARG C O 1
ATOM 12889 N N . VAL C 1 250 ? -16.664 77.464 51.798 1.00 9.88 250 VAL C N 1
ATOM 12890 C CA . VAL C 1 250 ? -15.195 77.440 51.820 1.00 10.50 250 VAL C CA 1
ATOM 12891 C C . VAL C 1 250 ? -14.579 77.989 53.122 1.00 13.61 250 VAL C C 1
ATOM 12892 O O . VAL C 1 250 ? -13.414 78.370 53.138 1.00 12.79 250 VAL C O 1
ATOM 12905 N N . THR C 1 251 ? -15.359 78.036 54.197 1.00 13.27 251 THR C N 1
ATOM 12906 C CA . THR C 1 251 ? -14.849 78.527 55.459 1.00 9.87 251 THR C CA 1
ATOM 12907 C C . THR C 1 251 ? -15.301 77.607 56.567 1.00 16.13 251 THR C C 1
ATOM 12908 O O . THR C 1 251 ? -16.250 76.815 56.400 1.00 13.50 251 THR C O 1
ATOM 12919 N N . GLN C 1 252 ? -14.625 77.730 57.703 1.00 11.35 252 GLN C N 1
ATOM 12920 C CA . GLN C 1 252 ? -15.141 77.177 58.968 1.00 11.95 252 GLN C CA 1
ATOM 12921 C C . GLN C 1 252 ? -15.190 78.308 59.962 1.00 16.12 252 GLN C C 1
ATOM 12922 O O . GLN C 1 252 ? -14.591 79.372 59.723 1.00 13.92 252 GLN C O 1
ATOM 12936 N N . HIS C 1 253 ? -15.834 78.078 61.104 1.00 13.79 253 HIS C N 1
ATOM 12937 C CA . HIS C 1 253 ? -15.852 79.104 62.137 1.00 12.08 253 HIS C CA 1
ATOM 12938 C C . HIS C 1 253 ? -15.889 78.494 63.529 1.00 18.60 253 HIS C C 1
ATOM 12939 O O . HIS C 1 253 ? -16.095 77.298 63.683 1.00 14.40 253 HIS C O 1
ATOM 12954 N N . PHE C 1 254 ? -15.658 79.345 64.524 1.00 15.18 254 PHE C N 1
ATOM 12955 C CA . PHE C 1 254 ? -15.440 78.912 65.896 1.00 15.36 254 PHE C CA 1
ATOM 12956 C C . PHE C 1 254 ? -16.024 79.996 66.796 1.00 14.40 254 PHE C C 1
ATOM 12957 O O . PHE C 1 254 ? -15.615 81.150 66.713 1.00 14.28 254 PHE C O 1
ATOM 12974 N N . ALA C 1 255 ? -16.963 79.635 67.659 1.00 15.51 255 ALA C N 1
ATOM 12975 C CA . ALA C 1 255 ? -17.529 80.603 68.580 1.00 21.54 255 ALA C CA 1
ATOM 12976 C C . ALA C 1 255 ? -16.860 80.438 69.944 1.00 19.00 255 ALA C C 1
ATOM 12977 O O . ALA C 1 255 ? -16.946 79.392 70.576 1.00 17.49 255 ALA C O 1
ATOM 12984 N N . VAL C 1 256 ? -16.151 81.467 70.380 1.00 13.04 256 VAL C N 1
ATOM 12985 C CA . VAL C 1 256 ? -15.369 81.368 71.602 1.00 13.29 256 VAL C CA 1
ATOM 12986 C C . VAL C 1 256 ? -16.310 81.287 72.796 1.00 21.24 256 VAL C C 1
ATOM 12987 O O . VAL C 1 256 ? -17.207 82.114 72.955 1.00 21.11 256 VAL C O 1
ATOM 13000 N N . ASP C 1 257 ? -16.068 80.295 73.637 1.00 20.78 257 ASP C N 1
ATOM 13001 C CA . ASP C 1 257 ? -16.930 79.992 74.764 1.00 26.08 257 ASP C CA 1
ATOM 13002 C C . ASP C 1 257 ? -16.379 80.610 76.040 1.00 22.86 257 ASP C C 1
ATOM 13003 O O . ASP C 1 257 ? -15.826 79.914 76.890 1.00 24.92 257 ASP C O 1
ATOM 13012 N N . ASP C 1 258 ? -16.508 81.924 76.169 1.00 15.21 258 ASP C N 1
ATOM 13013 C CA . ASP C 1 258 ? -15.868 82.628 77.275 1.00 21.61 258 ASP C CA 1
ATOM 13014 C C . ASP C 1 258 ? -16.765 83.704 77.871 1.00 25.26 258 ASP C C 1
ATOM 13015 O O . ASP C 1 258 ? -16.289 84.615 78.541 1.00 25.00 258 ASP C O 1
ATOM 13024 N N . TYR C 1 259 ? -18.064 83.596 77.629 1.00 19.18 259 TYR C N 1
ATOM 13025 C CA . TYR C 1 259 ? -18.989 84.651 78.052 1.00 17.36 259 TYR C CA 1
ATOM 13026 C C . TYR C 1 259 ? -20.162 84.132 78.864 1.00 19.28 259 TYR C C 1
ATOM 13027 O O . TYR C 1 259 ? -20.901 84.932 79.422 1.00 19.88 259 TYR C O 1
ATOM 13045 N N . ARG C 1 260 ? -20.359 82.811 78.925 1.00 18.09 260 ARG C N 1
ATOM 13046 C CA . ARG C 1 260 ? -21.515 82.272 79.665 1.00 20.30 260 ARG C CA 1
ATOM 13047 C C . ARG C 1 260 ? -21.386 82.588 81.147 1.00 21.87 260 ARG C C 1
ATOM 13048 O O . ARG C 1 260 ? -20.282 82.643 81.661 1.00 26.30 260 ARG C O 1
ATOM 13069 N N . PRO C 1 261 ? -22.517 82.812 81.841 1.00 22.12 261 PRO C N 1
ATOM 13070 C CA . PRO C 1 261 ? -23.879 82.719 81.315 1.00 18.61 261 PRO C CA 1
ATOM 13071 C C . PRO C 1 261 ? -24.458 84.050 80.906 1.00 23.45 261 PRO C C 1
ATOM 13072 O O . PRO C 1 261 ? -25.681 84.164 80.911 1.00 19.10 261 PRO C O 1
ATOM 13083 N N . ASN C 1 262 ? -23.631 85.035 80.551 1.00 17.19 262 ASN C N 1
ATOM 13084 C CA . ASN C 1 262 ? -24.179 86.309 80.079 1.00 18.84 262 ASN C CA 1
ATOM 13085 C C . ASN C 1 262 ? -25.015 86.137 78.819 1.00 24.71 262 ASN C C 1
ATOM 13086 O O . ASN C 1 262 ? -24.690 85.357 77.928 1.00 21.16 262 ASN C O 1
ATOM 13097 N N . ARG C 1 263 ? -26.096 86.898 78.745 1.00 23.63 263 ARG C N 1
ATOM 13098 C CA . ARG C 1 263 ? -26.992 86.816 77.610 1.00 20.83 263 ARG C CA 1
ATOM 13099 C C . ARG C 1 263 ? -26.331 87.338 76.335 1.00 21.87 263 ARG C C 1
ATOM 13100 O O . ARG C 1 263 ? -25.605 88.342 76.357 1.00 19.17 263 ARG C O 1
ATOM 13121 N N . ARG C 1 264 ? -26.606 86.671 75.222 1.00 18.34 264 ARG C N 1
ATOM 13122 C CA . ARG C 1 264 ? -26.046 87.075 73.923 1.00 21.25 264 ARG C CA 1
ATOM 13123 C C . ARG C 1 264 ? -27.072 86.700 72.869 1.00 26.58 264 ARG C C 1
ATOM 13124 O O . ARG C 1 264 ? -27.380 85.526 72.708 1.00 39.30 264 ARG C O 1
ATOM 13145 N N . VAL C 1 265 ? -27.632 87.694 72.178 1.00 20.13 265 VAL C N 1
ATOM 13146 C CA . VAL C 1 265 ? -28.742 87.458 71.266 1.00 22.85 265 VAL C CA 1
ATOM 13147 C C . VAL C 1 265 ? -28.296 87.802 69.848 1.00 23.98 265 VAL C C 1
ATOM 13148 O O . VAL C 1 265 ? -27.794 88.891 69.599 1.00 21.81 265 VAL C O 1
ATOM 13161 N N . MET C 1 266 ? -28.451 86.846 68.937 1.00 16.81 266 MET C N 1
ATOM 13162 C CA . MET C 1 266 ? -28.047 87.011 67.529 1.00 19.64 266 MET C CA 1
ATOM 13163 C C . MET C 1 266 ? -29.240 86.566 66.686 1.00 25.52 266 MET C C 1
ATOM 13164 O O . MET C 1 266 ? -29.955 85.649 67.087 1.00 21.73 266 MET C O 1
ATOM 13178 N N . HIS C 1 267 ? -29.457 87.198 65.535 1.00 23.91 267 HIS C N 1
ATOM 13179 C CA . HIS C 1 267 ? -30.482 86.752 64.596 1.00 19.31 267 HIS C CA 1
ATOM 13180 C C . HIS C 1 267 ? -29.755 86.241 63.368 1.00 21.07 267 HIS C C 1
ATOM 13181 O O . HIS C 1 267 ? -28.835 86.901 62.897 1.00 17.84 267 HIS C O 1
ATOM 13196 N N . ARG C 1 268 ? -30.176 85.097 62.834 1.00 19.22 268 ARG C N 1
ATOM 13197 C CA . ARG C 1 268 ? -29.487 84.483 61.693 1.00 19.56 268 ARG C CA 1
ATOM 13198 C C . ARG C 1 268 ? -30.448 84.145 60.552 1.00 20.04 268 ARG C C 1
ATOM 13199 O O . ARG C 1 268 ? -31.535 83.610 60.778 1.00 20.35 268 ARG C O 1
ATOM 13220 N N . ALA C 1 269 ? -30.045 84.465 59.328 1.00 18.49 269 ALA C N 1
ATOM 13221 C CA . ALA C 1 269 ? -30.725 83.977 58.140 1.00 21.15 269 ALA C CA 1
ATOM 13222 C C . ALA C 1 269 ? -29.752 83.047 57.435 1.00 19.48 269 ALA C C 1
ATOM 13223 O O . ALA C 1 269 ? -28.572 83.347 57.344 1.00 19.85 269 ALA C O 1
ATOM 13230 N N . THR C 1 270 ? -30.240 81.913 56.954 1.00 17.27 270 THR C N 1
ATOM 13231 C CA . THR C 1 270 ? -29.367 80.919 56.335 1.00 18.57 270 THR C CA 1
ATOM 13232 C C . THR C 1 270 ? -29.739 80.742 54.869 1.00 21.24 270 THR C C 1
ATOM 13233 O O . THR C 1 270 ? -30.912 80.621 54.533 1.00 18.98 270 THR C O 1
ATOM 13244 N N . ILE C 1 271 ? -28.729 80.753 54.008 1.00 16.42 271 ILE C N 1
ATOM 13245 C CA . ILE C 1 271 ? -28.932 80.642 52.566 1.00 16.16 271 ILE C CA 1
ATOM 13246 C C . ILE C 1 271 ? -28.675 79.209 52.110 1.00 16.41 271 ILE C C 1
ATOM 13247 O O . ILE C 1 271 ? -27.663 78.618 52.466 1.00 17.45 271 ILE C O 1
ATOM 13263 N N . LEU C 1 272 ? -29.578 78.666 51.306 1.00 17.20 272 LEU C N 1
ATOM 13264 C CA . LEU C 1 272 ? -29.494 77.282 50.866 1.00 19.10 272 LEU C CA 1
ATOM 13265 C C . LEU C 1 272 ? -28.378 77.088 49.856 1.00 21.51 272 LEU C C 1
ATOM 13266 O O . LEU C 1 272 ? -28.159 77.933 48.987 1.00 19.14 272 LEU C O 1
ATOM 13282 N N . GLY C 1 273 ? -27.681 75.959 49.963 1.00 17.42 273 GLY C N 1
ATOM 13283 C CA . GLY C 1 273 ? -26.548 75.680 49.104 1.00 18.83 273 GLY C CA 1
ATOM 13284 C C . GLY C 1 273 ? -26.827 74.543 48.136 1.00 20.55 273 GLY C C 1
ATOM 13285 O O . GLY C 1 273 ? -27.906 73.956 48.141 1.00 17.84 273 GLY C O 1
ATOM 13289 N N . ASP C 1 274 ? -25.844 74.237 47.300 1.00 17.84 274 ASP C N 1
ATOM 13290 C CA . ASP C 1 274 ? -25.959 73.134 46.345 1.00 22.03 274 ASP C CA 1
ATOM 13291 C C . ASP C 1 274 ? -24.946 72.035 46.663 1.00 22.19 274 ASP C C 1
ATOM 13292 O O . ASP C 1 274 ? -24.266 72.088 47.681 1.00 19.93 274 ASP C O 1
ATOM 13301 N N . ALA C 1 275 ? -24.851 71.029 45.803 1.00 21.67 275 ALA C N 1
ATOM 13302 C CA . ALA C 1 275 ? -24.012 69.866 46.103 1.00 22.41 275 ALA C CA 1
ATOM 13303 C C . ALA C 1 275 ? -22.534 70.218 45.895 1.00 16.72 275 ALA C C 1
ATOM 13304 O O . ALA C 1 275 ? -22.149 70.679 44.811 1.00 15.90 275 ALA C O 1
ATOM 13311 N N . PRO C 1 276 ? -21.702 70.020 46.934 1.00 18.28 276 PRO C N 1
ATOM 13312 C CA . PRO C 1 276 ? -20.262 70.257 46.770 1.00 23.71 276 PRO C CA 1
ATOM 13313 C C . PRO C 1 276 ? -19.629 69.318 45.744 1.00 19.32 276 PRO C C 1
ATOM 13314 O O . PRO C 1 276 ? -19.982 68.143 45.664 1.00 19.09 276 PRO C O 1
ATOM 13325 N N . PHE C 1 277 ? -18.702 69.854 44.964 1.00 20.38 277 PHE C N 1
ATOM 13326 C CA . PHE C 1 277 ? -17.927 69.060 44.028 1.00 20.03 277 PHE C CA 1
ATOM 13327 C C . PHE C 1 277 ? -16.515 69.608 44.024 1.00 20.83 277 PHE C C 1
ATOM 13328 O O . PHE C 1 277 ? -16.236 70.624 44.674 1.00 16.35 277 PHE C O 1
ATOM 13346 N N . SER D 1 2 ? 7.342 18.260 89.225 1.00 71.53 2 SER D N 1
ATOM 13347 C CA . SER D 1 2 ? 6.763 17.845 87.952 1.00 73.13 2 SER D CA 1
ATOM 13348 C C . SER D 1 2 ? 6.291 19.055 87.153 1.00 56.72 2 SER D C 1
ATOM 13349 O O . SER D 1 2 ? 6.708 19.251 86.007 1.00 54.69 2 SER D O 1
ATOM 13356 N N . LEU D 1 3 ? 5.423 19.863 87.758 1.00 44.00 3 LEU D N 1
ATOM 13357 C CA . LEU D 1 3 ? 4.945 21.077 87.111 1.00 51.33 3 LEU D CA 1
ATOM 13358 C C . LEU D 1 3 ? 6.092 22.064 86.949 1.00 46.64 3 LEU D C 1
ATOM 13359 O O . LEU D 1 3 ? 6.724 22.457 87.922 1.00 54.01 3 LEU D O 1
ATOM 13375 N N . THR D 1 4 ? 6.352 22.463 85.710 1.00 42.35 4 THR D N 1
ATOM 13376 C CA . THR D 1 4 ? 7.512 23.287 85.388 1.00 36.62 4 THR D CA 1
ATOM 13377 C C . THR D 1 4 ? 7.081 24.612 84.763 1.00 39.88 4 THR D C 1
ATOM 13378 O O . THR D 1 4 ? 6.211 24.643 83.886 1.00 33.26 4 THR D O 1
ATOM 13389 N N . ILE D 1 5 ? 7.721 25.696 85.192 1.00 31.60 5 ILE D N 1
ATOM 13390 C CA . ILE D 1 5 ? 7.352 27.039 84.752 1.00 24.35 5 ILE D CA 1
ATOM 13391 C C . ILE D 1 5 ? 8.560 27.747 84.166 1.00 32.01 5 ILE D C 1
ATOM 13392 O O . ILE D 1 5 ? 9.574 27.916 84.837 1.00 37.05 5 ILE D O 1
ATOM 13408 N N . THR D 1 6 ? 8.450 28.158 82.911 1.00 30.70 6 THR D N 1
ATOM 13409 C CA . THR D 1 6 ? 9.559 28.780 82.204 1.00 33.31 6 THR D CA 1
ATOM 13410 C C . THR D 1 6 ? 9.166 30.169 81.727 1.00 34.60 6 THR D C 1
ATOM 13411 O O . THR D 1 6 ? 8.449 30.291 80.748 1.00 26.48 6 THR D O 1
ATOM 13422 N N . PRO D 1 7 ? 9.645 31.225 82.399 1.00 32.69 7 PRO D N 1
ATOM 13423 C CA . PRO D 1 7 ? 9.254 32.570 81.956 1.00 23.35 7 PRO D CA 1
ATOM 13424 C C . PRO D 1 7 ? 9.698 32.874 80.533 1.00 29.92 7 PRO D C 1
ATOM 13425 O O . PRO D 1 7 ? 10.785 32.470 80.113 1.00 31.64 7 PRO D O 1
ATOM 13436 N N . LEU D 1 8 ? 8.865 33.606 79.805 1.00 24.42 8 LEU D N 1
ATOM 13437 C CA . LEU D 1 8 ? 9.153 33.968 78.427 1.00 29.18 8 LEU D CA 1
ATOM 13438 C C . LEU D 1 8 ? 9.747 35.355 78.354 1.00 35.39 8 LEU D C 1
ATOM 13439 O O . LEU D 1 8 ? 10.380 35.723 77.365 1.00 30.34 8 LEU D O 1
ATOM 13455 N N . SER D 1 9 ? 9.512 36.140 79.398 1.00 21.68 9 SER D N 1
ATOM 13456 C CA . SER D 1 9 ? 10.061 37.478 79.468 1.00 17.65 9 SER D CA 1
ATOM 13457 C C . SER D 1 9 ? 9.812 38.049 80.857 1.00 17.20 9 SER D C 1
ATOM 13458 O O . SER D 1 9 ? 8.895 37.619 81.560 1.00 20.10 9 SER D O 1
ATOM 13466 N N . PRO D 1 10 ? 10.633 39.015 81.258 1.00 15.68 10 PRO D N 1
ATOM 13467 C CA . PRO D 1 10 ? 10.488 39.671 82.558 1.00 23.00 10 PRO D CA 1
ATOM 13468 C C . PRO D 1 10 ? 9.119 40.329 82.743 1.00 22.33 10 PRO D C 1
ATOM 13469 O O . PRO D 1 10 ? 8.619 40.351 83.859 1.00 19.73 10 PRO D O 1
ATOM 13480 N N . ALA D 1 11 ? 8.534 40.872 81.678 1.00 15.77 11 ALA D N 1
ATOM 13481 C CA . ALA D 1 11 ? 7.288 41.620 81.793 1.00 20.42 11 ALA D CA 1
ATOM 13482 C C . ALA D 1 11 ? 6.122 40.684 82.059 1.00 18.77 11 ALA D C 1
ATOM 13483 O O . ALA D 1 11 ? 5.251 40.995 82.868 1.00 17.94 11 ALA D O 1
ATOM 13490 N N . LEU D 1 12 ? 6.080 39.562 81.342 1.00 16.89 12 LEU D N 1
ATOM 13491 C CA . LEU D 1 12 ? 4.959 38.631 81.458 1.00 15.98 12 LEU D CA 1
ATOM 13492 C C . LEU D 1 12 ? 5.216 37.396 80.624 1.00 21.13 12 LEU D C 1
ATOM 13493 O O . LEU D 1 12 ? 6.105 37.380 79.769 1.00 15.69 12 LEU D O 1
ATOM 13509 N N . GLY D 1 13 ? 4.429 36.359 80.885 1.00 15.73 13 GLY D N 1
ATOM 13510 C CA . GLY D 1 13 ? 4.420 35.182 80.046 1.00 18.87 13 GLY D CA 1
ATOM 13511 C C . GLY D 1 13 ? 5.238 34.062 80.642 1.00 20.68 13 GLY D C 1
ATOM 13512 O O . GLY D 1 13 ? 6.362 34.270 81.067 1.00 17.22 13 GLY D O 1
ATOM 13516 N N . ALA D 1 14 ? 4.664 32.867 80.660 1.00 18.60 14 ALA D N 1
ATOM 13517 C CA . ALA D 1 14 ? 5.398 31.674 81.054 1.00 22.17 14 ALA D CA 1
ATOM 13518 C C . ALA D 1 14 ? 4.828 30.488 80.306 1.00 23.47 14 ALA D C 1
ATOM 13519 O O . ALA D 1 14 ? 3.630 30.414 80.077 1.00 21.27 14 ALA D O 1
ATOM 13526 N N . GLN D 1 15 ? 5.697 29.558 79.942 1.00 20.99 15 GLN D N 1
ATOM 13527 C CA . GLN D 1 15 ? 5.267 28.265 79.442 1.00 24.53 15 GLN D CA 1
ATOM 13528 C C . GLN D 1 15 ? 5.204 27.267 80.590 1.00 26.39 15 GLN D C 1
ATOM 13529 O O . GLN D 1 15 ? 6.103 27.214 81.429 1.00 31.14 15 GLN D O 1
ATOM 13543 N N . ILE D 1 16 ? 4.133 26.482 80.628 1.00 24.19 16 ILE D N 1
ATOM 13544 C CA . ILE D 1 16 ? 3.947 25.476 81.664 1.00 26.75 16 ILE D CA 1
ATOM 13545 C C . ILE D 1 16 ? 4.038 24.097 81.032 1.00 28.70 16 ILE D C 1
ATOM 13546 O O . ILE D 1 16 ? 3.554 23.880 79.919 1.00 22.07 16 ILE D O 1
ATOM 13562 N N . SER D 1 17 ? 4.644 23.158 81.746 1.00 26.72 17 SER D N 1
ATOM 13563 C CA . SER D 1 17 ? 4.722 21.791 81.255 1.00 27.37 17 SER D CA 1
ATOM 13564 C C . SER D 1 17 ? 4.676 20.825 82.431 1.00 29.35 17 SER D C 1
ATOM 13565 O O . SER D 1 17 ? 4.761 21.245 83.587 1.00 26.75 17 SER D O 1
ATOM 13573 N N . GLY D 1 18 ? 4.541 19.536 82.129 1.00 21.55 18 GLY D N 1
ATOM 13574 C CA . GLY D 1 18 ? 4.531 18.520 83.167 1.00 28.59 18 GLY D CA 1
ATOM 13575 C C . GLY D 1 18 ? 3.194 18.399 83.875 1.00 35.29 18 GLY D C 1
ATOM 13576 O O . GLY D 1 18 ? 3.132 17.973 85.026 1.00 35.51 18 GLY D O 1
ATOM 13580 N N . VAL D 1 19 ? 2.117 18.770 83.193 1.00 31.14 19 VAL D N 1
ATOM 13581 C CA . VAL D 1 19 ? 0.777 18.572 83.743 1.00 33.36 19 VAL D CA 1
ATOM 13582 C C . VAL D 1 19 ? -0.200 18.313 82.615 1.00 34.98 19 VAL D C 1
ATOM 13583 O O . VAL D 1 19 ? -0.219 19.044 81.630 1.00 34.54 19 VAL D O 1
ATOM 13596 N N . ASP D 1 20 ? -1.010 17.271 82.754 1.00 23.31 20 ASP D N 1
ATOM 13597 C CA . ASP D 1 20 ? -1.944 16.895 81.702 1.00 23.86 20 ASP D CA 1
ATOM 13598 C C . ASP D 1 20 ? -3.317 17.499 81.990 1.00 27.22 20 ASP D C 1
ATOM 13599 O O . ASP D 1 20 ? -4.030 17.010 82.866 1.00 25.80 20 ASP D O 1
ATOM 13608 N N . ILE D 1 21 ? -3.686 18.562 81.273 1.00 21.52 21 ILE D N 1
ATOM 13609 C CA . ILE D 1 21 ? -4.927 19.258 81.587 1.00 25.05 21 ILE D CA 1
ATOM 13610 C C . ILE D 1 21 ? -6.118 18.703 80.818 1.00 23.19 21 ILE D C 1
ATOM 13611 O O . ILE D 1 21 ? -7.211 19.264 80.866 1.00 33.68 21 ILE D O 1
ATOM 13627 N N . SER D 1 22 ? -5.923 17.582 80.135 1.00 25.29 22 SER D N 1
ATOM 13628 C CA . SER D 1 22 ? -7.050 16.887 79.546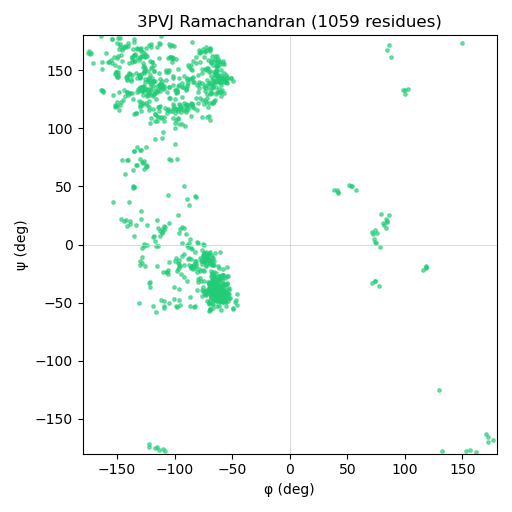 1.00 29.27 22 SER D CA 1
ATOM 13629 C C . SER D 1 22 ? -7.690 15.973 80.589 1.00 31.33 22 SER D C 1
ATOM 13630 O O . SER D 1 22 ? -8.701 15.334 80.316 1.00 27.57 22 SER D O 1
ATOM 13638 N N . ARG D 1 23 ? -7.091 15.910 81.779 1.00 28.86 23 ARG D N 1
ATOM 13639 C CA . ARG D 1 23 ? -7.653 15.123 82.887 1.00 29.73 23 ARG D CA 1
ATOM 13640 C C . ARG D 1 23 ? -7.921 16.063 84.048 1.00 22.47 23 ARG D C 1
ATOM 13641 O O . ARG D 1 23 ? -7.484 17.200 84.023 1.00 22.39 23 ARG D O 1
ATOM 13662 N N . ASP D 1 24 ? -8.619 15.596 85.081 1.00 17.90 24 ASP D N 1
ATOM 13663 C CA . ASP D 1 24 ? -8.853 16.457 86.231 1.00 22.41 24 ASP D CA 1
ATOM 13664 C C . ASP D 1 24 ? -7.540 16.629 86.957 1.00 28.71 24 ASP D C 1
ATOM 13665 O O . ASP D 1 24 ? -6.957 15.654 87.434 1.00 32.02 24 ASP D O 1
ATOM 13674 N N . ILE D 1 25 ? -7.058 17.857 87.045 1.00 21.97 25 ILE D N 1
ATOM 13675 C CA . ILE D 1 25 ? -5.810 18.084 87.741 1.00 21.53 25 ILE D CA 1
ATOM 13676 C C . ILE D 1 25 ? -6.062 18.151 89.251 1.00 26.85 25 ILE D C 1
ATOM 13677 O O . ILE D 1 25 ? -7.173 18.458 89.697 1.00 22.90 25 ILE D O 1
ATOM 13693 N N . SER D 1 26 ? -5.033 17.864 90.036 1.00 22.44 26 SER D N 1
ATOM 13694 C CA . SER D 1 26 ? -5.164 17.892 91.496 1.00 24.79 26 SER D CA 1
ATOM 13695 C C . SER D 1 26 ? -5.352 19.328 91.986 1.00 25.12 26 SER D C 1
ATOM 13696 O O . SER D 1 26 ? -5.106 20.272 91.254 1.00 22.49 26 SER D O 1
ATOM 13704 N N . ALA D 1 27 ? -5.755 19.490 93.247 1.00 19.88 27 ALA D N 1
ATOM 13705 C CA . ALA D 1 27 ? -5.830 20.823 93.859 1.00 25.54 27 ALA D CA 1
ATOM 13706 C C . ALA D 1 27 ? -4.457 21.483 93.883 1.00 27.77 27 ALA D C 1
ATOM 13707 O O . ALA D 1 27 ? -4.335 22.699 93.701 1.00 25.70 27 ALA D O 1
ATOM 13714 N N . GLU D 1 28 ? -3.419 20.682 94.102 1.00 19.65 28 GLU D N 1
ATOM 13715 C CA . GLU D 1 28 ? -2.047 21.208 94.145 1.00 21.36 28 GLU D CA 1
ATOM 13716 C C . GLU D 1 28 ? -1.633 21.789 92.783 1.00 20.90 28 GLU D C 1
ATOM 13717 O O . GLU D 1 28 ? -1.025 22.867 92.696 1.00 23.95 28 GLU D O 1
ATOM 13729 N N . GLU D 1 29 ? -1.967 21.077 91.717 1.00 23.26 29 GLU D N 1
ATOM 13730 C CA . GLU D 1 29 ? -1.656 21.543 90.366 1.00 23.37 29 GLU D CA 1
ATOM 13731 C C . GLU D 1 29 ? -2.446 22.805 90.024 1.00 23.66 29 GLU D C 1
ATOM 13732 O O . GLU D 1 29 ? -1.910 23.756 89.443 1.00 20.66 29 GLU D O 1
ATOM 13744 N N . ARG D 1 30 ? -3.727 22.802 90.366 1.00 20.08 30 ARG D N 1
ATOM 13745 C CA A ARG D 1 30 ? -4.579 23.953 90.115 0.50 20.42 30 ARG D CA 1
ATOM 13746 C CA B ARG D 1 30 ? -4.588 23.957 90.131 0.50 20.40 30 ARG D CA 1
ATOM 13747 C C . ARG D 1 30 ? -4.000 25.167 90.825 1.00 25.12 30 ARG D C 1
ATOM 13748 O O . ARG D 1 30 ? -3.947 26.247 90.264 1.00 22.30 30 ARG D O 1
ATOM 13789 N N . ASP D 1 31 ? -3.562 24.970 92.066 1.00 23.25 31 ASP D N 1
ATOM 13790 C CA . ASP D 1 31 ? -3.061 26.068 92.876 1.00 21.71 31 ASP D CA 1
ATOM 13791 C C . ASP D 1 31 ? -1.741 26.587 92.314 1.00 22.97 31 ASP D C 1
ATOM 13792 O O . ASP D 1 31 ? -1.488 27.786 92.342 1.00 21.79 31 ASP D O 1
ATOM 13801 N N . ALA D 1 32 ? -0.910 25.690 91.787 1.00 21.93 32 ALA D N 1
ATOM 13802 C CA . ALA D 1 32 ? 0.370 26.113 91.226 1.00 27.13 32 ALA D CA 1
ATOM 13803 C C . ALA D 1 32 ? 0.142 26.913 89.945 1.00 25.83 32 ALA D C 1
ATOM 13804 O O . ALA D 1 32 ? 0.865 27.859 89.643 1.00 19.71 32 ALA D O 1
ATOM 13811 N N . ILE D 1 33 ? -0.871 26.523 89.186 1.00 18.68 33 ILE D N 1
ATOM 13812 C CA . ILE D 1 33 ? -1.182 27.226 87.944 1.00 23.34 33 ILE D CA 1
ATOM 13813 C C . ILE D 1 33 ? -1.740 28.606 88.270 1.00 23.73 33 ILE D C 1
ATOM 13814 O O . ILE D 1 33 ? -1.409 29.586 87.614 1.00 19.21 33 ILE D O 1
ATOM 13830 N N . GLU D 1 34 ? -2.576 28.674 89.299 1.00 20.04 34 GLU D N 1
ATOM 13831 C CA . GLU D 1 34 ? -3.123 29.941 89.770 1.00 22.13 34 GLU D CA 1
ATOM 13832 C C . GLU D 1 34 ? -1.995 30.903 90.170 1.00 19.96 34 GLU D C 1
ATOM 13833 O O . GLU D 1 34 ? -1.989 32.073 89.780 1.00 18.37 34 GLU D O 1
ATOM 13845 N N . GLN D 1 35 ? -1.036 30.420 90.955 1.00 21.47 35 GLN D N 1
ATOM 13846 C CA . GLN D 1 35 ? 0.090 31.262 91.365 1.00 22.24 35 GLN D CA 1
ATOM 13847 C C . GLN D 1 35 ? 0.905 31.691 90.140 1.00 26.02 35 GLN D C 1
ATOM 13848 O O . GLN D 1 35 ? 1.375 32.820 90.053 1.00 18.41 35 GLN D O 1
ATOM 13862 N N . ALA D 1 36 ? 1.064 30.797 89.178 1.00 18.74 36 ALA D N 1
ATOM 13863 C CA . ALA D 1 36 ? 1.797 31.153 87.973 1.00 20.63 36 ALA D CA 1
ATOM 13864 C C . ALA D 1 36 ? 1.031 32.233 87.211 1.00 19.17 36 ALA D C 1
ATOM 13865 O O . ALA D 1 36 ? 1.629 33.128 86.626 1.00 17.44 36 ALA D O 1
ATOM 13872 N N . LEU D 1 37 ? -0.296 32.155 87.204 1.00 20.79 37 LEU D N 1
ATOM 13873 C CA . LEU D 1 37 ? -1.092 33.193 86.546 1.00 21.12 37 LEU D CA 1
ATOM 13874 C C . LEU D 1 37 ? -0.900 34.551 87.248 1.00 20.41 37 LEU D C 1
ATOM 13875 O O . LEU D 1 37 ? -0.726 35.583 86.595 1.00 19.63 37 LEU D O 1
ATOM 13891 N N . LEU D 1 38 ? -0.926 34.555 88.579 1.00 15.69 38 LEU D N 1
ATOM 13892 C CA . LEU D 1 38 ? -0.836 35.814 89.338 1.00 17.43 38 LEU D CA 1
ATOM 13893 C C . LEU D 1 38 ? 0.502 36.483 89.120 1.00 19.47 38 LEU D C 1
ATOM 13894 O O . LEU D 1 38 ? 0.604 37.714 89.123 1.00 19.74 38 LEU D O 1
ATOM 13910 N N . GLN D 1 39 ? 1.531 35.669 88.912 1.00 18.68 39 GLN D N 1
ATOM 13911 C CA . GLN D 1 39 ? 2.859 36.202 88.643 1.00 15.08 39 GLN D CA 1
ATOM 13912 C C . GLN D 1 39 ? 3.041 36.582 87.172 1.00 20.20 39 GLN D C 1
ATOM 13913 O O . GLN D 1 39 ? 3.432 37.705 86.861 1.00 23.49 39 GLN D O 1
ATOM 13927 N N . HIS D 1 40 ? 2.758 35.641 86.270 1.00 16.45 40 HIS D N 1
ATOM 13928 C CA . HIS D 1 40 ? 3.182 35.755 84.867 1.00 19.28 40 HIS D CA 1
ATOM 13929 C C . HIS D 1 40 ? 2.091 36.228 83.925 1.00 18.06 40 HIS D C 1
ATOM 13930 O O . HIS D 1 40 ? 2.372 36.576 82.782 1.00 17.93 40 HIS D O 1
ATOM 13945 N N . GLN D 1 41 ? 0.848 36.200 84.403 1.00 19.41 41 GLN D N 1
ATOM 13946 C CA . GLN D 1 41 ? -0.274 36.856 83.750 1.00 16.07 41 GLN D CA 1
ATOM 13947 C C . GLN D 1 41 ? -0.795 36.177 82.473 1.00 15.85 41 GLN D C 1
ATOM 13948 O O . GLN D 1 41 ? -1.978 36.267 82.175 1.00 19.82 41 GLN D O 1
ATOM 13962 N N . VAL D 1 42 ? 0.067 35.513 81.713 1.00 13.67 42 VAL D N 1
ATOM 13963 C CA . VAL D 1 42 ? -0.413 34.718 80.583 1.00 13.86 42 VAL D CA 1
ATOM 13964 C C . VAL D 1 42 ? 0.422 33.466 80.534 1.00 18.50 42 VAL D C 1
ATOM 13965 O O . VAL D 1 42 ? 1.630 33.549 80.635 1.00 15.13 42 VAL D O 1
ATOM 13978 N N . LEU D 1 43 ? -0.236 32.309 80.428 1.00 19.45 43 LEU D N 1
ATOM 13979 C CA . LEU D 1 43 ? 0.440 31.027 80.509 1.00 17.45 43 LEU D CA 1
ATOM 13980 C C . LEU D 1 43 ? 0.181 30.266 79.228 1.00 17.38 43 LEU D C 1
ATOM 13981 O O . LEU D 1 43 ? -0.915 30.348 78.671 1.00 19.11 43 LEU D O 1
ATOM 13997 N N . PHE D 1 44 ? 1.171 29.496 78.792 1.00 16.82 44 PHE D N 1
ATOM 13998 C CA . PHE D 1 44 ? 1.043 28.694 77.580 1.00 14.05 44 PHE D CA 1
ATOM 13999 C C . PHE D 1 44 ? 1.410 27.256 77.865 1.00 19.37 44 PHE D C 1
ATOM 14000 O O . PHE D 1 44 ? 2.430 27.000 78.501 1.00 21.77 44 PHE D O 1
ATOM 14017 N N . LEU D 1 45 ? 0.575 26.321 77.405 1.00 18.26 45 LEU D N 1
ATOM 14018 C CA . LEU D 1 45 ? 0.922 24.904 77.427 1.00 24.50 45 LEU D CA 1
ATOM 14019 C C . LEU D 1 45 ? 0.978 24.432 75.987 1.00 30.00 45 LEU D C 1
ATOM 14020 O O . LEU D 1 45 ? 0.074 24.702 75.203 1.00 30.10 45 LEU D O 1
ATOM 14036 N N . ARG D 1 46 ? 2.055 23.762 75.619 1.00 20.66 46 ARG D N 1
ATOM 14037 C CA . ARG D 1 46 ? 2.163 23.200 74.278 1.00 23.60 46 ARG D CA 1
ATOM 14038 C C . ARG D 1 46 ? 1.885 21.707 74.314 1.00 27.39 46 ARG D C 1
ATOM 14039 O O . ARG D 1 46 ? 1.984 21.091 75.376 1.00 26.02 46 ARG D O 1
ATOM 14060 N N . ASP D 1 47 ? 1.560 21.139 73.151 1.00 26.57 47 ASP D N 1
ATOM 14061 C CA . ASP D 1 47 ? 1.339 19.705 73.022 1.00 27.85 47 ASP D CA 1
ATOM 14062 C C . ASP D 1 47 ? 0.300 19.255 74.025 1.00 26.54 47 ASP D C 1
ATOM 14063 O O . ASP D 1 47 ? 0.484 18.278 74.747 1.00 26.68 47 ASP D O 1
ATOM 14072 N N . GLN D 1 48 ? -0.814 19.977 74.028 1.00 21.28 48 GLN D N 1
ATOM 14073 C CA . GLN D 1 48 ? -1.866 19.803 75.001 1.00 25.55 48 GLN D CA 1
ATOM 14074 C C . GLN D 1 48 ? -3.204 19.586 74.312 1.00 29.73 48 GLN D C 1
ATOM 14075 O O . GLN D 1 48 ? -4.112 20.409 74.426 1.00 30.12 48 GLN D O 1
ATOM 14089 N N . PRO D 1 49 ? -3.341 18.472 73.580 1.00 25.83 49 PRO D N 1
ATOM 14090 C CA . PRO D 1 49 ? -4.644 18.236 72.951 1.00 25.40 49 PRO D CA 1
ATOM 14091 C C . PRO D 1 49 ? -5.749 18.097 74.000 1.00 30.03 49 PRO D C 1
ATOM 14092 O O . PRO D 1 49 ? -5.547 17.413 74.997 1.00 27.88 49 PRO D O 1
ATOM 14103 N N . ILE D 1 50 ? -6.877 18.770 73.796 1.00 25.96 50 ILE D N 1
ATOM 14104 C CA . ILE D 1 50 ? -8.027 18.642 74.691 1.00 27.36 50 ILE D CA 1
ATOM 14105 C C . ILE D 1 50 ? -9.293 18.762 73.880 1.00 31.74 50 ILE D C 1
ATOM 14106 O O . ILE D 1 50 ? -9.263 19.320 72.792 1.00 31.08 50 ILE D O 1
ATOM 14122 N N . ASN D 1 51 ? -10.401 18.239 74.393 1.00 26.68 51 ASN D N 1
ATOM 14123 C CA . ASN D 1 51 ? -11.688 18.391 73.709 1.00 27.93 51 ASN D CA 1
ATOM 14124 C C . ASN D 1 51 ? -12.489 19.433 74.475 1.00 24.67 51 ASN D C 1
ATOM 14125 O O . ASN D 1 51 ? -12.045 19.892 75.519 1.00 26.21 51 ASN D O 1
ATOM 14136 N N . PRO D 1 52 ? -13.646 19.850 73.947 1.00 28.81 52 PRO D N 1
ATOM 14137 C CA . PRO D 1 52 ? -14.344 20.954 74.622 1.00 22.61 52 PRO D CA 1
ATOM 14138 C C . PRO D 1 52 ? -14.769 20.642 76.058 1.00 25.97 52 PRO D C 1
ATOM 14139 O O . PRO D 1 52 ? -14.795 21.547 76.895 1.00 29.31 52 PRO D O 1
ATOM 14150 N N . GLU D 1 53 ? -15.101 19.391 76.344 1.00 26.18 53 GLU D N 1
ATOM 14151 C CA . GLU D 1 53 ? -15.556 19.052 77.688 1.00 29.11 53 GLU D CA 1
ATOM 14152 C C . GLU D 1 53 ? -14.382 19.135 78.660 1.00 27.44 53 GLU D C 1
ATOM 14153 O O . GLU D 1 53 ? -14.527 19.630 79.775 1.00 26.36 53 GLU D O 1
ATOM 14165 N N . GLN D 1 54 ? -13.213 18.681 78.221 1.00 22.08 54 GLN D N 1
ATOM 14166 C CA . GLN D 1 54 ? -12.007 18.734 79.040 1.00 24.89 54 GLN D CA 1
ATOM 14167 C C . GLN D 1 54 ? -11.559 20.185 79.220 1.00 29.00 54 GLN D C 1
ATOM 14168 O O . GLN D 1 54 ? -11.122 20.582 80.296 1.00 21.72 54 GLN D O 1
ATOM 14182 N N . GLN D 1 55 ? -11.705 20.981 78.169 1.00 24.17 55 GLN D N 1
ATOM 14183 C CA . GLN D 1 55 ? -11.342 22.389 78.246 1.00 22.84 55 GLN D CA 1
ATOM 14184 C C . GLN D 1 55 ? -12.242 23.137 79.231 1.00 23.99 55 GLN D C 1
ATOM 14185 O O . GLN D 1 55 ? -11.767 23.956 80.019 1.00 21.14 55 GLN D O 1
ATOM 14199 N N . ALA D 1 56 ? -13.541 22.852 79.194 1.00 21.50 56 ALA D N 1
ATOM 14200 C CA . ALA D 1 56 ? -14.475 23.496 80.119 1.00 28.55 56 ALA D CA 1
ATOM 14201 C C . ALA D 1 56 ? -14.184 23.087 81.560 1.00 25.31 56 ALA D C 1
ATOM 14202 O O . ALA D 1 56 ? -14.220 23.921 82.455 1.00 21.28 56 ALA D O 1
ATOM 14209 N N . ARG D 1 57 ? -13.900 21.811 81.804 1.00 23.12 57 ARG D N 1
ATOM 14210 C CA . ARG D 1 57 ? -13.643 21.376 83.183 1.00 23.34 57 ARG D CA 1
ATOM 14211 C C . ARG D 1 57 ? -12.371 22.019 83.728 1.00 24.76 57 ARG D C 1
ATOM 14212 O O . ARG D 1 57 ? -12.278 22.334 84.919 1.00 25.35 57 ARG D O 1
ATOM 14233 N N . PHE D 1 58 ? -11.385 22.220 82.863 1.00 21.80 58 PHE D N 1
ATOM 14234 C CA . PHE D 1 58 ? -10.149 22.853 83.291 1.00 22.40 58 PHE D CA 1
ATOM 14235 C C . PHE D 1 58 ? -10.371 24.333 83.609 1.00 22.17 58 PHE D C 1
ATOM 14236 O O . PHE D 1 58 ? -9.996 24.792 84.676 1.00 18.99 58 PHE D O 1
ATOM 14253 N N . ALA D 1 59 ? -10.987 25.077 82.695 1.00 20.98 59 ALA D N 1
ATOM 14254 C CA . ALA D 1 59 ? -11.201 26.505 82.921 1.00 24.78 59 ALA D CA 1
ATOM 14255 C C . ALA D 1 59 ? -12.052 26.737 84.174 1.00 23.04 59 ALA D C 1
ATOM 14256 O O . ALA D 1 59 ? -11.822 27.672 84.928 1.00 17.68 59 ALA D O 1
ATOM 14263 N N . ALA D 1 60 ? -13.029 25.868 84.405 1.00 19.82 60 ALA D N 1
ATOM 14264 C CA . ALA D 1 60 ? -13.939 26.023 85.542 1.00 21.24 60 ALA D CA 1
ATOM 14265 C C . ALA D 1 60 ? -13.249 25.833 86.899 1.00 23.12 60 ALA D C 1
ATOM 14266 O O . ALA D 1 60 ? -13.837 26.112 87.933 1.00 25.08 60 ALA D O 1
ATOM 14273 N N . ARG D 1 61 ? -12.012 25.355 86.902 1.00 24.33 61 ARG D N 1
ATOM 14274 C CA . ARG D 1 61 ? -11.269 25.220 88.154 1.00 23.56 61 ARG D CA 1
ATOM 14275 C C . ARG D 1 61 ? -10.832 26.602 88.640 1.00 27.30 61 ARG D C 1
ATOM 14276 O O . ARG D 1 61 ? -10.437 26.771 89.796 1.00 23.04 61 ARG D O 1
ATOM 14297 N N . PHE D 1 62 ? -10.910 27.595 87.760 1.00 22.44 62 PHE D N 1
ATOM 14298 C CA . PHE D 1 62 ? -10.351 28.909 88.061 1.00 23.03 62 PHE D CA 1
ATOM 14299 C C . PHE D 1 62 ? -11.425 29.976 88.174 1.00 25.10 62 PHE D C 1
ATOM 14300 O O . PHE D 1 62 ? -11.125 31.136 88.457 1.00 25.92 62 PHE D O 1
ATOM 14317 N N . GLY D 1 63 ? -12.678 29.579 87.968 1.00 26.02 63 GLY D N 1
ATOM 14318 C CA . GLY D 1 63 ? -13.807 30.476 88.146 1.00 22.36 63 GLY D CA 1
ATOM 14319 C C . GLY D 1 63 ? -15.037 29.941 87.438 1.00 27.42 63 GLY D C 1
ATOM 14320 O O . GLY D 1 63 ? -14.995 28.866 86.850 1.00 28.46 63 GLY D O 1
ATOM 14324 N N . ASP D 1 64 ? -16.137 30.685 87.491 1.00 27.03 64 ASP D N 1
ATOM 14325 C CA . ASP D 1 64 ? -17.351 30.281 86.795 1.00 27.63 64 ASP D CA 1
ATOM 14326 C C . ASP D 1 64 ? -17.262 30.630 85.321 1.00 30.29 64 ASP D C 1
ATOM 14327 O O . ASP D 1 64 ? -16.657 31.632 84.952 1.00 26.56 64 ASP D O 1
ATOM 14336 N N . LEU D 1 65 ? -17.851 29.797 84.469 1.00 24.39 65 LEU D N 1
ATOM 14337 C CA . LEU D 1 65 ? -17.725 30.008 83.042 1.00 25.16 65 LEU D CA 1
ATOM 14338 C C . LEU D 1 65 ? -18.929 30.740 82.480 1.00 37.82 65 LEU D C 1
ATOM 14339 O O . LEU D 1 65 ? -20.037 30.639 82.995 1.00 31.00 65 LEU D O 1
ATOM 14355 N N . HIS D 1 66 ? -18.688 31.479 81.413 1.00 39.40 66 HIS D N 1
ATOM 14356 C CA . HIS D 1 66 ? -19.734 32.200 80.721 1.00 52.04 66 HIS D CA 1
ATOM 14357 C C . HIS D 1 66 ? -20.311 31.332 79.612 1.00 54.31 66 HIS D C 1
ATOM 14358 O O . HIS D 1 66 ? -19.592 30.555 78.989 1.00 52.37 66 HIS D O 1
ATOM 14373 N N . ILE D 1 67 ? -21.612 31.455 79.376 1.00 59.15 67 ILE D N 1
ATOM 14374 C CA . ILE D 1 67 ? -22.212 30.911 78.164 1.00 72.26 67 ILE D CA 1
ATOM 14375 C C . ILE D 1 67 ? -22.610 32.082 77.280 1.00 86.60 67 ILE D C 1
ATOM 14376 O O . ILE D 1 67 ? -23.580 32.777 77.572 1.00 73.71 67 ILE D O 1
ATOM 14392 N N . HIS D 1 68 ? -21.864 32.316 76.206 1.00 133.10 68 HIS D N 1
ATOM 14393 C CA . HIS D 1 68 ? -22.121 33.496 75.390 1.00 139.66 68 HIS D CA 1
ATOM 14394 C C . HIS D 1 68 ? -23.379 33.327 74.545 1.00 142.39 68 HIS D C 1
ATOM 14395 O O . HIS D 1 68 ? -23.591 32.276 73.940 1.00 150.17 68 HIS D O 1
ATOM 14410 N N . PRO D 1 69 ? -24.218 34.374 74.509 1.00 109.80 69 PRO D N 1
ATOM 14411 C CA . PRO D 1 69 ? -25.516 34.386 73.825 1.00 108.74 69 PRO D CA 1
ATOM 14412 C C . PRO D 1 69 ? -25.454 34.236 72.301 1.00 113.43 69 PRO D C 1
ATOM 14413 O O . PRO D 1 69 ? -26.255 33.485 71.739 1.00 114.75 69 PRO D O 1
ATOM 14424 N N . ILE D 1 70 ? -24.530 34.936 71.648 1.00 112.37 70 ILE D N 1
ATOM 14425 C CA . ILE D 1 70 ? -24.567 35.072 70.190 1.00 112.37 70 ILE D CA 1
ATOM 14426 C C . ILE D 1 70 ? -23.604 34.155 69.428 1.00 105.96 70 ILE D C 1
ATOM 14427 O O . ILE D 1 70 ? -23.998 33.525 68.447 1.00 113.76 70 ILE D O 1
ATOM 14443 N N . TYR D 1 71 ? -22.350 34.079 69.864 1.00 87.36 71 TYR D N 1
ATOM 14444 C CA . TYR D 1 71 ? -21.340 33.330 69.115 1.00 76.23 71 TYR D CA 1
ATOM 14445 C C . TYR D 1 71 ? -21.614 31.829 69.097 1.00 68.39 71 TYR D C 1
ATOM 14446 O O . TYR D 1 71 ? -22.267 31.300 69.995 1.00 64.27 71 TYR D O 1
ATOM 14464 N N . PRO D 1 72 ? -21.104 31.137 68.065 1.00 64.17 72 PRO D N 1
ATOM 14465 C CA . PRO D 1 72 ? -21.194 29.674 67.971 1.00 70.11 72 PRO D CA 1
ATOM 14466 C C . PRO D 1 72 ? -20.458 28.993 69.124 1.00 69.27 72 PRO D C 1
ATOM 14467 O O . PRO D 1 72 ? -19.418 29.487 69.563 1.00 63.59 72 PRO D O 1
ATOM 14478 N N . ASN D 1 73 ? -20.994 27.877 69.606 1.00 67.75 73 ASN D N 1
ATOM 14479 C CA . ASN D 1 73 ? -20.342 27.104 70.654 1.00 65.78 73 ASN D CA 1
ATOM 14480 C C . ASN D 1 73 ? -20.554 25.608 70.433 1.00 71.11 73 ASN D C 1
ATOM 14481 O O . ASN D 1 73 ? -21.341 25.208 69.576 1.00 76.99 73 ASN D O 1
ATOM 14492 N N . VAL D 1 74 ? -19.845 24.780 71.192 1.00 62.93 74 VAL D N 1
ATOM 14493 C CA . VAL D 1 74 ? -20.017 23.335 71.081 1.00 67.27 74 VAL D CA 1
ATOM 14494 C C . VAL D 1 74 ? -21.334 22.931 71.754 1.00 63.52 74 VAL D C 1
ATOM 14495 O O . VAL D 1 74 ? -21.537 23.187 72.946 1.00 50.22 74 VAL D O 1
ATOM 14508 N N . PRO D 1 75 ? -22.244 22.307 70.986 1.00 65.57 75 PRO D N 1
ATOM 14509 C CA . PRO D 1 75 ? -23.585 21.982 71.489 1.00 62.65 75 PRO D CA 1
ATOM 14510 C C . PRO D 1 75 ? -23.586 21.346 72.883 1.00 53.81 75 PRO D C 1
ATOM 14511 O O . PRO D 1 75 ? -24.297 21.827 73.769 1.00 52.01 75 PRO D O 1
ATOM 14522 N N . ASP D 1 76 ? -22.802 20.290 73.075 1.00 49.75 76 ASP D N 1
ATOM 14523 C CA . ASP D 1 76 ? -22.784 19.574 74.351 1.00 61.80 76 ASP D CA 1
ATOM 14524 C C . ASP D 1 76 ? -21.886 20.234 75.406 1.00 65.71 76 ASP D C 1
ATOM 14525 O O . ASP D 1 76 ? -21.863 19.813 76.566 1.00 56.25 76 ASP D O 1
ATOM 14534 N N . THR D 1 77 ? -21.150 21.263 74.998 1.00 77.72 77 THR D N 1
ATOM 14535 C CA . THR D 1 77 ? -20.322 22.034 75.920 1.00 66.42 77 THR D CA 1
ATOM 14536 C C . THR D 1 77 ? -20.393 23.514 75.562 1.00 57.24 77 THR D C 1
ATOM 14537 O O . THR D 1 77 ? -19.436 24.075 75.044 1.00 43.30 77 THR D O 1
ATOM 14548 N N . PRO D 1 78 ? -21.538 24.151 75.843 1.00 63.33 78 PRO D N 1
ATOM 14549 C CA . PRO D 1 78 ? -21.794 25.536 75.434 1.00 60.28 78 PRO D CA 1
ATOM 14550 C C . PRO D 1 78 ? -20.896 26.551 76.134 1.00 48.40 78 PRO D C 1
ATOM 14551 O O . PRO D 1 78 ? -20.883 27.708 75.720 1.00 40.21 78 PRO D O 1
ATOM 14562 N N . GLN D 1 79 ? -20.174 26.124 77.170 1.00 33.80 79 GLN D N 1
ATOM 14563 C CA . GLN D 1 79 ? -19.163 26.965 77.809 1.00 29.14 79 GLN D CA 1
ATOM 14564 C C . GLN D 1 79 ? -17.936 27.150 76.921 1.00 37.57 79 GLN D C 1
ATOM 14565 O O . GLN D 1 79 ? -17.093 27.998 77.195 1.00 39.63 79 GLN D O 1
ATOM 14579 N N . VAL D 1 80 ? -17.822 26.347 75.866 1.00 36.72 80 VAL D N 1
ATOM 14580 C CA . VAL D 1 80 ? -16.700 26.473 74.943 1.00 28.53 80 VAL D CA 1
ATOM 14581 C C . VAL D 1 80 ? -17.178 27.060 73.616 1.00 33.87 80 VAL D C 1
ATOM 14582 O O . VAL D 1 80 ? -18.007 26.481 72.917 1.00 33.27 80 VAL D O 1
ATOM 14595 N N . LEU D 1 81 ? -16.647 28.229 73.293 1.00 24.47 81 LEU D N 1
ATOM 14596 C CA . LEU D 1 81 ? -17.018 28.961 72.089 1.00 27.37 81 LEU D CA 1
ATOM 14597 C C . LEU D 1 81 ? -16.115 28.552 70.939 1.00 33.88 81 LEU D C 1
ATOM 14598 O O . LEU D 1 81 ? -14.902 28.485 71.095 1.00 32.21 81 LEU D O 1
ATOM 14614 N N . VAL D 1 82 ? -16.701 28.264 69.782 1.00 34.47 82 VAL D N 1
ATOM 14615 C CA . VAL D 1 82 ? -15.912 27.908 68.609 1.00 33.74 82 VAL D CA 1
ATOM 14616 C C . VAL D 1 82 ? -15.658 29.152 67.772 1.00 35.05 82 VAL D C 1
ATOM 14617 O O . VAL D 1 82 ? -16.589 29.876 67.427 1.00 33.67 82 VAL D O 1
ATOM 14630 N N . LEU D 1 83 ? -14.387 29.408 67.471 1.00 28.76 83 LEU D N 1
ATOM 14631 C CA . LEU D 1 83 ? -13.988 30.573 66.685 1.00 34.88 83 LEU D CA 1
ATOM 14632 C C . LEU D 1 83 ? -13.349 30.072 65.401 1.00 35.68 83 LEU D C 1
ATOM 14633 O O . LEU D 1 83 ? -12.145 29.837 65.342 1.00 35.75 83 LEU D O 1
ATOM 14649 N N . ASP D 1 84 ? -14.179 29.915 64.379 1.00 36.14 84 ASP D N 1
ATOM 14650 C CA . ASP D 1 84 ? -13.794 29.302 63.120 1.00 41.50 84 ASP D CA 1
ATOM 14651 C C . ASP D 1 84 ? -13.871 30.405 62.078 1.00 39.83 84 ASP D C 1
ATOM 14652 O O . ASP D 1 84 ? -14.934 30.981 61.884 1.00 35.44 84 ASP D O 1
ATOM 14661 N N . THR D 1 85 ? -12.753 30.743 61.442 1.00 35.99 85 THR D N 1
ATOM 14662 C CA . THR D 1 85 ? -12.740 31.882 60.522 1.00 40.20 85 THR D CA 1
ATOM 14663 C C . THR D 1 85 ? -13.508 31.561 59.247 1.00 48.06 85 THR D C 1
ATOM 14664 O O . THR D 1 85 ? -13.810 32.452 58.456 1.00 53.58 85 THR D O 1
ATOM 14675 N N . ALA D 1 86 ? -13.822 30.284 59.053 1.00 45.54 86 ALA D N 1
ATOM 14676 C CA . ALA D 1 86 ? -14.623 29.845 57.913 1.00 54.01 86 ALA D CA 1
ATOM 14677 C C . ALA D 1 86 ? -16.086 30.208 58.117 1.00 68.22 86 ALA D C 1
ATOM 14678 O O . ALA D 1 86 ? -16.905 30.050 57.213 1.00 80.87 86 ALA D O 1
ATOM 14685 N N . VAL D 1 87 ? -16.404 30.692 59.313 1.00 61.36 87 VAL D N 1
ATOM 14686 C CA . VAL D 1 87 ? -17.780 30.988 59.698 1.00 63.33 87 VAL D CA 1
ATOM 14687 C C . VAL D 1 87 ? -17.896 32.382 60.312 1.00 63.36 87 VAL D C 1
ATOM 14688 O O . VAL D 1 87 ? -18.746 33.179 59.921 1.00 59.27 87 VAL D O 1
ATOM 14701 N N . THR D 1 88 ? -17.035 32.661 61.285 1.00 60.88 88 THR D N 1
ATOM 14702 C CA . THR D 1 88 ? -17.089 33.898 62.044 1.00 60.18 88 THR D CA 1
ATOM 14703 C C . THR D 1 88 ? -15.865 34.753 61.740 1.00 62.00 88 THR D C 1
ATOM 14704 O O . THR D 1 88 ? -14.746 34.245 61.659 1.00 62.12 88 THR D O 1
ATOM 14715 N N . ASP D 1 89 ? -16.072 36.054 61.580 1.00 59.16 89 ASP D N 1
ATOM 14716 C CA . ASP D 1 89 ? -14.976 36.940 61.220 1.00 68.02 89 ASP D CA 1
ATOM 14717 C C . ASP D 1 89 ? -14.306 37.532 62.459 1.00 68.97 89 ASP D C 1
ATOM 14718 O O . ASP D 1 89 ? -14.947 38.196 63.274 1.00 64.38 89 ASP D O 1
ATOM 14727 N N . VAL D 1 90 ? -13.006 37.286 62.593 1.00 75.89 90 VAL D N 1
ATOM 14728 C CA . VAL D 1 90 ? -12.256 37.744 63.755 1.00 76.99 90 VAL D CA 1
ATOM 14729 C C . VAL D 1 90 ? -11.360 38.921 63.390 1.00 102.76 90 VAL D C 1
ATOM 14730 O O . VAL D 1 90 ? -10.208 38.998 63.823 1.00 103.25 90 VAL D O 1
ATOM 14743 N N . ARG D 1 91 ? -11.905 39.842 62.601 1.00 121.66 91 ARG D N 1
ATOM 14744 C CA . ARG D 1 91 ? -11.144 40.980 62.099 1.00 131.70 91 ARG D CA 1
ATOM 14745 C C . ARG D 1 91 ? -10.952 42.041 63.178 1.00 122.95 91 ARG D C 1
ATOM 14746 O O . ARG D 1 91 ? -10.097 42.916 63.051 1.00 125.77 91 ARG D O 1
ATOM 14767 N N . ASP D 1 92 ? -11.746 41.961 64.241 1.00 110.35 92 ASP D N 1
ATOM 14768 C CA . ASP D 1 92 ? -11.692 42.962 65.300 1.00 97.88 92 ASP D CA 1
ATOM 14769 C C . ASP D 1 92 ? -10.982 42.445 66.550 1.00 84.26 92 ASP D C 1
ATOM 14770 O O . ASP D 1 92 ? -11.136 42.997 67.644 1.00 78.98 92 ASP D O 1
ATOM 14779 N N . ASN D 1 93 ? -10.210 41.377 66.380 1.00 75.16 93 ASN D N 1
ATOM 14780 C CA . ASN D 1 93 ? -9.291 40.924 67.414 1.00 64.40 93 ASN D CA 1
ATOM 14781 C C . ASN D 1 93 ? -7.917 41.546 67.132 1.00 46.53 93 ASN D C 1
ATOM 14782 O O . ASN D 1 93 ? -7.009 41.495 67.972 1.00 29.98 93 ASN D O 1
ATOM 14793 N N . ALA D 1 94 ? -7.794 42.156 65.949 1.00 43.16 94 ALA D N 1
ATOM 14794 C CA . ALA D 1 94 ? -6.546 42.784 65.495 1.00 40.88 94 ALA D CA 1
ATOM 14795 C C . ALA D 1 94 ? -6.441 44.247 65.923 1.00 35.77 94 ALA D C 1
ATOM 14796 O O . ALA D 1 94 ? -5.991 45.104 65.165 1.00 31.67 94 ALA D O 1
ATOM 14803 N N . VAL D 1 95 ? -6.890 44.537 67.135 1.00 30.68 95 VAL D N 1
ATOM 14804 C CA . VAL D 1 95 ? -6.651 45.842 67.746 1.00 27.51 95 VAL D CA 1
ATOM 14805 C C . VAL D 1 95 ? -6.337 45.530 69.177 1.00 17.10 95 VAL D C 1
ATOM 14806 O O . VAL D 1 95 ? -6.833 44.534 69.709 1.00 22.17 95 VAL D O 1
ATOM 14819 N N . TRP D 1 96 ? -5.484 46.328 69.816 1.00 16.88 96 TRP D N 1
ATOM 14820 C CA . TRP D 1 96 ? -5.167 46.022 71.200 1.00 15.21 96 TRP D CA 1
ATOM 14821 C C . TRP D 1 96 ? -6.428 46.208 72.043 1.00 22.92 96 TRP D C 1
ATOM 14822 O O . TRP D 1 96 ? -7.040 47.278 72.050 1.00 17.87 96 TRP D O 1
ATOM 14843 N N . HIS D 1 97 ? -6.829 45.164 72.752 1.00 17.86 97 HIS D N 1
ATOM 14844 C CA . HIS D 1 97 ? -7.976 45.286 73.631 1.00 19.24 97 HIS D CA 1
ATOM 14845 C C . HIS D 1 97 ? -7.832 44.417 74.859 1.00 20.75 97 HIS D C 1
ATOM 14846 O O . HIS D 1 97 ? -7.005 43.509 74.896 1.00 15.00 97 HIS D O 1
ATOM 14861 N N . THR D 1 98 ? -8.649 44.721 75.860 1.00 19.39 98 THR D N 1
ATOM 14862 C CA . THR D 1 98 ? -8.875 43.834 76.992 1.00 19.45 98 THR D CA 1
ATOM 14863 C C . THR D 1 98 ? -10.320 43.400 76.826 1.00 21.92 98 THR D C 1
ATOM 14864 O O . THR D 1 98 ? -11.173 44.211 76.445 1.00 20.37 98 THR D O 1
ATOM 14875 N N . ASP D 1 99 ? -10.596 42.120 77.052 1.00 13.79 99 ASP D N 1
ATOM 14876 C CA . ASP D 1 99 ? -11.924 41.576 76.726 1.00 17.15 99 ASP D CA 1
ATOM 14877 C C . ASP D 1 99 ? -13.062 42.216 77.521 1.00 20.02 99 ASP D C 1
ATOM 14878 O O . ASP D 1 99 ? -12.981 42.365 78.734 1.00 18.91 99 ASP D O 1
ATOM 14887 N N . VAL D 1 100 ? -14.101 42.612 76.788 1.00 20.89 100 VAL D N 1
ATOM 14888 C CA . VAL D 1 100 ? -15.366 43.103 77.340 1.00 17.99 100 VAL D CA 1
ATOM 14889 C C . VAL D 1 100 ? -15.241 44.053 78.526 1.00 25.65 100 VAL D C 1
ATOM 14890 O O . VAL D 1 100 ? -15.980 43.931 79.499 1.00 20.73 100 VAL D O 1
ATOM 14903 N N . THR D 1 101 ? -14.342 45.029 78.441 1.00 16.31 101 THR D N 1
ATOM 14904 C CA . THR D 1 101 ? -14.216 45.963 79.549 1.00 16.12 101 THR D CA 1
ATOM 14905 C C . THR D 1 101 ? -15.388 46.955 79.578 1.00 21.22 101 THR D C 1
ATOM 14906 O O . THR D 1 101 ? -15.523 47.743 80.512 1.00 23.73 101 THR D O 1
ATOM 14917 N N . PHE D 1 102 ? -16.227 46.925 78.555 1.00 17.64 102 PHE D N 1
ATOM 14918 C CA . PHE D 1 102 ? -17.466 47.711 78.595 1.00 18.84 102 PHE D CA 1
ATOM 14919 C C . PHE D 1 102 ? -18.493 47.096 79.561 1.00 24.85 102 PHE D C 1
ATOM 14920 O O . PHE D 1 102 ? -19.516 47.708 79.840 1.00 26.37 102 PHE D O 1
ATOM 14937 N N . LEU D 1 103 ? -18.227 45.902 80.077 1.00 19.98 103 LEU D N 1
ATOM 14938 C CA . LEU D 1 103 ? -19.133 45.292 81.068 1.00 24.28 103 LEU D CA 1
ATOM 14939 C C . LEU D 1 103 ? -18.794 45.784 82.476 1.00 23.07 103 LEU D C 1
ATOM 14940 O O . LEU D 1 103 ? -17.643 46.123 82.753 1.00 20.43 103 LEU D O 1
ATOM 14956 N N . PRO D 1 104 ? -19.792 45.831 83.374 1.00 25.33 104 PRO D N 1
ATOM 14957 C CA . PRO D 1 104 ? -19.491 46.204 84.767 1.00 25.47 104 PRO D CA 1
ATOM 14958 C C . PRO D 1 104 ? -18.519 45.203 85.398 1.00 21.86 104 PRO D C 1
ATOM 14959 O O . PRO D 1 104 ? -17.759 45.554 86.308 1.00 19.79 104 PRO D O 1
ATOM 14970 N N . THR D 1 105 ? -18.536 43.974 84.902 1.00 20.02 105 THR D N 1
ATOM 14971 C CA . THR D 1 105 ? -17.636 42.936 85.409 1.00 21.37 105 THR D CA 1
ATOM 14972 C C . THR D 1 105 ? -16.983 42.236 84.220 1.00 26.07 105 THR D C 1
ATOM 14973 O O . THR D 1 105 ? -17.445 41.191 83.764 1.00 25.07 105 THR D O 1
ATOM 14984 N N . PRO D 1 106 ? -15.904 42.829 83.700 1.00 19.06 106 PRO D N 1
ATOM 14985 C CA . PRO D 1 106 ? -15.205 42.230 82.553 1.00 19.41 106 PRO D CA 1
ATOM 14986 C C . PRO D 1 106 ? -14.636 40.847 82.914 1.00 22.67 106 PRO D C 1
ATOM 14987 O O . PRO D 1 106 ? -14.371 40.580 84.084 1.00 23.43 106 PRO D O 1
ATOM 14998 N N . ALA D 1 107 ? -14.471 39.984 81.915 1.00 21.90 107 ALA D N 1
ATOM 14999 C CA . ALA D 1 107 ? -13.997 38.617 82.141 1.00 18.58 107 ALA D CA 1
ATOM 15000 C C . ALA D 1 107 ? -12.756 38.591 83.000 1.00 20.05 107 ALA D C 1
ATOM 15001 O O . ALA D 1 107 ? -11.879 39.437 82.874 1.00 20.11 107 ALA D O 1
ATOM 15008 N N . LEU D 1 108 ? -12.691 37.616 83.893 1.00 19.78 108 LEU D N 1
ATOM 15009 C CA . LEU D 1 108 ? -11.471 37.357 84.642 1.00 16.96 108 LEU D CA 1
ATOM 15010 C C . LEU D 1 108 ? -10.363 36.941 83.689 1.00 22.78 108 LEU D C 1
ATOM 15011 O O . LEU D 1 108 ? -9.220 37.372 83.813 1.00 19.32 108 LEU D O 1
ATOM 15027 N N . GLY D 1 109 ? -10.698 36.103 82.721 1.00 19.43 109 GLY D N 1
ATOM 15028 C CA . GLY D 1 109 ? -9.683 35.576 81.829 1.00 19.34 109 GLY D CA 1
ATOM 15029 C C . GLY D 1 109 ? -10.285 34.580 80.865 1.00 21.05 109 GLY D C 1
ATOM 15030 O O . GLY D 1 109 ? -11.505 34.463 80.767 1.00 21.30 109 GLY D O 1
ATOM 15034 N N . ALA D 1 110 ? -9.435 33.850 80.154 1.00 19.79 110 ALA D N 1
ATOM 15035 C CA . ALA D 1 110 ? -9.923 32.887 79.176 1.00 22.39 110 ALA D CA 1
ATOM 15036 C C . ALA D 1 110 ? -8.896 31.795 78.949 1.00 18.34 110 ALA D C 1
ATOM 15037 O O . ALA D 1 110 ? -7.709 31.981 79.224 1.00 15.99 110 ALA D O 1
ATOM 15044 N N . VAL D 1 111 ? -9.367 30.658 78.445 1.00 17.05 111 VAL D N 1
ATOM 15045 C CA . VAL D 1 111 ? -8.505 29.554 78.067 1.00 22.10 111 VAL D CA 1
ATOM 15046 C C . VAL D 1 111 ? -8.773 29.262 76.594 1.00 18.87 111 VAL D C 1
ATOM 15047 O O . VAL D 1 111 ? -9.894 28.940 76.230 1.00 21.76 111 VAL D O 1
ATOM 15060 N N . LEU D 1 112 ? -7.742 29.411 75.771 1.00 16.28 112 LEU D N 1
ATOM 15061 C CA . LEU D 1 112 ? -7.833 29.245 74.312 1.00 19.29 112 LEU D CA 1
ATOM 15062 C C . LEU D 1 112 ? -7.101 27.987 73.876 1.00 22.32 112 LEU D C 1
ATOM 15063 O O . LEU D 1 112 ? -5.965 27.768 74.265 1.00 25.86 112 LEU D O 1
ATOM 15079 N N . SER D 1 113 ? -7.731 27.192 73.018 1.00 18.19 113 SER D N 1
ATOM 15080 C CA . SER D 1 113 ? -7.150 25.963 72.516 1.00 18.98 113 SER D CA 1
ATOM 15081 C C . SER D 1 113 ? -7.007 26.131 70.998 1.00 24.42 113 SER D C 1
ATOM 15082 O O . SER D 1 113 ? -7.956 26.544 70.339 1.00 24.80 113 SER D O 1
ATOM 15090 N N . ALA D 1 114 ? -5.824 25.855 70.457 1.00 22.12 114 ALA D N 1
ATOM 15091 C CA . ALA D 1 114 ? -5.583 25.994 69.017 1.00 22.80 114 ALA D CA 1
ATOM 15092 C C . ALA D 1 114 ? -5.917 24.683 68.326 1.00 26.19 114 ALA D C 1
ATOM 15093 O O . ALA D 1 114 ? -5.236 23.682 68.533 1.00 23.85 114 ALA D O 1
ATOM 15100 N N . LYS D 1 115 ? -6.951 24.690 67.495 1.00 23.69 115 LYS D N 1
ATOM 15101 C CA . LYS D 1 115 ? -7.420 23.455 66.849 1.00 34.33 115 LYS D CA 1
ATOM 15102 C C . LYS D 1 115 ? -6.839 23.264 65.446 1.00 38.79 115 LYS D C 1
ATOM 15103 O O . LYS D 1 115 ? -6.287 22.209 65.118 1.00 36.83 115 LYS D O 1
ATOM 15122 N N . GLN D 1 116 ? -6.976 24.283 64.613 1.00 26.98 116 GLN D N 1
ATOM 15123 C CA . GLN D 1 116 ? -6.497 24.195 63.245 1.00 24.65 116 GLN D CA 1
ATOM 15124 C C . GLN D 1 116 ? -5.883 25.523 62.888 1.00 22.67 116 GLN D C 1
ATOM 15125 O O . GLN D 1 116 ? -6.495 26.586 63.093 1.00 26.61 116 GLN D O 1
ATOM 15139 N N . LEU D 1 117 ? -4.659 25.469 62.378 1.00 25.12 117 LEU D N 1
ATOM 15140 C CA . LEU D 1 117 ? -3.894 26.682 62.145 1.00 27.16 117 LEU D CA 1
ATOM 15141 C C . LEU D 1 117 ? -3.384 26.757 60.713 1.00 27.67 117 LEU D C 1
ATOM 15142 O O . LEU D 1 117 ? -3.086 25.738 60.094 1.00 28.76 117 LEU D O 1
ATOM 15158 N N . PRO D 1 118 ? -3.249 27.977 60.195 1.00 28.50 118 PRO D N 1
ATOM 15159 C CA . PRO D 1 118 ? -2.536 28.121 58.921 1.00 30.90 118 PRO D CA 1
ATOM 15160 C C . PRO D 1 118 ? -1.067 27.771 59.125 1.00 29.79 118 PRO D C 1
ATOM 15161 O O . PRO D 1 118 ? -0.602 27.764 60.267 1.00 32.12 118 PRO D O 1
ATOM 15172 N N . ALA D 1 119 ? -0.338 27.497 58.047 1.00 28.84 119 ALA D N 1
ATOM 15173 C CA . ALA D 1 119 ? 1.062 27.087 58.169 1.00 30.50 119 ALA D CA 1
ATOM 15174 C C . ALA D 1 119 ? 1.881 28.123 58.929 1.00 34.02 119 ALA D C 1
ATOM 15175 O O . ALA D 1 119 ? 2.728 27.776 59.749 1.00 39.19 119 ALA D O 1
ATOM 15182 N N . TYR D 1 120 ? 1.634 29.399 58.665 1.00 29.81 120 TYR D N 1
ATOM 15183 C CA . TYR D 1 120 ? 2.211 30.447 59.505 1.00 29.20 120 TYR D CA 1
ATOM 15184 C C . TYR D 1 120 ? 1.350 31.705 59.441 1.00 20.92 120 TYR D C 1
ATOM 15185 O O . TYR D 1 120 ? 0.375 31.748 58.697 1.00 25.66 120 TYR D O 1
ATOM 15203 N N . GLY D 1 121 ? 1.719 32.721 60.215 1.00 18.81 121 GLY D N 1
ATOM 15204 C CA . GLY D 1 121 ? 0.871 33.881 60.437 1.00 15.64 121 GLY D CA 1
ATOM 15205 C C . GLY D 1 121 ? -0.084 33.619 61.593 1.00 24.92 121 GLY D C 1
ATOM 15206 O O . GLY D 1 121 ? -0.158 32.501 62.098 1.00 24.13 121 GLY D O 1
ATOM 15210 N N . GLY D 1 122 ? -0.798 34.652 62.025 1.00 21.53 122 GLY D N 1
ATOM 15211 C CA . GLY D 1 122 ? -1.811 34.514 63.069 1.00 21.62 122 GLY D CA 1
ATOM 15212 C C . GLY D 1 122 ? -1.275 34.558 64.497 1.00 17.70 122 GLY D C 1
ATOM 15213 O O . GLY D 1 122 ? -1.911 34.061 65.415 1.00 16.90 122 GLY D O 1
ATOM 15217 N N . ASP D 1 123 ? -0.102 35.145 64.705 1.00 17.22 123 ASP D N 1
ATOM 15218 C CA . ASP D 1 123 ? 0.428 35.236 66.069 1.00 12.50 123 ASP D CA 1
ATOM 15219 C C . ASP D 1 123 ? -0.525 36.041 66.930 1.00 16.90 123 ASP D C 1
ATOM 15220 O O . ASP D 1 123 ? -1.286 36.845 66.422 1.00 15.89 123 ASP D O 1
ATOM 15229 N N . THR D 1 124 ? -0.454 35.842 68.241 1.00 15.27 124 THR D N 1
ATOM 15230 C CA . THR D 1 124 ? -1.184 36.669 69.182 1.00 15.35 124 THR D CA 1
ATOM 15231 C C . THR D 1 124 ? -0.197 37.300 70.163 1.00 16.20 124 THR D C 1
ATOM 15232 O O . THR D 1 124 ? 0.706 36.634 70.667 1.00 16.83 124 THR D O 1
ATOM 15243 N N . LEU D 1 125 ? -0.341 38.598 70.409 1.00 13.72 125 LEU D N 1
ATOM 15244 C CA . LEU D 1 125 ? 0.525 39.275 71.373 1.00 12.65 125 LEU D CA 1
ATOM 15245 C C . LEU D 1 125 ? -0.287 39.582 72.626 1.00 14.92 125 LEU D C 1
ATOM 15246 O O . LEU D 1 125 ? -1.487 39.822 72.543 1.00 15.30 125 LEU D O 1
ATOM 15262 N N . TRP D 1 126 ? 0.387 39.608 73.769 1.00 12.91 126 TRP D N 1
ATOM 15263 C CA . TRP D 1 126 ? -0.209 40.047 75.032 1.00 13.73 126 TRP D CA 1
ATOM 15264 C C . TRP D 1 126 ? 0.693 41.126 75.599 1.00 14.46 126 TRP D C 1
ATOM 15265 O O . TRP D 1 126 ? 1.910 41.082 75.406 1.00 14.29 126 TRP D O 1
ATOM 15286 N N . ALA D 1 127 ? 0.106 42.084 76.305 1.00 14.17 127 ALA D N 1
ATOM 15287 C CA . ALA D 1 127 ? 0.882 43.124 76.961 1.00 14.86 127 ALA D CA 1
ATOM 15288 C C . ALA D 1 127 ? 0.446 43.223 78.427 1.00 19.86 127 ALA D C 1
ATOM 15289 O O . ALA D 1 127 ? -0.722 42.989 78.756 1.00 14.50 127 ALA D O 1
ATOM 15296 N N . SER D 1 128 ? 1.384 43.553 79.303 1.00 13.95 128 SER D N 1
ATOM 15297 C CA . SER D 1 128 ? 1.098 43.602 80.726 1.00 14.63 128 SER D CA 1
ATOM 15298 C C . SER D 1 128 ? 0.799 45.011 81.199 1.00 15.48 128 SER D C 1
ATOM 15299 O O . SER D 1 128 ? 1.671 45.881 81.161 1.00 13.30 128 SER D O 1
ATOM 15307 N N . GLY D 1 129 ? -0.424 45.225 81.675 1.00 14.74 129 GLY D N 1
ATOM 15308 C CA . GLY D 1 129 ? -0.774 46.471 82.338 1.00 13.85 129 GLY D CA 1
ATOM 15309 C C . GLY D 1 129 ? 0.032 46.728 83.596 1.00 16.40 129 GLY D C 1
ATOM 15310 O O . GLY D 1 129 ? 0.220 47.884 83.980 1.00 15.04 129 GLY D O 1
ATOM 15314 N N . ILE D 1 130 ? 0.508 45.665 84.257 1.00 14.15 130 ILE D N 1
ATOM 15315 C CA . ILE D 1 130 ? 1.326 45.840 85.455 1.00 13.91 130 ILE D CA 1
ATOM 15316 C C . ILE D 1 130 ? 2.696 46.431 85.097 1.00 19.37 130 ILE D C 1
ATOM 15317 O O . ILE D 1 130 ? 3.086 47.458 85.625 1.00 14.28 130 ILE D O 1
ATOM 15333 N N . ALA D 1 131 ? 3.433 45.769 84.212 1.00 15.35 131 ALA D N 1
ATOM 15334 C CA . ALA D 1 131 ? 4.730 46.283 83.773 1.00 20.04 131 ALA D CA 1
ATOM 15335 C C . ALA D 1 131 ? 4.605 47.693 83.187 1.00 16.87 131 ALA D C 1
ATOM 15336 O O . ALA D 1 131 ? 5.460 48.537 83.442 1.00 15.26 131 ALA D O 1
ATOM 15343 N N . ALA D 1 132 ? 3.544 47.946 82.421 1.00 16.39 132 ALA D N 1
ATOM 15344 C CA . ALA D 1 132 ? 3.347 49.248 81.788 1.00 17.00 132 ALA D CA 1
ATOM 15345 C C . ALA D 1 132 ? 3.098 50.338 82.845 1.00 14.14 132 ALA D C 1
ATOM 15346 O O . ALA D 1 132 ? 3.651 51.429 82.760 1.00 15.53 132 ALA D O 1
ATOM 15353 N N . PHE D 1 133 ? 2.308 50.026 83.861 1.00 15.91 133 PHE D N 1
ATOM 15354 C CA . PHE D 1 133 ? 2.039 51.010 84.922 1.00 18.42 133 PHE D CA 1
ATOM 15355 C C . PHE D 1 133 ? 3.318 51.349 85.675 1.00 17.23 133 PHE D C 1
ATOM 15356 O O . PHE D 1 133 ? 3.613 52.515 85.969 1.00 15.48 133 PHE D O 1
ATOM 15373 N N . GLU D 1 134 ? 4.106 50.323 85.961 1.00 17.00 134 GLU D N 1
ATOM 15374 C CA . GLU D 1 134 ? 5.302 50.500 86.759 1.00 16.56 134 GLU D CA 1
ATOM 15375 C C . GLU D 1 134 ? 6.369 51.311 86.055 1.00 17.35 134 GLU D C 1
ATOM 15376 O O . GLU D 1 134 ? 7.201 51.937 86.727 1.00 16.99 134 GLU D O 1
ATOM 15388 N N . ALA D 1 135 ? 6.342 51.307 84.724 1.00 15.86 135 ALA D N 1
ATOM 15389 C CA . ALA D 1 135 ? 7.335 52.031 83.932 1.00 16.52 135 ALA D CA 1
ATOM 15390 C C . ALA D 1 135 ? 6.967 53.482 83.667 1.00 16.10 135 ALA D C 1
ATOM 15391 O O . ALA D 1 135 ? 7.806 54.259 83.176 1.00 16.21 135 ALA D O 1
ATOM 15398 N N . LEU D 1 136 ? 5.728 53.861 83.963 1.00 16.60 136 LEU D N 1
ATOM 15399 C CA . LEU D 1 136 ? 5.357 55.275 83.879 1.00 21.62 136 LEU D CA 1
ATOM 15400 C C . LEU D 1 136 ? 6.156 56.058 84.921 1.00 22.66 136 LEU D C 1
ATOM 15401 O O . LEU D 1 136 ? 6.481 55.536 86.003 1.00 15.34 136 LEU D O 1
ATOM 15417 N N . SER D 1 137 ? 6.464 57.311 84.613 1.00 15.90 137 SER D N 1
ATOM 15418 C CA . SER D 1 137 ? 7.185 58.161 85.565 1.00 13.33 137 SER D CA 1
ATOM 15419 C C . SER D 1 137 ? 6.258 58.461 86.745 1.00 18.21 137 SER D C 1
ATOM 15420 O O . SER D 1 137 ? 5.035 58.392 86.622 1.00 17.28 137 SER D O 1
ATOM 15428 N N . ALA D 1 138 ? 6.841 58.801 87.890 1.00 15.40 138 ALA D N 1
ATOM 15429 C CA . ALA D 1 138 ? 6.074 58.962 89.129 1.00 17.91 138 ALA D CA 1
ATOM 15430 C C . ALA D 1 138 ? 4.976 60.023 89.019 1.00 15.32 138 ALA D C 1
ATOM 15431 O O . ALA D 1 138 ? 3.888 59.828 89.536 1.00 16.04 138 ALA D O 1
ATOM 15438 N N . PRO D 1 139 ? 5.256 61.158 88.365 1.00 17.78 139 PRO D N 1
ATOM 15439 C CA . PRO D 1 139 ? 4.182 62.166 88.344 1.00 21.15 139 PRO D CA 1
ATOM 15440 C C . PRO D 1 139 ? 2.961 61.666 87.579 1.00 16.89 139 PRO D C 1
ATOM 15441 O O . PRO D 1 139 ? 1.821 62.007 87.910 1.00 16.08 139 PRO D O 1
ATOM 15452 N N . LEU D 1 140 ? 3.208 60.871 86.549 1.00 14.74 140 LEU D N 1
ATOM 15453 C CA . LEU D 1 140 ? 2.132 60.354 85.741 1.00 11.49 140 LEU D CA 1
ATOM 15454 C C . LEU D 1 140 ? 1.424 59.226 86.496 1.00 14.15 140 LEU D C 1
ATOM 15455 O O . LEU D 1 140 ? 0.209 59.211 86.550 1.00 15.26 140 LEU D O 1
ATOM 15471 N N . ARG D 1 141 ? 2.171 58.312 87.122 1.00 15.17 141 ARG D N 1
ATOM 15472 C CA . ARG D 1 141 ? 1.539 57.296 87.970 1.00 17.03 141 ARG D CA 1
ATOM 15473 C C . ARG D 1 141 ? 0.656 57.982 89.019 1.00 22.12 141 ARG D C 1
ATOM 15474 O O . ARG D 1 141 ? -0.486 57.593 89.231 1.00 17.92 141 ARG D O 1
ATOM 15495 N N . GLU D 1 142 ? 1.179 59.016 89.661 1.00 16.38 142 GLU D N 1
ATOM 15496 C CA . GLU D 1 142 ? 0.424 59.673 90.735 1.00 17.83 142 GLU D CA 1
ATOM 15497 C C . GLU D 1 142 ? -0.835 60.361 90.197 1.00 18.10 142 GLU D C 1
ATOM 15498 O O . GLU D 1 142 ? -1.876 60.341 90.849 1.00 19.58 142 GLU D O 1
ATOM 15510 N N . MET D 1 143 ? -0.767 60.932 88.993 1.00 17.83 143 MET D N 1
ATOM 15511 C CA . MET D 1 143 ? -1.949 61.596 88.449 1.00 12.85 143 MET D CA 1
ATOM 15512 C C . MET D 1 143 ? -3.031 60.588 88.075 1.00 17.03 143 MET D C 1
ATOM 15513 O O . MET D 1 143 ? -4.207 60.833 88.305 1.00 18.34 143 MET D O 1
ATOM 15527 N N . LEU D 1 144 ? -2.629 59.469 87.486 1.00 12.87 144 LEU D N 1
ATOM 15528 C CA . LEU D 1 144 ? -3.587 58.530 86.899 1.00 14.98 144 LEU D CA 1
ATOM 15529 C C . LEU D 1 144 ? -4.246 57.645 87.941 1.00 18.98 144 LEU D C 1
ATOM 15530 O O . LEU D 1 144 ? -5.396 57.237 87.788 1.00 15.29 144 LEU D O 1
ATOM 15546 N N . ASP D 1 145 ? -3.507 57.324 88.992 1.00 16.33 145 ASP D N 1
ATOM 15547 C CA . ASP D 1 145 ? -4.015 56.408 90.011 1.00 20.63 145 ASP D CA 1
ATOM 15548 C C . ASP D 1 145 ? -5.140 57.074 90.802 1.00 25.64 145 ASP D C 1
ATOM 15549 O O . ASP D 1 145 ? -4.887 57.941 91.633 1.00 22.46 145 ASP D O 1
ATOM 15558 N N . GLY D 1 146 ? -6.378 56.647 90.564 1.00 21.57 146 GLY D N 1
ATOM 15559 C CA . GLY D 1 146 ? -7.538 57.296 91.155 1.00 22.34 146 GLY D CA 1
ATOM 15560 C C . GLY D 1 146 ? -8.501 57.880 90.129 1.00 26.90 146 GLY D C 1
ATOM 15561 O O . GLY D 1 146 ? -9.661 58.155 90.436 1.00 23.59 146 GLY D O 1
ATOM 15565 N N . LEU D 1 147 ? -8.027 58.085 88.905 1.00 19.83 147 LEU D N 1
ATOM 15566 C CA . LEU D 1 147 ? -8.908 58.549 87.840 1.00 16.42 147 LEU D CA 1
ATOM 15567 C C . LEU D 1 147 ? -9.736 57.371 87.336 1.00 18.82 147 LEU D C 1
ATOM 15568 O O . LEU D 1 147 ? -9.429 56.206 87.625 1.00 18.63 147 LEU D O 1
ATOM 15584 N N . THR D 1 148 ? -10.785 57.677 86.583 1.00 17.67 148 THR D N 1
ATOM 15585 C CA . THR D 1 148 ? -11.660 56.651 86.019 1.00 14.83 148 THR D CA 1
ATOM 15586 C C . THR D 1 148 ? -11.832 56.912 84.524 1.00 14.10 148 THR D C 1
ATOM 15587 O O . THR D 1 148 ? -11.575 58.022 84.036 1.00 18.68 148 THR D O 1
ATOM 15598 N N . ALA D 1 149 ? -12.274 55.899 83.792 1.00 13.16 149 ALA D N 1
ATOM 15599 C CA . ALA D 1 149 ? -12.435 56.048 82.348 1.00 18.97 149 ALA D CA 1
ATOM 15600 C C . ALA D 1 149 ? -13.665 55.312 81.862 1.00 21.59 149 ALA D C 1
ATOM 15601 O O . ALA D 1 149 ? -14.022 54.251 82.386 1.00 19.74 149 ALA D O 1
ATOM 15608 N N . THR D 1 150 ? -14.326 55.906 80.876 1.00 16.45 150 THR D N 1
ATOM 15609 C CA . THR D 1 150 ? -15.478 55.303 80.226 1.00 18.75 150 THR D CA 1
ATOM 15610 C C . THR D 1 150 ? -15.045 54.248 79.213 1.00 17.10 150 THR D C 1
ATOM 15611 O O . THR D 1 150 ? -14.080 54.449 78.484 1.00 15.25 150 THR D O 1
ATOM 15622 N N . HIS D 1 151 ? -15.763 53.129 79.196 1.00 17.29 151 HIS D N 1
ATOM 15623 C CA . HIS D 1 151 ? -15.552 52.027 78.248 1.00 24.06 151 HIS D CA 1
ATOM 15624 C C . HIS D 1 151 ? -16.878 51.831 77.523 1.00 27.50 151 HIS D C 1
ATOM 15625 O O . HIS D 1 151 ? -17.932 51.966 78.131 1.00 22.97 151 HIS D O 1
ATOM 15640 N N . ASP D 1 152 ? -16.833 51.511 76.236 1.00 26.01 152 ASP D N 1
ATOM 15641 C CA . ASP D 1 152 ? -18.026 51.580 75.398 1.00 22.44 152 ASP D CA 1
ATOM 15642 C C . ASP D 1 152 ? -17.874 50.546 74.287 1.00 22.65 152 ASP D C 1
ATOM 15643 O O . ASP D 1 152 ? -16.934 50.617 73.496 1.00 19.76 152 ASP D O 1
ATOM 15652 N N . PHE D 1 153 ? -18.775 49.572 74.233 1.00 20.05 153 PHE D N 1
ATOM 15653 C CA . PHE D 1 153 ? -18.657 48.518 73.219 1.00 21.66 153 PHE D CA 1
ATOM 15654 C C . PHE D 1 153 ? -18.682 49.081 71.788 1.00 20.54 153 PHE D C 1
ATOM 15655 O O . PHE D 1 153 ? -18.092 48.501 70.877 1.00 21.97 153 PHE D O 1
ATOM 15672 N N . THR D 1 154 ? -19.354 50.214 71.578 1.00 20.77 154 THR D N 1
ATOM 15673 C CA . THR D 1 154 ? -19.476 50.758 70.231 1.00 18.37 154 THR D CA 1
ATOM 15674 C C . THR D 1 154 ? -18.131 51.200 69.651 1.00 22.82 154 THR D C 1
ATOM 15675 O O . THR D 1 154 ? -18.013 51.365 68.436 1.00 24.77 154 THR D O 1
ATOM 15686 N N . LYS D 1 155 ? -17.120 51.393 70.500 1.00 23.98 155 LYS D N 1
ATOM 15687 C CA . LYS D 1 155 ? -15.808 51.777 69.997 1.00 22.25 155 LYS D CA 1
ATOM 15688 C C . LYS D 1 155 ? -15.211 50.681 69.103 1.00 26.37 155 LYS D C 1
ATOM 15689 O O . LYS D 1 155 ? -14.615 50.973 68.070 1.00 27.00 155 LYS D O 1
ATOM 15708 N N . SER D 1 156 ? -15.394 49.425 69.481 1.00 22.20 156 SER D N 1
ATOM 15709 C CA . SER D 1 156 ? -14.909 48.312 68.662 1.00 26.52 156 SER D CA 1
ATOM 15710 C C . SER D 1 156 ? -16.008 47.762 67.752 1.00 28.78 156 SER D C 1
ATOM 15711 O O . SER D 1 156 ? -15.738 46.989 66.839 1.00 30.90 156 SER D O 1
ATOM 15719 N N . PHE D 1 157 ? -17.244 48.152 68.017 1.00 21.36 157 PHE D N 1
ATOM 15720 C CA . PHE D 1 157 ? -18.377 47.677 67.224 1.00 26.39 157 PHE D CA 1
ATOM 15721 C C . PHE D 1 157 ? -19.154 48.847 66.665 1.00 27.68 157 PHE D C 1
ATOM 15722 O O . PHE D 1 157 ? -20.293 49.076 67.050 1.00 29.40 157 PHE D O 1
ATOM 15739 N N . PRO D 1 158 ? -18.534 49.602 65.748 1.00 29.87 158 PRO D N 1
ATOM 15740 C CA . PRO D 1 158 ? -19.190 50.789 65.200 1.00 34.79 158 PRO D CA 1
ATOM 15741 C C . PRO D 1 158 ? -20.364 50.443 64.292 1.00 30.22 158 PRO D C 1
ATOM 15742 O O . PRO D 1 158 ? -20.372 49.415 63.612 1.00 27.81 158 PRO D O 1
ATOM 15753 N N . LEU D 1 159 ? -21.353 51.322 64.299 1.00 32.28 159 LEU D N 1
ATOM 15754 C CA . LEU D 1 159 ? -22.537 51.197 63.458 1.00 39.63 159 LEU D CA 1
ATOM 15755 C C . LEU D 1 159 ? -22.173 50.997 61.986 1.00 41.81 159 LEU D C 1
ATOM 15756 O O . LEU D 1 159 ? -22.828 50.246 61.272 1.00 40.20 159 LEU D O 1
ATOM 15772 N N . GLU D 1 160 ? -21.117 51.670 61.541 1.00 42.18 160 GLU D N 1
ATOM 15773 C CA . GLU D 1 160 ? -20.694 51.627 60.144 1.00 49.09 160 GLU D CA 1
ATOM 15774 C C . GLU D 1 160 ? -20.360 50.209 59.673 1.00 41.22 160 GLU D C 1
ATOM 15775 O O . GLU D 1 160 ? -20.447 49.906 58.483 1.00 36.74 160 GLU D O 1
ATOM 15787 N N . ARG D 1 161 ? -19.965 49.339 60.597 1.00 27.79 161 ARG D N 1
ATOM 15788 C CA . ARG D 1 161 ? -19.634 47.968 60.226 1.00 46.66 161 ARG D CA 1
ATOM 15789 C C . ARG D 1 161 ? -20.645 46.943 60.731 1.00 44.18 161 ARG D C 1
ATOM 15790 O O . ARG D 1 161 ? -20.772 45.862 60.156 1.00 38.71 161 ARG D O 1
ATOM 15811 N N . PHE D 1 162 ? -21.373 47.282 61.789 1.00 38.20 162 PHE D N 1
ATOM 15812 C CA . PHE D 1 162 ? -22.208 46.295 62.464 1.00 45.81 162 PHE D CA 1
ATOM 15813 C C . PHE D 1 162 ? -23.684 46.658 62.439 1.00 43.91 162 PHE D C 1
ATOM 15814 O O . PHE D 1 162 ? -24.503 45.981 63.055 1.00 48.47 162 PHE D O 1
ATOM 15831 N N . GLY D 1 163 ? -24.023 47.716 61.709 1.00 41.30 163 GLY D N 1
ATOM 15832 C CA . GLY D 1 163 ? -25.395 48.180 61.633 1.00 41.65 163 GLY D CA 1
ATOM 15833 C C . GLY D 1 163 ? -25.862 48.384 60.208 1.00 47.98 163 GLY D C 1
ATOM 15834 O O . GLY D 1 163 ? -26.742 49.207 59.942 1.00 50.32 163 GLY D O 1
ATOM 15838 N N . THR D 1 164 ? -25.295 47.614 59.286 1.00 47.44 164 THR D N 1
ATOM 15839 C CA . THR D 1 164 ? -25.549 47.824 57.862 1.00 51.65 164 THR D CA 1
ATOM 15840 C C . THR D 1 164 ? -26.710 47.003 57.300 1.00 57.29 164 THR D C 1
ATOM 15841 O O . THR D 1 164 ? -27.105 47.211 56.155 1.00 59.17 164 THR D O 1
ATOM 15852 N N . THR D 1 165 ? -27.253 46.073 58.084 1.00 58.83 165 THR D N 1
ATOM 15853 C CA . THR D 1 165 ? -28.454 45.335 57.667 1.00 55.28 165 THR D CA 1
ATOM 15854 C C . THR D 1 165 ? -29.528 45.405 58.749 1.00 50.93 165 THR D C 1
ATOM 15855 O O . THR D 1 165 ? -29.236 45.776 59.887 1.00 38.22 165 THR D O 1
ATOM 15866 N N . PRO D 1 166 ? -30.776 45.040 58.409 1.00 53.35 166 PRO D N 1
ATOM 15867 C CA . PRO D 1 166 ? -31.810 45.103 59.447 1.00 41.50 166 PRO D CA 1
ATOM 15868 C C . PRO D 1 166 ? -31.460 44.248 60.663 1.00 34.16 166 PRO D C 1
ATOM 15869 O O . PRO D 1 166 ? -31.502 44.770 61.768 1.00 29.64 166 PRO D O 1
ATOM 15880 N N . GLN D 1 167 ? -31.078 42.987 60.467 1.00 35.08 167 GLN D N 1
ATOM 15881 C CA . GLN D 1 167 ? -30.761 42.092 61.593 1.00 37.73 167 GLN D CA 1
ATOM 15882 C C . GLN D 1 167 ? -29.518 42.548 62.352 1.00 38.03 167 GLN D C 1
ATOM 15883 O O . GLN D 1 167 ? -29.472 42.484 63.579 1.00 30.34 167 GLN D O 1
ATOM 15897 N N . ASP D 1 168 ? -28.502 42.986 61.619 1.00 33.61 168 ASP D N 1
ATOM 15898 C CA . ASP D 1 168 ? -27.288 43.505 62.235 1.00 36.38 168 ASP D CA 1
ATOM 15899 C C . ASP D 1 168 ? -27.599 44.723 63.090 1.00 27.99 168 ASP D C 1
ATOM 15900 O O . ASP D 1 168 ? -27.180 44.797 64.235 1.00 29.43 168 ASP D O 1
ATOM 15909 N N . LEU D 1 169 ? -28.343 45.671 62.532 1.00 28.83 169 LEU D N 1
ATOM 15910 C CA . LEU D 1 169 ? -28.721 46.884 63.256 1.00 33.86 169 LEU D CA 1
ATOM 15911 C C . LEU D 1 169 ? -29.547 46.577 64.506 1.00 35.00 169 LEU D C 1
ATOM 15912 O O . LEU D 1 169 ? -29.290 47.130 65.568 1.00 30.68 169 LEU D O 1
ATOM 15928 N N . ALA D 1 170 ? -30.545 45.706 64.382 1.00 31.85 170 ALA D N 1
ATOM 15929 C CA . ALA D 1 170 ? -31.393 45.374 65.524 1.00 28.02 170 ALA D CA 1
ATOM 15930 C C . ALA D 1 170 ? -30.575 44.712 66.629 1.00 26.91 170 ALA D C 1
ATOM 15931 O O . ALA D 1 170 ? -30.795 44.971 67.817 1.00 28.70 170 ALA D O 1
ATOM 15938 N N . ARG D 1 171 ? -29.623 43.862 66.258 1.00 26.83 171 ARG D N 1
ATOM 15939 C CA . ARG D 1 171 ? -28.758 43.244 67.273 1.00 28.72 171 ARG D CA 1
ATOM 15940 C C . ARG D 1 171 ? -27.829 44.278 67.917 1.00 35.60 171 ARG D C 1
ATOM 15941 O O . ARG D 1 171 ? -27.554 44.226 69.123 1.00 28.27 171 ARG D O 1
ATOM 15962 N N . TRP D 1 172 ? -27.361 45.227 67.115 1.00 33.14 172 TRP D N 1
ATOM 15963 C CA . TRP D 1 172 ? -26.490 46.291 67.615 1.00 32.23 172 TRP D CA 1
ATOM 15964 C C . TRP D 1 172 ? -27.267 47.191 68.584 1.00 35.35 172 TRP D C 1
ATOM 15965 O O . TRP D 1 172 ? -26.755 47.543 69.638 1.00 33.23 172 TRP D O 1
ATOM 15986 N N . GLU D 1 173 ? -28.511 47.531 68.239 1.00 35.14 173 GLU D N 1
ATOM 15987 C CA . GLU D 1 173 ? -29.379 48.332 69.110 1.00 34.79 173 GLU D CA 1
ATOM 15988 C C . GLU D 1 173 ? -29.664 47.621 70.442 1.00 43.30 173 GLU D C 1
ATOM 15989 O O . GLU D 1 173 ? -29.624 48.238 71.509 1.00 37.58 173 GLU D O 1
ATOM 16001 N N . ALA D 1 174 ? -29.978 46.332 70.383 1.00 31.87 174 ALA D N 1
ATOM 16002 C CA . ALA D 1 174 ? -30.286 45.592 71.594 1.00 31.73 174 ALA D CA 1
ATOM 16003 C C . ALA D 1 174 ? -29.066 45.603 72.509 1.00 32.08 174 ALA D C 1
ATOM 16004 O O . ALA D 1 174 ? -29.182 45.804 73.716 1.00 34.98 174 ALA D O 1
ATOM 16011 N N . THR D 1 175 ? -27.901 45.381 71.918 1.00 30.98 175 THR D N 1
ATOM 16012 C CA . THR D 1 175 ? -26.654 45.391 72.669 1.00 32.99 175 THR D CA 1
ATOM 16013 C C . THR D 1 175 ? -26.442 46.778 73.265 1.00 37.27 175 THR D C 1
ATOM 16014 O O . THR D 1 175 ? -26.062 46.911 74.426 1.00 42.42 175 THR D O 1
ATOM 16025 N N . ARG D 1 176 ? -26.719 47.809 72.476 1.00 40.07 176 ARG D N 1
ATOM 16026 C CA . ARG D 1 176 ? -26.508 49.181 72.912 1.00 45.02 176 ARG D CA 1
ATOM 16027 C C . ARG D 1 176 ? -27.411 49.517 74.095 1.00 42.74 176 ARG D C 1
ATOM 16028 O O . ARG D 1 176 ? -26.943 50.053 75.099 1.00 52.34 176 ARG D O 1
ATOM 16049 N N . ARG D 1 177 ? -28.696 49.186 73.985 1.00 33.75 177 ARG D N 1
ATOM 16050 C CA . ARG D 1 177 ? -29.650 49.428 75.060 1.00 40.77 177 ARG D CA 1
ATOM 16051 C C . ARG D 1 177 ? -29.218 48.724 76.335 1.00 42.01 177 ARG D C 1
ATOM 16052 O O . ARG D 1 177 ? -29.436 49.225 77.438 1.00 53.83 177 ARG D O 1
ATOM 16073 N N . ASN D 1 178 ? -28.626 47.549 76.179 1.00 32.60 178 ASN D N 1
ATOM 16074 C CA . ASN D 1 178 ? -28.300 46.711 77.323 1.00 34.22 178 ASN D CA 1
ATOM 16075 C C . ASN D 1 178 ? -26.935 47.030 77.917 1.00 39.42 178 ASN D C 1
ATOM 16076 O O . ASN D 1 178 ? -26.643 46.639 79.049 1.00 38.46 178 ASN D O 1
ATOM 16087 N N . ASN D 1 179 ? -26.101 47.724 77.149 1.00 38.01 179 ASN D N 1
ATOM 16088 C CA . ASN D 1 179 ? -24.730 48.010 77.570 1.00 32.12 179 ASN D CA 1
ATOM 16089 C C . ASN D 1 179 ? -24.343 49.465 77.343 1.00 29.33 179 ASN D C 1
ATOM 16090 O O . ASN D 1 179 ? -23.513 49.761 76.490 1.00 30.36 179 ASN D O 1
ATOM 16101 N N . PRO D 1 180 ? -24.947 50.378 78.110 1.00 29.38 180 PRO D N 1
ATOM 16102 C CA . PRO D 1 180 ? -24.564 51.780 77.966 1.00 26.41 180 PRO D CA 1
ATOM 16103 C C . PRO D 1 180 ? -23.120 51.938 78.427 1.00 27.04 180 PRO D C 1
ATOM 16104 O O . PRO D 1 180 ? -22.633 51.100 79.191 1.00 27.48 180 PRO D O 1
ATOM 16115 N N . PRO D 1 181 ? -22.442 52.990 77.970 1.00 28.16 181 PRO D N 1
ATOM 16116 C CA . PRO D 1 181 ? -21.058 53.206 78.400 1.00 22.69 181 PRO D CA 1
ATOM 16117 C C . PRO D 1 181 ? -20.974 53.263 79.917 1.00 26.05 181 PRO D C 1
ATOM 16118 O O . PRO D 1 181 ? -21.912 53.741 80.575 1.00 28.08 181 PRO D O 1
ATOM 16129 N N . LEU D 1 182 ? -19.873 52.771 80.476 1.00 24.07 182 LEU D N 1
ATOM 16130 C CA . LEU D 1 182 ? -19.699 52.801 81.922 1.00 26.09 182 LEU D CA 1
ATOM 16131 C C . LEU D 1 182 ? -18.233 52.969 82.272 1.00 28.78 182 LEU D C 1
ATOM 16132 O O . LEU D 1 182 ? -17.382 53.027 81.385 1.00 22.85 182 LEU D O 1
ATOM 16148 N N . SER D 1 183 ? -17.927 53.055 83.560 1.00 21.78 183 SER D N 1
ATOM 16149 C CA . SER D 1 183 ? -16.594 53.462 83.956 1.00 23.38 183 SER D CA 1
ATOM 16150 C C . SER D 1 183 ? -15.871 52.413 84.793 1.00 25.39 183 SER D C 1
ATOM 16151 O O . SER D 1 183 ? -16.493 51.615 85.504 1.00 19.14 183 SER D O 1
ATOM 16159 N N . HIS D 1 184 ? -14.548 52.441 84.685 1.00 18.56 184 HIS D N 1
ATOM 16160 C CA . HIS D 1 184 ? -13.655 51.626 85.487 1.00 18.58 184 HIS D CA 1
ATOM 16161 C C . HIS D 1 184 ? -12.463 52.487 85.869 1.00 18.23 184 HIS D C 1
ATOM 16162 O O . HIS D 1 184 ? -12.140 53.448 85.171 1.00 18.61 184 HIS D O 1
ATOM 16177 N N . PRO D 1 185 ? -11.783 52.128 86.963 1.00 16.45 185 PRO D N 1
ATOM 16178 C CA . PRO D 1 185 ? -10.524 52.816 87.304 1.00 19.55 185 PRO D CA 1
ATOM 16179 C C . PRO D 1 185 ? -9.498 52.732 86.178 1.00 21.86 185 PRO D C 1
ATOM 16180 O O . PRO D 1 185 ? -9.381 51.705 85.509 1.00 18.22 185 PRO D O 1
ATOM 16191 N N . VAL D 1 186 ? -8.746 53.811 85.990 1.00 14.78 186 VAL D N 1
ATOM 16192 C CA . VAL D 1 186 ? -7.660 53.832 85.028 1.00 13.61 186 VAL D CA 1
ATOM 16193 C C . VAL D 1 186 ? -6.532 52.943 85.526 1.00 15.81 186 VAL D C 1
ATOM 16194 O O . VAL D 1 186 ? -5.848 52.293 84.742 1.00 13.74 186 VAL D O 1
ATOM 16207 N N . VAL D 1 187 ? -6.341 52.926 86.839 1.00 15.87 187 VAL D N 1
ATOM 16208 C CA . VAL D 1 187 ? -5.338 52.066 87.443 1.00 15.81 187 VAL D CA 1
ATOM 16209 C C . VAL D 1 187 ? -6.045 51.034 88.318 1.00 18.78 187 VAL D C 1
ATOM 16210 O O . VAL D 1 187 ? -6.591 51.363 89.367 1.00 18.69 187 VAL D O 1
ATOM 16223 N N . ARG D 1 188 ? -6.013 49.785 87.890 1.00 13.78 188 ARG D N 1
ATOM 16224 C CA . ARG D 1 188 ? -6.756 48.731 88.586 1.00 16.66 188 ARG D CA 1
ATOM 16225 C C . ARG D 1 188 ? -5.862 47.991 89.548 1.00 21.13 188 ARG D C 1
ATOM 16226 O O . ARG D 1 188 ? -4.724 47.665 89.226 1.00 18.81 188 ARG D O 1
ATOM 16247 N N . THR D 1 189 ? -6.385 47.725 90.738 1.00 16.68 189 THR D N 1
ATOM 16248 C CA . THR D 1 189 ? -5.726 46.858 91.684 1.00 17.23 189 THR D CA 1
ATOM 16249 C C . THR D 1 189 ? -6.194 45.418 91.459 1.00 19.48 189 THR D C 1
ATOM 16250 O O . THR D 1 189 ? -7.389 45.126 91.540 1.00 22.79 189 THR D O 1
ATOM 16261 N N . HIS D 1 190 ? -5.261 44.515 91.169 1.00 17.79 190 HIS D N 1
ATOM 16262 C CA . HIS D 1 190 ? -5.638 43.131 90.888 1.00 20.08 190 HIS D CA 1
ATOM 16263 C C . HIS D 1 190 ? -6.351 42.622 92.136 1.00 18.27 190 HIS D C 1
ATOM 16264 O O . HIS D 1 190 ? -5.862 42.823 93.254 1.00 19.39 190 HIS D O 1
ATOM 16279 N N . PRO D 1 191 ? -7.530 42.000 91.963 1.00 19.31 191 PRO D N 1
ATOM 16280 C CA . PRO D 1 191 ? -8.344 41.696 93.147 1.00 20.29 191 PRO D CA 1
ATOM 16281 C C . PRO D 1 191 ? -7.812 40.543 93.987 1.00 27.58 191 PRO D C 1
ATOM 16282 O O . PRO D 1 191 ? -8.274 40.381 95.108 1.00 25.37 191 PRO D O 1
ATOM 16293 N N . VAL D 1 192 ? -6.887 39.757 93.452 1.00 19.41 192 VAL D N 1
ATOM 16294 C CA . VAL D 1 192 ? -6.235 38.694 94.222 1.00 17.79 192 VAL D CA 1
ATOM 16295 C C . VAL D 1 192 ? -4.808 39.037 94.644 1.00 24.14 192 VAL D C 1
ATOM 16296 O O . VAL D 1 192 ? -4.448 38.903 95.809 1.00 23.16 192 VAL D O 1
ATOM 16309 N N . SER D 1 193 ? -3.984 39.478 93.704 1.00 27.60 193 SER D N 1
ATOM 16310 C CA . SER D 1 193 ? -2.575 39.743 93.994 1.00 24.64 193 SER D CA 1
ATOM 16311 C C . SER D 1 193 ? -2.311 41.138 94.557 1.00 21.13 193 SER D C 1
ATOM 16312 O O . SER D 1 193 ? -1.252 41.383 95.126 1.00 24.14 193 SER D O 1
ATOM 16320 N N . GLY D 1 194 ? -3.241 42.066 94.350 1.00 20.48 194 GLY D N 1
ATOM 16321 C CA . GLY D 1 194 ? -3.044 43.445 94.778 1.00 23.18 194 GLY D CA 1
ATOM 16322 C C . GLY D 1 194 ? -2.149 44.260 93.848 1.00 23.81 194 GLY D C 1
ATOM 16323 O O . GLY D 1 194 ? -1.936 45.458 94.074 1.00 18.71 194 GLY D O 1
ATOM 16327 N N . ARG D 1 195 ? -1.618 43.627 92.803 1.00 19.26 195 ARG D N 1
ATOM 16328 C CA . ARG D 1 195 ? -0.718 44.335 91.866 1.00 23.66 195 ARG D CA 1
ATOM 16329 C C . ARG D 1 195 ? -1.464 45.368 91.025 1.00 23.56 195 ARG D C 1
ATOM 16330 O O . ARG D 1 195 ? -2.513 45.073 90.459 1.00 17.20 195 ARG D O 1
ATOM 16351 N N . LYS D 1 196 ? -0.920 46.575 90.926 1.00 20.98 196 LYS D N 1
ATOM 16352 C CA . LYS D 1 196 ? -1.600 47.636 90.179 1.00 19.76 196 LYS D CA 1
ATOM 16353 C C . LYS D 1 196 ? -1.234 47.602 88.702 1.00 19.68 196 LYS D C 1
ATOM 16354 O O . LYS D 1 196 ? -0.075 47.373 88.346 1.00 17.84 196 LYS D O 1
ATOM 16373 N N . ALA D 1 197 ? -2.222 47.880 87.855 1.00 17.18 197 ALA D N 1
ATOM 16374 C CA . ALA D 1 197 ? -2.047 47.795 86.416 1.00 18.00 197 ALA D CA 1
ATOM 16375 C C . ALA D 1 197 ? -2.792 48.923 85.731 1.00 17.31 197 ALA D C 1
ATOM 16376 O O . ALA D 1 197 ? -3.893 49.269 86.137 1.00 14.54 197 ALA D O 1
ATOM 16383 N N . LEU D 1 198 ? -2.212 49.497 84.680 1.00 14.16 198 LEU D N 1
ATOM 16384 C CA . LEU D 1 198 ? -3.029 50.315 83.789 1.00 12.79 198 LEU D CA 1
ATOM 16385 C C . LEU D 1 198 ? -4.205 49.465 83.295 1.00 18.04 198 LEU D C 1
ATOM 16386 O O . LEU D 1 198 ? -4.035 48.296 82.972 1.00 18.80 198 LEU D O 1
ATOM 16402 N N . PHE D 1 199 ? -5.387 50.059 83.202 1.00 11.66 199 PHE D N 1
ATOM 16403 C CA . PHE D 1 199 ? -6.561 49.309 82.804 1.00 12.58 199 PHE D CA 1
ATOM 16404 C C . PHE D 1 199 ? -7.349 50.122 81.795 1.00 16.62 199 PHE D C 1
ATOM 16405 O O . PHE D 1 199 ? -8.546 50.341 81.955 1.00 16.52 199 PHE D O 1
ATOM 16422 N N . VAL D 1 200 ? -6.662 50.613 80.769 1.00 14.92 200 VAL D N 1
ATOM 16423 C CA . VAL D 1 200 ? -7.357 51.165 79.612 1.00 15.83 200 VAL D CA 1
ATOM 16424 C C . VAL D 1 200 ? -6.916 50.383 78.380 1.00 16.19 200 VAL D C 1
ATOM 16425 O O . VAL D 1 200 ? -5.860 49.739 78.373 1.00 16.87 200 VAL D O 1
ATOM 16438 N N . ASN D 1 201 ? -7.721 50.409 77.334 1.00 15.78 201 ASN D N 1
ATOM 16439 C CA . ASN D 1 201 ? -7.345 49.690 76.131 1.00 16.34 201 ASN D CA 1
ATOM 16440 C C . ASN D 1 201 ? -7.932 50.375 74.922 1.00 21.83 201 ASN D C 1
ATOM 16441 O O . ASN D 1 201 ? -8.992 50.970 75.017 1.00 16.88 201 ASN D O 1
ATOM 16452 N N . GLU D 1 202 ? -7.238 50.313 73.788 1.00 15.55 202 GLU D N 1
ATOM 16453 C CA . GLU D 1 202 ? -7.694 51.048 72.616 1.00 15.43 202 GLU D CA 1
ATOM 16454 C C . GLU D 1 202 ? -9.030 50.485 72.084 1.00 17.73 202 GLU D C 1
ATOM 16455 O O . GLU D 1 202 ? -9.816 51.199 71.464 1.00 19.64 202 GLU D O 1
ATOM 16467 N N . GLY D 1 203 ? -9.279 49.203 72.320 1.00 18.66 203 GLY D N 1
ATOM 16468 C CA . GLY D 1 203 ? -10.525 48.593 71.872 1.00 16.04 203 GLY D CA 1
ATOM 16469 C C . GLY D 1 203 ? -11.787 49.253 72.406 1.00 21.35 203 GLY D C 1
ATOM 16470 O O . GLY D 1 203 ? -12.737 49.466 71.663 1.00 22.27 203 GLY D O 1
ATOM 16474 N N . PHE D 1 204 ? -11.806 49.597 73.689 1.00 16.43 204 PHE D N 1
ATOM 16475 C CA . PHE D 1 204 ? -13.050 50.040 74.304 1.00 16.99 204 PHE D CA 1
ATOM 16476 C C . PHE D 1 204 ? -13.008 51.360 75.065 1.00 19.17 204 PHE D C 1
ATOM 16477 O O . PHE D 1 204 ? -14.063 51.925 75.338 1.00 16.68 204 PHE D O 1
ATOM 16494 N N . THR D 1 205 ? -11.827 51.859 75.409 1.00 18.43 205 THR D N 1
ATOM 16495 C CA . THR D 1 205 ? -11.762 52.989 76.332 1.00 16.55 205 THR D CA 1
ATOM 16496 C C . THR D 1 205 ? -11.907 54.277 75.545 1.00 16.96 205 THR D C 1
ATOM 16497 O O . THR D 1 205 ? -11.122 54.524 74.646 1.00 17.31 205 THR D O 1
ATOM 16508 N N . THR D 1 206 ? -12.910 55.093 75.871 1.00 17.24 206 THR D N 1
ATOM 16509 C CA . THR D 1 206 ? -13.198 56.279 75.053 1.00 22.22 206 THR D CA 1
ATOM 16510 C C . THR D 1 206 ? -12.804 57.604 75.719 1.00 21.33 206 THR D C 1
ATOM 16511 O O . THR D 1 206 ? -12.593 58.597 75.032 1.00 18.05 206 THR D O 1
ATOM 16522 N N . ARG D 1 207 ? -12.713 57.623 77.041 1.00 17.70 207 ARG D N 1
ATOM 16523 C CA . ARG D 1 207 ? -12.566 58.882 77.763 1.00 20.29 207 ARG D CA 1
ATOM 16524 C C . ARG D 1 207 ? -12.060 58.678 79.186 1.00 18.70 207 ARG D C 1
ATOM 16525 O O . ARG D 1 207 ? -12.595 57.854 79.931 1.00 22.07 207 ARG D O 1
ATOM 16546 N N . ILE D 1 208 ? -11.038 59.433 79.573 1.00 16.12 208 ILE D N 1
ATOM 16547 C CA . ILE D 1 208 ? -10.689 59.568 81.000 1.00 18.81 208 ILE D CA 1
ATOM 16548 C C . ILE D 1 208 ? -11.618 60.661 81.545 1.00 18.17 208 ILE D C 1
ATOM 16549 O O . ILE D 1 208 ? -11.576 61.797 81.095 1.00 20.67 208 ILE D O 1
ATOM 16565 N N . ASN D 1 209 ? -12.465 60.297 82.502 1.00 17.01 209 ASN D N 1
ATOM 16566 C CA . ASN D 1 209 ? -13.600 61.121 82.907 1.00 20.60 209 ASN D CA 1
ATOM 16567 C C . ASN D 1 209 ? -13.242 62.436 83.586 1.00 20.01 209 ASN D C 1
ATOM 16568 O O . ASN D 1 209 ? -13.950 63.438 83.420 1.00 19.90 209 ASN D O 1
ATOM 16579 N N . GLU D 1 210 ? -12.152 62.444 84.347 1.00 17.36 210 GLU D N 1
ATOM 16580 C CA . GLU D 1 210 ? -11.819 63.639 85.132 1.00 21.25 210 GLU D CA 1
ATOM 16581 C C . GLU D 1 210 ? -10.947 64.638 84.341 1.00 25.07 210 GLU D C 1
ATOM 16582 O O . GLU D 1 210 ? -10.581 65.700 84.840 1.00 18.32 210 GLU D O 1
ATOM 16594 N N . LEU D 1 211 ? -10.623 64.290 83.104 1.00 19.50 211 LEU D N 1
ATOM 16595 C CA . LEU D 1 211 ? -9.907 65.194 82.210 1.00 19.48 211 LEU D CA 1
ATOM 16596 C C . LEU D 1 211 ? -10.887 65.733 81.173 1.00 24.18 211 LEU D C 1
ATOM 16597 O O . LEU D 1 211 ? -11.945 65.150 80.955 1.00 21.41 211 LEU D O 1
ATOM 16613 N N . SER D 1 212 ? -10.549 66.849 80.540 1.00 19.33 212 SER D N 1
ATOM 16614 C CA . SER D 1 212 ? -11.360 67.378 79.452 1.00 22.01 212 SER D CA 1
ATOM 16615 C C . SER D 1 212 ? -11.219 66.453 78.250 1.00 24.22 212 SER D C 1
ATOM 16616 O O . SER D 1 212 ? -10.364 65.570 78.241 1.00 18.29 212 SER D O 1
ATOM 16624 N N . GLU D 1 213 ? -12.065 66.638 77.244 1.00 22.32 213 GLU D N 1
ATOM 16625 C CA . GLU D 1 213 ? -11.976 65.820 76.033 1.00 26.03 213 GLU D CA 1
ATOM 16626 C C . GLU D 1 213 ? -10.612 65.973 75.351 1.00 20.16 213 GLU D C 1
ATOM 16627 O O . GLU D 1 213 ? -10.013 64.977 74.929 1.00 18.31 213 GLU D O 1
ATOM 16639 N N . LEU D 1 214 ? -10.120 67.208 75.243 1.00 18.41 214 LEU D N 1
ATOM 16640 C CA . LEU D 1 214 ? -8.817 67.447 74.609 1.00 18.09 214 LEU D CA 1
ATOM 16641 C C . LEU D 1 214 ? -7.713 66.759 75.421 1.00 21.65 214 LEU D C 1
ATOM 16642 O O . LEU D 1 214 ? -6.850 66.083 74.874 1.00 15.73 214 LEU D O 1
ATOM 16658 N N . GLU D 1 215 ? -7.737 66.944 76.734 1.00 18.18 215 GLU D N 1
ATOM 16659 C CA . GLU D 1 215 ? -6.732 66.324 77.587 1.00 15.38 215 GLU D CA 1
ATOM 16660 C C . GLU D 1 215 ? -6.830 64.795 77.540 1.00 17.55 215 GLU D C 1
ATOM 16661 O O . GLU D 1 215 ? -5.828 64.089 77.465 1.00 15.85 215 GLU D O 1
ATOM 16673 N N . SER D 1 216 ? -8.043 64.279 77.625 1.00 16.15 216 SER D N 1
ATOM 16674 C CA . SER D 1 216 ? -8.228 62.838 77.650 1.00 15.00 216 SER D CA 1
ATOM 16675 C C . SER D 1 216 ? -7.711 62.211 76.360 1.00 16.61 216 SER D C 1
ATOM 16676 O O . SER D 1 216 ? -7.062 61.177 76.364 1.00 14.39 216 SER D O 1
ATOM 16684 N N . ASP D 1 217 ? -8.020 62.845 75.247 1.00 15.58 217 ASP D N 1
ATOM 16685 C CA . ASP D 1 217 ? -7.595 62.319 73.965 1.00 13.33 217 ASP D CA 1
ATOM 16686 C C . ASP D 1 217 ? -6.084 62.212 73.914 1.00 15.02 217 ASP D C 1
ATOM 16687 O O . ASP D 1 217 ? -5.530 61.196 73.497 1.00 15.87 217 ASP D O 1
ATOM 16696 N N . ALA D 1 218 ? -5.399 63.248 74.386 1.00 14.12 218 ALA D N 1
ATOM 16697 C CA . ALA D 1 218 ? -3.946 63.204 74.393 1.00 16.78 218 ALA D CA 1
ATOM 16698 C C . ALA D 1 218 ? -3.395 62.140 75.360 1.00 14.54 218 ALA D C 1
ATOM 16699 O O . ALA D 1 218 ? -2.475 61.389 75.011 1.00 15.57 218 ALA D O 1
ATOM 16706 N N . LEU D 1 219 ? -3.912 62.093 76.585 1.00 13.87 219 LEU D N 1
ATOM 16707 C CA . LEU D 1 219 ? -3.418 61.105 77.553 1.00 15.77 219 LEU D CA 1
ATOM 16708 C C . LEU D 1 219 ? -3.711 59.677 77.103 1.00 12.93 219 LEU D C 1
ATOM 16709 O O . LEU D 1 219 ? -2.889 58.806 77.281 1.00 15.67 219 LEU D O 1
ATOM 16725 N N . LEU D 1 220 ? -4.875 59.424 76.518 1.00 14.30 220 LEU D N 1
ATOM 16726 C CA . LEU D 1 220 ? -5.174 58.069 76.078 1.00 15.25 220 LEU D CA 1
ATOM 16727 C C . LEU D 1 220 ? -4.276 57.641 74.904 1.00 17.10 220 LEU D C 1
ATOM 16728 O O . LEU D 1 220 ? -3.801 56.492 74.853 1.00 14.17 220 LEU D O 1
ATOM 16744 N N A ARG D 1 221 ? -4.038 58.547 73.962 0.50 15.16 221 ARG D N 1
ATOM 16745 N N B ARG D 1 221 ? -4.038 58.551 73.965 0.50 15.04 221 ARG D N 1
ATOM 16746 C CA A ARG D 1 221 ? -3.143 58.225 72.847 0.50 17.14 221 ARG D CA 1
ATOM 16747 C CA B ARG D 1 221 ? -3.138 58.242 72.851 0.50 17.28 221 ARG D CA 1
ATOM 16748 C C A ARG D 1 221 ? -1.746 57.892 73.378 0.50 17.44 221 ARG D C 1
ATOM 16749 C C B ARG D 1 221 ? -1.750 57.890 73.383 0.50 17.42 221 ARG D C 1
ATOM 16750 O O A ARG D 1 221 ? -1.079 56.980 72.868 0.50 14.02 221 ARG D O 1
ATOM 16751 O O B ARG D 1 221 ? -1.093 56.968 72.879 0.50 14.07 221 ARG D O 1
ATOM 16790 N N . LEU D 1 222 ? -1.308 58.628 74.401 1.00 14.35 222 LEU D N 1
ATOM 16791 C CA . LEU D 1 222 ? -0.026 58.338 75.066 1.00 12.98 222 LEU D CA 1
ATOM 16792 C C . LEU D 1 222 ? -0.061 56.947 75.721 1.00 13.10 222 LEU D C 1
ATOM 16793 O O . LEU D 1 222 ? 0.837 56.125 75.518 1.00 14.42 222 LEU D O 1
ATOM 16810 N N . LEU D 1 223 ? -1.101 56.683 76.498 1.00 14.27 223 LEU D N 1
ATOM 16811 C CA . LEU D 1 223 ? -1.180 55.423 77.232 1.00 13.40 223 LEU D CA 1
ATOM 16812 C C . LEU D 1 223 ? -1.334 54.215 76.308 1.00 18.47 223 LEU D C 1
ATOM 16813 O O . LEU D 1 223 ? -0.772 53.158 76.587 1.00 14.32 223 LEU D O 1
ATOM 16829 N N . PHE D 1 224 ? -2.102 54.366 75.230 1.00 12.61 224 PHE D N 1
ATOM 16830 C CA .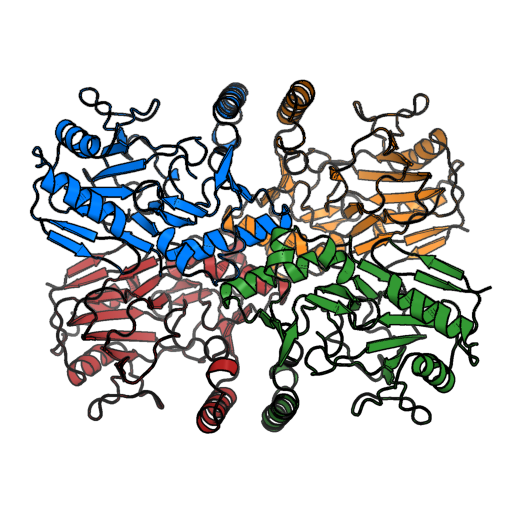 PHE D 1 224 ? -2.308 53.253 74.294 1.00 14.55 224 PHE D CA 1
ATOM 16831 C C . PHE D 1 224 ? -0.969 52.887 73.655 1.00 20.55 224 PHE D C 1
ATOM 16832 O O . PHE D 1 224 ? -0.662 51.713 73.485 1.00 20.30 224 PHE D O 1
ATOM 16849 N N . ALA D 1 225 ? -0.171 53.903 73.317 1.00 16.48 225 ALA D N 1
ATOM 16850 C CA . ALA D 1 225 ? 1.141 53.677 72.719 1.00 20.17 225 ALA D CA 1
ATOM 16851 C C . ALA D 1 225 ? 2.120 53.086 73.744 1.00 21.87 225 ALA D C 1
ATOM 16852 O O . ALA D 1 225 ? 2.791 52.091 73.474 1.00 18.44 225 ALA D O 1
ATOM 16859 N N . HIS D 1 226 ? 2.186 53.706 74.922 1.00 15.29 226 HIS D N 1
ATOM 16860 C CA . HIS D 1 226 ? 3.076 53.271 75.989 1.00 15.38 226 HIS D CA 1
ATOM 16861 C C . HIS D 1 226 ? 2.834 51.818 76.381 1.00 17.00 226 HIS D C 1
ATOM 16862 O O . HIS D 1 226 ? 3.783 51.039 76.517 1.00 16.07 226 HIS D O 1
ATOM 16877 N N . ALA D 1 227 ? 1.571 51.463 76.583 1.00 18.97 227 ALA D N 1
ATOM 16878 C CA . ALA D 1 227 ? 1.240 50.167 77.176 1.00 18.50 227 ALA D CA 1
ATOM 16879 C C . ALA D 1 227 ? 1.551 49.017 76.225 1.00 18.94 227 ALA D C 1
ATOM 16880 O O . ALA D 1 227 ? 1.587 47.864 76.654 1.00 18.51 227 ALA D O 1
ATOM 16887 N N . THR D 1 228 ? 1.765 49.332 74.947 1.00 16.55 228 THR D N 1
ATOM 16888 C CA . THR D 1 228 ? 1.926 48.292 73.924 1.00 15.00 228 THR D CA 1
ATOM 16889 C C . THR D 1 228 ? 3.342 48.295 73.341 1.00 14.52 228 THR D C 1
ATOM 16890 O O . THR D 1 228 ? 3.602 47.685 72.298 1.00 18.60 228 THR D O 1
ATOM 16901 N N . ARG D 1 229 ? 4.253 48.980 74.012 1.00 18.60 229 ARG D N 1
ATOM 16902 C CA A ARG D 1 229 ? 5.643 48.946 73.592 0.50 18.28 229 ARG D CA 1
ATOM 16903 C CA B ARG D 1 229 ? 5.660 48.967 73.640 0.50 17.84 229 ARG D CA 1
ATOM 16904 C C . ARG D 1 229 ? 6.211 47.539 73.794 1.00 18.68 229 ARG D C 1
ATOM 16905 O O . ARG D 1 229 ? 5.678 46.749 74.576 1.00 16.74 229 ARG D O 1
ATOM 16946 N N . PRO D 1 230 ? 7.286 47.215 73.066 1.00 15.87 230 PRO D N 1
ATOM 16947 C CA . PRO D 1 230 ? 7.922 45.893 73.144 1.00 14.66 230 PRO D CA 1
ATOM 16948 C C . PRO D 1 230 ? 8.307 45.490 74.567 1.00 16.66 230 PRO D C 1
ATOM 16949 O O . PRO D 1 230 ? 8.188 44.317 74.888 1.00 14.56 230 PRO D O 1
ATOM 16960 N N . GLU D 1 231 ? 8.777 46.438 75.379 1.00 15.77 231 GLU D N 1
ATOM 16961 C CA . GLU D 1 231 ? 9.192 46.157 76.748 1.00 20.95 231 GLU D CA 1
ATOM 16962 C C . GLU D 1 231 ? 8.105 45.464 77.589 1.00 21.07 231 GLU D C 1
ATOM 16963 O O . GLU D 1 231 ? 8.416 44.774 78.572 1.00 19.83 231 GLU D O 1
ATOM 16975 N N . PHE D 1 232 ? 6.841 45.694 77.249 1.00 14.15 232 PHE D N 1
ATOM 16976 C CA . PHE D 1 232 ? 5.745 45.207 78.083 1.00 14.64 232 PHE D CA 1
ATOM 16977 C C . PHE D 1 232 ? 4.941 44.097 77.436 1.00 14.26 232 PHE D C 1
ATOM 16978 O O . PHE D 1 232 ? 3.883 43.756 77.946 1.00 14.51 232 PHE D O 1
ATOM 16995 N N . SER D 1 233 ? 5.417 43.551 76.320 1.00 16.97 233 SER D N 1
ATOM 16996 C CA . SER D 1 233 ? 4.609 42.571 75.588 1.00 15.26 233 SER D CA 1
ATOM 16997 C C . SER D 1 233 ? 5.394 41.298 75.256 1.00 14.81 233 SER D C 1
ATOM 16998 O O . SER D 1 233 ? 6.609 41.231 75.438 1.00 13.48 233 SER D O 1
ATOM 17006 N N . ILE D 1 234 ? 4.669 40.279 74.817 1.00 12.49 234 ILE D N 1
ATOM 17007 C CA . ILE D 1 234 ? 5.263 39.073 74.278 1.00 16.41 234 ILE D CA 1
ATOM 17008 C C . ILE D 1 234 ? 4.474 38.728 73.018 1.00 19.27 234 ILE D C 1
ATOM 17009 O O . ILE D 1 234 ? 3.388 39.255 72.780 1.00 18.31 234 ILE D O 1
ATOM 17025 N N . ARG D 1 235 ? 5.049 37.886 72.181 1.00 11.79 235 ARG D N 1
ATOM 17026 C CA . ARG D 1 235 ? 4.389 37.497 70.947 1.00 12.53 235 ARG D CA 1
ATOM 17027 C C . ARG D 1 235 ? 4.404 35.994 70.808 1.00 18.55 235 ARG D C 1
ATOM 17028 O O . ARG D 1 235 ? 5.467 35.390 70.753 1.00 16.47 235 ARG D O 1
ATOM 17049 N N . TRP D 1 236 ? 3.222 35.390 70.737 1.00 16.50 236 TRP D N 1
ATOM 17050 C CA . TRP D 1 236 ? 3.119 33.938 70.676 1.00 17.61 236 TRP D CA 1
ATOM 17051 C C . TRP D 1 236 ? 2.898 33.467 69.244 1.00 21.97 236 TRP D C 1
ATOM 17052 O O . TRP D 1 236 ? 1.985 33.931 68.568 1.00 17.42 236 TRP D O 1
ATOM 17073 N N . ARG D 1 237 ? 3.772 32.574 68.782 1.00 16.51 237 ARG D N 1
ATOM 17074 C CA . ARG D 1 237 ? 3.574 31.871 67.517 1.00 16.82 237 ARG D CA 1
ATOM 17075 C C . ARG D 1 237 ? 2.905 30.528 67.805 1.00 22.43 237 ARG D C 1
ATOM 17076 O O . ARG D 1 237 ? 3.495 29.653 68.446 1.00 21.99 237 ARG D O 1
ATOM 17097 N N . TRP D 1 238 ? 1.670 30.371 67.339 1.00 18.65 238 TRP D N 1
ATOM 17098 C CA . TRP D 1 238 ? 0.857 29.219 67.705 1.00 19.37 238 TRP D CA 1
ATOM 17099 C C . TRP D 1 238 ? 1.286 27.922 67.039 1.00 20.30 238 TRP D C 1
ATOM 17100 O O . TRP D 1 238 ? 1.815 27.926 65.923 1.00 20.18 238 TRP D O 1
ATOM 17121 N N . GLN D 1 239 ? 1.020 26.825 67.741 1.00 20.41 239 GLN D N 1
ATOM 17122 C CA A GLN D 1 239 ? 1.140 25.487 67.177 0.50 27.25 239 GLN D CA 1
ATOM 17123 C CA B GLN D 1 239 ? 1.183 25.462 67.237 0.50 27.52 239 GLN D CA 1
ATOM 17124 C C . GLN D 1 239 ? -0.107 24.706 67.571 1.00 25.97 239 GLN D C 1
ATOM 17125 O O . GLN D 1 239 ? -0.738 24.989 68.583 1.00 21.02 239 GLN D O 1
ATOM 17152 N N . GLU D 1 240 ? -0.500 23.742 66.750 1.00 23.90 240 GLU D N 1
ATOM 17153 C CA . GLU D 1 240 ? -1.729 23.011 67.046 1.00 21.11 240 GLU D CA 1
ATOM 17154 C C . GLU D 1 240 ? -1.611 22.337 68.414 1.00 18.99 240 GLU D C 1
ATOM 17155 O O . GLU D 1 240 ? -0.528 21.906 68.810 1.00 24.15 240 GLU D O 1
ATOM 17167 N N . ASN D 1 241 ? -2.723 22.298 69.136 1.00 19.28 241 ASN D N 1
ATOM 17168 C CA . ASN D 1 241 ? -2.763 21.759 70.495 1.00 24.59 241 ASN D CA 1
ATOM 17169 C C . ASN D 1 241 ? -2.101 22.638 71.562 1.00 25.16 241 ASN D C 1
ATOM 17170 O O . ASN D 1 241 ? -1.944 22.214 72.702 1.00 22.91 241 ASN D O 1
ATOM 17181 N N . ASP D 1 242 ? -1.734 23.862 71.205 1.00 22.39 242 ASP D N 1
ATOM 17182 C CA . ASP D 1 242 ? -1.378 24.857 72.213 1.00 18.65 242 ASP D CA 1
ATOM 17183 C C . ASP D 1 242 ? -2.603 25.165 73.057 1.00 21.31 242 ASP D C 1
ATOM 17184 O O . ASP D 1 242 ? -3.735 25.067 72.579 1.00 20.13 242 ASP D O 1
ATOM 17193 N N . VAL D 1 243 ? -2.377 25.524 74.317 1.00 20.15 243 VAL D N 1
ATOM 17194 C CA . VAL D 1 243 ? -3.396 26.165 75.131 1.00 21.36 243 VAL D CA 1
ATOM 17195 C C . VAL D 1 243 ? -2.799 27.450 75.686 1.00 21.46 243 VAL D C 1
ATOM 17196 O O . VAL D 1 243 ? -1.664 27.451 76.148 1.00 20.92 243 VAL D O 1
ATOM 17209 N N . ALA D 1 244 ? -3.561 28.540 75.654 1.00 18.37 244 ALA D N 1
ATOM 17210 C CA . ALA D 1 244 ? -3.145 29.763 76.347 1.00 17.73 244 ALA D CA 1
ATOM 17211 C C . ALA D 1 244 ? -4.188 30.082 77.410 1.00 22.99 244 ALA D C 1
ATOM 17212 O O . ALA D 1 244 ? -5.370 29.931 77.168 1.00 19.46 244 ALA D O 1
ATOM 17219 N N . PHE D 1 245 ? -3.739 30.536 78.577 1.00 17.26 245 PHE D N 1
ATOM 17220 C CA . PHE D 1 245 ? -4.628 30.834 79.690 1.00 18.18 245 PHE D CA 1
ATOM 17221 C C . PHE D 1 245 ? -4.120 32.171 80.199 1.00 19.70 245 PHE D C 1
ATOM 17222 O O . PHE D 1 245 ? -2.986 32.248 80.677 1.00 17.20 245 PHE D O 1
ATOM 17239 N N . TRP D 1 246 ? -4.914 33.235 80.043 1.00 15.16 246 TRP D N 1
ATOM 17240 C CA . TRP D 1 246 ? -4.457 34.552 80.480 1.00 19.50 246 TRP D CA 1
ATOM 17241 C C . TRP D 1 246 ? -5.423 35.262 81.399 1.00 18.15 246 TRP D C 1
ATOM 17242 O O . TRP D 1 246 ? -6.619 34.990 81.404 1.00 15.82 246 TRP D O 1
ATOM 17263 N N . ASP D 1 247 ? -4.856 36.172 82.179 1.00 15.47 247 ASP D N 1
ATOM 17264 C CA . ASP D 1 247 ? -5.576 36.939 83.159 1.00 17.01 247 ASP D CA 1
ATOM 17265 C C . ASP D 1 247 ? -6.000 38.255 82.505 1.00 18.89 247 ASP D C 1
ATOM 17266 O O . ASP D 1 247 ? -5.181 39.164 82.300 1.00 20.54 247 ASP D O 1
ATOM 17275 N N . ASN D 1 248 ? -7.272 38.337 82.150 1.00 15.06 248 ASN D N 1
ATOM 17276 C CA . ASN D 1 248 ? -7.819 39.509 81.443 1.00 18.59 248 ASN D CA 1
ATOM 17277 C C . ASN D 1 248 ? -7.989 40.729 82.359 1.00 18.07 248 ASN D C 1
ATOM 17278 O O . ASN D 1 248 ? -8.453 41.776 81.918 1.00 18.48 248 ASN D O 1
ATOM 17289 N N . ARG D 1 249 ? -7.650 40.584 83.634 1.00 14.66 249 ARG D N 1
ATOM 17290 C CA . ARG D 1 249 ? -7.819 41.684 84.579 1.00 16.35 249 ARG D CA 1
ATOM 17291 C C . ARG D 1 249 ? -6.685 42.700 84.482 1.00 22.65 249 ARG D C 1
ATOM 17292 O O . ARG D 1 249 ? -6.868 43.857 84.864 1.00 20.69 249 ARG D O 1
ATOM 17313 N N . VAL D 1 250 ? -5.526 42.269 83.974 1.00 15.41 250 VAL D N 1
ATOM 17314 C CA . VAL D 1 250 ? -4.332 43.119 83.941 1.00 15.46 250 VAL D CA 1
ATOM 17315 C C . VAL D 1 250 ? -3.519 43.009 82.635 1.00 19.50 250 VAL D C 1
ATOM 17316 O O . VAL D 1 250 ? -2.349 43.395 82.599 1.00 17.81 250 VAL D O 1
ATOM 17329 N N . THR D 1 251 ? -4.121 42.484 81.576 1.00 14.29 251 THR D N 1
ATOM 17330 C CA . THR D 1 251 ? -3.422 42.399 80.291 1.00 12.32 251 THR D CA 1
ATOM 17331 C C . THR D 1 251 ? -4.307 42.913 79.164 1.00 14.33 251 THR D C 1
ATOM 17332 O O . THR D 1 251 ? -5.496 43.134 79.352 1.00 18.38 251 THR D O 1
ATOM 17343 N N . GLN D 1 252 ? -3.683 43.113 78.001 1.00 14.87 252 GLN D N 1
ATOM 17344 C CA . GLN D 1 252 ? -4.365 43.366 76.741 1.00 19.09 252 GLN D CA 1
ATOM 17345 C C . GLN D 1 252 ? -3.815 42.331 75.778 1.00 19.75 252 GLN D C 1
ATOM 17346 O O . GLN D 1 252 ? -2.747 41.775 76.029 1.00 15.12 252 GLN D O 1
ATOM 17360 N N . HIS D 1 253 ? -4.507 42.095 74.668 1.00 15.01 253 HIS D N 1
ATOM 17361 C CA . HIS D 1 253 ? -3.962 41.241 73.625 1.00 15.01 253 HIS D CA 1
ATOM 17362 C C . HIS D 1 253 ? -4.355 41.727 72.241 1.00 18.05 253 HIS D C 1
ATOM 17363 O O . HIS D 1 253 ? -5.197 42.614 72.096 1.00 14.24 253 HIS D O 1
ATOM 17378 N N . PHE D 1 254 ? -3.717 41.134 71.234 1.00 16.21 254 PHE D N 1
ATOM 17379 C CA . PHE D 1 254 ? -3.799 41.599 69.840 1.00 15.70 254 PHE D CA 1
ATOM 17380 C C . PHE D 1 254 ? -3.588 40.350 68.996 1.00 17.91 254 PHE D C 1
ATOM 17381 O O . PHE D 1 254 ? -2.557 39.692 69.130 1.00 14.79 254 PHE D O 1
ATOM 17398 N N . ALA D 1 255 ? -4.560 39.993 68.169 1.00 19.48 255 ALA D N 1
ATOM 17399 C CA . ALA D 1 255 ? -4.413 38.836 67.292 1.00 18.88 255 ALA D CA 1
ATOM 17400 C C . ALA D 1 255 ? -4.064 39.338 65.902 1.00 25.48 255 ALA D C 1
ATOM 17401 O O . ALA D 1 255 ? -4.810 40.105 65.294 1.00 22.34 255 ALA D O 1
ATOM 17408 N N . VAL D 1 256 ? -2.909 38.928 65.409 1.00 17.72 256 VAL D N 1
ATOM 17409 C CA . VAL D 1 256 ? -2.434 39.445 64.123 1.00 22.04 256 VAL D CA 1
ATOM 17410 C C . VAL D 1 256 ? -3.273 38.853 62.997 1.00 23.83 256 VAL D C 1
ATOM 17411 O O . VAL D 1 256 ? -3.436 37.651 62.891 1.00 23.66 256 VAL D O 1
ATOM 17424 N N . ASP D 1 257 ? -3.819 39.724 62.170 1.00 22.95 257 ASP D N 1
ATOM 17425 C CA . ASP D 1 257 ? -4.638 39.303 61.050 1.00 31.49 257 ASP D CA 1
ATOM 17426 C C . ASP D 1 257 ? -3.791 39.343 59.778 1.00 36.23 257 ASP D C 1
ATOM 17427 O O . ASP D 1 257 ? -3.775 40.351 59.066 1.00 36.41 257 ASP D O 1
ATOM 17436 N N . ASP D 1 258 ? -3.072 38.259 59.506 1.00 27.33 258 ASP D N 1
ATOM 17437 C CA . ASP D 1 258 ? -2.128 38.243 58.386 1.00 28.84 258 ASP D CA 1
ATOM 17438 C C . ASP D 1 258 ? -2.110 36.915 57.666 1.00 31.49 258 ASP D C 1
ATOM 17439 O O . ASP D 1 258 ? -1.145 36.604 56.983 1.00 26.01 258 ASP D O 1
ATOM 17448 N N . TYR D 1 259 ? -3.180 36.134 57.805 1.00 23.11 259 TYR D N 1
ATOM 17449 C CA . TYR D 1 259 ? -3.203 34.778 57.285 1.00 24.81 259 TYR D CA 1
ATOM 17450 C C . TYR D 1 259 ? -4.426 34.482 56.402 1.00 29.32 259 TYR D C 1
ATOM 17451 O O . TYR D 1 259 ? -4.545 33.388 55.862 1.00 33.03 259 TYR D O 1
ATOM 17469 N N . ARG D 1 260 ? -5.334 35.441 56.257 1.00 35.32 260 ARG D N 1
ATOM 17470 C CA . ARG D 1 260 ? -6.521 35.206 55.427 1.00 43.54 260 ARG D CA 1
ATOM 17471 C C . ARG D 1 260 ? -6.078 34.951 53.995 1.00 39.29 260 ARG D C 1
ATOM 17472 O O . ARG D 1 260 ? -5.102 35.552 53.547 1.00 35.58 260 ARG D O 1
ATOM 17493 N N . PRO D 1 261 ? -6.793 34.073 53.268 1.00 42.66 261 PRO D N 1
ATOM 17494 C CA . PRO D 1 261 ? -8.045 33.413 53.662 1.00 48.90 261 PRO D CA 1
ATOM 17495 C C . PRO D 1 261 ? -7.861 32.062 54.346 1.00 48.24 261 PRO D C 1
ATOM 17496 O O . PRO D 1 261 ? -8.829 31.309 54.457 1.00 52.09 261 PRO D O 1
ATOM 17507 N N . ASN D 1 262 ? -6.646 31.741 54.775 1.00 33.72 262 ASN D N 1
ATOM 17508 C CA . ASN D 1 262 ? -6.381 30.444 55.388 1.00 35.11 262 ASN D CA 1
ATOM 17509 C C . ASN D 1 262 ? -7.240 30.282 56.631 1.00 31.12 262 ASN D C 1
ATOM 17510 O O . ASN D 1 262 ? -7.499 31.245 57.343 1.00 30.47 262 ASN D O 1
ATOM 17521 N N . ARG D 1 263 ? -7.706 29.068 56.875 1.00 34.48 263 ARG D N 1
ATOM 17522 C CA . ARG D 1 263 ? -8.651 28.847 57.952 1.00 31.84 263 ARG D CA 1
ATOM 17523 C C . ARG D 1 263 ? -7.925 28.673 59.282 1.00 31.48 263 ARG D C 1
ATOM 17524 O O . ARG D 1 263 ? -6.892 28.005 59.370 1.00 26.23 263 ARG D O 1
ATOM 17545 N N . ARG D 1 264 ? -8.501 29.261 60.316 1.00 26.48 264 ARG D N 1
ATOM 17546 C CA . ARG D 1 264 ? -7.958 29.168 61.664 1.00 26.05 264 ARG D CA 1
ATOM 17547 C C . ARG D 1 264 ? -9.116 28.818 62.583 1.00 26.58 264 ARG D C 1
ATOM 17548 O O . ARG D 1 264 ? -10.178 29.427 62.503 1.00 27.18 264 ARG D O 1
ATOM 17569 N N . VAL D 1 265 ? -8.934 27.824 63.436 1.00 25.29 265 VAL D N 1
ATOM 17570 C CA . VAL D 1 265 ? -10.002 27.430 64.352 1.00 26.63 265 VAL D CA 1
ATOM 17571 C C . VAL D 1 265 ? -9.465 27.363 65.765 1.00 26.46 265 VAL D C 1
ATOM 17572 O O . VAL D 1 265 ? -8.521 26.626 66.019 1.00 23.85 265 VAL D O 1
ATOM 17585 N N . MET D 1 266 ? -10.079 28.125 66.669 1.00 25.55 266 MET D N 1
ATOM 17586 C CA . MET D 1 266 ? -9.730 28.102 68.096 1.00 27.51 266 MET D CA 1
ATOM 17587 C C . MET D 1 266 ? -10.978 27.770 68.912 1.00 29.69 266 MET D C 1
ATOM 17588 O O . MET D 1 266 ? -12.077 28.115 68.511 1.00 29.96 266 MET D O 1
ATOM 17602 N N . HIS D 1 267 ? -10.818 27.104 70.054 1.00 23.20 267 HIS D N 1
ATOM 17603 C CA . HIS D 1 267 ? -11.905 26.999 71.027 1.00 20.28 267 HIS D CA 1
ATOM 17604 C C . HIS D 1 267 ? -11.590 27.833 72.262 1.00 25.39 267 HIS D C 1
ATOM 17605 O O . HIS D 1 267 ? -10.468 27.805 72.762 1.00 21.75 267 HIS D O 1
ATOM 17620 N N . ARG D 1 268 ? -12.583 28.561 72.761 1.00 18.79 268 ARG D N 1
ATOM 17621 C CA . ARG D 1 268 ? -12.371 29.489 73.876 1.00 21.30 268 ARG D CA 1
ATOM 17622 C C . ARG D 1 268 ? -13.372 29.261 75.006 1.00 23.56 268 ARG D C 1
ATOM 17623 O O . ARG D 1 268 ? -14.572 29.171 74.765 1.00 26.01 268 ARG D O 1
ATOM 17644 N N . ALA D 1 269 ? -12.870 29.180 76.237 1.00 23.14 269 ALA D N 1
ATOM 17645 C CA . ALA D 1 269 ? -13.704 29.219 77.421 1.00 22.65 269 ALA D CA 1
ATOM 17646 C C . ALA D 1 269 ? -13.375 30.496 78.182 1.00 25.83 269 ALA D C 1
ATOM 17647 O O . ALA D 1 269 ? -12.203 30.821 78.391 1.00 24.31 269 ALA D O 1
ATOM 17654 N N . THR D 1 270 ? -14.411 31.220 78.595 1.00 23.44 270 THR D N 1
ATOM 17655 C CA . THR D 1 270 ? -14.240 32.508 79.241 1.00 22.86 270 THR D CA 1
ATOM 17656 C C . THR D 1 270 ? -14.671 32.424 80.691 1.00 22.49 270 THR D C 1
ATOM 17657 O O . THR D 1 270 ? -15.742 31.921 80.999 1.00 23.57 270 THR D O 1
ATOM 17668 N N . ILE D 1 271 ? -13.824 32.931 81.574 1.00 17.01 271 ILE D N 1
ATOM 17669 C CA . ILE D 1 271 ? -14.083 32.904 83.004 1.00 20.37 271 ILE D CA 1
ATOM 17670 C C . ILE D 1 271 ? -14.649 34.240 83.470 1.00 20.69 271 ILE D C 1
ATOM 17671 O O . ILE D 1 271 ? -14.101 35.307 83.152 1.00 20.60 271 ILE D O 1
ATOM 17687 N N . LEU D 1 272 ? -15.737 34.171 84.230 1.00 20.24 272 LEU D N 1
ATOM 17688 C CA . LEU D 1 272 ? -16.432 35.358 84.723 1.00 27.35 272 LEU D CA 1
ATOM 17689 C C . LEU D 1 272 ? -15.588 36.116 85.723 1.00 28.34 272 LEU D C 1
ATOM 17690 O O . LEU D 1 272 ? -14.919 35.516 86.582 1.00 20.30 272 LEU D O 1
ATOM 17706 N N . GLY D 1 273 ? -15.612 37.442 85.600 1.00 23.72 273 GLY D N 1
ATOM 17707 C CA . GLY D 1 273 ? -14.864 38.303 86.493 1.00 20.13 273 GLY D CA 1
ATOM 17708 C C . GLY D 1 273 ? -15.771 39.084 87.427 1.00 28.25 273 GLY D C 1
ATOM 17709 O O . GLY D 1 273 ? -16.997 38.921 87.430 1.00 22.56 273 GLY D O 1
ATOM 17713 N N . ASP D 1 274 ? -15.154 39.956 88.210 1.00 19.05 274 ASP D N 1
ATOM 17714 C CA . ASP D 1 274 ? -15.856 40.739 89.224 1.00 20.10 274 ASP D CA 1
ATOM 17715 C C . ASP D 1 274 ? -15.624 42.215 88.926 1.00 24.58 274 ASP D C 1
ATOM 17716 O O . ASP D 1 274 ? -15.021 42.550 87.900 1.00 21.67 274 ASP D O 1
ATOM 17725 N N . ALA D 1 275 ? -16.088 43.107 89.799 1.00 20.52 275 ALA D N 1
ATOM 17726 C CA . ALA D 1 275 ? -16.018 44.537 89.480 1.00 20.50 275 ALA D CA 1
ATOM 17727 C C . ALA D 1 275 ? -14.615 45.088 89.687 1.00 22.27 275 ALA D C 1
ATOM 17728 O O . ALA D 1 275 ? -14.047 44.932 90.770 1.00 19.89 275 ALA D O 1
ATOM 17735 N N . PRO D 1 276 ? -14.045 45.739 88.652 1.00 21.56 276 PRO D N 1
ATOM 17736 C CA . PRO D 1 276 ? -12.723 46.353 88.827 1.00 20.62 276 PRO D CA 1
ATOM 17737 C C . PRO D 1 276 ? -12.720 47.489 89.857 1.00 20.33 276 PRO D C 1
ATOM 17738 O O . PRO D 1 276 ? -13.667 48.277 89.901 1.00 22.36 276 PRO D O 1
ATOM 17749 N N . PHE D 1 277 ? -11.667 47.545 90.672 1.00 17.32 277 PHE D N 1
ATOM 17750 C CA . PHE D 1 277 ? -11.467 48.621 91.632 1.00 23.63 277 PHE D CA 1
ATOM 17751 C C . PHE D 1 277 ? -9.973 48.959 91.679 1.00 26.21 277 PHE D C 1
ATOM 17752 O O . PHE D 1 277 ? -9.125 48.283 91.073 1.00 23.47 277 PHE D O 1
#

Foldseek 3Di:
DDWAADAPQAEIEDDDDQLLDDDDPVVLVVVVVNCVRRQKYKYPPHDHDLVSQLNSVVSVFHWDQDPDADADVVRSLKGKDKLVPDDDVLLAFWFQAPPLDQFGFQWKKKAWADDDPFAFKKKKFFQLSLLVPDDPVVNVVQQPWKFKWAQCLSVPLVNQPDDVVSVVVVVVVCVVRPIDMARQWWQDPPNRRIGGDDESNTTQFGPVDDNVVGVVVVVVSNVSRPDPNGMDIDIDDHGMMMIGGSRGMIMRTTDDRPPDITMMIMIIHTGHGTD/DWDWAAPAPQAEIEIDPDALLDDDDPVVLVVVVVNCLRHFKYKYPPHDHDLVSQQNSVPSNFHWDQDPPADADVVRSLKGKDKLVPDDDQLFAFKFQAPPLDQFGFQWKKKAWADDDPFAWKKKKFFQLVLLVPDDPVVNVVQQPWKFKWAQCLSVPCVNQVPDPVSVVVVVVVCVVRPIDMARQWFQDPPNRRIGGDDGSSTTQFGPVDDNVVGVVVVVVSNVSRPDPNGMDIDIDDHGMMMIGGSLGMIMRTGDDDPPDMTMMMMRIHTGHGTD/DWDWAAPAQQAETEIDDDALQDQGDPVVLVVVVVNCVRRQKYKYPPHDHDLVSQQNSVVSPFHWDQDPDADADPVRSLKGKDKLVRDDPPQQQFKFQAPPLDQWGFQWKKKAWADADPFAFKKKKFFQLSLLVPDDPVVNVVQQPWKFKWAQCLQVPLCNLHDDPVSVVVVVVVCVVRPIDMARQWWQNPPNRRTGGPDGNNTTQAGPVDDNVVGVVVVVVSHVSRPDPNGMDIGTDDHGMMMIGGSLTMIMRTTDDDPPDMTIMMMRIHTGHGTD/DWDWAAPAPQAEIEIDDDQLQDDGDPVVLVVVVVNCLRRFKYKYPPHDHDLVSQQNSVPSVFDWDQDDDADADPVRSLKGKDKCVPDPPPLLAFWFQAPPLDQWGFQWKKKAWADDDPFAWKKKKFFQLSLLVPDDVVVNVVQQPWKFKWAQCLSVPCVVQVPDPVSVVVVVVCCVVRPIDMARQWFQDPPNRGIGGPDESNTTQARPVDDNVVGVVVVVVSNVSRPDPNGMDIDIDDHGMMMIGGSLTMIMRTTDDRPPDMTMMMMRTHTGHGTD

CATH classification: 3.60.130.10

B-factor: mean 33.46, std 25.33, range [7.2, 261.46]

GO terms:
  GO:0005506 iron ion binding (F, IDA)
  GO:0000907 sulfonate dioxygenase activity (F, IDA)
  GO:0000908 taurine dioxygenase activity (F, IDA)
  GO:0044273 sulfur compound catabolic process (P, IDA)
  GO:0042802 identical protein binding (F, IPI)

InterPro domains:
  IPR003819 TauD/TfdA-like domain [PF02668] (5-270)
  IPR006189 CHASE domain [PS50839] (1-71)
  IPR042098 Glutarate 2-hydroxylase superfamily [G3DSA:3.60.130.10] (1-277)
  IPR051323 Alpha-ketoglutarate-dependent sulfate ester dioxygenase-like [PTHR30468] (4-277)

Secondary structure (DSSP, 8-state):
-EEEES-SSS-EEEES--TTSPPPHHHHHHHHHHHHHHSEEEESS----HHHHHHHHGGGSPEE--SSS-EETTEEEEEEEETTTS--GGGSS-B-TTTTSSS---EEEEEEEE--SS---EEEEEHHHHHHHS-HHHHHHHTT-EEEE-GGGTS-GGGT-SSHHHHHHHHHHHHHS--EEEESEEEPTTT--EEE---TTTEEEETTS-HHHHHHHHHHHHHHHTSGGGEEEE---TT-EEEEETTSEEEEE----TTS--EEEEEEE------/--EEEE--SSS-EEEES--TTSPPPHHHHHHHHHHHHHHSEEEESS----HHHHHHHHGGGSPBP--SSS-EETTEEEEEEEETTTS--GGGSS-B-TTTTSSS---EEEEEEEE--SS---EEEEEHHHHHHHS-HHHHHHHBTBEEEE-GGGTS-HHHH-SSHHHHHHHHHHHHHS--EEEESEEEPTTT--EEE---TTTEEEETTS-HHHHHHHHHHHHHHHTSGGGEEEE---TT-EEEEETTSEEEEE----TTS--EEEEEEE------/--EEEES-SSS-EEEES--TTSPPPHHHHHHHHHHHHHHSEEEESS----HHHHHHHHGGGSPEE--SSS-EETTEEEEEEE-SSS---TTSSS-B-TTTTSSS---EEEEEEEE--SS---EEEEEHHHHHHHS-HHHHHHHTT-EEEE-GGGTS-HHHH-SSHHHHHHHHHHHHHS--EEEESEEEPTTT--EEE---TTTEEEETTS-HHHHHHHHHHHHHHHTSGGGEEEEPP-TT-EEEEETTSEEEEE---STTS--EEEEEEE------/--EEEES-SSS-EEEES--TTSPPPHHHHHHHHHHHHHHSEEEESS----HHHHHHHHTTSSPBP--SSS-EETTEEEEEEEETTTS--TTSSS-B-TTTTSSS---EEEEEEEE--SS---EEEEEHHHHHHHS-HHHHHHHBTBEEEE-GGGTS-HHHHSSSHHHHHHHHHHHHH---EEEESEEEPTTT--EEE---TTTEEEETTS-HHHHHHHHHHHHHHHTSGGGEEEE---TT-EEEEETTSEEEEE----TTS--EEEEEEE------

Radius of gyration: 32.51 Å; Cα contacts (8 Å, |Δi|>4): 2604; chains: 4; bounding box: 86×98×54 Å

Organism: Pseudomonas putida (strain ATCC 47054 / DSM 6125 / CFBP 8728 / NCIMB 11950 / KT2440) (NCBI:txid160488)

Solvent-accessible surface area: 43883 Å² total; per-residue (Å²): 78,75,61,68,40,15,4,61,17,2,0,0,53,3,53,64,15,59,2,26,155,92,11,51,62,137,54,56,82,32,3,26,129,5,1,29,97,30,2,0,1,0,7,74,111,14,79,15,70,28,109,52,0,11,130,8,0,54,84,8,26,110,29,67,85,56,115,140,82,55,49,28,119,144,13,40,54,0,17,30,25,16,35,69,109,17,86,26,135,61,42,25,49,23,18,6,14,51,0,27,57,82,62,0,7,22,0,0,1,17,1,0,59,73,28,15,105,84,13,1,6,4,16,0,2,1,7,2,20,0,17,103,54,2,23,58,25,0,80,144,14,0,55,62,16,43,0,24,0,15,9,28,82,34,56,43,22,129,122,39,22,136,66,112,142,21,24,51,110,18,5,34,38,22,150,119,31,67,60,39,60,7,22,0,5,1,34,4,40,86,43,42,68,84,0,9,7,5,1,79,2,13,0,51,76,0,51,72,2,41,99,70,1,0,56,21,0,8,93,15,0,33,62,18,4,35,56,14,36,16,6,7,23,10,96,31,84,83,58,0,1,0,1,1,1,1,9,2,4,14,7,10,14,2,34,34,10,130,131,82,116,21,15,4,25,31,0,20,0,87,19,66,60,16,130,135,43,68,60,71,44,11,4,51,16,3,0,0,51,2,56,47,14,64,2,33,170,88,9,49,61,131,48,63,82,27,1,30,127,3,2,36,101,33,1,0,0,0,2,78,107,14,80,16,68,26,104,54,0,10,126,9,0,52,80,13,29,107,30,67,84,57,125,128,70,51,48,22,124,142,11,45,51,0,16,33,43,12,43,76,106,22,80,49,105,36,42,34,38,22,6,5,13,50,1,24,54,83,64,0,7,22,0,0,0,19,1,0,53,72,29,20,104,82,10,2,3,6,15,0,1,0,6,1,18,0,16,108,51,2,23,55,26,0,81,144,15,0,53,62,17,45,0,26,0,20,5,29,76,8,48,26,38,106,98,42,18,100,56,97,120,52,54,63,154,16,30,50,58,20,113,117,29,79,49,44,60,8,25,0,6,1,34,4,40,89,47,38,70,87,0,8,9,4,1,75,1,8,0,59,77,0,51,68,3,45,136,70,2,2,47,8,1,8,106,7,0,28,53,2,2,31,80,20,20,12,6,3,28,12,84,23,87,83,54,0,0,0,0,1,1,0,11,2,4,12,9,12,16,1,43,36,14,166,132,81,119,24,14,5,24,36,0,23,0,90,19,65,60,15,131,145,40,68,63,70,32,9,3,64,17,2,0,0,54,2,56,56,11,64,1,33,160,87,8,52,65,134,40,60,69,35,2,18,106,6,0,18,99,30,2,0,0,0,2,69,104,20,80,13,68,26,107,56,0,11,128,8,0,52,82,8,27,108,33,63,85,49,112,137,103,49,49,25,120,143,12,41,54,0,17,28,49,16,47,70,87,46,85,53,186,42,44,44,38,24,14,5,14,50,1,27,56,84,62,0,7,24,1,0,0,17,1,0,51,84,27,20,109,83,10,1,2,7,16,0,1,1,6,2,19,0,17,106,54,2,23,58,23,0,80,143,15,0,55,63,17,43,0,26,0,11,7,27,82,20,46,62,16,94,102,38,22,131,56,98,92,12,14,58,115,17,6,26,41,23,159,120,30,69,52,40,60,8,24,0,5,1,33,4,39,85,44,42,70,86,0,9,8,4,1,77,2,14,0,58,76,0,51,68,2,42,103,85,2,2,52,7,0,9,108,7,0,29,52,3,3,33,74,19,28,12,4,2,28,10,83,24,80,79,54,0,0,0,1,2,1,0,7,2,3,13,7,15,15,1,57,33,21,131,122,82,104,28,15,8,22,37,0,24,0,89,18,71,60,14,127,137,43,67,68,71,30,13,4,68,15,2,0,0,56,2,51,51,13,72,2,27,184,117,11,48,57,131,54,53,72,34,2,28,114,4,2,20,105,32,2,0,1,0,4,59,122,18,83,11,68,26,71,45,0,6,119,7,0,52,83,16,26,107,25,66,82,62,101,123,82,56,45,30,120,134,4,44,57,0,21,33,33,17,41,70,114,24,90,40,116,38,48,18,37,23,13,5,10,42,0,23,57,82,58,0,6,22,0,0,0,19,1,0,54,73,28,17,108,87,12,1,2,5,16,0,1,1,7,2,20,0,18,110,53,2,22,41,24,0,79,133,16,0,55,62,17,43,0,26,0,20,8,33,78,14,53,28,27,106,106,67,16,93,57,109,114,44,42,55,129,19,37,39,49,22,131,114,28,68,35,45,57,8,23,0,5,1,33,5,40,90,43,40,72,87,0,9,8,5,1,65,2,11,0,58,75,0,52,68,3,40,131,76,2,2,65,21,1,8,93,8,0,28,52,2,3,31,76,15,40,12,5,9,28,14,79,22,102,91,56,0,0,0,0,1,1,1,11,2,4,13,6,2,11,2,34,33,10,132,134,82,107,20,11,5,22,37,0,25,0,86,21,66,59,15,131

Nearest PDB structures (foldseek):
  3v17-assembly1_D  TM=9.962E-01  e=9.964E-60  Pseudomonas putida KT2440
  6edh-assembly1_A  TM=9.861E-01  e=1.183E-45  Escherichia coli K-12
  1gy9-assembly1_B  TM=9.556E-01  e=5.910E-43  Escherichia coli
  1gqw-assembly2_A  TM=9.512E-01  e=7.271E-41  Escherichia coli
  6d0o-assembly1_B  TM=9.346E-01  e=1.568E-32  Sphingobium herbicidovorans NBRC 16415

Sequence (1103 aa):
LTITPLSSPALGAQISGVDISRDISAEERDAIEQALLQHQVVLFLRDQPIINPEQQARFAARFGDLHIHPIYPNVPDTPQVLVLDTAVTDVRDNAVWHTDVTFLPTPALGAVLSAKQLPAYGGDTLWASGIAAFEALSSAPLREEMLDGLTATHDFTKSFPLERFGTTPQDLARWEATRRNNPPLSHPVVRTHPVSGRKALFVNEGFTTRINELSELESDALLRRLLFAHATRPEFSIRWRRWQQENDVAFWDNRVTQHFAVDDYRPNRRVMMHRATILGDAPFSLTITPLSPALGAQISGVDISRDISAEERDAIEQQALLQHQVLFLRDQPINPEQQARFAARFGDLHIHPIYPNVPDTPQVLVLDTAVTDVRDNAVWHTDVTFLPTPALGAVLSAKQLPAYGGDTLWASGIAAFEALSSAPLREMLDGLTATHDFFTKSFPLERFGTTPQDLARWEATRRNNPPLSHPVVRTHPVSGRKALFVNEGFTTRINELSELESDALLRRLLFAHATRRPEFSIRWRWQQENDVAFWDNRVTQHFAVDDYRPNRRVMHRATILGDAPFSLTITPLSPALGAQISGVDISRDISAEERDAIEQALLQHQVLFLRDQPIINPEQQARFAARFGDLHIHPIYPNVPDTPQVLVLDTAVTDVRDNAVWHTDVTFLPTPALGAVLSAKQLPAYYGGDTLWASGIAAFEALSSAPLREMLDGLTATHDFTKSFPLERFGTTPQDLARWEATRRNNPPLSHPVVRTHPVSGRKALFVNEGFTTRINELSELESDALLRRLLFAHATRRPEFSIRWRWQENDVAFWDNRVTQHFAVDDYRPNRRVMHRATILGDAPFSLTITPLSPALGAQISGVDISRDISAEERRDAIEQALLQHQVLFLRDQPINPEQQARFAARFGDLHIHPIYPNVPDTPQVLVLDTAVTDVRDNAVWHTDVTFLPTPALGAVLSAKQLPAYGGDTLWASGIAAFEALSAPLREMLDGLTATHDFTKSFPLERFGTTPQDLARWEATRRNNPPLSHPVVRTHPVSGRKALFVNEGFTTRINELSELESDALLRRLLFAHATRRPEFSIRWRWQQENDVAFWDNRVTQHFAVDDYRPNRRVMHRATILGDAPF